Protein AF-0000000072531109 (afdb_homodimer)

Solvent-accessible surface area (backbone atoms only — not comparable to full-atom values): 39099 Å² total; per-residue (Å²): 50,68,42,26,28,25,37,37,33,79,38,69,64,46,64,43,44,53,31,45,40,44,66,66,68,36,47,60,57,28,36,29,14,93,40,52,65,58,13,46,54,49,19,65,73,68,67,26,83,44,51,34,50,50,70,63,61,52,66,65,31,84,72,41,41,29,36,38,39,43,54,59,18,72,52,40,29,58,50,51,32,55,35,42,73,74,69,27,26,36,40,30,37,73,45,58,39,57,43,49,66,50,29,45,49,33,32,52,40,41,66,75,41,68,78,44,54,54,35,38,57,56,27,52,56,42,20,67,42,46,45,51,49,36,51,39,44,77,71,45,60,24,51,59,61,44,44,33,43,34,42,35,36,22,49,62,76,81,61,69,62,89,50,51,59,34,27,42,80,39,34,16,19,45,55,38,63,50,38,39,54,52,51,43,48,52,28,66,54,66,73,40,52,59,47,31,24,32,26,48,69,40,59,84,68,40,62,47,93,62,42,68,77,93,68,67,40,59,15,31,48,32,33,39,35,37,32,38,29,69,83,70,20,37,35,43,39,40,40,37,36,84,32,56,39,74,76,41,43,38,43,35,46,30,29,76,42,12,33,41,36,33,52,62,46,27,24,32,37,30,46,61,91,38,63,60,73,40,82,75,40,86,54,77,86,54,63,68,58,42,46,71,29,57,43,49,69,71,54,53,74,73,43,59,64,42,48,50,55,1,41,54,43,41,51,53,27,50,44,52,15,19,51,76,22,85,42,50,84,38,65,47,62,74,63,48,69,71,56,37,35,41,62,53,46,32,51,35,38,31,47,51,54,25,24,55,49,7,38,73,69,43,26,59,26,66,46,71,77,82,87,65,76,77,57,73,76,59,57,55,54,57,53,47,58,62,50,66,72,101,50,69,42,26,27,25,38,34,31,80,39,70,64,45,64,45,46,51,30,45,39,44,66,66,68,36,48,60,55,29,35,30,14,93,39,53,65,58,12,46,53,50,19,64,74,70,68,26,83,44,50,33,51,49,70,65,61,50,66,64,32,85,71,41,41,30,36,39,38,42,55,59,16,70,52,40,29,58,52,51,31,53,36,43,74,74,70,28,26,37,41,31,39,73,46,58,38,60,44,49,67,50,28,45,48,33,32,52,41,41,67,76,41,67,80,45,54,55,34,37,58,56,26,52,57,44,20,66,42,48,44,49,49,36,51,40,44,76,70,45,58,24,51,60,61,43,43,32,41,36,42,35,36,22,48,63,75,82,61,69,63,92,49,52,60,34,28,43,80,39,36,15,19,45,54,36,63,48,38,39,54,52,52,44,49,51,28,66,55,67,73,40,53,59,46,30,25,32,27,48,69,39,57,84,67,38,64,46,93,63,40,67,78,92,69,67,40,58,16,31,46,31,34,39,36,37,33,38,28,70,82,70,21,35,36,42,38,39,39,37,36,85,30,57,39,74,76,41,43,38,43,36,46,31,29,77,43,11,33,40,34,34,52,61,44,27,23,33,37,28,44,62,90,37,64,61,74,41,81,75,40,84,53,77,87,53,64,69,59,42,44,71,30,57,42,48,70,70,54,54,73,72,43,58,64,42,48,49,53,0,41,54,44,43,51,53,27,50,43,52,15,19,50,76,22,85,45,50,83,38,66,47,60,75,63,47,68,71,55,38,35,41,61,53,45,32,52,33,39,31,46,52,52,25,24,56,49,7,38,74,69,43,27,60,26,67,47,72,76,81,86,65,78,78,57,73,74,60,56,55,56,57,53,48,58,60,50,65,74,100

Nearest PDB structures (foldseek):
  8y7p-assembly1_A  TM=9.864E-01  e=9.700E-52  Homo sapiens
  8y7p-assembly1_B  TM=9.841E-01  e=1.341E-49  Homo sapiens
  3cea-assembly1_D  TM=8.067E-01  e=6.374E-21  Lactiplantibacillus plantarum WCFS1
  4n54-assembly1_C  TM=7.666E-01  e=6.940E-18  Lacticaseibacillus casei BL23
  3u3x-assembly3_M-2  TM=7.727E-01  e=7.707E-17  Sinorhizobium meliloti 1021

Radius of gyration: 29.93 Å; Cα contacts (8 Å, |Δi|>4): 1709; chains: 2; bounding box: 58×89×75 Å

Structure (mmCIF, N/CA/C/O backbone):
data_AF-0000000072531109-model_v1
#
loop_
_entity.id
_entity.type
_entity.pdbx_description
1 polymer 'Gfo/Idh/MocA-like oxidoreductase N-terminal domain-containing protein'
#
loop_
_atom_site.group_PDB
_atom_site.id
_atom_site.type_symbol
_atom_site.label_atom_id
_atom_site.label_alt_id
_atom_site.label_comp_id
_atom_site.label_asym_id
_atom_site.label_entity_id
_atom_site.label_seq_id
_atom_site.pdbx_PDB_ins_code
_atom_site.Cartn_x
_atom_site.Cartn_y
_atom_site.Cartn_z
_atom_site.occupancy
_atom_site.B_iso_or_equiv
_atom_site.auth_seq_id
_atom_site.auth_comp_id
_atom_site.auth_asym_id
_atom_site.auth_atom_id
_atom_site.pdbx_PDB_model_num
ATOM 1 N N . MET A 1 1 ? -12.18 43.594 10.461 1 87.31 1 MET A N 1
ATOM 2 C CA . MET A 1 1 ? -10.773 44 10.516 1 87.31 1 MET A CA 1
ATOM 3 C C . MET A 1 1 ? -9.875 42.812 10.781 1 87.31 1 MET A C 1
ATOM 5 O O . MET A 1 1 ? -10.211 41.938 11.586 1 87.31 1 MET A O 1
ATOM 9 N N . LEU A 1 2 ? -8.75 42.844 10.133 1 94.25 2 LEU A N 1
ATOM 10 C CA . LEU A 1 2 ? -7.875 41.656 10.25 1 94.25 2 LEU A CA 1
ATOM 11 C C . LEU A 1 2 ? -6.949 41.812 11.453 1 94.25 2 LEU A C 1
ATOM 13 O O . LEU A 1 2 ? -6.453 42.906 11.734 1 94.25 2 LEU A O 1
ATOM 17 N N . PRO A 1 3 ? -6.812 40.812 12.156 1 95.62 3 PRO A N 1
ATOM 18 C CA . PRO A 1 3 ? -5.859 40.875 13.273 1 95.62 3 PRO A CA 1
ATOM 19 C C . PRO A 1 3 ? -4.406 40.938 12.805 1 95.62 3 PRO A C 1
ATOM 21 O O . PRO A 1 3 ? -4.113 40.625 11.648 1 95.62 3 PRO A O 1
ATOM 24 N N . ARG A 1 4 ? -3.576 41.406 13.68 1 96.25 4 ARG A N 1
ATOM 25 C CA . ARG A 1 4 ? -2.143 41.375 13.414 1 96.25 4 ARG A CA 1
ATOM 26 C C . ARG A 1 4 ? -1.522 40.062 13.859 1 96.25 4 ARG A C 1
ATOM 28 O O . ARG A 1 4 ? -1.914 39.5 14.883 1 96.25 4 ARG A O 1
ATOM 35 N N . VAL A 1 5 ? -0.551 39.594 13.078 1 98 5 VAL A N 1
ATOM 36 C CA . VAL A 1 5 ? -0.132 38.188 13.203 1 98 5 VAL A CA 1
ATOM 37 C C . VAL A 1 5 ? 1.293 38.125 13.75 1 98 5 VAL A C 1
ATOM 39 O O . VAL A 1 5 ? 2.166 38.875 13.305 1 98 5 VAL A O 1
ATOM 42 N N . GLY A 1 6 ? 1.514 37.344 14.75 1 98.38 6 GLY A N 1
ATOM 43 C CA . GLY A 1 6 ? 2.832 36.875 15.141 1 98.38 6 GLY A CA 1
ATOM 44 C C . GLY A 1 6 ? 3.096 35.438 14.711 1 98.38 6 GLY A C 1
ATOM 45 O O . GLY A 1 6 ? 2.23 34.562 14.852 1 98.38 6 GLY A O 1
ATOM 46 N N . VAL A 1 7 ? 4.301 35.188 14.172 1 98.31 7 VAL A N 1
ATOM 47 C CA . VAL A 1 7 ? 4.594 33.844 13.672 1 98.31 7 VAL A CA 1
ATOM 48 C C . VAL A 1 7 ? 5.723 33.219 14.492 1 98.31 7 VAL A C 1
ATOM 50 O O . VAL A 1 7 ? 6.668 33.906 14.875 1 98.31 7 VAL A O 1
ATOM 53 N N . PHE A 1 8 ? 5.523 31.922 14.789 1 97.88 8 PHE A N 1
ATOM 54 C CA . PHE A 1 8 ? 6.52 31.141 15.508 1 97.88 8 PHE A CA 1
ATOM 55 C C . PHE A 1 8 ? 7.129 30.078 14.602 1 97.88 8 PHE A C 1
ATOM 57 O O . PHE A 1 8 ? 6.441 29.156 14.172 1 97.88 8 PHE A O 1
ATOM 64 N N . GLY A 1 9 ? 8.438 30.203 14.398 1 95.69 9 GLY A N 1
ATOM 65 C CA . GLY A 1 9 ? 9.148 29.219 13.602 1 95.69 9 GLY A CA 1
ATOM 66 C C . GLY A 1 9 ? 9.844 29.828 12.398 1 95.69 9 GLY A C 1
ATOM 67 O O . GLY A 1 9 ? 9.469 30.891 11.93 1 95.69 9 GLY A O 1
ATOM 68 N N . THR A 1 10 ? 10.875 29.141 11.891 1 93.31 10 THR A N 1
ATOM 69 C CA . THR A 1 10 ? 11.625 29.562 10.711 1 93.31 10 THR A CA 1
ATOM 70 C C . THR A 1 10 ? 11.648 28.453 9.656 1 93.31 10 THR A C 1
ATOM 72 O O . THR A 1 10 ? 12.609 28.328 8.898 1 93.31 10 THR A O 1
ATOM 75 N N . THR A 1 11 ? 10.656 27.609 9.688 1 88.62 11 THR A N 1
ATOM 76 C CA . THR A 1 11 ? 10.578 26.469 8.797 1 88.62 11 THR A CA 1
ATOM 77 C C . THR A 1 11 ? 10.125 26.891 7.402 1 88.62 11 THR A C 1
ATOM 79 O O . THR A 1 11 ? 9.734 28.047 7.199 1 88.62 11 THR A O 1
ATOM 82 N N . THR A 1 12 ? 10.211 25.953 6.453 1 89 12 THR A N 1
ATOM 83 C CA . THR A 1 12 ? 9.727 26.188 5.098 1 89 12 THR A CA 1
ATOM 84 C C . THR A 1 12 ? 8.242 26.531 5.102 1 89 12 THR A C 1
ATOM 86 O O . THR A 1 12 ? 7.781 27.312 4.273 1 89 12 THR A O 1
ATOM 89 N N . ILE A 1 13 ? 7.586 26.031 6.059 1 92.12 13 ILE A N 1
ATOM 90 C CA . ILE A 1 13 ? 6.16 26.312 6.18 1 92.12 13 ILE A CA 1
ATOM 91 C C . ILE A 1 13 ? 5.949 27.797 6.473 1 92.12 13 ILE A C 1
ATOM 93 O O . ILE A 1 13 ? 5.121 28.453 5.832 1 92.12 13 ILE A O 1
ATOM 97 N N . ILE A 1 14 ? 6.719 28.344 7.391 1 94.56 14 ILE A N 1
ATOM 98 C CA . ILE A 1 14 ? 6.602 29.75 7.746 1 94.56 14 ILE A CA 1
ATOM 99 C C . ILE A 1 14 ? 7.027 30.625 6.566 1 94.56 14 ILE A C 1
ATOM 101 O O . ILE A 1 14 ? 6.402 31.656 6.289 1 94.56 14 ILE A O 1
ATOM 105 N N . LYS A 1 15 ? 8.008 30.172 5.844 1 93.38 15 LYS A N 1
ATOM 106 C CA . LYS A 1 15 ? 8.5 30.891 4.672 1 93.38 15 LYS A CA 1
ATOM 107 C C . LYS A 1 15 ? 7.418 31.016 3.604 1 93.38 15 LYS A C 1
ATOM 109 O O . LYS A 1 15 ? 7.387 31.984 2.852 1 93.38 15 LYS A O 1
ATOM 114 N N . SER A 1 16 ? 6.574 30.047 3.598 1 93.56 16 SER A N 1
ATOM 115 C CA . SER A 1 16 ? 5.48 30.062 2.631 1 93.56 16 SER A CA 1
ATOM 116 C C . SER A 1 16 ? 4.262 30.797 3.18 1 93.56 16 SER A C 1
ATOM 118 O O . SER A 1 16 ? 3.586 31.516 2.447 1 93.56 16 SER A O 1
ATOM 120 N N . LEU A 1 17 ? 4.02 30.672 4.434 1 95.62 17 LEU A N 1
ATOM 121 C CA . LEU A 1 17 ? 2.799 31.172 5.051 1 95.62 17 LEU A CA 1
ATOM 122 C C . LEU A 1 17 ? 2.82 32.688 5.133 1 95.62 17 LEU A C 1
ATOM 124 O O . LEU A 1 17 ? 1.797 33.344 4.922 1 95.62 17 LEU A O 1
ATOM 128 N N . VAL A 1 18 ? 3.93 33.312 5.434 1 96.88 18 VAL A N 1
ATOM 129 C CA . VAL A 1 18 ? 4.016 34.75 5.672 1 96.88 18 VAL A CA 1
ATOM 130 C C . VAL A 1 18 ? 3.658 35.5 4.395 1 96.88 18 VAL A C 1
ATOM 132 O O . VAL A 1 18 ? 2.797 36.375 4.41 1 96.88 18 VAL A O 1
ATOM 135 N N . PRO A 1 19 ? 4.242 35.125 3.225 1 96.12 19 PRO A N 1
ATOM 136 C CA . PRO A 1 19 ? 3.832 35.781 1.981 1 96.12 19 PRO A CA 1
ATOM 137 C C . PRO A 1 19 ? 2.348 35.594 1.675 1 96.12 19 PRO A C 1
ATOM 139 O O . PRO A 1 19 ? 1.692 36.5 1.191 1 96.12 19 PRO A O 1
ATOM 142 N N . ILE A 1 20 ? 1.811 34.406 1.944 1 95.56 20 ILE A N 1
ATOM 143 C CA . ILE A 1 20 ? 0.4 34.125 1.7 1 95.56 20 ILE A CA 1
ATOM 144 C C . ILE A 1 20 ? -0.464 35.031 2.588 1 95.56 20 ILE A C 1
ATOM 146 O O . ILE A 1 20 ? -1.449 35.594 2.125 1 95.56 20 ILE A O 1
ATOM 150 N N . LEU A 1 21 ? -0.075 35.219 3.863 1 97 21 LEU A N 1
ATOM 151 C CA . LEU A 1 21 ? -0.786 36.062 4.805 1 97 21 LEU A CA 1
ATOM 152 C C . LEU A 1 21 ? -0.783 37.531 4.324 1 97 21 LEU A C 1
ATOM 154 O O . LEU A 1 21 ? -1.835 38.156 4.262 1 97 21 LEU A O 1
ATOM 158 N N . LYS A 1 22 ? 0.374 37.969 3.949 1 96.25 22 LYS A N 1
ATOM 159 C CA . LYS A 1 22 ? 0.522 39.344 3.504 1 96.25 22 LYS A CA 1
ATOM 160 C C . LYS A 1 22 ? -0.317 39.625 2.26 1 96.25 22 LYS A C 1
ATOM 162 O O . LYS A 1 22 ? -0.972 40.656 2.16 1 96.25 22 LYS A O 1
ATOM 167 N N . SER A 1 23 ? -0.314 38.656 1.408 1 94.88 23 SER A N 1
ATOM 168 C CA . SER A 1 23 ? -1.079 38.812 0.173 1 94.88 23 SER A CA 1
ATOM 169 C C . SER A 1 23 ? -2.578 38.812 0.45 1 94.88 23 SER A C 1
ATOM 171 O O . SER A 1 23 ? -3.359 39.344 -0.357 1 94.88 23 SER A O 1
ATOM 173 N N . ASN A 1 24 ? -2.957 38.312 1.55 1 95.25 24 ASN A N 1
ATOM 174 C CA . ASN A 1 24 ? -4.363 38.281 1.935 1 95.25 24 ASN A CA 1
ATOM 175 C C . ASN A 1 24 ? -4.711 39.438 2.852 1 95.25 24 ASN A C 1
ATOM 177 O O . ASN A 1 24 ? -5.785 39.469 3.459 1 95.25 24 ASN A O 1
ATOM 181 N N . GLY A 1 25 ? -3.738 40.312 3.035 1 95.12 25 GLY A N 1
ATOM 182 C CA . GLY A 1 25 ? -4.027 41.562 3.725 1 95.12 25 GLY A CA 1
ATOM 183 C C . GLY A 1 25 ? -3.641 41.531 5.191 1 95.12 25 GLY A C 1
ATOM 184 O O . GLY A 1 25 ? -3.824 42.531 5.906 1 95.12 25 GLY A O 1
ATOM 185 N N . PHE A 1 26 ? -3.119 40.469 5.691 1 96.44 26 PHE A N 1
ATOM 186 C CA . PHE A 1 26 ? -2.693 40.406 7.082 1 96.44 26 PHE A CA 1
ATOM 187 C C . PHE A 1 26 ? -1.387 41.156 7.285 1 96.44 26 PHE A C 1
ATOM 189 O O . PHE A 1 26 ? -0.543 41.188 6.387 1 96.44 26 PHE A O 1
ATOM 196 N N . LEU A 1 27 ? -1.254 41.719 8.406 1 96.31 27 LEU A N 1
ATOM 197 C CA . LEU A 1 27 ? 0.023 42.312 8.812 1 96.31 27 LEU A CA 1
ATOM 198 C C . LEU A 1 27 ? 0.776 41.344 9.742 1 96.31 27 LEU A C 1
ATOM 200 O O . LEU A 1 27 ? 0.281 41 10.82 1 96.31 27 LEU A O 1
ATOM 204 N N . VAL A 1 28 ? 1.896 40.875 9.305 1 98 28 VAL A N 1
ATOM 205 C CA . VAL A 1 28 ? 2.771 40.062 10.148 1 98 28 VAL A CA 1
ATOM 206 C C . VAL A 1 28 ? 3.773 40.969 10.867 1 98 28 VAL A C 1
ATOM 208 O O . VAL A 1 28 ? 4.652 41.562 10.242 1 98 28 VAL A O 1
ATOM 211 N N . VAL A 1 29 ? 3.709 41 12.188 1 97.75 29 VAL A N 1
ATOM 212 C CA . VAL A 1 29 ? 4.387 42.094 12.875 1 97.75 29 VAL A CA 1
ATOM 213 C C . VAL A 1 29 ? 5.496 41.531 13.766 1 97.75 29 VAL A C 1
ATOM 215 O O . VAL A 1 29 ? 6.336 42.281 14.266 1 97.75 29 VAL A O 1
ATOM 218 N N . ALA A 1 30 ? 5.48 40.219 13.953 1 98.31 30 ALA A N 1
ATOM 219 C CA . ALA A 1 30 ? 6.484 39.625 14.828 1 98.31 30 ALA A CA 1
ATOM 220 C C . ALA A 1 30 ? 6.852 38.219 14.359 1 98.31 30 ALA A C 1
ATOM 222 O O . ALA A 1 30 ? 5.996 37.5 13.859 1 98.31 30 ALA A O 1
ATOM 223 N N . LEU A 1 31 ? 8.102 37.875 14.539 1 98.44 31 LEU A N 1
ATOM 224 C CA . LEU A 1 31 ? 8.617 36.562 14.141 1 98.44 31 LEU A CA 1
ATOM 225 C C . LEU A 1 31 ? 9.539 36 15.211 1 98.44 31 LEU A C 1
ATOM 227 O O . LEU A 1 31 ? 10.477 36.656 15.648 1 98.44 31 LEU A O 1
ATOM 231 N N . TRP A 1 32 ? 9.219 34.812 15.664 1 98.38 32 TRP A N 1
ATOM 232 C CA . TRP A 1 32 ? 10.039 34.062 16.625 1 98.38 32 TRP A CA 1
ATOM 233 C C . TRP A 1 32 ? 10.875 33 15.93 1 98.38 32 TRP A C 1
ATOM 235 O O . TRP A 1 32 ? 10.398 32.312 15.016 1 98.38 32 TRP A O 1
ATOM 245 N N . GLY A 1 33 ? 12.102 32.844 16.328 1 96.62 33 GLY A N 1
ATOM 246 C CA . GLY A 1 33 ? 12.969 31.734 15.945 1 96.62 33 GLY A CA 1
ATOM 247 C C . GLY A 1 33 ? 13.719 31.125 17.125 1 96.62 33 GLY A C 1
ATOM 248 O O . GLY A 1 33 ? 13.844 31.75 18.172 1 96.62 33 GLY A O 1
ATOM 249 N N . ARG A 1 34 ? 14.172 29.922 16.906 1 92.69 34 ARG A N 1
ATOM 250 C CA . ARG A 1 34 ? 14.891 29.234 17.969 1 92.69 34 ARG A CA 1
ATOM 251 C C . ARG A 1 34 ? 16.125 30.031 18.406 1 92.69 34 ARG A C 1
ATOM 253 O O . ARG A 1 34 ? 16.469 30.031 19.578 1 92.69 34 ARG A O 1
ATOM 260 N N . THR A 1 35 ? 16.781 30.641 17.422 1 94.81 35 THR A N 1
ATOM 261 C CA . THR A 1 35 ? 17.891 31.547 17.703 1 94.81 35 THR A CA 1
ATOM 262 C C . THR A 1 35 ? 17.609 32.938 17.109 1 94.81 35 THR A C 1
ATOM 264 O O . THR A 1 35 ? 16.875 33.062 16.141 1 94.81 35 THR A O 1
ATOM 267 N N . LYS A 1 36 ? 18.219 33.906 17.75 1 96.12 36 LYS A N 1
ATOM 268 C CA . LYS A 1 36 ? 18.047 35.25 17.266 1 96.12 36 LYS A CA 1
ATOM 269 C C . LYS A 1 36 ? 18.547 35.406 15.82 1 96.12 36 LYS A C 1
ATOM 271 O O . LYS A 1 36 ? 17.938 36.094 15.016 1 96.12 36 LYS A O 1
ATOM 276 N N . GLU A 1 37 ? 19.578 34.688 15.555 1 96.75 37 GLU A N 1
ATOM 277 C CA . GLU A 1 37 ? 20.172 34.75 14.219 1 96.75 37 GLU A CA 1
ATOM 278 C C . GLU A 1 37 ? 19.188 34.25 13.172 1 96.75 37 GLU A C 1
ATOM 280 O O . GLU A 1 37 ? 18.984 34.875 12.133 1 96.75 37 GLU A O 1
ATOM 285 N N . GLN A 1 38 ? 18.609 33.125 13.422 1 95 38 GLN A N 1
ATOM 286 C CA . GLN A 1 38 ? 17.641 32.531 12.5 1 95 38 GLN A CA 1
ATOM 287 C C . GLN A 1 38 ? 16.406 33.438 12.336 1 95 38 GLN A C 1
ATOM 289 O O . GLN A 1 38 ? 15.906 33.625 11.227 1 95 38 GLN A O 1
ATOM 294 N N . ALA A 1 39 ? 15.969 33.969 13.461 1 97.31 39 ALA A N 1
ATOM 295 C CA . ALA A 1 39 ? 14.812 34.875 13.438 1 97.31 39 ALA A CA 1
ATOM 296 C C . ALA A 1 39 ? 15.102 36.125 12.609 1 97.31 39 ALA A C 1
ATOM 298 O O . ALA A 1 39 ? 14.281 36.531 11.789 1 97.31 39 ALA A O 1
ATOM 299 N N . ASP A 1 40 ? 16.266 36.688 12.82 1 97.75 40 ASP A N 1
ATOM 300 C CA . ASP A 1 40 ? 16.656 37.938 12.125 1 97.75 40 ASP A CA 1
ATOM 301 C C . ASP A 1 40 ? 16.812 37.688 10.625 1 97.75 40 ASP A C 1
ATOM 303 O O . ASP A 1 40 ? 16.375 38.5 9.812 1 97.75 40 ASP A O 1
ATOM 307 N N . GLU A 1 41 ? 17.391 36.625 10.297 1 96.94 41 GLU A N 1
ATOM 308 C CA . GLU A 1 41 ? 17.609 36.312 8.891 1 96.94 41 GLU A CA 1
ATOM 309 C C . GLU A 1 41 ? 16.266 36.156 8.156 1 96.94 41 GLU A C 1
ATOM 311 O O . GLU A 1 41 ? 16.078 36.719 7.086 1 96.94 41 GLU A O 1
ATOM 316 N N . LEU A 1 42 ? 15.391 35.406 8.734 1 96.31 42 LEU A N 1
ATOM 317 C CA . LEU A 1 42 ? 14.102 35.188 8.086 1 96.31 42 LEU A CA 1
ATOM 318 C C . LEU A 1 42 ? 13.25 36.438 8.125 1 96.31 42 LEU A C 1
ATOM 320 O O . LEU A 1 42 ? 12.508 36.719 7.18 1 96.31 42 LEU A O 1
ATOM 324 N N . GLY A 1 43 ? 13.344 37.156 9.227 1 97.62 43 GLY A N 1
ATOM 325 C CA . GLY A 1 43 ? 12.648 38.438 9.305 1 97.62 43 GLY A CA 1
ATOM 326 C C . GLY A 1 43 ? 13.016 39.375 8.188 1 97.62 43 GLY A C 1
ATOM 327 O O . GLY A 1 43 ? 12.141 40 7.594 1 97.62 43 GLY A O 1
ATOM 328 N N . LYS A 1 44 ? 14.281 39.469 7.914 1 96.94 44 LYS A N 1
ATOM 329 C CA . LYS A 1 44 ? 14.766 40.312 6.824 1 96.94 44 LYS A CA 1
ATOM 330 C C . LYS A 1 44 ? 14.234 39.812 5.48 1 96.94 44 LYS A C 1
ATOM 332 O O . LYS A 1 44 ? 13.797 40.625 4.652 1 96.94 44 LYS A O 1
ATOM 337 N N . GLU A 1 45 ? 14.242 38.531 5.328 1 94.81 45 GLU A N 1
ATOM 338 C CA . GLU A 1 45 ? 13.781 37.938 4.082 1 94.81 45 GLU A CA 1
ATOM 339 C C . GLU A 1 45 ? 12.297 38.188 3.855 1 94.81 45 GLU A C 1
ATOM 341 O O . GLU A 1 45 ? 11.867 38.469 2.729 1 94.81 45 GLU A O 1
ATOM 346 N N . LEU A 1 46 ? 11.539 38.188 4.938 1 95.75 46 LEU A N 1
ATOM 347 C CA . LEU A 1 46 ? 10.086 38.219 4.809 1 95.75 46 LEU A CA 1
ATOM 348 C C . LEU A 1 46 ? 9.531 39.594 5.125 1 95.75 46 LEU A C 1
ATOM 350 O O . LEU A 1 46 ? 8.328 39.844 5.016 1 95.75 46 LEU A O 1
ATOM 354 N N . GLY A 1 47 ? 10.352 40.469 5.527 1 95.69 47 GLY A N 1
ATOM 355 C CA . GLY A 1 47 ? 9.938 41.844 5.828 1 95.69 47 GLY A CA 1
ATOM 356 C C . GLY A 1 47 ? 9.195 41.969 7.148 1 95.69 47 GLY A C 1
ATOM 357 O O . GLY A 1 47 ? 8.18 42.656 7.238 1 95.69 47 GLY A O 1
ATOM 358 N N . VAL A 1 48 ? 9.633 41.219 8.156 1 97.06 48 VAL A N 1
ATOM 359 C CA . VAL A 1 48 ? 9.102 41.344 9.508 1 97.06 48 VAL A CA 1
ATOM 360 C C . VAL A 1 48 ? 10.125 42 10.422 1 97.06 48 VAL A C 1
ATOM 362 O O . VAL A 1 48 ? 11.234 41.5 10.609 1 97.06 48 VAL A O 1
ATOM 365 N N . THR A 1 49 ? 9.828 43.094 10.977 1 92.88 49 THR A N 1
ATOM 366 C CA . THR A 1 49 ? 10.805 43.938 11.633 1 92.88 49 THR A CA 1
ATOM 367 C C . THR A 1 49 ? 11.07 43.469 13.062 1 92.88 49 THR A C 1
ATOM 369 O O . THR A 1 49 ? 12.211 43.469 13.523 1 92.88 49 THR A O 1
ATOM 372 N N . PHE A 1 50 ? 10.055 43.094 13.781 1 97.5 50 PHE A N 1
ATOM 373 C CA . PHE A 1 50 ? 10.258 42.625 15.148 1 97.5 50 PHE A CA 1
ATOM 374 C C . PHE A 1 50 ? 10.586 41.125 15.172 1 97.5 50 PHE A C 1
ATOM 376 O O . PHE A 1 50 ? 9.742 40.312 14.828 1 97.5 50 PHE A O 1
ATOM 383 N N . THR A 1 51 ? 11.789 40.781 15.516 1 98.06 51 THR A N 1
ATOM 384 C CA . THR A 1 51 ? 12.242 39.375 15.602 1 98.06 51 THR A CA 1
ATOM 385 C C . THR A 1 51 ? 12.82 39.094 16.984 1 98.06 51 THR A C 1
ATOM 387 O O . THR A 1 51 ? 13.438 39.969 17.609 1 98.06 51 THR A O 1
ATOM 390 N N . THR A 1 52 ? 12.602 37.906 17.469 1 98.19 52 THR A N 1
ATOM 391 C CA . THR A 1 52 ? 13.078 37.562 18.812 1 98.19 52 THR A CA 1
ATOM 392 C C . THR A 1 52 ? 13.195 36.031 18.969 1 98.19 52 THR A C 1
ATOM 394 O O . THR A 1 52 ? 12.688 35.281 18.125 1 98.19 52 THR A O 1
ATOM 397 N N . GLN A 1 53 ? 13.945 35.562 19.922 1 97.62 53 GLN A N 1
ATOM 398 C CA . GLN A 1 53 ? 14.023 34.156 20.281 1 97.62 53 GLN A CA 1
ATOM 399 C C . GLN A 1 53 ? 13.242 33.875 21.562 1 97.62 53 GLN A C 1
ATOM 401 O O . GLN A 1 53 ? 13.172 32.719 22.016 1 97.62 53 GLN A O 1
ATOM 406 N N . LYS A 1 54 ? 12.656 34.875 22.094 1 97.69 54 LYS A N 1
ATOM 407 C CA . LYS A 1 54 ? 11.875 34.719 23.312 1 97.69 54 LYS A CA 1
ATOM 408 C C . LYS A 1 54 ? 10.383 34.625 23.016 1 97.69 54 LYS A C 1
ATOM 410 O O . LYS A 1 54 ? 9.797 35.594 22.484 1 97.69 54 LYS A O 1
ATOM 415 N N . VAL A 1 55 ? 9.789 33.562 23.422 1 97.69 55 VAL A N 1
ATOM 416 C CA . VAL A 1 55 ? 8.383 33.281 23.141 1 97.69 55 VAL A CA 1
ATOM 417 C C . VAL A 1 55 ? 7.504 34.406 23.719 1 97.69 55 VAL A C 1
ATOM 419 O O . VAL A 1 55 ? 6.645 34.938 23.016 1 97.69 55 VAL A O 1
ATOM 422 N N . ASP A 1 56 ? 7.773 34.844 24.906 1 97.38 56 ASP A N 1
ATOM 423 C CA . ASP A 1 56 ? 6.93 35.812 25.625 1 97.38 56 ASP A CA 1
ATOM 424 C C . ASP A 1 56 ? 6.949 37.156 24.938 1 97.38 56 ASP A C 1
ATOM 426 O O . ASP A 1 56 ? 5.961 37.906 24.984 1 97.38 56 ASP A O 1
ATOM 430 N N . GLU A 1 57 ? 8.023 37.469 24.312 1 97.88 57 GLU A N 1
ATOM 431 C CA . GLU A 1 57 ? 8.125 38.75 23.656 1 97.88 57 GLU A CA 1
ATOM 432 C C . GLU A 1 57 ? 7.172 38.844 22.469 1 97.88 57 GLU A C 1
ATOM 434 O O . GLU A 1 57 ? 6.625 39.938 22.188 1 97.88 57 GLU A O 1
ATOM 439 N N . VAL A 1 58 ? 6.969 37.781 21.766 1 97.81 58 VAL A N 1
ATOM 440 C CA . VAL A 1 58 ? 5.996 37.781 20.672 1 97.81 58 VAL A CA 1
ATOM 441 C C . VAL A 1 58 ? 4.582 37.781 21.25 1 97.81 58 VAL A C 1
ATOM 443 O O . VAL A 1 58 ? 3.727 38.531 20.797 1 97.81 58 VAL A O 1
ATOM 446 N N . LEU A 1 59 ? 4.328 36.969 22.281 1 97.25 59 LEU A N 1
ATOM 447 C CA . LEU A 1 59 ? 2.992 36.75 22.828 1 97.25 59 LEU A CA 1
ATOM 448 C C . LEU A 1 59 ? 2.488 38.031 23.484 1 97.25 59 LEU A C 1
ATOM 450 O O . LEU A 1 59 ? 1.293 38.344 23.438 1 97.25 59 LEU A O 1
ATOM 454 N N . LEU A 1 60 ? 3.402 38.781 24.078 1 95.75 60 LEU A N 1
ATOM 455 C CA . LEU A 1 60 ? 3.01 39.969 24.828 1 95.75 60 LEU A CA 1
ATOM 456 C C . LEU A 1 60 ? 3.15 41.219 23.969 1 95.75 60 LEU A C 1
ATOM 458 O O . LEU A 1 60 ? 2.859 42.344 24.438 1 95.75 60 LEU A O 1
ATOM 462 N N . TYR A 1 61 ? 3.65 41 22.766 1 93.69 61 TYR A N 1
ATOM 463 C CA . TYR A 1 61 ? 3.709 42.156 21.859 1 93.69 61 TYR A CA 1
ATOM 464 C C . TYR A 1 61 ? 2.316 42.719 21.609 1 93.69 61 TYR A C 1
ATOM 466 O O . TYR A 1 61 ? 1.441 42 21.094 1 93.69 61 TYR A O 1
ATOM 474 N N . LYS A 1 62 ? 2.002 43.938 21.953 1 90.56 62 LYS A N 1
ATOM 475 C CA . LYS A 1 62 ? 0.68 44.531 22.016 1 90.56 62 LYS A CA 1
ATOM 476 C C . LYS A 1 62 ? -0.031 44.469 20.672 1 90.56 62 LYS A C 1
ATOM 478 O O . LYS A 1 62 ? -1.255 44.312 20.609 1 90.56 62 LYS A O 1
ATOM 483 N N . ASP A 1 63 ? 0.696 44.5 19.625 1 91.75 63 ASP A N 1
ATOM 484 C CA . ASP A 1 63 ? 0.089 44.531 18.297 1 91.75 63 ASP A CA 1
ATOM 485 C C . ASP A 1 63 ? -0.245 43.125 17.797 1 91.75 63 ASP A C 1
ATOM 487 O O . ASP A 1 63 ? -0.863 42.969 16.734 1 91.75 63 ASP A O 1
ATOM 491 N N . VAL A 1 64 ? 0.07 42.062 18.547 1 96.25 64 VAL A N 1
ATOM 492 C CA . VAL A 1 64 ? -0.189 40.719 18.078 1 96.25 64 VAL A CA 1
ATOM 493 C C . VAL A 1 64 ? -1.529 40.219 18.625 1 96.25 64 VAL A C 1
ATOM 495 O O . VAL A 1 64 ? -1.737 40.219 19.844 1 96.25 64 VAL A O 1
ATOM 498 N N . ASP A 1 65 ? -2.434 39.844 17.75 1 96.19 65 ASP A N 1
ATOM 499 C CA . ASP A 1 65 ? -3.754 39.312 18.094 1 96.19 65 ASP A CA 1
ATOM 500 C C . ASP A 1 65 ? -3.867 37.844 17.781 1 96.19 65 ASP A C 1
ATOM 502 O O . ASP A 1 65 ? -4.68 37.125 18.375 1 96.19 65 ASP A O 1
ATOM 506 N N . PHE A 1 66 ? -3.205 37.406 16.812 1 97.38 66 PHE A N 1
ATOM 507 C CA . PHE A 1 66 ? -3.295 36.094 16.172 1 97.38 66 PHE A CA 1
ATOM 508 C C . PHE A 1 66 ? -1.907 35.5 15.969 1 97.38 66 PHE A C 1
ATOM 510 O O . PHE A 1 66 ? -1.013 36.188 15.445 1 97.38 66 PHE A O 1
ATOM 517 N N . VAL A 1 67 ? -1.692 34.25 16.484 1 98.12 67 VAL A N 1
ATOM 518 C CA . VAL A 1 67 ? -0.371 33.656 16.328 1 98.12 67 VAL A CA 1
ATOM 519 C C . VAL A 1 67 ? -0.468 32.438 15.445 1 98.12 67 VAL A C 1
ATOM 521 O O . VAL A 1 67 ? -1.434 31.656 15.547 1 98.12 67 VAL A O 1
ATOM 524 N N . ILE A 1 68 ? 0.503 32.188 14.609 1 98.12 68 ILE A N 1
ATOM 525 C CA . ILE A 1 68 ? 0.7 30.984 13.812 1 98.12 68 ILE A CA 1
ATOM 526 C C . ILE A 1 68 ? 1.973 30.281 14.266 1 98.12 68 ILE A C 1
ATOM 528 O O . ILE A 1 68 ? 3.047 30.875 14.32 1 98.12 68 ILE A O 1
ATOM 532 N N . ILE A 1 69 ? 1.77 29.062 14.602 1 97.44 69 ILE A N 1
ATOM 533 C CA . ILE A 1 69 ? 2.867 28.328 15.219 1 97.44 69 ILE A CA 1
ATOM 534 C C . ILE A 1 69 ? 3.293 27.172 14.32 1 97.44 69 ILE A C 1
ATOM 536 O O . ILE A 1 69 ? 2.486 26.297 14.016 1 97.44 69 ILE A O 1
ATOM 540 N N . SER A 1 70 ? 4.516 27.125 13.859 1 94.69 70 SER A N 1
ATOM 541 C CA . SER A 1 70 ? 5.137 26.016 13.148 1 94.69 70 SER A CA 1
ATOM 542 C C . SER A 1 70 ? 6.609 25.875 13.516 1 94.69 70 SER A C 1
ATOM 544 O O . SER A 1 70 ? 7.48 26.391 12.82 1 94.69 70 SER A O 1
ATOM 546 N N . CYS A 1 71 ? 6.895 25.25 14.531 1 91.25 71 CYS A N 1
ATOM 547 C CA . CYS A 1 71 ? 8.234 24.969 15.023 1 91.25 71 CYS A CA 1
ATOM 548 C C . CYS A 1 71 ? 8.328 23.531 15.531 1 91.25 71 CYS A C 1
ATOM 550 O O . CYS A 1 71 ? 7.48 22.688 15.203 1 91.25 71 CYS A O 1
ATOM 552 N N . SER A 1 72 ? 9.375 23.203 16.25 1 87.56 72 SER A N 1
ATOM 553 C CA . SER A 1 72 ? 9.539 21.828 16.734 1 87.56 72 SER A CA 1
ATOM 554 C C . SER A 1 72 ? 8.344 21.406 17.562 1 87.56 72 SER A C 1
ATOM 556 O O . SER A 1 72 ? 7.91 22.125 18.469 1 87.56 72 SER A O 1
ATOM 558 N N . PRO A 1 73 ? 7.859 20.188 17.312 1 85.12 73 PRO A N 1
ATOM 559 C CA . PRO A 1 73 ? 6.621 19.734 17.938 1 85.12 73 PRO A CA 1
ATOM 560 C C . PRO A 1 73 ? 6.676 19.812 19.469 1 85.12 73 PRO A C 1
ATOM 562 O O . PRO A 1 73 ? 5.672 20.141 20.109 1 85.12 73 PRO A O 1
ATOM 565 N N . HIS A 1 74 ? 7.758 19.656 20.047 1 83 74 HIS A N 1
ATOM 566 C CA . HIS A 1 74 ? 7.855 19.672 21.5 1 83 74 HIS A CA 1
ATOM 567 C C . HIS A 1 74 ? 7.602 21.062 22.062 1 83 74 HIS A C 1
ATOM 569 O O . HIS A 1 74 ? 7.203 21.203 23.219 1 83 74 HIS A O 1
ATOM 575 N N . LEU A 1 75 ? 7.719 22.078 21.234 1 89.69 75 LEU A N 1
ATOM 576 C CA . LEU A 1 75 ? 7.523 23.469 21.688 1 89.69 75 LEU A CA 1
ATOM 577 C C . LEU A 1 75 ? 6.125 23.953 21.328 1 89.69 75 LEU A C 1
ATOM 579 O O . LEU A 1 75 ? 5.609 24.875 21.969 1 89.69 75 LEU A O 1
ATOM 583 N N . GLN A 1 76 ? 5.488 23.391 20.344 1 92.44 76 GLN A N 1
ATOM 584 C CA . GLN A 1 76 ? 4.258 23.906 19.75 1 92.44 76 GLN A CA 1
ATOM 585 C C . GLN A 1 76 ? 3.121 23.922 20.766 1 92.44 76 GLN A C 1
ATOM 587 O O . GLN A 1 76 ? 2.439 24.938 20.922 1 92.44 76 GLN A O 1
ATOM 592 N N . SER A 1 77 ? 3.006 22.844 21.469 1 91.44 77 SER A N 1
ATOM 593 C CA . SER A 1 77 ? 1.893 22.734 22.406 1 91.44 77 SER A CA 1
ATOM 594 C C . SER A 1 77 ? 1.998 23.781 23.516 1 91.44 77 SER A C 1
ATOM 596 O O . SER A 1 77 ? 1.003 24.406 23.891 1 91.44 77 SER A O 1
ATOM 598 N N . GLN A 1 78 ? 3.182 23.938 24 1 93.19 78 GLN A N 1
ATOM 599 C CA . GLN A 1 78 ? 3.404 24.906 25.078 1 93.19 78 GLN A CA 1
ATOM 600 C C . GLN A 1 78 ? 3.107 26.328 24.625 1 93.19 78 GLN A C 1
ATOM 602 O O . GLN A 1 78 ? 2.475 27.094 25.344 1 93.19 78 GLN A O 1
ATOM 607 N N . ILE A 1 79 ? 3.543 26.641 23.469 1 96.81 79 ILE A N 1
ATOM 608 C CA . ILE A 1 79 ? 3.344 27.969 22.922 1 96.81 79 ILE A CA 1
ATOM 609 C C . ILE A 1 79 ? 1.856 28.219 22.672 1 96.81 79 ILE A C 1
ATOM 611 O O . ILE A 1 79 ? 1.328 29.281 22.984 1 96.81 79 ILE A O 1
ATOM 615 N N . ALA A 1 80 ? 1.196 27.219 22.125 1 97.12 80 ALA A N 1
ATOM 616 C CA . ALA A 1 80 ? -0.229 27.344 21.812 1 97.12 80 ALA A CA 1
ATOM 617 C C . ALA A 1 80 ? -1.039 27.562 23.094 1 97.12 80 ALA A C 1
ATOM 619 O O . ALA A 1 80 ? -1.907 28.438 23.125 1 97.12 80 ALA A O 1
ATOM 620 N N . VAL A 1 81 ? -0.729 26.812 24.141 1 96.38 81 VAL A N 1
ATOM 621 C CA . VAL A 1 81 ? -1.441 26.922 25.406 1 96.38 81 VAL A CA 1
ATOM 622 C C . VAL A 1 81 ? -1.204 28.297 26 1 96.38 81 VAL A C 1
ATOM 624 O O . VAL A 1 81 ? -2.148 28.969 26.438 1 96.38 81 VAL A O 1
ATOM 627 N N . LYS A 1 82 ? 0.025 28.719 26.016 1 97.69 82 LYS A N 1
ATOM 628 C CA . LYS A 1 82 ? 0.369 30.047 26.547 1 97.69 82 LYS A CA 1
ATOM 629 C C . LYS A 1 82 ? -0.349 31.141 25.781 1 97.69 82 LYS A C 1
ATOM 631 O O . LYS A 1 82 ? -0.851 32.094 26.375 1 97.69 82 LYS A O 1
ATOM 636 N N . ALA A 1 83 ? -0.367 31.031 24.453 1 98.06 83 ALA A N 1
ATOM 637 C CA . ALA A 1 83 ? -1.01 32.031 23.609 1 98.06 83 ALA A CA 1
ATOM 638 C C . ALA A 1 83 ? -2.498 32.156 23.922 1 98.06 83 ALA A C 1
ATOM 640 O O . ALA A 1 83 ? -3.021 33.25 24.078 1 98.06 83 ALA A O 1
ATOM 641 N N . LEU A 1 84 ? -3.158 31.062 24.031 1 97.62 84 LEU A N 1
ATOM 642 C CA . LEU A 1 84 ? -4.586 31.047 24.344 1 97.62 84 LEU A CA 1
ATOM 643 C C . LEU A 1 84 ? -4.848 31.656 25.719 1 97.62 84 LEU A C 1
ATOM 645 O O . LEU A 1 84 ? -5.781 32.438 25.891 1 97.62 84 LEU A O 1
ATOM 649 N N . ASN A 1 85 ? -3.996 31.312 26.625 1 96.81 85 ASN A N 1
ATOM 650 C CA . ASN A 1 85 ? -4.168 31.75 28 1 96.81 85 ASN A CA 1
ATOM 651 C C . ASN A 1 85 ? -4.09 33.281 28.109 1 96.81 85 ASN A C 1
ATOM 653 O O . ASN A 1 85 ? -4.66 33.875 29.031 1 96.81 85 ASN A O 1
ATOM 657 N N . ILE A 1 86 ? -3.461 33.875 27.25 1 96.19 86 ILE A N 1
ATOM 658 C CA . ILE A 1 86 ? -3.312 35.312 27.344 1 96.19 86 ILE A CA 1
ATOM 659 C C . ILE A 1 86 ? -4.199 36 26.297 1 96.19 86 ILE A C 1
ATOM 661 O O . ILE A 1 86 ? -4.012 37.156 25.984 1 96.19 86 ILE A O 1
ATOM 665 N N . GLY A 1 87 ? -5.02 35.219 25.578 1 95.81 87 GLY A N 1
ATOM 666 C CA . GLY A 1 87 ? -6.105 35.781 24.797 1 95.81 87 GLY A CA 1
ATOM 667 C C . GLY A 1 87 ? -5.762 35.938 23.312 1 95.81 87 GLY A C 1
ATOM 668 O O . GLY A 1 87 ? -6.309 36.781 22.625 1 95.81 87 GLY A O 1
ATOM 669 N N . LYS A 1 88 ? -4.84 35.156 22.797 1 97.44 88 LYS A N 1
ATOM 670 C CA . LYS A 1 88 ? -4.477 35.25 21.391 1 97.44 88 LYS A CA 1
ATOM 671 C C . LYS A 1 88 ? -5.148 34.125 20.594 1 97.44 88 LYS A C 1
ATOM 673 O O . LYS A 1 88 ? -5.309 33 21.094 1 97.44 88 LYS A O 1
ATOM 678 N N . HIS A 1 89 ? -5.613 34.406 19.359 1 97.81 89 HIS A N 1
ATOM 679 C CA . HIS A 1 89 ? -6.027 33.375 18.422 1 97.81 89 HIS A CA 1
ATOM 680 C C . HIS A 1 89 ? -4.844 32.531 17.984 1 97.81 89 HIS A C 1
ATOM 682 O O . HIS A 1 89 ? -3.717 33.031 17.891 1 97.81 89 HIS A O 1
ATOM 688 N N . VAL A 1 90 ? -5.133 31.234 17.719 1 98.06 90 VAL A N 1
ATOM 689 C CA . VAL A 1 90 ? -4.008 30.328 17.453 1 98.06 90 VAL A CA 1
ATOM 690 C C . VAL A 1 90 ? -4.316 29.484 16.219 1 98.06 90 VAL A C 1
ATOM 692 O O . VAL A 1 90 ? -5.402 28.906 16.109 1 98.06 90 VAL A O 1
ATOM 695 N N . LEU A 1 91 ? -3.441 29.469 15.297 1 97.69 91 LEU A N 1
ATOM 696 C CA . LEU A 1 91 ? -3.332 28.469 14.234 1 97.69 91 LEU A CA 1
ATOM 697 C C . LEU A 1 91 ? -2.031 27.688 14.352 1 97.69 91 LEU A C 1
ATOM 699 O O . LEU A 1 91 ? -0.945 28.25 14.195 1 97.69 91 LEU A O 1
ATOM 703 N N . CYS A 1 92 ? -2.148 26.453 14.625 1 96.81 92 CYS A N 1
ATOM 704 C CA . CYS A 1 92 ? -0.984 25.625 14.945 1 96.81 92 CYS A CA 1
ATOM 705 C C . CYS A 1 92 ? -0.67 24.656 13.805 1 96.81 92 CYS A C 1
ATOM 707 O O . CYS A 1 92 ? -1.576 24.047 13.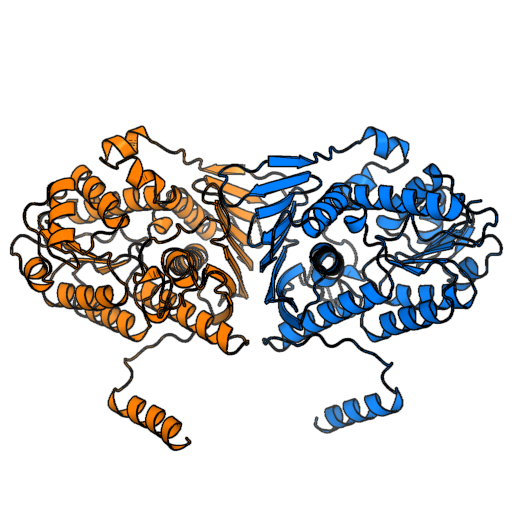242 1 96.81 92 CYS A O 1
ATOM 709 N N . GLY A 1 93 ? 0.579 24.516 13.492 1 95.06 93 GLY A N 1
ATOM 710 C CA . GLY A 1 93 ? 1.012 23.594 12.453 1 95.06 93 GLY A CA 1
ATOM 711 C C . GLY A 1 93 ? 1.034 22.141 12.906 1 95.06 93 GLY A C 1
ATOM 712 O O . GLY A 1 93 ? 0.817 21.844 14.086 1 95.06 93 GLY A O 1
ATOM 713 N N . THR A 1 94 ? 1.268 21.25 11.898 1 92.19 94 THR A N 1
ATOM 714 C CA . THR A 1 94 ? 1.44 19.828 12.156 1 92.19 94 THR A CA 1
ATOM 715 C C . THR A 1 94 ? 2.916 19.438 12.102 1 92.19 94 THR A C 1
ATOM 717 O O . THR A 1 94 ? 3.705 20.078 11.398 1 92.19 94 THR A O 1
ATOM 720 N N . PRO A 1 95 ? 3.377 18.5 12.789 1 89.5 95 PRO A N 1
ATOM 721 C CA . PRO A 1 95 ? 2.629 17.672 13.742 1 89.5 95 PRO A CA 1
ATOM 722 C C . PRO A 1 95 ? 2.402 18.359 15.078 1 89.5 95 PRO A C 1
ATOM 724 O O . PRO A 1 95 ? 3.119 19.312 15.414 1 89.5 95 PRO A O 1
ATOM 727 N N . SER A 1 96 ? 1.299 18.031 15.883 1 79.19 96 SER A N 1
ATOM 728 C CA . SER A 1 96 ? 0.855 18.75 17.078 1 79.19 96 SER A CA 1
ATOM 729 C C . SER A 1 96 ? 1.84 18.562 18.234 1 79.19 96 SER A C 1
ATOM 731 O O . SER A 1 96 ? 2.051 19.484 19.016 1 79.19 96 SER A O 1
ATOM 733 N N . GLY A 1 97 ? 2.301 17.406 18.547 1 74.69 97 GLY A N 1
ATOM 734 C CA . GLY A 1 97 ? 3.154 17.156 19.703 1 74.69 97 GLY A CA 1
ATOM 735 C C . GLY A 1 97 ? 3.812 15.797 19.672 1 74.69 97 GLY A C 1
ATOM 736 O O . GLY A 1 97 ? 3.564 15 18.766 1 74.69 97 GLY A O 1
ATOM 737 N N . PRO A 1 98 ? 4.68 15.797 20.656 1 78.31 98 PRO A N 1
ATOM 738 C CA . PRO A 1 98 ? 5.359 14.5 20.703 1 78.31 98 PRO A CA 1
ATOM 739 C C . PRO A 1 98 ? 4.492 13.398 21.328 1 78.31 98 PRO A C 1
ATOM 741 O O . PRO A 1 98 ? 4.801 12.219 21.172 1 78.31 98 PRO A O 1
ATOM 744 N N . GLY A 1 99 ? 3.312 13.914 21.984 1 87.62 99 GLY A N 1
ATOM 745 C CA . GLY A 1 99 ? 2.467 12.906 22.609 1 87.62 99 GLY A CA 1
ATOM 746 C C . GLY A 1 99 ? 1.082 13.422 22.953 1 87.62 99 GLY A C 1
ATOM 747 O O . GLY A 1 99 ? 0.805 14.617 22.812 1 87.62 99 GLY A O 1
ATOM 748 N N . GLN A 1 100 ? 0.287 12.555 23.5 1 91.81 100 GLN A N 1
ATOM 749 C CA . GLN A 1 100 ? -1.119 12.828 23.766 1 91.81 100 GLN A CA 1
ATOM 750 C C . GLN A 1 100 ? -1.271 13.852 24.891 1 91.81 100 GLN A C 1
ATOM 752 O O . GLN A 1 100 ? -2.168 14.695 24.859 1 91.81 100 GLN A O 1
ATOM 757 N N . VAL A 1 101 ? -0.417 13.82 25.844 1 92.38 101 VAL A N 1
ATOM 758 C CA . VAL A 1 101 ? -0.541 14.672 27.031 1 92.38 101 VAL A CA 1
ATOM 759 C C . VAL A 1 101 ? -0.42 16.141 26.625 1 92.38 101 VAL A C 1
ATOM 761 O O . VAL A 1 101 ? -1.222 16.969 27.047 1 92.38 101 VAL A O 1
ATOM 764 N N . GLU A 1 102 ? 0.559 16.438 25.828 1 91.81 102 GLU A N 1
ATOM 765 C CA . GLU A 1 102 ? 0.775 17.797 25.359 1 91.81 102 GLU A CA 1
ATOM 766 C C . GLU A 1 102 ? -0.412 18.297 24.547 1 91.81 102 GLU A C 1
ATOM 768 O O . GLU A 1 102 ? -0.836 19.453 24.703 1 91.81 102 GLU A O 1
ATOM 773 N N . VAL A 1 103 ? -0.95 17.469 23.719 1 94.94 103 VAL A N 1
ATOM 774 C CA . VAL A 1 103 ? -2.064 17.859 22.875 1 94.94 103 VAL A CA 1
ATOM 775 C C . VAL A 1 103 ? -3.324 18.047 23.719 1 94.94 103 VAL A C 1
ATOM 777 O O . VAL A 1 103 ? -4.141 18.922 23.438 1 94.94 103 VAL A O 1
ATOM 780 N N . LEU A 1 104 ? -3.461 17.188 24.719 1 96 104 LEU A N 1
ATOM 781 C CA . LEU A 1 104 ? -4.602 17.328 25.625 1 96 104 LEU A CA 1
ATOM 782 C C . LEU A 1 104 ? -4.594 18.688 26.312 1 96 104 LEU A C 1
ATOM 784 O O . LEU A 1 104 ? -5.645 19.297 26.5 1 96 104 LEU A O 1
ATOM 788 N N . ARG A 1 105 ? -3.463 19.172 26.656 1 94.94 105 ARG A N 1
ATOM 789 C CA . ARG A 1 105 ? -3.348 20.484 27.25 1 94.94 105 ARG A CA 1
ATOM 790 C C . ARG A 1 105 ? -3.842 21.578 26.297 1 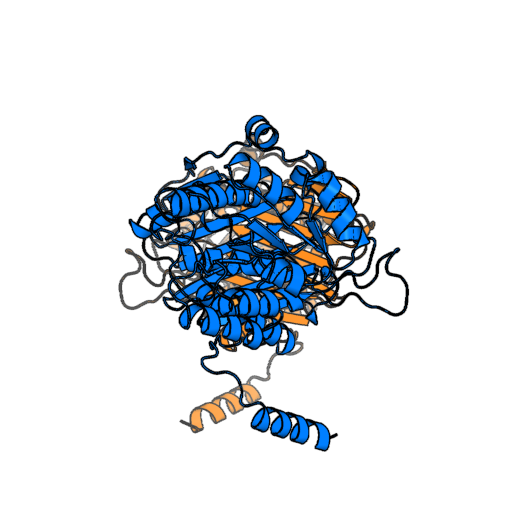94.94 105 ARG A C 1
ATOM 792 O O . ARG A 1 105 ? -4.484 22.531 26.734 1 94.94 105 ARG A O 1
ATOM 799 N N . MET A 1 106 ? -3.535 21.422 25.047 1 95.94 106 MET A N 1
ATOM 800 C CA . MET A 1 106 ? -4.039 22.359 24.031 1 95.94 106 MET A CA 1
ATOM 801 C C . MET A 1 106 ? -5.562 22.328 23.984 1 95.94 106 MET A C 1
ATOM 803 O O . MET A 1 106 ? -6.207 23.375 23.906 1 95.94 106 MET A O 1
ATOM 807 N N . VAL A 1 107 ? -6.082 21.094 24.016 1 96.75 107 VAL A N 1
ATOM 808 C CA . VAL A 1 107 ? -7.527 20.938 23.969 1 96.75 107 VAL A CA 1
ATOM 809 C C . VAL A 1 107 ? -8.172 21.641 25.156 1 96.75 107 VAL A C 1
ATOM 811 O O . VAL A 1 107 ? -9.148 22.375 25 1 96.75 107 VAL A O 1
ATOM 814 N N . ASN A 1 108 ? -7.605 21.438 26.312 1 96.75 108 ASN A N 1
ATOM 815 C CA . ASN A 1 108 ? -8.133 22.047 27.531 1 96.75 108 ASN A CA 1
ATOM 816 C C . ASN A 1 108 ? -8.094 23.562 27.453 1 96.75 108 ASN A C 1
ATOM 818 O O . ASN A 1 108 ? -9.055 24.234 27.828 1 96.75 108 ASN A O 1
ATOM 822 N N . ALA A 1 109 ? -7.008 24.078 26.969 1 96.81 109 ALA A N 1
ATOM 823 C CA . ALA A 1 109 ? -6.879 25.516 26.812 1 96.81 109 ALA A CA 1
ATOM 824 C C . ALA A 1 109 ? -7.93 26.062 25.844 1 96.81 109 ALA A C 1
ATOM 826 O O . ALA A 1 109 ? -8.555 27.094 26.109 1 96.81 109 ALA A O 1
ATOM 827 N N . ALA A 1 110 ? -8.141 25.406 24.734 1 97.19 110 ALA A N 1
ATOM 828 C CA . ALA A 1 110 ? -9.133 25.812 23.75 1 97.19 110 ALA A CA 1
ATOM 829 C C . ALA A 1 110 ? -10.539 25.812 24.359 1 97.19 110 ALA A C 1
ATOM 831 O O . ALA A 1 110 ? -11.336 26.703 24.062 1 97.19 110 ALA A O 1
ATOM 832 N N . ARG A 1 111 ? -10.82 24.844 25.156 1 96.44 111 ARG A N 1
ATOM 833 C CA . ARG A 1 111 ? -12.125 24.719 25.797 1 96.44 111 ARG A CA 1
ATOM 834 C C . ARG A 1 111 ? -12.352 25.844 26.797 1 96.44 111 ARG A C 1
ATOM 836 O O . ARG A 1 111 ? -13.477 26.328 26.969 1 96.44 111 ARG A O 1
ATOM 843 N N . TYR A 1 112 ? -11.32 26.219 27.422 1 95.69 112 TYR A N 1
ATOM 844 C CA . TYR A 1 112 ? -11.406 27.266 28.438 1 95.69 112 TYR A CA 1
ATOM 845 C C . TYR A 1 112 ? -11.664 28.625 27.797 1 95.69 112 TYR A C 1
ATOM 847 O O . TYR A 1 112 ? -12.328 29.484 28.375 1 95.69 112 TYR A O 1
ATOM 855 N N . TYR A 1 113 ? -11.188 28.844 26.609 1 93.94 113 TYR A N 1
ATOM 856 C CA . TYR A 1 113 ? -11.367 30.094 25.891 1 93.94 113 TYR A CA 1
ATOM 857 C C . TYR A 1 113 ? -12.047 29.875 24.547 1 93.94 113 TYR A C 1
ATOM 859 O O . TYR A 1 113 ? -11.453 30.125 23.5 1 93.94 113 TYR A O 1
ATOM 867 N N . PRO A 1 114 ? -13.289 29.531 24.484 1 92.5 114 PRO A N 1
ATOM 868 C CA . PRO A 1 114 ? -13.977 29.094 23.266 1 92.5 114 PRO A CA 1
ATOM 869 C C . PRO A 1 114 ? -14.172 30.234 22.266 1 92.5 114 PRO A C 1
ATOM 871 O O . PRO A 1 114 ? -14.469 29.984 21.094 1 92.5 114 PRO A O 1
ATOM 874 N N . ARG A 1 115 ? -14.023 31.484 22.703 1 93.62 115 ARG A N 1
ATOM 875 C CA . ARG A 1 115 ? -14.195 32.594 21.797 1 93.62 115 ARG A CA 1
ATOM 876 C C . ARG A 1 115 ? -12.953 32.812 20.938 1 93.62 115 ARG A C 1
ATOM 878 O O . ARG A 1 115 ? -13.008 33.5 19.906 1 93.62 115 ARG A O 1
ATOM 885 N N . LEU A 1 116 ? -11.852 32.281 21.375 1 96.44 116 LEU A N 1
ATOM 886 C CA . LEU A 1 116 ? -10.617 32.406 20.609 1 96.44 116 LEU A CA 1
ATOM 887 C C . LEU A 1 116 ? -10.539 31.312 19.531 1 96.44 116 LEU A C 1
ATOM 889 O O . LEU A 1 116 ? -10.953 30.172 19.75 1 96.44 116 LEU A O 1
ATOM 893 N N . MET A 1 117 ? -10.055 31.688 18.359 1 97.19 117 MET A N 1
ATOM 894 C CA . MET A 1 117 ? -9.773 30.688 17.312 1 97.19 117 MET A CA 1
ATOM 895 C C . MET A 1 117 ? -8.625 29.781 17.734 1 97.19 117 MET A C 1
ATOM 897 O O . MET A 1 117 ? -7.555 30.25 18.109 1 97.19 117 MET A O 1
ATOM 901 N N . SER A 1 118 ? -8.82 28.531 17.828 1 97.31 118 SER A N 1
ATOM 902 C CA . SER A 1 118 ? -7.82 27.516 18.109 1 97.31 118 SER A CA 1
ATOM 903 C C . SER A 1 118 ? -7.926 26.359 17.109 1 97.31 118 SER A C 1
ATOM 905 O O . SER A 1 118 ? -8.742 25.453 17.281 1 97.31 118 SER A O 1
ATOM 907 N N . LEU A 1 119 ? -7.07 26.422 16.062 1 97.81 119 LEU A N 1
ATOM 908 C CA . LEU A 1 119 ? -7.199 25.469 14.977 1 97.81 119 LEU A CA 1
ATOM 909 C C . LEU A 1 119 ? -5.844 24.875 14.602 1 97.81 119 LEU A C 1
ATOM 911 O O . LEU A 1 119 ? -4.805 25.422 14.984 1 97.81 119 LEU A O 1
ATOM 915 N N . MET A 1 120 ? -5.879 23.672 14 1 97.31 120 MET A N 1
ATOM 916 C CA . MET A 1 120 ? -4.699 23.016 13.438 1 97.31 120 MET A CA 1
ATOM 917 C C . MET A 1 120 ? -4.602 23.266 11.938 1 97.31 120 MET A C 1
ATOM 919 O O . MET A 1 120 ? -5.613 23.266 11.242 1 97.31 120 MET A O 1
ATOM 923 N N . CYS A 1 121 ? -3.359 23.359 11.484 1 95.19 121 CYS A N 1
ATOM 924 C CA . CYS A 1 121 ? -3.129 23.562 10.055 1 95.19 121 CYS A CA 1
ATOM 925 C C . CYS A 1 121 ? -3.094 22.234 9.312 1 95.19 121 CYS A C 1
ATOM 927 O O . CYS A 1 121 ? -2.051 21.844 8.789 1 95.19 121 CYS A O 1
ATOM 929 N N . HIS A 1 122 ? -4.133 21.531 9.156 1 97 122 HIS A N 1
ATOM 930 C CA . HIS A 1 122 ? -4.305 20.438 8.211 1 97 122 HIS A CA 1
ATOM 931 C C . HIS A 1 122 ? -4.82 20.938 6.867 1 97 122 HIS A C 1
ATOM 933 O O . HIS A 1 122 ? -6.02 20.844 6.586 1 97 122 HIS A O 1
ATOM 939 N N . SER A 1 123 ? -3.904 21.328 6.047 1 95.69 123 SER A N 1
ATOM 940 C CA . SER A 1 123 ? -4.223 22.109 4.855 1 95.69 123 SER A CA 1
ATOM 941 C C . SER A 1 123 ? -4.992 21.266 3.838 1 95.69 123 SER A C 1
ATOM 943 O O . SER A 1 123 ? -5.746 21.812 3.025 1 95.69 123 SER A O 1
ATOM 945 N N . LEU A 1 124 ? -4.887 19.938 3.896 1 97.62 124 LEU A N 1
ATOM 946 C CA . LEU A 1 124 ? -5.535 19.078 2.902 1 97.62 124 LEU A CA 1
ATOM 947 C C . LEU A 1 124 ? -7.051 19.203 2.986 1 97.62 124 LEU A C 1
ATOM 949 O O . LEU A 1 124 ? -7.75 19.016 1.987 1 97.62 124 LEU A O 1
ATOM 953 N N . ARG A 1 125 ? -7.566 19.516 4.188 1 98.25 125 ARG A N 1
ATOM 954 C CA . ARG A 1 125 ? -9.008 19.688 4.332 1 98.25 125 ARG A CA 1
ATOM 955 C C . ARG A 1 125 ? -9.531 20.812 3.461 1 98.25 125 ARG A C 1
ATOM 957 O O . ARG A 1 125 ? -10.711 20.859 3.125 1 98.25 125 ARG A O 1
ATOM 964 N N . PHE A 1 126 ? -8.617 21.781 3.115 1 97.62 126 PHE A N 1
ATOM 965 C CA . PHE A 1 126 ? -9.031 22.953 2.367 1 97.62 126 PHE A CA 1
ATOM 966 C C . PHE A 1 126 ? -8.695 22.797 0.887 1 97.62 126 PHE A C 1
ATOM 968 O O . PHE A 1 126 ? -8.953 23.703 0.091 1 97.62 126 PHE A O 1
ATOM 975 N N . LEU A 1 127 ? -8.062 21.688 0.502 1 97 127 LEU A N 1
ATOM 976 C CA . LEU A 1 127 ? -7.879 21.406 -0.916 1 97 127 LEU A CA 1
ATOM 977 C C . LEU A 1 127 ? -9.227 21.25 -1.614 1 97 127 LEU A C 1
ATOM 979 O O . LEU A 1 127 ? -10.047 20.422 -1.206 1 97 127 LEU A O 1
ATOM 983 N N . PRO A 1 128 ? -9.453 22 -2.639 1 96.44 128 PRO A N 1
ATOM 984 C CA . PRO A 1 128 ? -10.773 21.969 -3.285 1 96.44 128 PRO A CA 1
ATOM 985 C C . PRO A 1 128 ? -11.219 20.562 -3.654 1 96.44 128 PRO A C 1
ATOM 987 O O . PRO A 1 128 ? -12.391 20.219 -3.498 1 96.44 128 PRO A O 1
ATOM 990 N N . THR A 1 129 ? -10.344 19.719 -4.09 1 97.38 129 THR A N 1
ATOM 991 C CA . THR A 1 129 ? -10.688 18.359 -4.477 1 97.38 129 THR A CA 1
ATOM 992 C C . THR A 1 129 ? -11.125 17.547 -3.264 1 97.38 129 THR A C 1
ATOM 994 O O . THR A 1 129 ? -12.008 16.688 -3.369 1 97.38 129 THR A O 1
ATOM 997 N N . VAL A 1 130 ? -10.508 17.812 -2.115 1 97.88 130 VAL A N 1
ATOM 998 C CA . VAL A 1 130 ? -10.883 17.094 -0.896 1 97.88 130 VAL A CA 1
ATOM 999 C C . VAL A 1 130 ? -12.258 17.562 -0.426 1 97.88 130 VAL A C 1
ATOM 1001 O O . VAL A 1 130 ? -13.078 16.75 0.018 1 97.88 130 VAL A O 1
ATOM 1004 N N . THR A 1 131 ? -12.492 18.875 -0.518 1 97.06 131 THR A N 1
ATOM 1005 C CA . THR A 1 131 ? -13.812 19.406 -0.185 1 97.06 131 THR A CA 1
ATOM 1006 C C . THR A 1 131 ? -14.891 18.766 -1.051 1 97.06 131 THR A C 1
ATOM 1008 O O . THR A 1 131 ? -15.93 18.344 -0.543 1 97.06 131 THR A O 1
ATOM 1011 N N . LYS A 1 132 ? -14.617 18.719 -2.314 1 98.12 132 LYS A N 1
ATOM 1012 C CA . LYS A 1 132 ? -15.562 18.078 -3.225 1 98.12 132 LYS A CA 1
ATOM 1013 C C . LYS A 1 132 ? -15.742 16.594 -2.889 1 98.12 132 LYS A C 1
ATOM 1015 O O . LYS A 1 132 ? -16.859 16.094 -2.891 1 98.12 132 LYS A O 1
ATOM 1020 N N . MET A 1 133 ? -14.625 15.93 -2.672 1 98.56 133 MET A N 1
ATOM 1021 C CA . MET A 1 133 ? -14.664 14.516 -2.305 1 98.56 133 MET A CA 1
ATOM 1022 C C . MET A 1 133 ? -15.539 14.297 -1.077 1 98.56 133 MET A C 1
ATOM 1024 O O . MET A 1 133 ? -16.359 13.375 -1.057 1 98.56 133 MET A O 1
ATOM 1028 N N . LYS A 1 134 ? -15.359 15.125 -0.054 1 98.38 134 LYS A N 1
ATOM 1029 C CA . LYS A 1 134 ? -16.156 15.047 1.166 1 98.38 134 LYS A CA 1
ATOM 1030 C C . LYS A 1 134 ? -17.656 15.195 0.858 1 98.38 134 LYS A C 1
ATOM 1032 O O . LYS A 1 134 ? -18.469 14.43 1.357 1 98.38 134 LYS A O 1
ATOM 1037 N N . ASN A 1 135 ? -17.969 16.172 0.06 1 98.19 135 ASN A N 1
ATOM 1038 C CA . ASN A 1 135 ? -19.359 16.406 -0.324 1 98.19 135 ASN A CA 1
ATOM 1039 C C . ASN A 1 135 ? -19.953 15.219 -1.065 1 98.19 135 ASN A C 1
ATOM 1041 O O . ASN A 1 135 ? -21.078 14.82 -0.807 1 98.19 135 ASN A O 1
ATOM 1045 N N . LEU A 1 136 ? -19.203 14.641 -1.99 1 98.5 136 LEU A N 1
ATOM 1046 C CA . LEU A 1 136 ? -19.656 13.484 -2.756 1 98.5 136 LEU A CA 1
ATOM 1047 C C . LEU A 1 136 ? -19.906 12.297 -1.841 1 98.5 136 LEU A C 1
ATOM 1049 O O . LEU A 1 136 ? -20.891 11.578 -2.006 1 98.5 136 LEU A O 1
ATOM 1053 N N . ILE A 1 137 ? -19.047 12.086 -0.913 1 98.44 137 ILE A N 1
ATOM 1054 C CA . ILE A 1 137 ? -19.188 10.992 0.035 1 98.44 137 ILE A CA 1
ATOM 1055 C C . ILE A 1 137 ? -20.438 11.195 0.889 1 98.44 137 ILE A C 1
ATOM 1057 O O . ILE A 1 137 ? -21.234 10.273 1.068 1 98.44 137 ILE A O 1
ATOM 1061 N N . GLN A 1 138 ? -20.594 12.398 1.398 1 97.5 138 GLN A N 1
ATOM 1062 C CA . GLN A 1 138 ? -21.734 12.727 2.25 1 97.5 138 GLN A CA 1
ATOM 1063 C C . GLN A 1 138 ? -23.047 12.578 1.489 1 97.5 138 GLN A C 1
ATOM 1065 O O . GLN A 1 138 ? -24.078 12.234 2.076 1 97.5 138 GLN A O 1
ATOM 1070 N N . ASN A 1 139 ? -22.984 12.789 0.202 1 97.81 139 ASN A N 1
ATOM 1071 C CA . ASN A 1 139 ? -24.188 12.695 -0.625 1 97.81 139 ASN A CA 1
ATOM 1072 C C . ASN A 1 139 ? -24.391 11.281 -1.148 1 97.81 139 ASN A C 1
ATOM 1074 O O . ASN A 1 139 ? -25.234 11.062 -2.031 1 97.81 139 ASN A O 1
ATOM 1078 N N . GLY A 1 140 ? -23.547 10.383 -0.724 1 97.56 140 GLY A N 1
ATOM 1079 C CA . GLY A 1 140 ? -23.797 8.977 -0.959 1 97.56 140 GLY A CA 1
ATOM 1080 C C . GLY A 1 140 ? -23.156 8.453 -2.23 1 97.56 140 GLY A C 1
ATOM 1081 O O . GLY A 1 140 ? -23.5 7.363 -2.701 1 97.56 140 GLY A O 1
ATOM 1082 N N . PHE A 1 141 ? -22.25 9.219 -2.848 1 97.5 141 PHE A N 1
ATOM 1083 C CA . PHE A 1 141 ? -21.625 8.836 -4.109 1 97.5 141 PHE A CA 1
ATOM 1084 C C . PHE A 1 141 ? -20.969 7.469 -3.994 1 97.5 141 PHE A C 1
ATOM 1086 O O . PHE A 1 141 ? -21.062 6.652 -4.91 1 97.5 141 PHE A O 1
ATOM 1093 N N . VAL A 1 142 ? -20.328 7.148 -2.857 1 97.56 142 VAL A N 1
ATOM 1094 C CA . VAL A 1 142 ? -19.547 5.926 -2.721 1 97.56 142 VAL A CA 1
ATOM 1095 C C . VAL A 1 142 ? -20.375 4.859 -2.01 1 97.56 142 VAL A C 1
ATOM 1097 O O . VAL A 1 142 ? -19.969 3.693 -1.952 1 97.56 142 VAL A O 1
ATOM 1100 N N . GLY A 1 143 ? -21.547 5.133 -1.472 1 97.12 143 GLY A N 1
ATOM 1101 C CA . GLY A 1 143 ? -22.297 4.203 -0.645 1 97.12 143 GLY A CA 1
ATOM 1102 C C . GLY A 1 143 ? -21.641 3.938 0.698 1 97.12 143 GLY A C 1
ATOM 1103 O O . GLY A 1 143 ? -21.141 4.859 1.341 1 97.12 143 GLY A O 1
ATOM 1104 N N . ASP A 1 144 ? -21.703 2.688 1.196 1 96.56 144 ASP A N 1
ATOM 1105 C CA . ASP A 1 144 ? -21.062 2.312 2.457 1 96.56 144 ASP A CA 1
ATOM 1106 C C . ASP A 1 144 ? -19.562 2.16 2.291 1 96.56 144 ASP A C 1
ATOM 1108 O O . ASP A 1 144 ? -19.094 1.281 1.561 1 96.56 144 ASP A O 1
ATOM 1112 N N . ILE A 1 145 ? -18.828 2.955 2.986 1 97.88 145 ILE A N 1
ATOM 1113 C CA . ILE A 1 145 ? -17.375 2.943 2.863 1 97.88 145 ILE A CA 1
ATOM 1114 C C . ILE A 1 145 ? -16.812 1.654 3.461 1 97.88 145 ILE A C 1
ATOM 1116 O O . ILE A 1 145 ? -17.172 1.274 4.578 1 97.88 145 ILE A O 1
ATOM 1120 N N . ASN A 1 146 ? -15.891 0.961 2.746 1 97.12 146 ASN A N 1
ATOM 1121 C CA . ASN A 1 146 ? -15.312 -0.274 3.268 1 97.12 146 ASN A CA 1
ATOM 1122 C C . ASN A 1 146 ? -13.789 -0.232 3.252 1 97.12 146 ASN A C 1
ATOM 1124 O O . ASN A 1 146 ? -13.141 -0.802 4.133 1 97.12 146 ASN A O 1
ATOM 1128 N N . ILE A 1 147 ? -13.203 0.438 2.205 1 98.44 147 ILE A N 1
ATOM 1129 C CA . ILE A 1 147 ? -11.75 0.375 2.074 1 98.44 147 ILE A CA 1
ATOM 1130 C C . ILE A 1 147 ? -11.195 1.774 1.828 1 98.44 147 ILE A C 1
ATOM 1132 O O . ILE A 1 147 ? -11.688 2.504 0.965 1 98.44 147 ILE A O 1
ATOM 1136 N N . CYS A 1 148 ? -10.211 2.141 2.576 1 98.75 148 CYS A N 1
ATOM 1137 C CA . CYS A 1 148 ? -9.367 3.307 2.342 1 98.75 148 CYS A CA 1
ATOM 1138 C C . CYS A 1 148 ? -7.93 2.893 2.072 1 98.75 148 CYS A C 1
ATOM 1140 O O . CYS A 1 148 ? -7.352 2.113 2.832 1 98.75 148 CYS A O 1
ATOM 1142 N N . GLU A 1 149 ? -7.363 3.303 0.994 1 98.81 149 GLU A N 1
ATOM 1143 C CA . GLU A 1 149 ? -5.953 3.076 0.686 1 98.81 149 GLU A CA 1
ATOM 1144 C C . GLU A 1 149 ? -5.223 4.395 0.45 1 98.81 149 GLU A C 1
ATOM 1146 O O . GLU A 1 149 ? -5.711 5.262 -0.276 1 98.81 149 GLU A O 1
ATOM 1151 N N . VAL A 1 150 ? -4.109 4.508 1.092 1 98.88 150 VAL A N 1
ATOM 1152 C CA . VAL A 1 150 ? -3.307 5.711 0.891 1 98.88 150 VAL A CA 1
ATOM 1153 C C . VAL A 1 150 ? -1.847 5.328 0.655 1 98.88 150 VAL A C 1
ATOM 1155 O O . VAL A 1 150 ? -1.308 4.461 1.346 1 98.88 150 VAL A O 1
ATOM 1158 N N . ARG A 1 151 ? -1.263 5.914 -0.259 1 98.69 151 ARG A N 1
ATOM 1159 C CA . ARG A 1 151 ? 0.16 5.758 -0.546 1 98.69 151 ARG A CA 1
ATOM 1160 C C . ARG A 1 151 ? 0.833 7.113 -0.731 1 98.69 151 ARG A C 1
ATOM 1162 O O . ARG A 1 151 ? 0.363 7.945 -1.512 1 98.69 151 ARG A O 1
ATOM 1169 N N . VAL A 1 152 ? 1.907 7.316 -0.025 1 98.56 152 VAL A N 1
ATOM 1170 C CA . VAL A 1 152 ? 2.713 8.523 -0.163 1 98.56 152 VAL A CA 1
ATOM 1171 C C . VAL A 1 152 ? 4.168 8.148 -0.432 1 98.56 152 VAL A C 1
ATOM 1173 O O . VAL A 1 152 ? 4.789 7.434 0.361 1 98.56 152 VAL A O 1
ATOM 1176 N N . HIS A 1 153 ? 4.68 8.578 -1.564 1 97.31 153 HIS A N 1
ATOM 1177 C CA . HIS A 1 153 ? 6.066 8.359 -1.964 1 97.31 153 HIS A CA 1
ATOM 1178 C C . HIS A 1 153 ? 6.793 9.688 -2.17 1 97.31 153 HIS A C 1
ATOM 1180 O O . HIS A 1 153 ? 6.281 10.578 -2.846 1 97.31 153 HIS A O 1
ATOM 1186 N N . TYR A 1 154 ? 7.941 9.836 -1.587 1 95 154 TYR A N 1
ATOM 1187 C CA . TYR A 1 154 ? 8.773 11.016 -1.794 1 95 154 TYR A CA 1
ATOM 1188 C C . TYR A 1 154 ? 10.219 10.742 -1.374 1 95 154 TYR A C 1
ATOM 1190 O O . TYR A 1 154 ? 10.523 9.664 -0.856 1 95 154 TYR A O 1
ATOM 1198 N N . GLN A 1 155 ? 11.016 11.609 -1.692 1 89.88 155 GLN A N 1
ATOM 1199 C CA . GLN A 1 155 ? 12.406 11.523 -1.252 1 89.88 155 GLN A CA 1
ATOM 1200 C C . GLN A 1 155 ? 12.68 12.492 -0.104 1 89.88 155 GLN A C 1
ATOM 1202 O O . GLN A 1 155 ? 12.484 13.703 -0.243 1 89.88 155 GLN A O 1
ATOM 1207 N N . SER A 1 156 ? 13.086 11.852 0.965 1 81.31 156 SER A N 1
ATOM 1208 C CA . SER A 1 156 ? 13.438 12.719 2.08 1 81.31 156 SER A CA 1
ATOM 1209 C C . SER A 1 156 ? 14.711 13.508 1.784 1 81.31 156 SER A C 1
ATOM 1211 O O . SER A 1 156 ? 15.648 12.977 1.177 1 81.31 156 SER A O 1
ATOM 1213 N N . ILE A 1 157 ? 14.664 14.648 2.111 1 65.56 157 ILE A N 1
ATOM 1214 C CA . ILE A 1 157 ? 15.844 15.492 1.904 1 65.56 157 ILE A CA 1
ATOM 1215 C C . ILE A 1 157 ? 16.891 15.172 2.965 1 65.56 157 ILE A C 1
ATOM 1217 O O . ILE A 1 157 ? 16.578 15.109 4.156 1 65.56 157 ILE A O 1
ATOM 1221 N N . VAL A 1 158 ? 18.031 14.711 2.465 1 59.53 158 VAL A N 1
ATOM 1222 C CA . VAL A 1 158 ? 19.172 14.43 3.336 1 59.53 158 VAL A CA 1
ATOM 1223 C C . VAL A 1 158 ? 19.516 15.664 4.164 1 59.53 158 VAL A C 1
ATOM 1225 O O . VAL A 1 158 ? 19.719 16.75 3.617 1 59.53 158 VAL A O 1
ATOM 1228 N N . LYS A 1 159 ? 19.328 15.453 5.398 1 63.94 159 LYS A N 1
ATOM 1229 C CA . LYS A 1 159 ? 19.547 16.594 6.289 1 63.94 159 LYS A CA 1
ATOM 1230 C C . LYS A 1 159 ? 21.031 16.797 6.547 1 63.94 159 LYS A C 1
ATOM 1232 O O . LYS A 1 159 ? 21.766 15.844 6.77 1 63.94 159 LYS A O 1
ATOM 1237 N N . GLU A 1 160 ? 21.359 17.953 6.27 1 60.88 160 GLU A N 1
ATOM 1238 C CA . GLU A 1 160 ? 22.766 18.328 6.512 1 60.88 160 GLU A CA 1
ATOM 1239 C C . GLU A 1 160 ? 23.062 18.375 8.008 1 60.88 160 GLU A C 1
ATOM 1241 O O . GLU A 1 160 ? 24.188 18.094 8.43 1 60.88 160 GLU A O 1
ATOM 1246 N N . ASN A 1 161 ? 22.047 18.75 8.797 1 71.5 161 ASN A N 1
ATOM 1247 C CA . ASN A 1 161 ? 22.234 18.875 10.242 1 71.5 161 ASN A CA 1
ATOM 1248 C C . ASN A 1 161 ? 21.156 18.109 11.008 1 71.5 161 ASN A C 1
ATOM 1250 O O . ASN A 1 161 ? 20.031 17.938 10.516 1 71.5 161 ASN A O 1
ATOM 1254 N N . PHE A 1 162 ? 21.672 17.625 12.141 1 77 162 PHE A N 1
ATOM 1255 C CA . PHE A 1 162 ? 20.75 16.938 13.023 1 77 162 PHE A CA 1
ATOM 1256 C C . PHE A 1 162 ? 19.734 17.906 13.609 1 77 162 PHE A C 1
ATOM 1258 O O . PHE A 1 162 ? 20.094 18.922 14.18 1 77 162 PHE A O 1
ATOM 1265 N N . ASP A 1 163 ? 18.5 17.703 13.32 1 79.44 163 ASP A N 1
ATOM 1266 C CA . ASP A 1 163 ? 17.438 18.484 13.922 1 79.44 163 ASP A CA 1
ATOM 1267 C C . ASP A 1 163 ? 16.297 17.594 14.398 1 79.44 163 ASP A C 1
ATOM 1269 O O . ASP A 1 163 ? 16.469 16.375 14.555 1 79.44 163 ASP A O 1
ATOM 1273 N N . TRP A 1 164 ? 15.227 18.219 14.797 1 79.44 164 TRP A N 1
ATOM 1274 C CA . TRP A 1 164 ? 14.133 17.5 15.43 1 79.44 164 TRP A CA 1
ATOM 1275 C C . TRP A 1 164 ? 13.578 16.422 14.508 1 79.44 164 TRP A C 1
ATOM 1277 O O . TRP A 1 164 ? 13.062 15.406 14.969 1 79.44 164 TRP A O 1
ATOM 1287 N N . THR A 1 165 ? 13.719 16.562 13.227 1 80.5 165 THR A N 1
ATOM 1288 C CA . THR A 1 165 ? 13.156 15.633 12.258 1 80.5 165 THR A CA 1
ATOM 1289 C C . THR A 1 165 ? 13.914 14.312 12.273 1 80.5 165 THR A C 1
ATOM 1291 O O . THR A 1 165 ? 13.422 13.305 11.758 1 80.5 165 THR A O 1
ATOM 1294 N N . CYS A 1 166 ? 15.039 14.305 12.891 1 81.81 166 CYS A N 1
ATOM 1295 C CA . CYS A 1 166 ? 15.891 13.117 12.938 1 81.81 166 CYS A CA 1
ATOM 1296 C C . CYS A 1 166 ? 15.57 12.266 14.164 1 81.81 166 CYS A C 1
ATOM 1298 O O . CYS A 1 166 ? 16.016 11.125 14.266 1 81.81 166 CYS A O 1
ATOM 1300 N N . ASP A 1 167 ? 14.82 12.844 15.016 1 84 167 ASP A N 1
ATOM 1301 C CA . ASP A 1 167 ? 14.586 12.203 16.312 1 84 167 ASP A CA 1
ATOM 1302 C C . ASP A 1 167 ? 13.117 11.828 16.484 1 84 167 ASP A C 1
ATOM 1304 O O . ASP A 1 167 ? 12.242 12.695 16.453 1 84 167 ASP A O 1
ATOM 1308 N N . GLU A 1 168 ? 12.906 10.617 16.781 1 84.31 168 GLU A N 1
ATOM 1309 C CA . GLU A 1 168 ? 11.547 10.125 16.953 1 84.31 168 GLU A CA 1
ATOM 1310 C C . GLU A 1 168 ? 10.852 10.812 18.125 1 84.31 168 GLU A C 1
ATOM 1312 O O . GLU A 1 168 ? 9.68 11.18 18.031 1 84.31 168 GLU A O 1
ATOM 1317 N N . LEU A 1 169 ? 11.516 11.047 19.188 1 80.62 169 LEU A N 1
ATOM 1318 C CA . LEU A 1 169 ? 10.945 11.586 20.422 1 80.62 169 LEU A CA 1
ATOM 1319 C C . LEU A 1 169 ? 10.633 13.07 20.266 1 80.62 169 LEU A C 1
ATOM 1321 O O . LEU A 1 169 ? 9.82 13.625 21 1 80.62 169 LEU A O 1
ATOM 1325 N N . MET A 1 170 ? 11.281 13.664 19.281 1 82.25 170 MET A N 1
ATOM 1326 C CA . MET A 1 170 ? 11.055 15.086 19.047 1 82.25 170 MET A CA 1
ATOM 1327 C C . MET A 1 170 ? 9.992 15.305 17.969 1 82.25 170 MET A C 1
ATOM 1329 O O . MET A 1 170 ? 9.711 16.438 17.594 1 82.25 170 MET A O 1
ATOM 1333 N N . GLY A 1 171 ? 9.438 14.195 17.516 1 85.19 171 GLY A N 1
ATOM 1334 C CA . GLY A 1 171 ? 8.336 14.312 16.562 1 85.19 171 GLY A CA 1
ATOM 1335 C C . GLY A 1 171 ? 8.75 14.07 15.125 1 85.19 171 GLY A C 1
ATOM 1336 O O . GLY A 1 171 ? 7.984 14.32 14.195 1 85.19 171 GLY A O 1
ATOM 1337 N N . GLY A 1 172 ? 9.969 13.656 14.977 1 87.62 172 GLY A N 1
ATOM 1338 C CA . GLY A 1 172 ? 10.43 13.352 13.633 1 87.62 172 GLY A CA 1
ATOM 1339 C C . GLY A 1 172 ? 9.859 12.062 13.078 1 87.62 172 GLY A C 1
ATOM 1340 O O . GLY A 1 172 ? 9.133 11.352 13.781 1 87.62 172 GLY A O 1
ATOM 1341 N N . GLY A 1 173 ? 10.133 11.891 11.695 1 92.56 173 GLY A N 1
ATOM 1342 C CA . GLY A 1 173 ? 9.703 10.656 11.062 1 92.56 173 GLY A CA 1
ATOM 1343 C C . GLY A 1 173 ? 8.523 10.844 10.125 1 92.56 173 GLY A C 1
ATOM 1344 O O . GLY A 1 173 ? 7.734 11.773 10.289 1 92.56 173 GLY A O 1
ATOM 1345 N N . VAL A 1 174 ? 8.359 9.922 9.266 1 96 174 VAL A N 1
ATOM 1346 C CA . VAL A 1 174 ? 7.328 10.023 8.242 1 96 174 VAL A CA 1
ATOM 1347 C C . VAL A 1 174 ? 5.949 9.836 8.875 1 96 174 VAL A C 1
ATOM 1349 O O . VAL A 1 174 ? 4.969 10.438 8.43 1 96 174 VAL A O 1
ATOM 1352 N N . LEU A 1 175 ? 5.836 9.023 9.891 1 96.75 175 LEU A N 1
ATOM 1353 C CA . LEU A 1 175 ? 4.559 8.82 10.57 1 96.75 175 LEU A CA 1
ATOM 1354 C C . LEU A 1 175 ? 4.051 10.133 11.164 1 96.75 175 LEU A C 1
ATOM 1356 O O . LEU A 1 175 ? 2.898 10.516 10.938 1 96.75 175 LEU A O 1
ATOM 1360 N N . ASN A 1 176 ? 4.906 10.867 11.82 1 94.25 176 ASN A N 1
ATOM 1361 C CA . ASN A 1 176 ? 4.508 12.109 12.477 1 94.25 176 ASN A CA 1
ATOM 1362 C C . ASN A 1 176 ? 4.273 13.227 11.469 1 94.25 176 ASN A C 1
ATOM 1364 O O . ASN A 1 176 ? 3.289 13.961 11.57 1 94.25 176 ASN A O 1
ATOM 1368 N N . THR A 1 177 ? 5.137 13.359 10.508 1 92.75 177 THR A N 1
ATOM 1369 C CA . THR A 1 177 ? 5.148 14.531 9.641 1 92.75 177 THR A CA 1
ATOM 1370 C C . THR A 1 177 ? 4.121 14.383 8.523 1 92.75 177 THR A C 1
ATOM 1372 O O . THR A 1 177 ? 3.467 15.359 8.141 1 92.75 177 THR A O 1
ATOM 1375 N N . ILE A 1 178 ? 3.992 13.164 8 1 96.25 178 ILE A N 1
ATOM 1376 C CA . ILE A 1 178 ? 3.068 12.922 6.898 1 96.25 178 ILE A CA 1
ATOM 1377 C C . ILE A 1 178 ? 1.856 12.141 7.402 1 96.25 178 ILE A C 1
ATOM 1379 O O . ILE A 1 178 ? 0.715 12.469 7.07 1 96.25 178 ILE A O 1
ATOM 1383 N N . GLY A 1 179 ? 2.135 11.18 8.227 1 97.56 179 GLY A N 1
ATOM 1384 C CA . GLY A 1 179 ? 1.089 10.297 8.719 1 97.56 179 GLY A CA 1
ATOM 1385 C C . GLY A 1 179 ? -0.013 11.031 9.461 1 97.56 179 GLY A C 1
ATOM 1386 O O . GLY A 1 179 ? -1.185 10.656 9.367 1 97.56 179 GLY A O 1
ATOM 1387 N N . CYS A 1 180 ? 0.341 12.039 10.195 1 96.81 180 CYS A N 1
ATOM 1388 C CA . CYS A 1 180 ? -0.672 12.773 10.938 1 96.81 180 CYS A CA 1
ATOM 1389 C C . CYS A 1 180 ? -1.699 13.391 10 1 96.81 180 CYS A C 1
ATOM 1391 O O . CYS A 1 180 ? -2.893 13.414 10.305 1 96.81 180 CYS A O 1
ATOM 1393 N N . ASN A 1 181 ? -1.258 13.914 8.859 1 98 181 ASN A N 1
ATOM 1394 C CA . ASN A 1 181 ? -2.164 14.5 7.875 1 98 181 ASN A CA 1
ATOM 1395 C C . ASN A 1 181 ? -3.045 13.438 7.223 1 98 181 ASN A C 1
ATOM 1397 O O . ASN A 1 181 ? -4.227 13.68 6.961 1 98 181 ASN A O 1
ATOM 1401 N N . ILE A 1 182 ? -2.488 12.266 6.988 1 98.69 182 ILE A N 1
ATOM 1402 C CA . ILE A 1 182 ? -3.221 11.195 6.332 1 98.69 182 ILE A CA 1
ATOM 1403 C C . ILE A 1 182 ? -4.285 10.641 7.273 1 98.69 182 ILE A C 1
ATOM 1405 O O . ILE A 1 182 ? -5.422 10.398 6.863 1 98.69 182 ILE A O 1
ATOM 1409 N N . ILE A 1 183 ? -3.895 10.445 8.539 1 98.69 183 ILE A N 1
ATOM 1410 C CA . ILE A 1 183 ? -4.855 9.977 9.531 1 98.69 183 ILE A CA 1
ATOM 1411 C C . ILE A 1 183 ? -6.004 10.977 9.648 1 98.69 183 ILE A C 1
ATOM 1413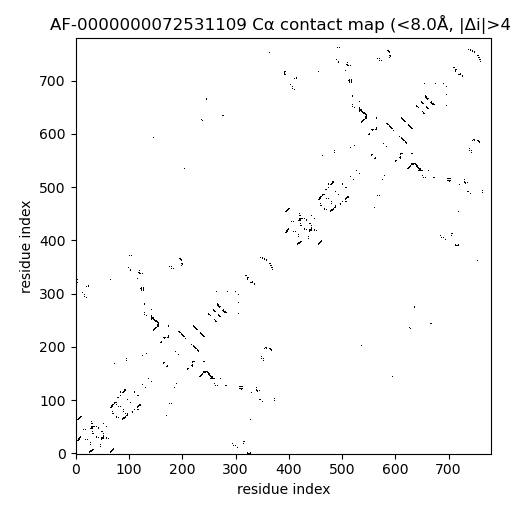 O O . ILE A 1 183 ? -7.176 10.586 9.672 1 98.69 183 ILE A O 1
ATOM 1417 N N . ASP A 1 184 ? -5.703 12.242 9.695 1 98.5 184 ASP A N 1
ATOM 1418 C CA . ASP A 1 184 ? -6.707 13.297 9.773 1 98.5 184 ASP A CA 1
ATOM 1419 C C . ASP A 1 184 ? -7.652 13.242 8.57 1 98.5 184 ASP A C 1
ATOM 1421 O O . ASP A 1 184 ? -8.875 13.289 8.734 1 98.5 184 ASP A O 1
ATOM 1425 N N . ILE A 1 185 ? -7.098 13.133 7.379 1 98.5 185 ILE A N 1
ATOM 1426 C CA . ILE A 1 185 ? -7.898 13.203 6.164 1 98.5 185 ILE A CA 1
ATOM 1427 C C . ILE A 1 185 ? -8.797 11.969 6.062 1 98.5 185 ILE A C 1
ATOM 1429 O O . ILE A 1 185 ? -9.922 12.055 5.57 1 98.5 185 ILE A O 1
ATOM 1433 N N . ILE A 1 186 ? -8.297 10.805 6.453 1 98.75 186 ILE A N 1
ATOM 1434 C CA . ILE A 1 186 ? -9.117 9.602 6.445 1 98.75 186 ILE A CA 1
ATOM 1435 C C . ILE A 1 186 ? -10.336 9.797 7.348 1 98.75 186 ILE A C 1
ATOM 1437 O O . ILE A 1 186 ? -11.469 9.531 6.941 1 98.75 186 ILE A O 1
ATOM 1441 N N . THR A 1 187 ? -10.102 10.297 8.562 1 98.5 187 THR A N 1
ATOM 1442 C CA . THR A 1 187 ? -11.188 10.531 9.508 1 98.5 187 THR A CA 1
ATOM 1443 C C . THR A 1 187 ? -12.141 11.609 8.992 1 98.5 187 THR A C 1
ATOM 1445 O O . THR A 1 187 ? -13.359 11.461 9.078 1 98.5 187 THR A O 1
ATOM 1448 N N . TYR A 1 188 ? -11.586 12.672 8.445 1 98.5 188 TYR A N 1
ATOM 1449 C CA . TYR A 1 188 ? -12.375 13.773 7.91 1 98.5 188 TYR A CA 1
ATOM 1450 C C . TYR A 1 188 ? -13.297 13.297 6.793 1 98.5 188 TYR A C 1
ATOM 1452 O O . TYR A 1 188 ? -14.484 13.625 6.777 1 98.5 188 TYR A O 1
ATOM 1460 N N . LEU A 1 189 ? -12.766 12.516 5.848 1 98.56 189 LEU A N 1
ATOM 1461 C CA . LEU A 1 189 ? -13.508 12.094 4.664 1 98.56 189 LEU A CA 1
ATOM 1462 C C . LEU A 1 189 ? -14.523 11.016 5.016 1 98.56 189 LEU A C 1
ATOM 1464 O O . LEU A 1 189 ? -15.648 11.023 4.508 1 98.56 189 LEU A O 1
ATOM 1468 N N . THR A 1 190 ? -14.172 10.094 5.902 1 97.88 190 THR A N 1
ATOM 1469 C CA . THR A 1 190 ? -15.008 8.938 6.156 1 97.88 190 THR A CA 1
ATOM 1470 C C . THR A 1 190 ? -15.977 9.211 7.305 1 97.88 190 THR A C 1
ATOM 1472 O O . THR A 1 190 ? -16.969 8.492 7.473 1 97.88 190 THR A O 1
ATOM 1475 N N . SER A 1 191 ? -15.648 10.172 8.164 1 97.12 191 SER A N 1
ATOM 1476 C CA . SER A 1 191 ? -16.359 10.445 9.398 1 97.12 191 SER A CA 1
ATOM 1477 C C . SER A 1 191 ? -16.344 9.234 10.328 1 97.12 191 SER A C 1
ATOM 1479 O O . SER A 1 191 ? -17.328 8.945 11.008 1 97.12 191 SER A O 1
ATOM 1481 N N . GLN A 1 192 ? -15.227 8.453 10.203 1 97.62 192 GLN A N 1
ATOM 1482 C CA . GLN A 1 192 ? -15 7.297 11.062 1 97.62 192 GLN A CA 1
ATOM 1483 C C . GLN A 1 192 ? -13.664 7.402 11.789 1 97.62 192 GLN A C 1
ATOM 1485 O O . GLN A 1 192 ? -12.672 7.832 11.211 1 97.62 192 GLN A O 1
ATOM 1490 N N . LYS A 1 193 ? -13.633 6.961 13.031 1 98.25 193 LYS A N 1
ATOM 1491 C CA . LYS A 1 193 ? -12.398 6.934 13.812 1 98.25 193 LYS A CA 1
ATOM 1492 C C . LYS A 1 193 ? -11.812 5.527 13.875 1 98.25 193 LYS A C 1
ATOM 1494 O O . LYS A 1 193 ? -12.539 4.543 13.703 1 98.25 193 LYS A O 1
ATOM 1499 N N . ALA A 1 194 ? -10.578 5.457 14.07 1 98.69 194 ALA A N 1
ATOM 1500 C CA . ALA A 1 194 ? -9.898 4.176 14.219 1 98.69 194 ALA A CA 1
ATOM 1501 C C . ALA A 1 194 ? -10.211 3.541 15.57 1 98.69 194 ALA A C 1
ATOM 1503 O O . ALA A 1 194 ? -10.195 4.219 16.594 1 98.69 194 ALA A O 1
ATOM 1504 N N . ILE A 1 195 ? -10.508 2.256 15.602 1 98.31 195 ILE A N 1
ATOM 1505 C CA . ILE A 1 195 ? -10.727 1.526 16.844 1 98.31 195 ILE A CA 1
ATOM 1506 C C . ILE A 1 195 ? -9.445 0.789 17.234 1 98.31 195 ILE A C 1
ATOM 1508 O O . ILE A 1 195 ? -9.133 0.663 18.422 1 98.31 195 ILE A O 1
ATOM 1512 N N . ARG A 1 196 ? -8.719 0.294 16.297 1 98.19 196 ARG A N 1
ATOM 1513 C CA . ARG A 1 196 ? -7.438 -0.372 16.484 1 98.19 196 ARG A CA 1
ATOM 1514 C C . ARG A 1 196 ? -6.52 -0.132 15.289 1 98.19 196 ARG A C 1
ATOM 1516 O O . ARG A 1 196 ? -6.992 0.159 14.188 1 98.19 196 ARG A O 1
ATOM 1523 N N . VAL A 1 197 ? -5.262 -0.26 15.586 1 98.81 197 VAL A N 1
ATOM 1524 C CA . VAL A 1 197 ? -4.273 0.013 14.547 1 98.81 197 VAL A CA 1
ATOM 1525 C C . VAL A 1 197 ? -3.119 -0.978 14.656 1 98.81 197 VAL A C 1
ATOM 1527 O O . VAL A 1 197 ? -2.885 -1.554 15.727 1 98.81 197 VAL A O 1
ATOM 1530 N N . HIS A 1 198 ? -2.535 -1.189 13.57 1 98.5 198 HIS A N 1
ATOM 1531 C CA . HIS A 1 198 ? -1.265 -1.898 13.469 1 98.5 198 HIS A CA 1
ATOM 1532 C C . HIS A 1 198 ? -0.272 -1.138 12.602 1 98.5 198 HIS A C 1
ATOM 1534 O O . HIS A 1 198 ? -0.648 -0.581 11.562 1 98.5 198 HIS A O 1
ATOM 1540 N N . GLY A 1 199 ? 0.954 -1.115 13.07 1 98.31 199 GLY A N 1
ATOM 1541 C CA . GLY A 1 199 ? 1.931 -0.374 12.289 1 98.31 199 GLY A CA 1
ATOM 1542 C C . GLY A 1 199 ? 3.297 -1.034 12.266 1 98.31 199 GLY A C 1
ATOM 1543 O O . GLY A 1 199 ? 3.668 -1.747 13.195 1 98.31 199 GLY A O 1
ATOM 1544 N N . MET A 1 200 ? 4.004 -0.851 11.156 1 98.44 200 MET A N 1
ATOM 1545 C CA . MET A 1 200 ? 5.418 -1.189 11 1 98.44 200 MET A CA 1
ATOM 1546 C C . MET A 1 200 ? 6.242 0.05 10.672 1 98.44 200 MET A C 1
ATOM 1548 O O . MET A 1 200 ? 6.055 0.661 9.617 1 98.44 200 MET A O 1
ATOM 1552 N N . LEU A 1 201 ? 7.102 0.43 11.594 1 97.69 201 LEU A N 1
ATOM 1553 C CA . LEU A 1 201 ? 8.016 1.551 11.414 1 97.69 201 LEU A CA 1
ATOM 1554 C C . LEU A 1 201 ? 9.445 1.059 11.227 1 97.69 201 LEU A C 1
ATOM 1556 O O . LEU A 1 201 ? 9.883 0.138 11.914 1 97.69 201 LEU A O 1
ATOM 1560 N N . LYS A 1 202 ? 10.109 1.615 10.211 1 96.81 202 LYS A N 1
ATOM 1561 C CA . LYS A 1 202 ? 11.508 1.281 9.961 1 96.81 202 LYS A CA 1
ATOM 1562 C C . LYS A 1 202 ? 12.359 2.539 9.852 1 96.81 202 LYS A C 1
ATOM 1564 O O . LYS A 1 202 ? 11.875 3.594 9.438 1 96.81 202 LYS A O 1
ATOM 1569 N N . THR A 1 203 ? 13.586 2.467 10.32 1 94.44 203 THR A N 1
ATOM 1570 C CA . THR A 1 203 ? 14.641 3.459 10.133 1 94.44 203 THR A CA 1
ATOM 1571 C C . THR A 1 203 ? 15.828 2.85 9.391 1 94.44 203 THR A C 1
ATOM 1573 O O . THR A 1 203 ? 16.656 2.168 9.992 1 94.44 203 THR A O 1
ATOM 1576 N N . TYR A 1 204 ? 15.891 3.07 8.133 1 91.12 204 TYR A N 1
ATOM 1577 C CA . TYR A 1 204 ? 16.953 2.457 7.34 1 91.12 204 TYR A CA 1
ATOM 1578 C C . TYR A 1 204 ? 18.172 3.371 7.258 1 91.12 204 TYR A C 1
ATOM 1580 O O . TYR A 1 204 ? 19.312 2.9 7.137 1 91.12 204 TYR A O 1
ATOM 1588 N N . HIS A 1 205 ? 17.938 4.641 7.285 1 85.19 205 HIS A N 1
ATOM 1589 C CA . HIS A 1 205 ? 19.047 5.594 7.324 1 85.19 205 HIS A CA 1
ATOM 1590 C C . HIS A 1 205 ? 19.312 6.074 8.742 1 85.19 205 HIS A C 1
ATOM 1592 O O . HIS A 1 205 ? 18.688 7.031 9.211 1 85.19 205 HIS A O 1
ATOM 1598 N N . LYS A 1 206 ? 20.219 5.449 9.383 1 79.5 206 LYS A N 1
ATOM 1599 C CA . LYS A 1 206 ? 20.531 5.781 10.773 1 79.5 206 LYS A CA 1
ATOM 1600 C C . LYS A 1 206 ? 21.672 6.793 10.859 1 79.5 206 LYS A C 1
ATOM 1602 O O . LYS A 1 206 ? 21.812 7.477 11.875 1 79.5 206 LYS A O 1
ATOM 1607 N N . GLN A 1 207 ? 22.453 6.781 9.805 1 76.62 207 GLN A N 1
ATOM 1608 C CA . GLN A 1 207 ? 23.594 7.699 9.719 1 76.62 207 GLN A CA 1
ATOM 1609 C C . GLN A 1 207 ? 23.719 8.273 8.312 1 76.62 207 GLN A C 1
ATOM 1611 O O . GLN A 1 207 ? 23.25 7.672 7.34 1 76.62 207 GLN A O 1
ATOM 1616 N N . THR A 1 208 ? 24.062 9.484 8.266 1 68.62 208 THR A N 1
ATOM 1617 C CA . THR A 1 208 ? 24.422 10.078 6.98 1 68.62 208 THR A CA 1
ATOM 1618 C C . THR A 1 208 ? 25.859 10.57 6.988 1 68.62 208 THR A C 1
ATOM 1620 O O . THR A 1 208 ? 26.562 10.453 8 1 68.62 208 THR A O 1
ATOM 1623 N N . ASP A 1 209 ? 26.375 10.867 5.797 1 65.75 209 ASP A N 1
ATOM 1624 C CA . ASP A 1 209 ? 27.734 11.383 5.691 1 65.75 209 ASP A CA 1
ATOM 1625 C C . ASP A 1 209 ? 27.922 12.617 6.574 1 65.75 209 ASP A C 1
ATOM 1627 O O . ASP A 1 209 ? 29.031 12.875 7.066 1 65.75 209 ASP A O 1
ATOM 1631 N N . LYS A 1 210 ? 26.859 13.328 6.773 1 65.62 210 LYS A N 1
ATOM 1632 C CA . LYS A 1 210 ? 26.953 14.586 7.508 1 65.62 210 LYS A CA 1
ATOM 1633 C C . LYS A 1 210 ? 26.594 14.398 8.977 1 65.62 210 LYS A C 1
ATOM 1635 O O . LYS A 1 210 ? 26.938 15.242 9.812 1 65.62 210 LYS A O 1
ATOM 1640 N N . ILE A 1 211 ? 25.844 13.555 9.234 1 62.16 211 ILE A N 1
ATOM 1641 C CA . ILE A 1 211 ? 25.5 13.195 10.609 1 62.16 211 ILE A CA 1
ATOM 1642 C C . ILE A 1 211 ? 26.25 11.938 11.023 1 62.16 211 ILE A C 1
ATOM 1644 O O . ILE A 1 211 ? 25.828 10.82 10.703 1 62.16 211 ILE A O 1
ATOM 1648 N N . LYS A 1 212 ? 27.672 12.125 11.047 1 59.81 212 LYS A N 1
ATOM 1649 C CA . LYS A 1 212 ? 28.609 11.07 11.406 1 59.81 212 LYS A CA 1
ATOM 1650 C C . LYS A 1 212 ? 29.078 11.227 12.852 1 59.81 212 LYS A C 1
ATOM 1652 O O . LYS A 1 212 ? 29.234 12.344 13.344 1 59.81 212 LYS A O 1
ATOM 1657 N N . GLY A 1 213 ? 28.812 10.109 13.711 1 55.41 213 GLY A N 1
ATOM 1658 C CA . GLY A 1 213 ? 29.359 10.18 15.055 1 55.41 213 GLY A CA 1
ATOM 1659 C C . GLY A 1 213 ? 28.438 9.586 16.109 1 55.41 213 GLY A C 1
ATOM 1660 O O . GLY A 1 213 ? 27.812 8.547 15.875 1 55.41 213 GLY A O 1
ATOM 1661 N N . ILE A 1 214 ? 28.203 10.438 17.219 1 58.22 214 ILE A N 1
ATOM 1662 C CA . ILE A 1 214 ? 27.625 9.969 18.469 1 58.22 214 ILE A CA 1
ATOM 1663 C C . ILE A 1 214 ? 26.109 9.953 18.359 1 58.22 214 ILE A C 1
ATOM 1665 O O . ILE A 1 214 ? 25.453 9.07 18.938 1 58.22 214 ILE A O 1
ATOM 1669 N N . ARG A 1 215 ? 25.438 10.836 17.422 1 72.44 215 ARG A N 1
ATOM 1670 C CA . ARG A 1 215 ? 23.969 10.883 17.438 1 72.44 215 ARG A CA 1
ATOM 1671 C C . ARG A 1 215 ? 23.375 10.031 16.328 1 72.44 215 ARG A C 1
ATOM 1673 O O . ARG A 1 215 ? 23.844 10.094 15.18 1 72.44 215 ARG A O 1
ATOM 1680 N N . GLU A 1 216 ? 22.531 9.148 16.641 1 81.56 216 GLU A N 1
ATOM 1681 C CA . GLU A 1 216 ? 21.859 8.234 15.719 1 81.56 216 GLU A CA 1
ATOM 1682 C C . GLU A 1 216 ? 20.469 8.734 15.367 1 81.56 216 GLU A C 1
ATOM 1684 O O . GLU A 1 216 ? 19.75 9.25 16.219 1 81.56 216 GLU A O 1
ATOM 1689 N N . ILE A 1 217 ? 20.188 8.75 14.031 1 86.38 217 ILE A N 1
ATOM 1690 C CA . ILE A 1 217 ? 18.828 9.047 13.586 1 86.38 217 ILE A CA 1
ATOM 1691 C C . ILE A 1 217 ? 17.875 7.961 14.07 1 86.38 217 ILE A C 1
ATOM 1693 O O . ILE A 1 217 ? 18.109 6.773 13.828 1 86.38 217 ILE A O 1
ATOM 1697 N N . THR A 1 218 ? 16.844 8.383 14.789 1 87.75 218 THR A N 1
ATOM 1698 C CA . THR A 1 218 ? 15.898 7.418 15.336 1 87.75 218 THR A CA 1
ATOM 1699 C C . THR A 1 218 ? 14.539 7.57 14.672 1 87.75 218 THR A C 1
ATOM 1701 O O . THR A 1 218 ? 13.672 6.703 14.812 1 87.75 218 THR A O 1
ATOM 1704 N N . SER A 1 219 ? 14.398 8.617 13.922 1 90.56 219 SER A N 1
ATOM 1705 C CA . SER A 1 219 ? 13.125 8.859 13.258 1 90.56 219 SER A CA 1
ATOM 1706 C C . SER A 1 219 ? 12.883 7.863 12.133 1 90.56 219 SER A C 1
ATOM 1708 O O . SER A 1 219 ? 13.82 7.48 11.422 1 90.56 219 SER A O 1
ATOM 1710 N N . ASP A 1 220 ? 11.641 7.469 12.023 1 94.88 220 ASP A N 1
ATOM 1711 C CA . ASP A 1 220 ? 11.297 6.516 10.977 1 94.88 220 ASP A CA 1
ATOM 1712 C C . ASP A 1 220 ? 11.359 7.168 9.594 1 94.88 220 ASP A C 1
ATOM 1714 O O . ASP A 1 220 ? 11 8.336 9.438 1 94.88 220 ASP A O 1
ATOM 1718 N N . ASP A 1 221 ? 11.859 6.438 8.617 1 95.81 221 ASP A N 1
ATOM 1719 C CA . ASP A 1 221 ? 11.891 6.91 7.234 1 95.81 221 ASP A CA 1
ATOM 1720 C C . ASP A 1 221 ? 11.031 6.027 6.332 1 95.81 221 ASP A C 1
ATOM 1722 O O . ASP A 1 221 ? 10.969 6.242 5.121 1 95.81 221 ASP A O 1
ATOM 1726 N N . TYR A 1 222 ? 10.484 5.066 6.883 1 97.69 222 TYR A N 1
ATOM 1727 C CA . TYR A 1 222 ? 9.461 4.227 6.266 1 97.69 222 TYR A CA 1
ATOM 1728 C C . TYR A 1 222 ? 8.398 3.822 7.285 1 97.69 222 TYR A C 1
ATOM 1730 O O . TYR A 1 222 ? 8.727 3.488 8.43 1 97.69 222 TYR A O 1
ATOM 1738 N N . CYS A 1 223 ? 7.098 3.855 6.855 1 98.31 223 CYS A N 1
ATOM 1739 C CA . CYS A 1 223 ? 6.004 3.455 7.734 1 98.31 223 CYS A CA 1
ATOM 1740 C C . CYS A 1 223 ? 4.84 2.879 6.934 1 98.31 223 CYS A C 1
ATOM 1742 O O . CYS A 1 223 ? 4.43 3.459 5.93 1 98.31 223 CYS A O 1
ATOM 1744 N N . SER A 1 224 ? 4.379 1.743 7.273 1 98.75 224 SER A N 1
ATOM 1745 C CA . SER A 1 224 ? 3.121 1.173 6.805 1 98.75 224 SER A CA 1
ATOM 1746 C C . SER A 1 224 ? 2.209 0.817 7.973 1 98.75 224 SER A C 1
ATOM 1748 O O . SER A 1 224 ? 2.66 0.249 8.969 1 98.75 224 SER A O 1
ATOM 1750 N N . PHE A 1 225 ? 0.944 1.196 7.871 1 98.81 225 PHE A N 1
ATOM 1751 C CA . PHE A 1 225 ? 0.061 0.867 8.984 1 98.81 225 PHE A CA 1
ATOM 1752 C C . PHE A 1 225 ? -1.354 0.596 8.492 1 98.81 225 PHE A C 1
ATOM 1754 O O . PHE A 1 225 ? -1.701 0.948 7.359 1 98.81 225 PHE A O 1
ATOM 1761 N N . GLN A 1 226 ? -2.096 -0.085 9.305 1 98.75 226 GLN A N 1
ATOM 1762 C CA . GLN A 1 226 ? -3.5 -0.41 9.07 1 98.75 226 GLN A CA 1
ATOM 1763 C C . GLN A 1 226 ? -4.375 0.107 10.211 1 98.75 226 GLN A C 1
ATOM 1765 O O . GLN A 1 226 ? -3.936 0.174 11.359 1 98.75 226 GLN A O 1
ATOM 1770 N N . MET A 1 227 ? -5.512 0.52 9.844 1 98.81 227 MET A N 1
ATOM 1771 C CA . MET A 1 227 ? -6.52 0.938 10.812 1 98.81 227 MET A CA 1
ATOM 1772 C C . MET A 1 227 ? -7.832 0.199 10.586 1 98.81 227 MET A C 1
ATOM 1774 O O . MET A 1 227 ? -8.258 0.013 9.445 1 98.81 227 MET A O 1
ATOM 1778 N N . GLU A 1 228 ? -8.43 -0.296 11.609 1 98.56 228 GLU A N 1
ATOM 1779 C CA . GLU A 1 228 ? -9.844 -0.673 11.594 1 98.56 228 GLU A CA 1
ATOM 1780 C C . GLU A 1 228 ? -10.719 0.469 12.094 1 98.56 228 GLU A C 1
ATOM 1782 O O . GLU A 1 228 ? -10.5 1 13.188 1 98.56 228 GLU A O 1
ATOM 1787 N N . LEU A 1 229 ? -11.656 0.851 11.328 1 98.5 229 LEU A N 1
ATOM 1788 C CA . LEU A 1 229 ? -12.484 2.008 11.641 1 98.5 229 LEU A CA 1
ATOM 1789 C C . LEU A 1 229 ? -13.805 1.575 12.273 1 98.5 229 LEU A C 1
ATOM 1791 O O . LEU A 1 229 ? -14.188 0.408 12.18 1 98.5 229 LEU A O 1
ATOM 1795 N N . GLU A 1 230 ? -14.461 2.408 12.891 1 97 230 GLU A N 1
ATOM 1796 C CA . GLU A 1 230 ? -15.539 2.102 13.82 1 97 230 GLU A CA 1
ATOM 1797 C C . GLU A 1 230 ? -16.766 1.559 13.086 1 97 230 GLU A C 1
ATOM 1799 O O . GLU A 1 230 ? -17.578 0.842 13.672 1 97 230 GLU A O 1
ATOM 1804 N N . LYS A 1 231 ? -16.984 1.854 11.812 1 96.06 231 LYS A N 1
ATOM 1805 C CA . LYS A 1 231 ? -18.172 1.365 11.102 1 96.06 231 LYS A CA 1
ATOM 1806 C C . LYS A 1 231 ? -17.828 0.205 10.18 1 96.06 231 LYS A C 1
ATOM 1808 O O . LYS A 1 231 ? -18.547 -0.073 9.219 1 96.06 231 LYS A O 1
ATOM 1813 N N . GLY A 1 232 ? -16.641 -0.398 10.383 1 94.81 232 GLY A N 1
ATOM 1814 C CA . GLY A 1 232 ? -16.297 -1.634 9.695 1 94.81 232 GLY A CA 1
ATOM 1815 C C . GLY A 1 232 ? -15.328 -1.435 8.555 1 94.81 232 GLY A C 1
ATOM 1816 O O . GLY A 1 232 ? -14.766 -2.4 8.031 1 94.81 232 GLY A O 1
ATOM 1817 N N . ALA A 1 233 ? -15.039 -0.222 8.148 1 97.62 233 ALA A N 1
ATOM 1818 C CA . ALA A 1 233 ? -14.062 0.046 7.094 1 97.62 233 ALA A CA 1
ATOM 1819 C C . ALA A 1 233 ? -12.633 -0.153 7.602 1 97.62 233 ALA A C 1
ATOM 1821 O O . ALA A 1 233 ? -12.406 -0.23 8.812 1 97.62 233 ALA A O 1
ATOM 1822 N N . CYS A 1 234 ? -11.758 -0.365 6.691 1 98.44 234 CYS A N 1
ATOM 1823 C CA . CYS A 1 234 ? -10.344 -0.428 7.051 1 98.44 234 CYS A CA 1
ATOM 1824 C C . CYS A 1 234 ? -9.531 0.573 6.238 1 98.44 234 CYS A C 1
ATOM 1826 O O . CYS A 1 234 ? -10 1.077 5.215 1 98.44 234 CYS A O 1
ATOM 1828 N N . ALA A 1 235 ? -8.422 0.925 6.742 1 98.81 235 ALA A N 1
ATOM 1829 C CA . ALA A 1 235 ? -7.477 1.781 6.031 1 98.81 235 ALA A CA 1
ATOM 1830 C C . ALA A 1 235 ? -6.09 1.146 5.98 1 98.81 235 ALA A C 1
ATOM 1832 O O . ALA A 1 235 ? -5.637 0.551 6.961 1 98.81 235 ALA A O 1
ATOM 1833 N N . THR A 1 236 ? -5.465 1.157 4.871 1 98.88 236 THR A N 1
ATOM 1834 C CA . THR A 1 236 ? -4.078 0.754 4.668 1 98.88 236 THR A CA 1
ATOM 1835 C C . THR A 1 236 ? -3.248 1.916 4.129 1 98.88 236 THR A C 1
ATOM 1837 O O . THR A 1 236 ? -3.576 2.484 3.082 1 98.88 236 THR A O 1
ATOM 1840 N N . VAL A 1 237 ? -2.188 2.24 4.844 1 98.94 237 VAL A N 1
ATOM 1841 C CA . VAL A 1 237 ? -1.4 3.422 4.508 1 98.94 237 VAL A CA 1
ATOM 1842 C C . VAL A 1 237 ? 0.073 3.043 4.375 1 98.94 237 VAL A C 1
ATOM 1844 O O . VAL A 1 237 ? 0.605 2.301 5.203 1 98.94 237 VAL A O 1
ATOM 1847 N N . THR A 1 238 ? 0.69 3.469 3.318 1 98.88 238 THR A N 1
ATOM 1848 C CA . THR A 1 238 ? 2.129 3.324 3.127 1 98.88 238 THR A CA 1
ATOM 1849 C C . THR A 1 238 ? 2.793 4.688 2.955 1 98.88 238 THR A C 1
ATOM 1851 O O . THR A 1 238 ? 2.408 5.465 2.078 1 98.88 238 THR A O 1
ATOM 1854 N N . LEU A 1 239 ? 3.717 4.992 3.816 1 98.62 239 LEU A N 1
ATOM 1855 C CA . LEU A 1 239 ? 4.535 6.199 3.777 1 98.62 239 LEU A CA 1
ATOM 1856 C C . LEU A 1 239 ? 6 5.855 3.52 1 98.62 239 LEU A C 1
ATOM 1858 O O . LEU A 1 239 ? 6.668 5.285 4.383 1 98.62 239 LEU A O 1
ATOM 1862 N N . ASN A 1 240 ? 6.496 6.219 2.326 1 98.12 240 ASN A N 1
ATOM 1863 C CA . ASN A 1 240 ? 7.832 5.824 1.894 1 98.12 240 ASN A CA 1
ATOM 1864 C C . ASN A 1 240 ? 8.664 7.031 1.475 1 98.12 240 ASN A C 1
ATOM 1866 O O . ASN A 1 240 ? 8.414 7.629 0.427 1 98.12 240 ASN A O 1
ATOM 1870 N N . SER A 1 241 ? 9.719 7.359 2.242 1 95.44 241 SER A N 1
ATOM 1871 C CA . SER A 1 241 ? 10.531 8.539 1.945 1 95.44 241 SER A CA 1
ATOM 1872 C C . SER A 1 241 ? 11.781 8.164 1.155 1 95.44 241 SER A C 1
ATOM 1874 O O . SER A 1 241 ? 12.711 8.961 1.03 1 95.44 241 SER A O 1
ATOM 1876 N N . HIS A 1 242 ? 11.859 6.918 0.644 1 93.94 242 HIS A N 1
ATOM 1877 C CA . HIS A 1 242 ? 12.992 6.43 -0.131 1 93.94 242 HIS A CA 1
ATOM 1878 C C . HIS A 1 242 ? 12.68 6.422 -1.623 1 93.94 242 HIS A C 1
ATOM 1880 O O . HIS A 1 242 ? 13.172 5.566 -2.361 1 93.94 242 HIS A O 1
ATOM 1886 N N . MET A 1 243 ? 11.828 7.328 -1.99 1 94.31 243 MET A N 1
ATOM 1887 C CA . MET A 1 243 ? 11.359 7.34 -3.373 1 94.31 243 MET A CA 1
ATOM 1888 C C . MET A 1 243 ? 11.742 8.641 -4.066 1 94.31 243 MET A C 1
ATOM 1890 O O . MET A 1 243 ? 10.977 9.609 -4.043 1 94.31 243 MET A O 1
ATOM 1894 N N . PRO A 1 244 ? 12.922 8.625 -4.734 1 91.44 244 PRO A N 1
ATOM 1895 C CA . PRO A 1 244 ? 13.273 9.836 -5.484 1 91.44 244 PRO A CA 1
ATOM 1896 C C . PRO A 1 244 ? 12.281 10.148 -6.602 1 91.44 244 PRO A C 1
ATOM 1898 O O . PRO A 1 244 ? 11.641 9.242 -7.137 1 91.44 244 PRO A O 1
ATOM 1901 N N . GLY A 1 245 ? 12.195 11.391 -6.961 1 89.38 245 GLY A N 1
ATOM 1902 C CA . GLY A 1 245 ? 11.242 11.844 -7.961 1 89.38 245 GLY A CA 1
ATOM 1903 C C . GLY A 1 245 ? 10.164 12.75 -7.398 1 89.38 245 GLY A C 1
ATOM 1904 O O . GLY A 1 245 ? 10.305 13.266 -6.289 1 89.38 245 GLY A O 1
ATOM 1905 N N . PRO A 1 246 ? 9.141 12.969 -8.211 1 89.56 246 PRO A N 1
ATOM 1906 C CA . PRO A 1 246 ? 8.055 13.836 -7.746 1 89.56 246 PRO A CA 1
ATOM 1907 C C . PRO A 1 246 ? 7.297 13.25 -6.555 1 89.56 246 PRO A C 1
ATOM 1909 O O . PRO A 1 246 ? 7.203 12.031 -6.414 1 89.56 246 PRO A O 1
ATOM 1912 N N . PHE A 1 247 ? 6.832 14.18 -5.711 1 94.88 247 PHE A N 1
ATOM 1913 C CA . PHE A 1 247 ? 5.973 13.789 -4.602 1 94.88 247 PHE A CA 1
ATOM 1914 C C . PHE A 1 247 ? 4.699 13.125 -5.113 1 94.88 247 PHE A C 1
ATOM 1916 O O . PHE A 1 247 ? 3.988 13.688 -5.945 1 94.88 247 PHE A O 1
ATOM 1923 N N . VAL A 1 248 ? 4.418 11.898 -4.613 1 96.44 248 VAL A N 1
ATOM 1924 C CA . VAL A 1 248 ? 3.23 11.148 -5.012 1 96.44 248 VAL A CA 1
ATOM 1925 C C . VAL A 1 248 ? 2.348 10.891 -3.793 1 96.44 248 VAL A C 1
ATOM 1927 O O . VAL A 1 248 ? 2.814 10.367 -2.779 1 96.44 248 VAL A O 1
ATOM 1930 N N . GLN A 1 249 ? 1.159 11.305 -3.873 1 98.12 249 GLN A N 1
ATOM 1931 C CA . GLN A 1 249 ? 0.142 11.008 -2.869 1 98.12 249 GLN A CA 1
ATOM 1932 C C . GLN A 1 249 ? -1.158 10.547 -3.523 1 98.12 249 GLN A C 1
ATOM 1934 O O . GLN A 1 249 ? -1.719 11.258 -4.367 1 98.12 249 GLN A O 1
ATOM 1939 N N . GLU A 1 250 ? -1.598 9.422 -3.223 1 98.5 250 GLU A N 1
ATOM 1940 C CA . GLU A 1 250 ? -2.863 8.867 -3.695 1 98.5 250 GLU A CA 1
ATOM 1941 C C . GLU A 1 250 ? -3.754 8.445 -2.527 1 98.5 250 GLU A C 1
ATOM 1943 O O . GLU A 1 250 ? -3.32 7.707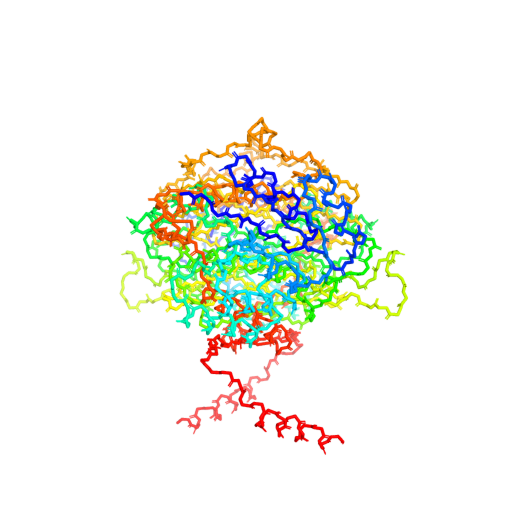 -1.645 1 98.5 250 GLU A O 1
ATOM 1948 N N . ILE A 1 251 ? -4.922 8.953 -2.486 1 98.69 251 ILE A N 1
ATOM 1949 C CA . ILE A 1 251 ? -5.918 8.617 -1.476 1 98.69 251 ILE A CA 1
ATOM 1950 C C . ILE A 1 251 ? -7.145 8.008 -2.145 1 98.69 251 ILE A C 1
ATOM 1952 O O . ILE A 1 251 ? -7.824 8.664 -2.936 1 98.69 251 ILE A O 1
ATOM 1956 N N . ILE A 1 252 ? -7.449 6.801 -1.83 1 98.75 252 ILE A N 1
ATOM 1957 C CA . ILE A 1 252 ? -8.578 6.082 -2.41 1 98.75 252 ILE A CA 1
ATOM 1958 C C . ILE A 1 252 ? -9.609 5.781 -1.326 1 98.75 252 ILE A C 1
ATOM 1960 O O . ILE A 1 252 ? -9.281 5.215 -0.282 1 98.75 252 ILE A O 1
ATOM 1964 N N . ILE A 1 253 ? -10.781 6.18 -1.518 1 98.62 253 ILE A N 1
ATOM 1965 C CA . ILE A 1 253 ? -11.922 5.785 -0.694 1 98.62 253 ILE A CA 1
ATOM 1966 C C . ILE A 1 253 ? -12.906 4.973 -1.531 1 98.62 253 ILE A C 1
ATOM 1968 O O . ILE A 1 253 ? -13.477 5.488 -2.496 1 98.62 253 ILE A O 1
ATOM 1972 N N . SER A 1 254 ? -13.078 3.75 -1.163 1 97.56 254 SER A N 1
ATOM 1973 C CA . SER A 1 254 ? -13.977 2.846 -1.867 1 97.56 254 SER A CA 1
ATOM 1974 C C . SER A 1 254 ? -15.148 2.426 -0.978 1 97.56 254 SER A C 1
ATOM 1976 O O . SER A 1 254 ? -14.969 2.223 0.225 1 97.56 254 SER A O 1
ATOM 1978 N N . GLY A 1 255 ? -16.266 2.324 -1.577 1 96.56 255 GLY A N 1
ATOM 1979 C CA . GLY A 1 255 ? -17.469 1.85 -0.89 1 96.56 255 GLY A CA 1
ATOM 1980 C C . GLY A 1 255 ? -18.297 0.892 -1.724 1 96.56 255 GLY A C 1
ATOM 1981 O O . GLY A 1 255 ? -17.781 0.289 -2.672 1 96.56 255 GLY A O 1
ATOM 1982 N N . SER A 1 256 ? -19.531 0.664 -1.406 1 95.06 256 SER A N 1
ATOM 1983 C CA . SER A 1 256 ? -20.406 -0.341 -2.002 1 95.06 256 SER A CA 1
ATOM 1984 C C . SER A 1 256 ? -20.828 0.062 -3.41 1 95.06 256 SER A C 1
ATOM 1986 O O . SER A 1 256 ? -21.25 -0.784 -4.203 1 95.06 256 SER A O 1
ATOM 1988 N N . LYS A 1 257 ? -20.672 1.389 -3.773 1 95.94 257 LYS A N 1
ATOM 1989 C CA . LYS A 1 257 ? -21.219 1.845 -5.043 1 95.94 257 LYS A CA 1
ATOM 1990 C C . LYS A 1 257 ? -20.125 2.32 -5.988 1 95.94 257 LYS A C 1
ATOM 1992 O O . LYS A 1 257 ? -20.266 2.205 -7.207 1 95.94 257 LYS A O 1
ATOM 1997 N N . ALA A 1 258 ? -19.125 2.922 -5.426 1 97.44 258 ALA A N 1
ATOM 1998 C CA . ALA A 1 258 ? -18.125 3.605 -6.242 1 97.44 258 ALA A CA 1
ATOM 1999 C C . ALA A 1 258 ? -16.844 3.852 -5.449 1 97.44 258 ALA A C 1
ATOM 2001 O O . ALA A 1 258 ? -16.75 3.48 -4.273 1 97.44 258 ALA A O 1
ATOM 2002 N N . ARG A 1 259 ? -15.898 4.355 -6.133 1 97.62 259 ARG A N 1
ATOM 2003 C CA . ARG A 1 259 ? -14.656 4.793 -5.496 1 97.62 259 ARG A CA 1
ATOM 2004 C C . ARG A 1 259 ? -14.312 6.227 -5.891 1 97.62 259 ARG A C 1
ATOM 2006 O O . ARG A 1 259 ? -14.672 6.676 -6.98 1 97.62 259 ARG A O 1
ATOM 2013 N N . LEU A 1 260 ? -13.75 6.922 -5.02 1 98.56 260 LEU A N 1
ATOM 2014 C CA . LEU A 1 260 ? -13.164 8.234 -5.254 1 98.56 260 LEU A CA 1
ATOM 2015 C C . LEU A 1 260 ? -11.664 8.219 -4.992 1 98.56 260 LEU A C 1
ATOM 2017 O O . LEU A 1 260 ? -11.203 7.602 -4.023 1 98.56 260 LEU A O 1
ATOM 2021 N N . THR A 1 261 ? -10.906 8.805 -5.902 1 98.44 261 THR A N 1
ATOM 2022 C CA . THR A 1 261 ? -9.445 8.805 -5.797 1 98.44 261 THR A CA 1
ATOM 2023 C C . THR A 1 261 ? -8.891 10.219 -5.965 1 98.44 261 THR A C 1
ATOM 2025 O O . THR A 1 261 ? -9.195 10.898 -6.949 1 98.44 261 THR A O 1
ATOM 2028 N N . VAL A 1 262 ? -8.109 10.656 -4.98 1 98.5 262 VAL A N 1
ATOM 2029 C CA . VAL A 1 262 ? -7.328 11.875 -5.133 1 98.5 262 VAL A CA 1
ATOM 2030 C C . VAL A 1 262 ? -5.891 11.531 -5.512 1 98.5 262 VAL A C 1
ATOM 2032 O O . VAL A 1 262 ? -5.199 10.828 -4.766 1 98.5 262 VAL A O 1
ATOM 2035 N N . ARG A 1 263 ? -5.457 11.922 -6.66 1 97.19 263 ARG A N 1
ATOM 2036 C CA . ARG A 1 263 ? -4.066 11.828 -7.094 1 97.19 263 ARG A CA 1
ATOM 2037 C C . ARG A 1 263 ? -3.432 13.211 -7.203 1 97.19 263 ARG A C 1
ATOM 2039 O O . ARG A 1 263 ? -3.783 13.992 -8.094 1 97.19 263 ARG A O 1
ATOM 2046 N N . GLY A 1 264 ? -2.461 13.438 -6.27 1 94.94 264 GLY A N 1
ATOM 2047 C CA . GLY A 1 264 ? -2.006 14.812 -6.172 1 94.94 264 GLY A CA 1
ATOM 2048 C C . GLY A 1 264 ? -3.104 15.781 -5.762 1 94.94 264 GLY A C 1
ATOM 2049 O O . GLY A 1 264 ? -3.67 15.656 -4.672 1 94.94 264 GLY A O 1
ATOM 2050 N N . ALA A 1 265 ? -3.441 16.656 -6.723 1 95.75 265 ALA A N 1
ATOM 2051 C CA . ALA A 1 265 ? -4.469 17.641 -6.41 1 95.75 265 ALA A CA 1
ATOM 2052 C C . ALA A 1 265 ? -5.73 17.406 -7.238 1 95.75 265 ALA A C 1
ATOM 2054 O O . ALA A 1 265 ? -6.688 18.172 -7.156 1 95.75 265 ALA A O 1
ATOM 2055 N N . ASP A 1 266 ? -5.766 16.25 -7.973 1 97.81 266 ASP A N 1
ATOM 2056 C CA . ASP A 1 266 ? -6.898 15.961 -8.852 1 97.81 266 ASP A CA 1
ATOM 2057 C C . ASP A 1 266 ? -7.816 14.906 -8.234 1 97.81 266 ASP A C 1
ATOM 2059 O O . ASP A 1 266 ? -7.355 14.031 -7.504 1 97.81 266 ASP A O 1
ATOM 2063 N N . LEU A 1 267 ? -9.07 15.016 -8.562 1 98.5 267 LEU A N 1
ATOM 2064 C CA . LEU A 1 267 ? -10.062 14.078 -8.039 1 98.5 267 LEU A CA 1
ATOM 2065 C C . LEU A 1 267 ? -10.641 13.227 -9.156 1 98.5 267 LEU A C 1
ATOM 2067 O O . LEU A 1 267 ? -11.078 13.75 -10.188 1 98.5 267 LEU A O 1
ATOM 2071 N N . TYR A 1 268 ? -10.68 11.969 -8.961 1 98.31 268 TYR A N 1
ATOM 2072 C CA . TYR A 1 268 ? -11.266 11.008 -9.883 1 98.31 268 TYR A CA 1
ATOM 2073 C C . TYR A 1 268 ? -12.383 10.219 -9.219 1 98.31 268 TYR A C 1
ATOM 2075 O O . TYR A 1 268 ? -12.398 10.07 -7.992 1 98.31 268 TYR A O 1
ATOM 2083 N N . GLY A 1 269 ? -13.328 9.781 -10 1 97.94 269 GLY A N 1
ATOM 2084 C CA . GLY A 1 269 ? -14.406 8.914 -9.539 1 97.94 269 GLY A CA 1
ATOM 2085 C C . GLY A 1 269 ? -14.719 7.785 -10.508 1 97.94 269 GLY A C 1
ATOM 2086 O O . GLY A 1 269 ? -14.539 7.926 -11.719 1 97.94 269 GLY A O 1
ATOM 2087 N N . GLN A 1 270 ? -15.125 6.668 -9.906 1 97.19 270 GLN A N 1
ATOM 2088 C CA . GLN A 1 270 ? -15.508 5.535 -10.742 1 97.19 270 GLN A CA 1
ATOM 2089 C C . GLN A 1 270 ? -16.578 4.691 -10.062 1 97.19 270 GLN A C 1
ATOM 2091 O O . GLN A 1 270 ? -16.359 4.156 -8.977 1 97.19 270 GLN A O 1
ATOM 2096 N N . ALA A 1 271 ? -17.672 4.605 -10.695 1 94.88 271 ALA A N 1
ATOM 2097 C CA . ALA A 1 271 ? -18.703 3.678 -10.234 1 94.88 271 ALA A CA 1
ATOM 2098 C C . ALA A 1 271 ? -18.281 2.229 -10.461 1 94.88 271 ALA A C 1
ATOM 2100 O O . ALA A 1 271 ? -17.547 1.931 -11.398 1 94.88 271 ALA A O 1
ATOM 2101 N N . HIS A 1 272 ? -18.781 1.304 -9.641 1 90.19 272 HIS A N 1
ATOM 2102 C CA . HIS A 1 272 ? -18.344 -0.086 -9.695 1 90.19 272 HIS A CA 1
ATOM 2103 C C . HIS A 1 272 ? -18.781 -0.748 -11 1 90.19 272 HIS A C 1
ATOM 2105 O O . HIS A 1 272 ? -18.188 -1.742 -11.43 1 90.19 272 HIS A O 1
ATOM 2111 N N . ASP A 1 273 ? -19.797 -0.237 -11.602 1 87.56 273 ASP A N 1
ATOM 2112 C CA . ASP A 1 273 ? -20.312 -0.841 -12.82 1 87.56 273 ASP A CA 1
ATOM 2113 C C . ASP A 1 273 ? -19.703 -0.199 -14.062 1 87.56 273 ASP A C 1
ATOM 2115 O O . ASP A 1 273 ? -20.078 -0.526 -15.188 1 87.56 273 ASP A O 1
ATOM 2119 N N . LYS A 1 274 ? -18.828 0.745 -13.852 1 89.25 274 LYS A N 1
ATOM 2120 C CA . LYS A 1 274 ? -18.141 1.398 -14.961 1 89.25 274 LYS A CA 1
ATOM 2121 C C . LYS A 1 274 ? -16.688 0.93 -15.07 1 89.25 274 LYS A C 1
ATOM 2123 O O . LYS A 1 274 ? -16.047 0.666 -14.055 1 89.25 274 LYS A O 1
ATOM 2128 N N . ILE A 1 275 ? -16.234 0.882 -16.266 1 85 275 ILE A N 1
ATOM 2129 C CA . ILE A 1 275 ? -14.875 0.393 -16.516 1 85 275 ILE A CA 1
ATOM 2130 C C . ILE A 1 275 ? -13.883 1.55 -16.438 1 85 275 ILE A C 1
ATOM 2132 O O . ILE A 1 275 ? -12.734 1.363 -16.016 1 85 275 ILE A O 1
ATOM 2136 N N . LYS A 1 276 ? -14.398 2.672 -16.719 1 91.38 276 LYS A N 1
ATOM 2137 C CA . LYS A 1 276 ? -13.484 3.803 -16.812 1 91.38 276 LYS A CA 1
ATOM 2138 C C . LYS A 1 276 ? -13.664 4.762 -15.641 1 91.38 276 LYS A C 1
ATOM 2140 O O . LYS A 1 276 ? -14.781 4.945 -15.148 1 91.38 276 LYS A O 1
ATOM 2145 N N . GLU A 1 277 ? -12.531 5.336 -15.25 1 95 277 GLU A N 1
ATOM 2146 C CA . GLU A 1 277 ? -12.516 6.375 -14.227 1 95 277 GLU A CA 1
ATOM 2147 C C . GLU A 1 277 ? -12.766 7.754 -14.828 1 95 277 GLU A C 1
ATOM 2149 O O . GLU A 1 277 ? -12.273 8.062 -15.914 1 95 277 GLU A O 1
ATOM 2154 N N . ASP A 1 278 ? -13.57 8.625 -14.156 1 96.44 278 ASP A N 1
ATOM 2155 C CA . ASP A 1 278 ? -13.852 9.992 -14.594 1 96.44 278 ASP A CA 1
ATOM 2156 C C . ASP A 1 278 ? -13.039 11.008 -13.789 1 96.44 278 ASP A C 1
ATOM 2158 O O . ASP A 1 278 ? -12.891 10.859 -12.578 1 96.44 278 ASP A O 1
ATOM 2162 N N . LEU A 1 279 ? -12.516 11.93 -14.523 1 97.44 279 LEU A N 1
ATOM 2163 C CA . LEU A 1 279 ? -11.945 13.094 -13.852 1 97.44 279 LEU A CA 1
ATOM 2164 C C . LEU A 1 279 ? -13.055 14.023 -13.344 1 97.44 279 LEU A C 1
ATOM 2166 O O . LEU A 1 279 ? -13.789 14.609 -14.141 1 97.44 279 LEU A O 1
ATOM 2170 N N . LEU A 1 280 ? -13.227 14.102 -12.07 1 97.75 280 LEU A N 1
ATOM 2171 C CA . LEU A 1 280 ? -14.328 14.867 -11.484 1 97.75 280 LEU A CA 1
ATOM 2172 C C . LEU A 1 280 ? -13.906 16.312 -11.219 1 97.75 280 LEU A C 1
ATOM 2174 O O . LEU A 1 280 ? -14.742 17.219 -11.227 1 97.75 280 LEU A O 1
ATOM 2178 N N . GLN A 1 281 ? -12.609 16.531 -10.883 1 97.12 281 GLN A N 1
ATOM 2179 C CA . GLN A 1 281 ? -12.078 17.859 -10.633 1 97.12 281 GLN A CA 1
ATOM 2180 C C . GLN A 1 281 ? -10.586 17.938 -10.961 1 97.12 281 GLN A C 1
ATOM 2182 O O . GLN A 1 281 ? -9.797 17.141 -10.438 1 97.12 281 GLN A O 1
ATOM 2187 N N . PHE A 1 282 ? -10.289 18.812 -11.82 1 94 282 PHE A N 1
ATOM 2188 C CA . PHE A 1 282 ? -8.906 19.094 -12.195 1 94 282 PHE A CA 1
ATOM 2189 C C . PHE A 1 282 ? -8.391 20.344 -11.477 1 94 282 PHE A C 1
ATOM 2191 O O . PHE A 1 282 ? -9.023 21.391 -11.523 1 94 282 PHE A O 1
ATOM 2198 N N . GLU A 1 283 ? -7.242 20.156 -10.75 1 89.38 283 GLU A N 1
ATOM 2199 C CA . GLU A 1 283 ? -6.613 21.266 -10.039 1 89.38 283 GLU A CA 1
ATOM 2200 C C . GLU A 1 283 ? -5.219 21.547 -10.594 1 89.38 283 GLU A C 1
ATOM 2202 O O . GLU A 1 283 ? -4.219 21.094 -10.031 1 89.38 283 GLU A O 1
ATOM 2207 N N . PRO A 1 284 ? -5.121 22.375 -11.547 1 85.56 284 PRO A N 1
ATOM 2208 C CA . PRO A 1 284 ? -3.805 22.656 -12.125 1 85.56 284 PRO A CA 1
ATOM 2209 C C . PRO A 1 284 ? -2.928 23.516 -11.203 1 85.56 284 PRO A C 1
ATOM 2211 O O . PRO A 1 284 ? -3.441 24.203 -10.312 1 85.56 284 PRO A O 1
ATOM 2214 N N . VAL A 1 285 ? -1.619 23.344 -11.367 1 80.62 285 VAL A N 1
ATOM 2215 C CA . VAL A 1 285 ? -0.691 24.219 -10.656 1 80.62 285 VAL A CA 1
ATOM 2216 C C . VAL A 1 285 ? -0.737 25.625 -11.266 1 80.62 285 VAL A C 1
ATOM 2218 O O . VAL A 1 285 ? -0.617 25.781 -12.484 1 80.62 285 VAL A O 1
ATOM 2221 N N . HIS A 1 286 ? -1.019 26.562 -10.422 1 81.38 286 HIS A N 1
ATOM 2222 C CA . HIS A 1 286 ? -1.009 27.953 -10.859 1 81.38 286 HIS A CA 1
ATOM 2223 C C . HIS A 1 286 ? 0.258 28.672 -10.398 1 81.38 286 HIS A C 1
ATOM 2225 O O . HIS A 1 286 ? 0.233 29.422 -9.422 1 81.38 286 HIS A O 1
ATOM 2231 N N . TYR A 1 287 ? 1.255 28.531 -11.164 1 80 287 TYR A N 1
ATOM 2232 C CA . TYR A 1 287 ? 2.545 29.109 -10.797 1 80 287 TYR A CA 1
ATOM 2233 C C . TYR A 1 287 ? 2.455 30.625 -10.688 1 80 287 TYR A C 1
ATOM 2235 O O . TYR A 1 287 ? 3.031 31.219 -9.773 1 80 287 TYR A O 1
ATOM 2243 N N . SER A 1 288 ? 1.697 31.172 -11.617 1 79.75 288 SER A N 1
ATOM 2244 C CA . SER A 1 288 ? 1.542 32.625 -11.609 1 79.75 288 SER A CA 1
ATOM 2245 C C . SER A 1 288 ? 0.833 33.094 -10.344 1 79.75 288 SER A C 1
ATOM 2247 O O . SER A 1 288 ? 1.198 34.125 -9.773 1 79.75 288 SER A O 1
ATOM 2249 N N . GLU A 1 289 ? -0.112 32.344 -9.891 1 81.38 289 GLU A N 1
ATOM 2250 C CA . GLU A 1 289 ? -0.824 32.688 -8.664 1 81.38 289 GLU A CA 1
ATOM 2251 C C . GLU A 1 289 ? 0.091 32.562 -7.445 1 81.38 289 GLU A C 1
ATOM 2253 O O . GLU A 1 289 ? 0.081 33.438 -6.578 1 81.38 289 GLU A O 1
ATOM 2258 N N . GLU A 1 290 ? 0.884 31.609 -7.504 1 84.5 290 GLU A N 1
ATOM 2259 C CA . GLU A 1 290 ? 1.799 31.391 -6.387 1 84.5 290 GLU A CA 1
ATOM 2260 C C . GLU A 1 290 ? 2.873 32.469 -6.328 1 84.5 290 GLU A C 1
ATOM 2262 O O . GLU A 1 290 ? 3.25 32.906 -5.246 1 84.5 290 GLU A O 1
ATOM 2267 N N . GLU A 1 291 ? 3.242 32.844 -7.496 1 83.06 291 GLU A N 1
ATOM 2268 C CA . GLU A 1 291 ? 4.207 33.938 -7.57 1 83.06 291 GLU A CA 1
ATOM 2269 C C . GLU A 1 291 ? 3.594 35.25 -7.09 1 83.06 291 GLU A C 1
ATOM 2271 O O . GLU A 1 291 ? 4.25 36.031 -6.398 1 83.06 291 GLU A O 1
ATOM 2276 N N . ARG A 1 292 ? 2.414 35.438 -7.449 1 84.88 292 ARG A N 1
ATOM 2277 C CA . ARG A 1 292 ? 1.717 36.625 -7.035 1 84.88 292 ARG A CA 1
ATOM 2278 C C . ARG A 1 292 ? 1.532 36.656 -5.52 1 84.88 292 ARG A C 1
ATOM 2280 O O . ARG A 1 292 ? 1.506 37.75 -4.914 1 84.88 292 ARG A O 1
ATOM 2287 N N . LEU A 1 293 ? 1.507 35.5 -4.961 1 87.62 293 LEU A N 1
ATOM 2288 C CA . LEU A 1 293 ? 1.337 35.406 -3.514 1 87.62 293 LEU A CA 1
ATOM 2289 C C . LEU A 1 293 ? 2.67 35.562 -2.795 1 87.62 293 LEU A C 1
ATOM 2291 O O . LEU A 1 293 ? 2.725 35.562 -1.564 1 87.62 293 LEU A O 1
ATOM 2295 N N . GLY A 1 294 ? 3.785 35.75 -3.596 1 84.88 294 GLY A N 1
ATOM 2296 C CA . GLY A 1 294 ? 5.094 36 -3.023 1 84.88 294 GLY A CA 1
ATOM 2297 C C . GLY A 1 294 ? 5.832 34.75 -2.605 1 84.88 294 GLY A C 1
ATOM 2298 O O . GLY A 1 294 ? 6.797 34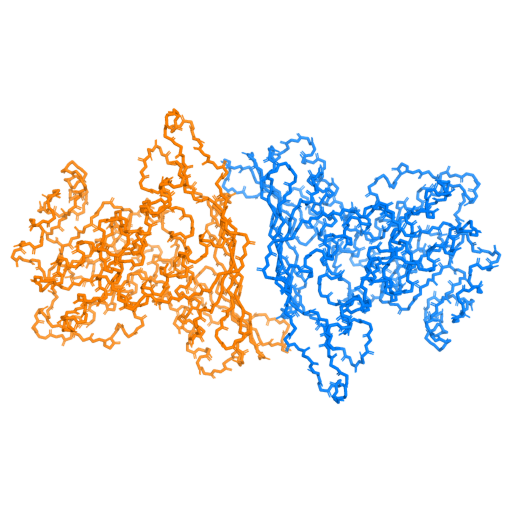.812 -1.837 1 84.88 294 GLY A O 1
ATOM 2299 N N . ILE A 1 295 ? 5.383 33.625 -3.029 1 87.5 295 ILE A N 1
ATOM 2300 C CA . ILE A 1 295 ? 6.047 32.375 -2.707 1 87.5 295 ILE A CA 1
ATOM 2301 C C . ILE A 1 295 ? 7.242 32.156 -3.635 1 87.5 295 ILE A C 1
ATOM 2303 O O . ILE A 1 295 ? 7.086 32.094 -4.855 1 87.5 295 ILE A O 1
ATOM 2307 N N . SER A 1 296 ? 8.406 32.031 -3.008 1 84.75 296 SER A N 1
ATOM 2308 C CA . SER A 1 296 ? 9.602 31.844 -3.816 1 84.75 296 SER A CA 1
ATOM 2309 C C . SER A 1 296 ? 9.625 30.484 -4.488 1 84.75 296 SER A C 1
ATOM 2311 O O . SER A 1 296 ? 8.969 29.547 -4.027 1 84.75 296 SER A O 1
ATOM 2313 N N . GLN A 1 297 ? 10.398 30.391 -5.516 1 84 297 GLN A N 1
ATOM 2314 C CA . GLN A 1 297 ? 10.539 29.141 -6.238 1 84 297 GLN A CA 1
ATOM 2315 C C . GLN A 1 297 ? 11.164 28.062 -5.352 1 84 297 GLN A C 1
ATOM 2317 O O . GLN A 1 297 ? 10.773 26.891 -5.414 1 84 297 GLN A O 1
ATOM 2322 N N . LYS A 1 298 ? 12.023 28.5 -4.598 1 81.75 298 LYS A N 1
ATOM 2323 C CA . LYS A 1 298 ? 12.703 27.578 -3.703 1 81.75 298 LYS A CA 1
ATOM 2324 C C . LYS A 1 298 ? 11.734 26.953 -2.705 1 81.75 298 LYS A C 1
ATOM 2326 O O . LYS A 1 298 ? 11.719 25.734 -2.51 1 81.75 298 LYS A O 1
ATOM 2331 N N . VAL A 1 299 ? 10.945 27.766 -2.193 1 82.25 299 VAL A N 1
ATOM 2332 C CA . VAL A 1 299 ? 9.977 27.328 -1.192 1 82.25 299 VAL A CA 1
ATOM 2333 C C . VAL A 1 299 ? 8.922 26.438 -1.845 1 82.25 299 VAL A C 1
ATOM 2335 O O . VAL A 1 299 ? 8.531 25.422 -1.277 1 82.25 299 VAL A O 1
ATOM 2338 N N . ARG A 1 300 ? 8.609 26.781 -3.051 1 84.31 300 ARG A N 1
ATOM 2339 C CA . ARG A 1 300 ? 7.605 26.031 -3.797 1 84.31 300 ARG A CA 1
ATOM 2340 C C . ARG A 1 300 ? 8.062 24.594 -4.035 1 84.31 300 ARG A C 1
ATOM 2342 O O . ARG A 1 300 ? 7.25 23.672 -4.035 1 84.31 300 ARG A O 1
ATOM 2349 N N . ARG A 1 301 ? 9.32 24.438 -4.164 1 83.5 301 ARG A N 1
ATOM 2350 C CA . ARG A 1 301 ? 9.867 23.125 -4.473 1 83.5 301 ARG A CA 1
ATOM 2351 C C . ARG A 1 301 ? 9.938 22.25 -3.225 1 83.5 301 ARG A C 1
ATOM 2353 O O . ARG A 1 301 ? 10.047 21.031 -3.322 1 83.5 301 ARG A O 1
ATOM 2360 N N . GLU A 1 302 ? 9.766 22.906 -2.082 1 87.25 302 GLU A N 1
ATOM 2361 C CA . GLU A 1 302 ? 9.953 22.188 -0.827 1 87.25 302 GLU A CA 1
ATOM 2362 C C . GLU A 1 302 ? 8.625 21.734 -0.241 1 87.25 302 GLU A C 1
ATOM 2364 O O . GLU A 1 302 ? 8.586 20.891 0.659 1 87.25 302 GLU A O 1
ATOM 2369 N N . ILE A 1 303 ? 7.551 22.25 -0.752 1 91.75 303 ILE A N 1
ATOM 2370 C CA . ILE A 1 303 ? 6.227 21.891 -0.259 1 91.75 303 ILE A CA 1
ATOM 2371 C C . ILE A 1 303 ? 5.434 21.188 -1.363 1 91.75 303 ILE A C 1
ATOM 2373 O O . ILE A 1 303 ? 5.254 21.75 -2.451 1 91.75 303 ILE A O 1
ATOM 2377 N N . PRO A 1 304 ? 4.973 19.984 -1.105 1 93.5 304 PRO A N 1
ATOM 2378 C CA . PRO A 1 304 ? 4.156 19.328 -2.123 1 93.5 304 PRO A CA 1
ATOM 2379 C C . PRO A 1 304 ? 2.951 20.156 -2.555 1 93.5 304 PRO A C 1
ATOM 2381 O O . PRO A 1 304 ? 2.322 20.812 -1.722 1 93.5 304 PRO A O 1
ATOM 2384 N N . ASN A 1 305 ? 2.598 20.062 -3.752 1 93.44 305 ASN A N 1
ATOM 2385 C CA . ASN A 1 305 ? 1.602 20.906 -4.391 1 93.44 305 ASN A CA 1
ATOM 2386 C C . ASN A 1 305 ? 0.253 20.828 -3.682 1 93.44 305 ASN A C 1
ATOM 2388 O O . ASN A 1 305 ? -0.375 21.844 -3.404 1 93.44 305 ASN A O 1
ATOM 2392 N N . PRO A 1 306 ? -0.284 19.656 -3.389 1 95.62 306 PRO A N 1
ATOM 2393 C CA . PRO A 1 306 ? -1.596 19.609 -2.736 1 95.62 306 PRO A CA 1
ATOM 2394 C C . PRO A 1 306 ? -1.613 20.344 -1.392 1 95.62 306 PRO A C 1
ATOM 2396 O O . PRO A 1 306 ? -2.619 20.953 -1.033 1 95.62 306 PRO A O 1
ATOM 2399 N N . TYR A 1 307 ? -0.531 20.297 -0.65 1 95.81 307 TYR A N 1
ATOM 2400 C CA . TYR A 1 307 ? -0.448 20.953 0.655 1 95.81 307 TYR A CA 1
ATOM 2401 C C . TYR A 1 307 ? -0.349 22.469 0.508 1 95.81 307 TYR A C 1
ATOM 2403 O O . TYR A 1 307 ? -0.978 23.203 1.264 1 95.81 307 TYR A O 1
ATOM 2411 N N . LEU A 1 308 ? 0.428 22.891 -0.463 1 94.88 308 LEU A N 1
ATOM 2412 C CA . LEU A 1 308 ? 0.557 24.328 -0.717 1 94.88 308 LEU A CA 1
ATOM 2413 C C . LEU A 1 308 ? -0.784 24.922 -1.126 1 94.88 308 LEU A C 1
ATOM 2415 O O . LEU A 1 308 ? -1.188 25.969 -0.601 1 94.88 308 LEU A O 1
ATOM 2419 N N . LYS A 1 309 ? -1.438 24.266 -2.016 1 94.88 309 LYS A N 1
ATOM 2420 C CA . LYS A 1 309 ? -2.748 24.734 -2.459 1 94.88 309 LYS A CA 1
ATOM 2421 C C . LYS A 1 309 ? -3.736 24.781 -1.299 1 94.88 309 LYS A C 1
ATOM 2423 O O . LYS A 1 309 ? -4.496 25.734 -1.163 1 94.88 309 LYS A O 1
ATOM 2428 N N . GLY A 1 310 ? -3.719 23.719 -0.506 1 96 310 GLY A N 1
ATOM 2429 C CA . GLY A 1 310 ? -4.562 23.703 0.678 1 96 310 GLY A CA 1
ATOM 2430 C C . GLY A 1 310 ? -4.242 24.828 1.65 1 96 310 GLY A C 1
ATOM 2431 O O . GLY A 1 310 ? -5.145 25.406 2.252 1 96 310 GLY A O 1
ATOM 2432 N N . MET A 1 311 ? -3.021 25.094 1.792 1 95.62 311 MET A N 1
ATOM 2433 C CA . MET A 1 311 ? -2.576 26.156 2.688 1 95.62 311 MET A CA 1
ATOM 2434 C C . MET A 1 311 ? -3.088 27.516 2.219 1 95.62 311 MET A C 1
ATOM 2436 O O . MET A 1 311 ? -3.578 28.312 3.021 1 95.62 311 MET A O 1
ATOM 2440 N N . ILE A 1 312 ? -3.006 27.781 0.962 1 95.62 312 ILE A N 1
ATOM 2441 C CA . ILE A 1 312 ? -3.482 29.031 0.384 1 95.62 312 ILE A CA 1
ATOM 2442 C C . ILE A 1 312 ? -4.977 29.188 0.654 1 95.62 312 ILE A C 1
ATOM 2444 O O . ILE A 1 312 ? -5.418 30.219 1.154 1 95.62 312 ILE A O 1
ATOM 2448 N N . ARG A 1 313 ? -5.688 28.125 0.411 1 96.25 313 ARG A N 1
ATOM 2449 C CA . ARG A 1 313 ? -7.137 28.172 0.602 1 96.25 313 ARG A CA 1
ATOM 2450 C C . ARG A 1 313 ? -7.488 28.312 2.08 1 96.25 313 ARG A C 1
ATOM 2452 O O . ARG A 1 313 ? -8.484 28.953 2.432 1 96.25 313 ARG A O 1
ATOM 2459 N N . SER A 1 314 ? -6.73 27.703 2.9 1 97.19 314 SER A N 1
ATOM 2460 C CA . SER A 1 314 ? -6.961 27.797 4.336 1 97.19 314 SER A CA 1
ATOM 2461 C C . SER A 1 314 ? -6.797 29.219 4.832 1 97.19 314 SER A C 1
ATOM 2463 O O . SER A 1 314 ? -7.605 29.703 5.629 1 97.19 314 SER A O 1
ATOM 2465 N N . ILE A 1 315 ? -5.77 29.922 4.387 1 96.94 315 ILE A N 1
ATOM 2466 C CA . ILE A 1 315 ? -5.512 31.281 4.82 1 96.94 315 ILE A CA 1
ATOM 2467 C C . ILE A 1 315 ? -6.586 32.219 4.262 1 96.94 315 ILE A C 1
ATOM 2469 O O . ILE A 1 315 ? -7.004 33.156 4.934 1 96.94 315 ILE A O 1
ATOM 2473 N N . GLU A 1 316 ? -7.02 31.922 3.049 1 96.69 316 GLU A N 1
ATOM 2474 C CA . GLU A 1 316 ? -8.148 32.656 2.502 1 96.69 316 GLU A CA 1
ATOM 2475 C C . GLU A 1 316 ? -9.383 32.531 3.389 1 96.69 316 GLU A C 1
ATOM 2477 O O . GLU A 1 316 ? -10.086 33.5 3.635 1 96.69 316 GLU A O 1
ATOM 2482 N N . ALA A 1 317 ? -9.602 31.375 3.83 1 97.44 317 ALA A N 1
ATOM 2483 C CA . ALA A 1 317 ? -10.742 31.125 4.715 1 97.44 317 ALA A CA 1
ATOM 2484 C C . ALA A 1 317 ? -10.562 31.859 6.043 1 97.44 317 ALA A C 1
ATOM 2486 O O . ALA A 1 317 ? -11.531 32.406 6.594 1 97.44 317 ALA A O 1
ATOM 2487 N N . VAL A 1 318 ? -9.367 31.859 6.566 1 97.38 318 VAL A N 1
ATOM 2488 C CA . VAL A 1 318 ? -9.07 32.594 7.797 1 97.38 318 VAL A CA 1
ATOM 2489 C C . VAL A 1 318 ? -9.336 34.062 7.605 1 97.38 318 VAL A C 1
ATOM 2491 O O . VAL A 1 318 ? -9.922 34.719 8.477 1 97.38 318 VAL A O 1
ATOM 2494 N N . ARG A 1 319 ? -8.938 34.656 6.461 1 97.06 319 ARG A N 1
ATOM 2495 C CA . ARG A 1 319 ? -9.18 36.031 6.145 1 97.06 319 ARG A CA 1
ATOM 2496 C C . ARG A 1 319 ? -10.672 36.375 6.176 1 97.06 319 ARG A C 1
ATOM 2498 O O . ARG A 1 319 ? -11.094 37.375 6.758 1 97.06 319 ARG A O 1
ATOM 2505 N N . VAL A 1 320 ? -11.414 35.469 5.566 1 96.81 320 VAL A N 1
ATOM 2506 C CA . VAL A 1 320 ? -12.859 35.656 5.523 1 96.81 320 VAL A CA 1
ATOM 2507 C C . VAL A 1 320 ? -13.43 35.594 6.934 1 96.81 320 VAL A C 1
ATOM 2509 O O . VAL A 1 320 ? -14.312 36.375 7.301 1 96.81 320 VAL A O 1
ATOM 2512 N N . ALA A 1 321 ? -12.984 34.719 7.699 1 96.56 321 ALA A N 1
ATOM 2513 C CA . ALA A 1 321 ? -13.477 34.5 9.055 1 96.56 321 ALA A CA 1
ATOM 2514 C C . ALA A 1 321 ? -13.289 35.75 9.914 1 96.56 321 ALA A C 1
ATOM 2516 O O . ALA A 1 321 ? -14.172 36.125 10.688 1 96.56 321 ALA A O 1
ATOM 2517 N N . PHE A 1 322 ? -12.148 36.406 9.789 1 95.81 322 PHE A N 1
ATOM 2518 C CA . PHE A 1 322 ? -11.859 37.625 10.562 1 95.81 322 PHE A CA 1
ATOM 2519 C C . PHE A 1 322 ? -12.461 38.844 9.898 1 95.81 322 PHE A C 1
ATOM 2521 O O . PHE A 1 322 ? -12.906 39.781 10.586 1 95.81 322 PHE A O 1
ATOM 2528 N N . GLY A 1 323 ? -12.477 38.844 8.594 1 92.06 323 GLY A N 1
ATOM 2529 C CA . GLY A 1 323 ? -12.891 40 7.816 1 92.06 323 GLY A CA 1
ATOM 2530 C C . GLY A 1 323 ? -14.367 40.312 7.957 1 92.06 323 GLY A C 1
ATOM 2531 O O . GLY A 1 323 ? -14.789 41.469 7.75 1 92.06 323 GLY A O 1
ATOM 2532 N N . LYS A 1 324 ? -15.102 39.406 8.266 1 85.31 324 LYS A N 1
ATOM 2533 C CA . LYS A 1 324 ? -16.547 39.562 8.398 1 85.31 324 LYS A CA 1
ATOM 2534 C C . LYS A 1 324 ? -16.906 40.25 9.703 1 85.31 324 LYS A C 1
ATOM 2536 O O . LYS A 1 324 ? -18.047 40.688 9.898 1 85.31 324 LYS A O 1
ATOM 2541 N N . GLU A 1 325 ? -15.891 40.438 10.484 1 83.25 325 GLU A N 1
ATOM 2542 C CA . GLU A 1 325 ? -16.156 40.969 11.812 1 83.25 325 GLU A CA 1
ATOM 2543 C C . GLU A 1 325 ? -15.688 42.438 11.914 1 83.25 325 GLU A C 1
ATOM 2545 O O . GLU A 1 325 ? -14.719 42.812 11.266 1 83.25 325 GLU A O 1
ATOM 2550 N N . GLU A 1 326 ? -16.359 43.094 12.727 1 82.25 326 GLU A N 1
ATOM 2551 C CA . GLU A 1 326 ? -16.078 44.531 12.883 1 82.25 326 GLU A CA 1
ATOM 2552 C C . GLU A 1 326 ? -14.93 44.75 13.859 1 82.25 326 GLU A C 1
ATOM 2554 O O . GLU A 1 326 ? -14.227 45.75 13.781 1 82.25 326 GLU A O 1
ATOM 2559 N N . VAL A 1 327 ? -14.875 43.812 14.766 1 81.5 327 VAL A N 1
ATOM 2560 C CA . VAL A 1 327 ? -13.852 43.938 15.797 1 81.5 327 VAL A CA 1
ATOM 2561 C C . VAL A 1 327 ? -12.688 43 15.477 1 81.5 327 VAL A C 1
ATOM 2563 O O . VAL A 1 327 ? -12.906 41.844 15.117 1 81.5 327 VAL A O 1
ATOM 2566 N N . ARG A 1 328 ? -11.562 43.469 15.711 1 80.94 328 ARG A N 1
ATOM 2567 C CA . ARG A 1 328 ? -10.328 42.75 15.352 1 80.94 328 ARG A CA 1
ATOM 2568 C C . ARG A 1 328 ? -10.203 41.438 16.094 1 80.94 328 ARG A C 1
ATOM 2570 O O . ARG A 1 328 ? -9.625 40.469 15.578 1 80.94 328 ARG A O 1
ATOM 2577 N N . GLN A 1 329 ? -10.883 41.406 17.234 1 81.31 329 GLN A N 1
ATOM 2578 C CA . GLN A 1 329 ? -10.688 40.219 18.094 1 81.31 329 GLN A CA 1
ATOM 2579 C C . GLN A 1 329 ? -11.797 39.219 17.859 1 81.31 329 GLN A C 1
ATOM 2581 O O . GLN A 1 329 ? -11.758 38.094 18.422 1 81.31 329 GLN A O 1
ATOM 2586 N N . SER A 1 330 ? -12.625 39.531 16.969 1 89.38 330 SER A N 1
ATOM 2587 C CA . SER A 1 330 ? -13.734 38.625 16.719 1 89.38 330 SER A CA 1
ATOM 2588 C C . SER A 1 330 ? -13.547 37.875 15.398 1 89.38 330 SER A C 1
ATOM 2590 O O . SER A 1 330 ? -12.867 38.344 14.492 1 89.38 330 SER A O 1
ATOM 2592 N N . TRP A 1 331 ? -14.031 36.656 15.344 1 93.31 331 TRP A N 1
ATOM 2593 C CA . TRP A 1 331 ? -13.977 35.844 14.117 1 93.31 331 TRP A CA 1
ATOM 2594 C C . TRP A 1 331 ? -15.234 35 13.961 1 93.31 331 TRP A C 1
ATOM 2596 O O . TRP A 1 331 ? -15.898 34.688 14.945 1 93.31 331 TRP A O 1
ATOM 2606 N N . CYS A 1 332 ? -15.617 34.75 12.734 1 93.81 332 CYS A N 1
ATOM 2607 C CA . CYS A 1 332 ? -16.75 33.875 12.445 1 93.81 332 CYS A CA 1
ATOM 2608 C C . CYS A 1 332 ? -16.297 32.5 12.055 1 93.81 332 CYS A C 1
ATOM 2610 O O . CYS A 1 332 ? -15.406 32.344 11.211 1 93.81 332 CYS A O 1
ATOM 2612 N N . SER A 1 333 ? -16.938 31.453 12.555 1 93.88 333 SER A N 1
ATOM 2613 C CA . SER A 1 333 ? -16.469 30.078 12.398 1 93.88 333 SER A CA 1
ATOM 2614 C C . SER A 1 333 ? -16.906 29.5 11.062 1 93.88 333 SER A C 1
ATOM 2616 O O . SER A 1 333 ? -16.328 28.516 10.594 1 93.88 333 SER A O 1
ATOM 2618 N N . GLU A 1 334 ? -17.844 30.047 10.383 1 94.75 334 GLU A N 1
ATOM 2619 C CA . GLU A 1 334 ? -18.5 29.438 9.219 1 94.75 334 GLU A CA 1
ATOM 2620 C C . GLU A 1 334 ? -17.484 29.156 8.109 1 94.75 334 GLU A C 1
ATOM 2622 O O . GLU A 1 334 ? -17.469 28.062 7.551 1 94.75 334 GLU A O 1
ATOM 2627 N N . PRO A 1 335 ? -16.562 30.078 7.82 1 95.94 335 PRO A N 1
ATOM 2628 C CA . PRO A 1 335 ? -15.602 29.828 6.75 1 95.94 335 PRO A CA 1
ATOM 2629 C C . PRO A 1 335 ? -14.594 28.734 7.113 1 95.94 335 PRO A C 1
ATOM 2631 O O . PRO A 1 335 ? -13.883 28.219 6.238 1 95.94 335 PRO A O 1
ATOM 2634 N N . LEU A 1 336 ? -14.562 28.422 8.414 1 97.25 336 LEU A N 1
ATOM 2635 C CA . LEU A 1 336 ? -13.539 27.516 8.898 1 97.25 336 LEU A CA 1
ATOM 2636 C C . LEU A 1 336 ? -14.164 26.25 9.477 1 97.25 336 LEU A C 1
ATOM 2638 O O . LEU A 1 336 ? -13.578 25.609 10.359 1 97.25 336 LEU A O 1
ATOM 2642 N N . VAL A 1 337 ? -15.328 25.891 9.023 1 95.5 337 VAL A N 1
ATOM 2643 C CA . VAL A 1 337 ? -16.062 24.75 9.539 1 95.5 337 VAL A CA 1
ATOM 2644 C C . VAL A 1 337 ? -15.297 23.469 9.242 1 95.5 337 VAL A C 1
ATOM 2646 O O . VAL A 1 337 ? -15.344 22.5 10.016 1 95.5 337 VAL A O 1
ATOM 2649 N N . ALA A 1 338 ? -14.484 23.5 8.172 1 96.19 338 ALA A N 1
ATOM 2650 C CA . ALA A 1 338 ? -13.742 22.312 7.758 1 96.19 338 ALA A CA 1
ATOM 2651 C C . ALA A 1 338 ? -12.406 22.203 8.5 1 96.19 338 ALA A C 1
ATOM 2653 O O . ALA A 1 338 ? -11.75 21.156 8.469 1 96.19 338 ALA A O 1
ATOM 2654 N N . ALA A 1 339 ? -12 23.25 9.18 1 97.88 339 ALA A N 1
ATOM 2655 C CA . ALA A 1 339 ? -10.68 23.297 9.797 1 97.88 339 ALA A CA 1
ATOM 2656 C C . ALA A 1 339 ? -10.57 22.281 10.93 1 97.88 339 ALA A C 1
ATOM 2658 O O . ALA A 1 339 ? -11.555 21.984 11.609 1 97.88 339 ALA A O 1
ATOM 2659 N N . ALA A 1 340 ? -9.414 21.766 11.094 1 98.06 340 ALA A N 1
ATOM 2660 C CA . ALA A 1 340 ? -9.148 20.812 12.172 1 98.06 340 ALA A CA 1
ATOM 2661 C C . ALA A 1 340 ? -9.016 21.531 13.508 1 98.06 340 ALA A C 1
ATOM 2663 O O . ALA A 1 340 ? -8.367 22.578 13.602 1 98.06 340 ALA A O 1
ATOM 2664 N N . THR A 1 341 ? -9.602 20.984 14.523 1 97.62 341 THR A N 1
ATOM 2665 C CA . THR A 1 341 ? -9.531 21.516 15.875 1 97.62 341 THR A CA 1
ATOM 2666 C C . THR A 1 341 ? -8.422 20.844 16.672 1 97.62 341 THR A C 1
ATOM 2668 O O . THR A 1 341 ? -7.797 19.891 16.188 1 97.62 341 THR A O 1
ATOM 2671 N N . PHE A 1 342 ? -8.164 21.375 17.844 1 97.12 342 PHE A N 1
ATOM 2672 C CA . PHE A 1 342 ? -7.207 20.719 18.734 1 97.12 342 PHE A CA 1
ATOM 2673 C C . PHE A 1 342 ? -7.719 19.344 19.156 1 97.12 342 PHE A C 1
ATOM 2675 O O . PHE A 1 342 ? -6.93 18.422 19.406 1 97.12 342 PHE A O 1
ATOM 2682 N N . GLU A 1 343 ? -9.039 19.156 19.172 1 96.62 343 GLU A N 1
ATOM 2683 C CA . GLU A 1 343 ? -9.617 17.844 19.422 1 96.62 343 GLU A CA 1
ATOM 2684 C C . GLU A 1 343 ? -9.266 16.859 18.312 1 96.62 343 GLU A C 1
ATOM 2686 O O . GLU A 1 343 ? -8.961 15.695 18.578 1 96.62 343 GLU A O 1
ATOM 2691 N N . ASP A 1 344 ? -9.383 17.344 17.094 1 97.25 344 ASP A N 1
ATOM 2692 C CA . ASP A 1 344 ? -8.953 16.516 15.977 1 97.25 344 ASP A CA 1
ATOM 2693 C C . ASP A 1 344 ? -7.488 16.094 16.125 1 97.25 344 ASP A C 1
ATOM 2695 O O . ASP A 1 344 ? -7.125 14.969 15.805 1 97.25 344 ASP A O 1
ATOM 2699 N N . SER A 1 345 ? -6.727 17.047 16.562 1 96.5 345 SER A N 1
ATOM 2700 C CA . SER A 1 345 ? -5.305 16.781 16.734 1 96.5 345 SER A CA 1
ATOM 2701 C C . SER A 1 345 ? -5.066 15.75 17.828 1 96.5 345 SER A C 1
ATOM 2703 O O . SER A 1 345 ? -4.156 14.922 17.734 1 96.5 345 SER A O 1
ATOM 2705 N N . LEU A 1 346 ? -5.812 15.836 18.922 1 96.62 346 LEU A N 1
ATOM 2706 C CA . LEU A 1 346 ? -5.703 14.844 19.969 1 96.62 346 LEU A CA 1
ATOM 2707 C C . LEU A 1 346 ? -5.988 13.445 19.438 1 96.62 346 LEU A C 1
ATOM 2709 O O . LEU A 1 346 ? -5.266 12.492 19.75 1 96.62 346 LEU A O 1
ATOM 2713 N N . TYR A 1 347 ? -6.973 13.344 18.672 1 97.38 347 TYR A N 1
ATOM 2714 C CA . TYR A 1 347 ? -7.293 12.07 18.047 1 97.38 347 TYR A CA 1
ATOM 2715 C C . TYR A 1 347 ? -6.133 11.578 17.188 1 97.38 347 TYR A C 1
ATOM 2717 O O . TYR A 1 347 ? -5.672 10.445 17.344 1 97.38 347 TYR A O 1
ATOM 2725 N N . THR A 1 348 ? -5.68 12.398 16.266 1 97.31 348 THR A N 1
ATOM 2726 C CA . THR A 1 348 ? -4.605 12.016 15.344 1 97.31 348 THR A CA 1
ATOM 2727 C C . THR A 1 348 ? -3.363 11.586 16.125 1 97.31 348 THR A C 1
ATOM 2729 O O . THR A 1 348 ? -2.729 10.586 15.781 1 97.31 348 THR A O 1
ATOM 2732 N N . GLN A 1 349 ? -3.047 12.344 17.172 1 96.06 349 GLN A N 1
ATOM 2733 C CA . GLN A 1 349 ? -1.889 12.008 17.984 1 96.06 349 GLN A CA 1
ATOM 2734 C C . GLN A 1 349 ? -2.088 10.664 18.703 1 96.06 349 GLN A C 1
ATOM 2736 O O . GLN A 1 349 ? -1.145 9.883 18.828 1 96.06 349 GLN A O 1
ATOM 2741 N N . THR A 1 350 ? -3.289 10.438 19.188 1 97.19 350 THR A N 1
ATOM 2742 C CA . THR A 1 350 ? -3.598 9.172 19.844 1 97.19 350 THR A CA 1
ATOM 2743 C C . THR A 1 350 ? -3.377 8 18.891 1 97.19 350 THR A C 1
ATOM 2745 O O . THR A 1 350 ? -2.811 6.98 19.266 1 97.19 350 THR A O 1
ATOM 2748 N N . VAL A 1 351 ? -3.799 8.102 17.672 1 98.19 351 VAL A N 1
ATOM 2749 C CA . VAL A 1 351 ? -3.623 7.07 16.656 1 98.19 351 VAL A CA 1
ATOM 2750 C C . VAL A 1 351 ? -2.135 6.871 16.375 1 98.19 351 VAL A C 1
ATOM 2752 O O . VAL A 1 351 ? -1.661 5.734 16.281 1 98.19 351 VAL A O 1
ATOM 2755 N N . ILE A 1 352 ? -1.411 7.984 16.234 1 97.31 352 ILE A N 1
ATOM 2756 C CA . ILE A 1 352 ? 0.026 7.934 15.984 1 97.31 352 ILE A CA 1
ATOM 2757 C C . ILE A 1 352 ? 0.718 7.164 17.109 1 97.31 352 ILE A C 1
ATOM 2759 O O . ILE A 1 352 ? 1.531 6.273 16.844 1 97.31 352 ILE A O 1
ATOM 2763 N N . ASP A 1 353 ? 0.377 7.527 18.359 1 96.5 353 ASP A N 1
ATOM 2764 C CA . ASP A 1 353 ? 0.974 6.859 19.516 1 96.5 353 ASP A CA 1
ATOM 2765 C C . ASP A 1 353 ? 0.66 5.367 19.5 1 96.5 353 ASP A C 1
ATOM 2767 O O . ASP A 1 353 ? 1.526 4.543 19.797 1 96.5 353 ASP A O 1
ATOM 2771 N N . ALA A 1 354 ? -0.534 5.035 19.156 1 98.06 354 ALA A N 1
ATOM 2772 C CA . ALA A 1 354 ? -0.94 3.635 19.094 1 98.06 354 ALA A CA 1
ATOM 2773 C C . ALA A 1 354 ? -0.174 2.889 18 1 98.06 354 ALA A C 1
ATOM 2775 O O . ALA A 1 354 ? 0.217 1.734 18.188 1 98.06 354 ALA A O 1
ATOM 2776 N N . ILE A 1 355 ? 0.024 3.471 16.875 1 98.06 355 ILE A N 1
ATOM 2777 C CA . ILE A 1 355 ? 0.767 2.863 15.773 1 98.06 355 ILE A CA 1
ATOM 2778 C C . ILE A 1 355 ? 2.205 2.59 16.203 1 98.06 355 ILE A C 1
ATOM 2780 O O . ILE A 1 355 ? 2.752 1.52 15.938 1 98.06 355 ILE A O 1
ATOM 2784 N N . ARG A 1 356 ? 2.818 3.584 16.859 1 96.75 356 ARG A N 1
ATOM 2785 C CA . ARG A 1 356 ? 4.176 3.41 17.375 1 96.75 356 ARG A CA 1
ATOM 2786 C C . ARG A 1 356 ? 4.25 2.25 18.359 1 96.75 356 ARG A C 1
ATOM 2788 O O . ARG A 1 356 ? 5.168 1.43 18.281 1 96.75 356 ARG A O 1
ATOM 2795 N N . THR A 1 357 ? 3.297 2.244 19.297 1 97.19 357 THR A N 1
ATOM 2796 C CA . THR A 1 357 ? 3.236 1.16 20.266 1 97.19 357 THR A CA 1
ATOM 2797 C C . THR A 1 357 ? 3.062 -0.185 19.562 1 97.19 357 THR A C 1
ATOM 2799 O O . THR A 1 357 ? 3.713 -1.168 19.922 1 97.19 357 THR A O 1
ATOM 2802 N N . SER A 1 358 ? 2.217 -0.227 18.578 1 98.25 358 SER A N 1
ATOM 2803 C CA . SER A 1 358 ? 1.977 -1.44 17.812 1 98.25 358 SER A CA 1
ATOM 2804 C C . SER A 1 358 ? 3.254 -1.926 17.125 1 98.25 358 SER A C 1
ATOM 2806 O O . SER A 1 358 ? 3.543 -3.123 17.125 1 98.25 358 SER A O 1
ATOM 2808 N N . SER A 1 359 ? 3.984 -1.026 16.516 1 97.69 359 SER A N 1
ATOM 2809 C CA . SER A 1 359 ? 5.23 -1.38 15.852 1 97.69 359 SER A CA 1
ATOM 2810 C C . SER A 1 359 ? 6.207 -2.049 16.812 1 97.69 359 SER A C 1
ATOM 2812 O O . SER A 1 359 ? 6.938 -2.965 16.422 1 97.69 359 SER A O 1
ATOM 2814 N N . LYS A 1 360 ? 6.234 -1.632 18.031 1 96.62 360 LYS A N 1
ATOM 2815 C CA . LYS A 1 360 ? 7.129 -2.188 19.047 1 96.62 360 LYS A CA 1
ATOM 2816 C C . LYS A 1 360 ? 6.59 -3.51 19.594 1 96.62 360 LYS A C 1
ATOM 2818 O O . LYS A 1 360 ? 7.336 -4.48 19.734 1 96.62 360 LYS A O 1
ATOM 2823 N N . SER A 1 361 ? 5.27 -3.518 19.875 1 97.25 361 SER A N 1
ATOM 2824 C CA . SER A 1 361 ? 4.668 -4.688 20.5 1 97.25 361 SER A CA 1
ATOM 2825 C C . SER A 1 361 ? 4.441 -5.805 19.484 1 97.25 361 SER A C 1
ATOM 2827 O O . SER A 1 361 ? 4.215 -6.957 19.875 1 97.25 361 SER A O 1
ATOM 2829 N N . LYS A 1 362 ? 4.406 -5.465 18.219 1 96.88 362 LYS A N 1
ATOM 2830 C CA . LYS A 1 362 ? 4.164 -6.391 17.125 1 96.88 362 LYS A CA 1
ATOM 2831 C C . LYS A 1 362 ? 2.764 -6.988 17.203 1 96.88 362 LYS A C 1
ATOM 2833 O O . LYS A 1 362 ? 2.566 -8.164 16.906 1 96.88 362 LYS A O 1
ATOM 2838 N N . GLU A 1 363 ? 1.851 -6.219 17.672 1 97 363 GLU A N 1
ATOM 2839 C CA . GLU A 1 363 ? 0.446 -6.609 17.75 1 97 363 GLU A CA 1
ATOM 2840 C C . GLU A 1 363 ? -0.473 -5.43 17.438 1 97 363 GLU A C 1
ATOM 2842 O O . GLU A 1 363 ? -0.021 -4.285 17.375 1 97 363 GLU A O 1
ATOM 2847 N N . TRP A 1 364 ? -1.702 -5.742 17.188 1 98.31 364 TRP A N 1
ATOM 2848 C CA . TRP A 1 364 ? -2.701 -4.684 17.078 1 98.31 364 TRP A CA 1
ATOM 2849 C C . TRP A 1 364 ? -2.877 -3.959 18.406 1 98.31 364 TRP A C 1
ATOM 2851 O O . TRP A 1 364 ? -2.852 -4.586 19.469 1 98.31 364 TRP A O 1
ATOM 2861 N N . GLU A 1 365 ? -3.012 -2.629 18.328 1 98.38 365 GLU A N 1
ATOM 2862 C CA . GLU A 1 365 ? -3.209 -1.793 19.5 1 98.38 365 GLU A CA 1
ATOM 2863 C C . GLU A 1 365 ? -4.531 -1.034 19.438 1 98.38 365 GLU A C 1
ATOM 2865 O O . GLU A 1 365 ? -4.898 -0.524 18.375 1 98.38 365 GLU A O 1
ATOM 2870 N N . LYS A 1 366 ? -5.258 -0.985 20.5 1 98.06 366 LYS A N 1
ATOM 2871 C CA . LYS A 1 366 ? -6.496 -0.216 20.562 1 98.06 366 LYS A CA 1
ATOM 2872 C C . LYS A 1 366 ? -6.215 1.283 20.594 1 98.06 366 LYS A C 1
ATOM 2874 O O . LYS A 1 366 ? -5.195 1.719 21.125 1 98.06 366 LYS A O 1
ATOM 2879 N N . VAL A 1 367 ? -7.066 2.033 19.984 1 98.19 367 VAL A N 1
ATOM 2880 C CA . VAL A 1 367 ? -6.996 3.49 20.031 1 98.19 367 VAL A CA 1
ATOM 2881 C C . VAL A 1 367 ? -7.883 4.012 21.172 1 98.19 367 VAL A C 1
ATOM 2883 O O . VAL A 1 367 ? -9.109 3.945 21.078 1 98.19 367 VAL A O 1
ATOM 2886 N N . VAL A 1 368 ? -7.285 4.516 22.172 1 95.75 368 VAL A N 1
ATOM 2887 C CA . VAL A 1 368 ? -8.008 5.004 23.344 1 95.75 368 VAL A CA 1
ATOM 2888 C C . VAL A 1 368 ? -7.617 6.453 23.625 1 95.75 368 VAL A C 1
ATOM 2890 O O . VAL A 1 368 ? -6.488 6.73 24.031 1 95.75 368 VAL A O 1
ATOM 2893 N N . MET A 1 369 ? -8.531 7.293 23.453 1 92.88 369 MET A N 1
ATOM 2894 C CA . MET A 1 369 ? -8.258 8.719 23.625 1 92.88 369 MET A CA 1
ATOM 2895 C C . MET A 1 369 ? -8.117 9.062 25.109 1 92.88 369 MET A C 1
ATOM 2897 O O . MET A 1 369 ? -8.914 8.609 25.938 1 92.88 369 MET A O 1
ATOM 2901 N N . MET A 1 370 ? -7.18 9.852 25.375 1 89.75 370 MET A N 1
ATOM 2902 C CA . MET A 1 370 ? -6.969 10.336 26.75 1 89.75 370 MET A CA 1
ATOM 2903 C C . MET A 1 370 ? -8.023 11.367 27.125 1 89.75 370 MET A C 1
ATOM 2905 O O . MET A 1 370 ? -8.344 12.25 26.328 1 89.75 370 MET A O 1
ATOM 2909 N N . LYS A 1 371 ? -8.633 11.281 28.281 1 86.94 371 LYS A N 1
ATOM 2910 C CA . LYS A 1 371 ? -9.672 12.203 28.719 1 86.94 371 LYS A CA 1
ATOM 2911 C C . LYS A 1 371 ? -9.141 13.148 29.797 1 86.94 371 LYS A C 1
ATOM 2913 O O . LYS A 1 371 ? -9.641 14.266 29.938 1 86.94 371 LYS A O 1
ATOM 2918 N N . GLU A 1 372 ? -8.234 12.625 30.531 1 86.94 372 GLU A N 1
ATOM 2919 C CA . GLU A 1 372 ? -7.664 13.43 31.609 1 86.94 372 GLU A CA 1
ATOM 2920 C C . GLU A 1 372 ? -6.141 13.305 31.641 1 86.94 372 GLU A C 1
ATOM 2922 O O . GLU A 1 372 ? -5.586 12.289 31.219 1 86.94 372 GLU A O 1
ATOM 2927 N N . GLU A 1 373 ? -5.621 14.438 32.062 1 84.88 373 GLU A N 1
ATOM 2928 C CA . GLU A 1 373 ? -4.172 14.398 32.219 1 84.88 373 GLU A CA 1
ATOM 2929 C C . GLU A 1 373 ? -3.75 13.43 33.312 1 84.88 373 GLU A C 1
ATOM 2931 O O . GLU A 1 373 ? -4.398 13.344 34.344 1 84.88 373 GLU A O 1
ATOM 2936 N N . PRO A 1 374 ? -2.756 12.562 32.969 1 72.88 374 PRO A N 1
ATOM 2937 C CA . PRO A 1 374 ? -2.297 11.656 34 1 72.88 374 PRO A CA 1
ATOM 2938 C C . PRO A 1 374 ? -1.856 12.383 35.281 1 72.88 374 PRO A C 1
ATOM 2940 O O . PRO A 1 374 ? -1.345 13.508 35.219 1 72.88 374 PRO A O 1
ATOM 2943 N N . ASN A 1 375 ? -2.418 11.93 36.406 1 62.53 375 ASN A N 1
ATOM 2944 C CA . ASN A 1 375 ? -1.99 12.469 37.688 1 62.53 375 ASN A CA 1
ATOM 2945 C C . ASN A 1 375 ? -0.48 12.352 37.875 1 62.53 375 ASN A C 1
ATOM 2947 O O . ASN A 1 375 ? 0.064 11.242 37.875 1 62.53 375 ASN A O 1
ATOM 2951 N N . PRO A 1 376 ? 0.208 13.406 37.75 1 55.78 376 PRO A N 1
ATOM 2952 C CA . PRO A 1 376 ? 1.664 13.328 37.906 1 55.78 376 PRO A CA 1
ATOM 2953 C C . PRO A 1 376 ? 2.1 12.469 39.094 1 55.78 376 PRO A C 1
ATOM 2955 O O . PRO A 1 376 ? 3.191 11.891 39.062 1 55.78 376 PRO A O 1
ATOM 2958 N N . PHE A 1 377 ? 1.459 12.352 40.156 1 51.91 377 PHE A N 1
ATOM 2959 C CA . PHE A 1 377 ? 1.82 11.594 41.344 1 51.91 377 PHE A CA 1
ATOM 2960 C C . PHE A 1 377 ? 1.639 10.102 41.125 1 51.91 377 PHE A C 1
ATOM 2962 O O . PHE A 1 377 ? 2.355 9.281 41.688 1 51.91 377 PHE A O 1
ATOM 2969 N N . LEU A 1 378 ? 0.84 9.594 40.375 1 45.5 378 LEU A N 1
ATOM 2970 C CA . LEU A 1 378 ? 0.595 8.18 40.125 1 45.5 378 LEU A CA 1
ATOM 2971 C C . LEU A 1 378 ? 1.573 7.633 39.094 1 45.5 378 LEU A C 1
ATOM 2973 O O . LEU A 1 378 ? 1.87 6.434 39.094 1 45.5 378 LEU A O 1
ATOM 2977 N N . THR A 1 379 ? 1.954 8.242 38.062 1 46.47 379 THR A N 1
ATOM 2978 C CA . THR A 1 379 ? 2.844 7.809 37 1 46.47 379 THR A CA 1
ATOM 2979 C C . THR A 1 379 ? 4.262 7.598 37.531 1 46.47 379 THR A C 1
ATOM 2981 O O . THR A 1 379 ? 4.98 6.715 37.062 1 46.47 379 THR A O 1
ATOM 2984 N N . ALA A 1 380 ? 4.773 8.352 38.5 1 42.56 380 ALA A N 1
ATOM 2985 C CA . ALA A 1 380 ? 6.035 8.07 39.188 1 42.56 380 ALA A CA 1
ATOM 2986 C C . ALA A 1 380 ? 5.98 6.73 39.906 1 42.56 380 ALA A C 1
ATOM 2988 O O . ALA A 1 380 ? 6.977 6 39.969 1 42.56 380 ALA A O 1
ATOM 2989 N N . ALA A 1 381 ? 4.891 6.328 40.344 1 45.16 381 ALA A N 1
ATOM 2990 C CA . ALA A 1 381 ? 4.824 5.07 41.062 1 45.16 381 ALA A CA 1
ATOM 2991 C C . ALA A 1 381 ? 4.957 3.873 40.125 1 45.16 381 ALA A C 1
ATOM 2993 O O . ALA A 1 381 ? 5.562 2.861 40.5 1 45.16 381 ALA A O 1
ATOM 2994 N N . MET A 1 382 ? 4.438 3.967 39.031 1 40.81 382 MET A N 1
ATOM 2995 C CA . MET A 1 382 ? 4.492 2.873 38.062 1 40.81 382 MET A CA 1
ATOM 2996 C C . MET A 1 382 ? 5.871 2.781 37.438 1 40.81 382 MET A C 1
ATOM 2998 O O . MET A 1 382 ? 6.297 1.702 37 1 40.81 382 MET A O 1
ATOM 3002 N N . ARG A 1 383 ? 6.484 3.936 37.125 1 39.94 383 ARG A N 1
ATOM 3003 C CA . ARG A 1 383 ? 7.867 3.84 36.688 1 39.94 383 ARG A CA 1
ATOM 3004 C C . ARG A 1 383 ? 8.766 3.27 37.781 1 39.94 383 ARG A C 1
ATOM 3006 O O . ARG A 1 383 ? 9.766 2.617 37.469 1 39.94 383 ARG A O 1
ATOM 3013 N N . LYS A 1 384 ? 8.469 3.525 38.969 1 45.28 384 LYS A N 1
ATOM 3014 C CA . LYS A 1 384 ? 9.328 3.053 40.031 1 45.28 384 LYS A CA 1
ATOM 3015 C C . LYS A 1 384 ? 9.234 1.537 40.188 1 45.28 384 LYS A C 1
ATOM 3017 O O . LYS A 1 384 ? 10.203 0.888 40.594 1 45.28 384 LYS A O 1
ATOM 3022 N N . SER A 1 385 ? 8.062 1.051 40 1 36.22 385 SER A N 1
ATOM 3023 C CA . SER A 1 385 ? 7.961 -0.401 40.094 1 36.22 385 SER A CA 1
ATOM 3024 C C . SER A 1 385 ? 8.727 -1.091 38.969 1 36.22 385 SER A C 1
ATOM 3026 O O . SER A 1 385 ? 9.125 -2.248 39.125 1 36.22 385 SER A O 1
ATOM 3028 N N . THR A 1 386 ? 8.797 -0.402 37.781 1 35.03 386 THR A N 1
ATOM 3029 C CA . THR A 1 386 ? 9.539 -1.099 36.719 1 35.03 386 THR A CA 1
ATOM 3030 C C . THR A 1 386 ? 11.039 -0.973 36.969 1 35.03 386 THR A C 1
ATOM 3032 O O . THR A 1 386 ? 11.82 -1.777 36.438 1 35.03 386 THR A O 1
ATOM 3035 N N . PHE A 1 387 ? 11.469 0.097 37.594 1 34.12 387 PHE A N 1
ATOM 3036 C CA . PHE A 1 387 ? 12.898 0.188 37.844 1 34.12 387 PHE A CA 1
ATOM 3037 C C . PHE A 1 387 ? 13.305 -0.739 38.969 1 34.12 387 PHE A C 1
ATOM 3039 O O . PHE A 1 387 ? 14.484 -1.053 39.156 1 34.12 387 PHE A O 1
ATOM 3046 N N . SER A 1 388 ? 12.414 -0.901 39.906 1 32.72 388 SER A N 1
ATOM 3047 C CA . SER A 1 388 ? 12.938 -1.71 41 1 32.72 388 SER A CA 1
ATOM 3048 C C . SER A 1 388 ? 13.125 -3.162 40.594 1 32.72 388 SER A C 1
ATOM 3050 O O . SER A 1 388 ? 13.57 -3.994 41.375 1 32.72 388 SER A O 1
ATOM 3052 N N . LEU A 1 389 ? 12.43 -3.467 39.5 1 31.86 389 LEU A N 1
ATOM 3053 C CA . LEU A 1 389 ? 12.672 -4.883 39.25 1 31.86 389 LEU A CA 1
ATOM 3054 C C . LEU A 1 389 ? 14 -5.094 38.531 1 31.86 389 LEU A C 1
ATOM 3056 O O . LEU A 1 389 ? 14.391 -6.234 38.25 1 31.86 389 LEU A O 1
ATOM 3060 N N . HIS A 1 390 ? 14.609 -3.92 37.938 1 26.41 390 HIS A N 1
ATOM 3061 C CA . HIS A 1 390 ? 15.977 -4.332 37.594 1 26.41 390 HIS A CA 1
ATOM 3062 C C . HIS A 1 390 ? 16.938 -3.963 38.719 1 26.41 390 HIS A C 1
ATOM 3064 O O . HIS A 1 390 ? 16.828 -2.889 39.312 1 26.41 390 HIS A O 1
ATOM 3070 N N . MET B 1 1 ? 12.469 -35.094 -28.156 1 86.94 1 MET B N 1
ATOM 3071 C CA . MET B 1 1 ? 11.07 -35.375 -28.438 1 86.94 1 MET B CA 1
ATOM 3072 C C . MET B 1 1 ? 10.164 -34.844 -27.328 1 86.94 1 MET B C 1
ATOM 3074 O O . MET B 1 1 ? 10.492 -34.969 -26.156 1 86.94 1 MET B O 1
ATOM 3078 N N . LEU B 1 2 ? 9.047 -34.344 -27.734 1 94.25 2 LEU B N 1
ATOM 3079 C CA . LEU B 1 2 ? 8.172 -33.75 -26.75 1 94.25 2 LEU B CA 1
ATOM 3080 C C . LEU B 1 2 ? 7.238 -34.781 -26.125 1 94.25 2 LEU B C 1
ATOM 3082 O O . LEU B 1 2 ? 6.742 -35.656 -26.812 1 94.25 2 LEU B O 1
ATOM 3086 N N . PRO B 1 3 ? 7.102 -34.719 -24.906 1 95.62 3 PRO B N 1
ATOM 3087 C CA . PRO B 1 3 ? 6.148 -35.625 -24.266 1 95.62 3 PRO B CA 1
ATOM 3088 C C . PRO B 1 3 ? 4.695 -35.312 -24.609 1 95.62 3 PRO B C 1
ATOM 3090 O O . PRO B 1 3 ? 4.402 -34.219 -25.078 1 95.62 3 PRO B O 1
ATOM 3093 N N . ARG B 1 4 ? 3.865 -36.281 -24.438 1 96.31 4 ARG B N 1
ATOM 3094 C CA . ARG B 1 4 ? 2.432 -36.062 -24.594 1 96.31 4 ARG B CA 1
ATOM 3095 C C . ARG B 1 4 ? 1.805 -35.594 -23.281 1 96.31 4 ARG B C 1
ATOM 3097 O O . ARG B 1 4 ? 2.189 -36.062 -22.203 1 96.31 4 ARG B O 1
ATOM 3104 N N . VAL B 1 5 ? 0.833 -34.688 -23.391 1 98.06 5 VAL B N 1
ATOM 3105 C CA . VAL B 1 5 ? 0.409 -33.938 -22.219 1 98.06 5 VAL B CA 1
ATOM 3106 C C . VAL B 1 5 ? -1.017 -34.344 -21.828 1 98.06 5 VAL B C 1
ATOM 3108 O O . VAL B 1 5 ? -1.889 -34.438 -22.703 1 98.06 5 VAL B O 1
ATOM 3111 N N . GLY B 1 6 ? -1.244 -34.656 -20.594 1 98.38 6 GLY B N 1
ATOM 3112 C CA . GLY B 1 6 ? -2.564 -34.656 -19.984 1 98.38 6 GLY B CA 1
ATOM 3113 C C . GLY B 1 6 ? -2.83 -33.469 -19.109 1 98.38 6 GLY B C 1
ATOM 3114 O O . GLY B 1 6 ? -1.969 -33.031 -18.344 1 98.38 6 GLY B O 1
ATOM 3115 N N . VAL B 1 7 ? -4.027 -32.875 -19.25 1 98.31 7 VAL B N 1
ATOM 3116 C CA . VAL B 1 7 ? -4.324 -31.656 -18.5 1 98.31 7 VAL B CA 1
ATOM 3117 C C . VAL B 1 7 ? -5.457 -31.922 -17.5 1 98.31 7 VAL B C 1
ATOM 3119 O O . VAL B 1 7 ? -6.406 -32.656 -17.812 1 98.31 7 VAL B O 1
ATOM 3122 N N . PHE B 1 8 ? -5.266 -31.359 -16.297 1 97.88 8 PHE B N 1
ATOM 3123 C CA . PHE B 1 8 ? -6.266 -31.453 -15.242 1 97.88 8 PHE B CA 1
ATOM 3124 C C . PHE B 1 8 ? -6.875 -30.078 -14.953 1 97.88 8 PHE B C 1
ATOM 3126 O O . PHE B 1 8 ? -6.188 -29.172 -14.484 1 97.88 8 PHE B O 1
ATOM 3133 N N . GLY B 1 9 ? -8.172 -30 -15.188 1 95.69 9 GLY B N 1
ATOM 3134 C CA . GLY B 1 9 ? -8.883 -28.766 -14.898 1 95.69 9 GLY B CA 1
ATOM 3135 C C . GLY B 1 9 ? -9.578 -28.172 -16.109 1 95.69 9 GLY B C 1
ATOM 3136 O O . GLY B 1 9 ? -9.195 -28.453 -17.25 1 95.69 9 GLY B O 1
ATOM 3137 N N . THR B 1 10 ? -10.609 -27.359 -15.891 1 93.31 10 THR B N 1
ATOM 3138 C CA . THR B 1 10 ? -11.359 -26.688 -16.953 1 93.31 10 THR B CA 1
ATOM 3139 C C . THR B 1 10 ? -11.383 -25.172 -16.719 1 93.31 10 THR B C 1
ATOM 3141 O O . THR B 1 10 ? -12.352 -24.5 -17.094 1 93.31 10 THR B O 1
ATOM 3144 N N . THR B 1 11 ? -10.406 -24.688 -16.031 1 88.75 11 THR B N 1
ATOM 3145 C CA . THR B 1 11 ? -10.328 -23.281 -15.664 1 88.75 11 THR B CA 1
ATOM 3146 C C . THR B 1 11 ? -9.867 -22.438 -16.859 1 88.75 11 THR B C 1
ATOM 3148 O O . THR B 1 11 ? -9.477 -22.984 -17.891 1 88.75 11 THR B O 1
ATOM 3151 N N . THR B 1 12 ? -9.953 -21.094 -16.688 1 89 12 THR B N 1
ATOM 3152 C CA . THR B 1 12 ? -9.469 -20.172 -17.703 1 89 12 THR B CA 1
ATOM 3153 C C . THR B 1 12 ? -7.98 -20.391 -17.953 1 89 12 THR B C 1
ATOM 3155 O O . THR B 1 12 ? -7.508 -20.219 -19.094 1 89 12 THR B O 1
ATOM 3158 N N . ILE B 1 13 ? -7.328 -20.844 -16.984 1 92.12 13 ILE B N 1
ATOM 3159 C CA . ILE B 1 13 ? -5.902 -21.109 -17.125 1 92.12 13 ILE B CA 1
ATOM 3160 C C . ILE B 1 13 ? -5.688 -22.266 -18.109 1 92.12 13 ILE B C 1
ATOM 3162 O O . ILE B 1 13 ? -4.855 -22.156 -19.016 1 92.12 13 ILE B O 1
ATOM 3166 N N . ILE B 1 14 ? -6.453 -23.312 -17.984 1 94.62 14 ILE B N 1
ATOM 3167 C CA . ILE B 1 14 ? -6.332 -24.453 -18.891 1 94.62 14 ILE B CA 1
ATOM 3168 C C . ILE B 1 14 ? -6.75 -24.062 -20.297 1 94.62 14 ILE B C 1
ATOM 3170 O O . ILE B 1 14 ? -6.117 -24.469 -21.281 1 94.62 14 ILE B O 1
ATOM 3174 N N . LYS B 1 15 ? -7.73 -23.203 -20.391 1 93.44 15 LYS B N 1
ATOM 3175 C CA . LYS B 1 15 ? -8.219 -22.719 -21.672 1 93.44 15 LYS B CA 1
ATOM 3176 C C . LYS B 1 15 ? -7.129 -21.953 -22.422 1 93.44 15 LYS B C 1
ATOM 3178 O O . LYS B 1 15 ? -7.09 -21.953 -23.656 1 93.44 15 LYS B O 1
ATOM 3183 N N . SER B 1 16 ? -6.285 -21.359 -21.641 1 93.69 16 SER B N 1
ATOM 3184 C CA . SER B 1 16 ? -5.191 -20.594 -22.234 1 93.69 16 SER B CA 1
ATOM 3185 C C . SER B 1 16 ? -3.971 -21.484 -22.484 1 93.69 16 SER B C 1
ATOM 3187 O O . SER B 1 16 ? -3.299 -21.359 -23.5 1 93.69 16 SER B O 1
ATOM 3189 N N . LEU B 1 17 ? -3.734 -22.406 -21.625 1 95.75 17 LEU B N 1
ATOM 3190 C CA . LEU B 1 17 ? -2.516 -23.203 -21.641 1 95.75 17 LEU B CA 1
ATOM 3191 C C . LEU B 1 17 ? -2.535 -24.203 -22.797 1 95.75 17 LEU B C 1
ATOM 3193 O O . LEU B 1 17 ? -1.511 -24.422 -23.438 1 95.75 17 LEU B O 1
ATOM 3197 N N . VAL B 1 18 ? -3.645 -24.812 -23.094 1 96.88 18 VAL B N 1
ATOM 3198 C CA . VAL B 1 18 ? -3.727 -25.875 -24.094 1 96.88 18 VAL B CA 1
ATOM 3199 C C . VAL B 1 18 ? -3.367 -25.328 -25.469 1 96.88 18 VAL B C 1
ATOM 3201 O O . VAL B 1 18 ? -2.502 -25.875 -26.156 1 96.88 18 VAL B O 1
ATOM 3204 N N . PRO B 1 19 ? -3.943 -24.156 -25.875 1 96.25 19 PRO B N 1
ATOM 3205 C CA . PRO B 1 19 ? -3.529 -23.578 -27.156 1 96.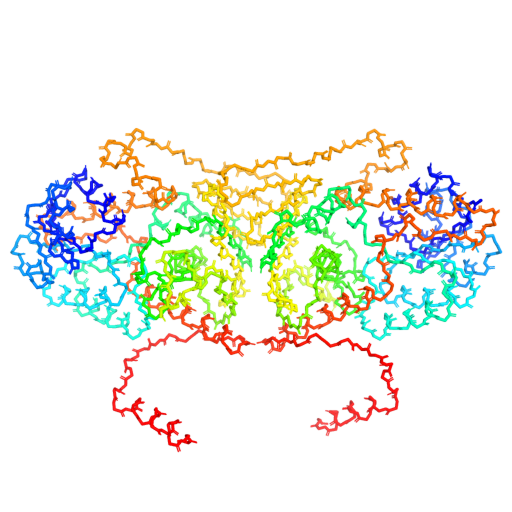25 19 PRO B CA 1
ATOM 3206 C C . PRO B 1 19 ? -2.045 -23.219 -27.188 1 96.25 19 PRO B C 1
ATOM 3208 O O . PRO B 1 19 ? -1.386 -23.406 -28.219 1 96.25 19 PRO B O 1
ATOM 3211 N N . ILE B 1 20 ? -1.509 -22.719 -26.094 1 95.69 20 ILE B N 1
ATOM 3212 C CA . ILE B 1 20 ? -0.098 -22.359 -26.016 1 95.69 20 ILE B CA 1
ATOM 3213 C C . ILE B 1 20 ? 0.764 -23.609 -26.188 1 95.69 20 ILE B C 1
ATOM 3215 O O . ILE B 1 20 ? 1.752 -23.594 -26.922 1 95.69 20 ILE B O 1
ATOM 3219 N N . LEU B 1 21 ? 0.374 -24.734 -25.562 1 97.06 21 LEU B N 1
ATOM 3220 C CA . LEU B 1 21 ? 1.083 -26.016 -25.656 1 97.06 21 LEU B CA 1
ATOM 3221 C C . LEU B 1 21 ? 1.085 -26.516 -27.109 1 97.06 21 LEU B C 1
ATOM 3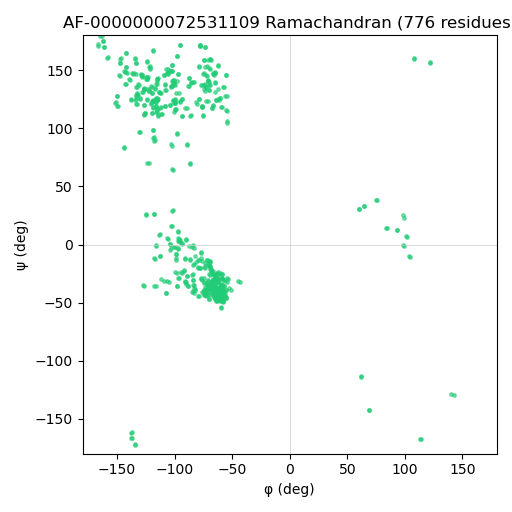223 O O . LEU B 1 21 ? 2.139 -26.859 -27.641 1 97.06 21 LEU B O 1
ATOM 3227 N N . LYS B 1 22 ? -0.069 -26.484 -27.703 1 96.31 22 LYS B N 1
ATOM 3228 C CA . LYS B 1 22 ? -0.213 -26.969 -29.062 1 96.31 22 LYS B CA 1
ATOM 3229 C C . LYS B 1 22 ? 0.63 -26.141 -30.031 1 96.31 22 LYS B C 1
ATOM 3231 O O . LYS B 1 22 ? 1.287 -26.703 -30.922 1 96.31 22 LYS B O 1
ATOM 3236 N N . SER B 1 23 ? 0.626 -24.891 -29.797 1 94.88 23 SER B N 1
ATOM 3237 C CA . SER B 1 23 ? 1.396 -24 -30.672 1 94.88 23 SER B CA 1
ATOM 3238 C C . SER B 1 23 ? 2.895 -24.234 -30.5 1 94.88 23 SER B C 1
ATOM 3240 O O . SER B 1 23 ? 3.68 -23.906 -31.391 1 94.88 23 SER B O 1
ATOM 3242 N N . ASN B 1 24 ? 3.27 -24.781 -29.422 1 95.31 24 ASN B N 1
ATOM 3243 C CA . ASN B 1 24 ? 4.676 -25.078 -29.156 1 95.31 24 ASN B CA 1
ATOM 3244 C C . ASN B 1 24 ? 5.023 -26.516 -29.516 1 95.31 24 ASN B C 1
ATOM 3246 O O . ASN B 1 24 ? 6.094 -27.016 -29.172 1 95.31 24 ASN B O 1
ATOM 3250 N N . GLY B 1 25 ? 4.051 -27.203 -30.094 1 95.19 25 GLY B N 1
ATOM 3251 C CA . GLY B 1 25 ? 4.34 -28.516 -30.656 1 95.19 25 GLY B CA 1
ATOM 3252 C C . GLY B 1 25 ? 3.947 -29.656 -29.75 1 95.19 25 GLY B C 1
ATOM 3253 O O . GLY B 1 25 ? 4.129 -30.828 -30.094 1 95.19 25 GLY B O 1
ATOM 3254 N N . PHE B 1 26 ? 3.426 -29.391 -28.594 1 96.5 26 PHE B N 1
ATOM 3255 C CA . PHE B 1 26 ? 2.996 -30.453 -27.688 1 96.5 26 PHE B CA 1
ATOM 3256 C C . PHE B 1 26 ? 1.691 -31.078 -28.172 1 96.5 26 PHE B C 1
ATOM 3258 O O . PHE B 1 26 ? 0.85 -30.391 -28.75 1 96.5 26 PHE B O 1
ATOM 3265 N N . LEU B 1 27 ? 1.549 -32.312 -27.922 1 96.38 27 LEU B N 1
ATOM 3266 C CA . LEU B 1 27 ? 0.273 -33 -28.141 1 96.38 27 LEU B CA 1
ATOM 3267 C C . LEU B 1 27 ? -0.483 -33.156 -26.828 1 96.38 27 LEU B C 1
ATOM 3269 O O . LEU B 1 27 ? 0.009 -33.781 -25.891 1 96.38 27 LEU B O 1
ATOM 3273 N N . VAL B 1 28 ? -1.602 -32.5 -26.719 1 98.06 28 VAL B N 1
ATOM 3274 C CA . VAL B 1 28 ? -2.479 -32.688 -25.578 1 98.06 28 VAL B CA 1
ATOM 3275 C C . VAL B 1 28 ? -3.48 -33.812 -25.844 1 98.06 28 VAL B C 1
ATOM 3277 O O . VAL B 1 28 ? -4.352 -33.656 -26.703 1 98.06 28 VAL B O 1
ATOM 3280 N N . VAL B 1 29 ? -3.418 -34.844 -25.062 1 97.75 29 VAL B N 1
ATOM 3281 C CA . VAL B 1 29 ? -4.094 -36.062 -25.5 1 97.75 29 VAL B CA 1
ATOM 3282 C C . VAL B 1 29 ? -5.207 -36.438 -24.516 1 97.75 29 VAL B C 1
ATOM 3284 O O . VAL B 1 29 ? -6.051 -37.281 -24.812 1 97.75 29 VAL B O 1
ATOM 3287 N N . ALA B 1 30 ? -5.199 -35.781 -23.375 1 98.31 30 ALA B N 1
ATOM 3288 C CA . ALA B 1 30 ? -6.211 -36.125 -22.375 1 98.31 30 ALA B CA 1
ATOM 3289 C C . ALA B 1 30 ? -6.574 -34.875 -21.547 1 98.31 30 ALA B C 1
ATOM 3291 O O . ALA B 1 30 ? -5.723 -34.031 -21.266 1 98.31 30 ALA B O 1
ATOM 3292 N N . LEU B 1 31 ? -7.82 -34.812 -21.172 1 98.44 31 LEU B N 1
ATOM 3293 C CA . LEU B 1 31 ? -8.336 -33.688 -20.375 1 98.44 31 LEU B CA 1
ATOM 3294 C C . LEU B 1 31 ? -9.266 -34.188 -19.281 1 98.44 31 LEU B C 1
ATOM 3296 O O . LEU B 1 31 ? -10.203 -34.938 -19.547 1 98.44 31 LEU B O 1
ATOM 3300 N N . TRP B 1 32 ? -8.953 -33.812 -18.047 1 98.38 32 TRP B N 1
ATOM 3301 C CA . TRP B 1 32 ? -9.773 -34.125 -16.891 1 98.38 32 TRP B CA 1
ATOM 3302 C C . TRP B 1 32 ? -10.617 -32.938 -16.469 1 98.38 32 TRP B C 1
ATOM 3304 O O . TRP B 1 32 ? -10.133 -31.797 -16.484 1 98.38 32 TRP B O 1
ATOM 3314 N N . GLY B 1 33 ? -11.836 -33.125 -16.094 1 96.56 33 GLY B N 1
ATOM 3315 C CA . GLY B 1 33 ? -12.703 -32.156 -15.461 1 96.56 33 GLY B CA 1
ATOM 3316 C C . GLY B 1 33 ? -13.461 -32.719 -14.266 1 96.56 33 GLY B C 1
ATOM 3317 O O . GLY B 1 33 ? -13.578 -33.938 -14.117 1 96.56 33 GLY B O 1
ATOM 3318 N N . ARG B 1 34 ? -13.906 -31.828 -13.445 1 92.69 34 ARG B N 1
ATOM 3319 C CA . ARG B 1 34 ? -14.633 -32.25 -12.25 1 92.69 34 ARG B CA 1
ATOM 3320 C C . ARG B 1 34 ? -15.859 -33.062 -12.617 1 92.69 34 ARG B C 1
ATOM 3322 O O . ARG B 1 34 ? -16.219 -34.031 -11.906 1 92.69 34 ARG B O 1
ATOM 3329 N N . THR B 1 35 ? -16.531 -32.656 -13.703 1 94.75 35 THR B N 1
ATOM 3330 C CA . THR B 1 35 ? -17.625 -33.438 -14.258 1 94.75 35 THR B CA 1
ATOM 3331 C C . THR B 1 35 ? -17.344 -33.812 -15.703 1 94.75 35 THR B C 1
ATOM 3333 O O . THR B 1 35 ? -16.609 -33.125 -16.406 1 94.75 35 THR B O 1
ATOM 3336 N N . LYS B 1 36 ? -17.953 -34.906 -16.094 1 96.06 36 LYS B N 1
ATOM 3337 C CA . LYS B 1 36 ? -17.781 -35.344 -17.469 1 96.06 36 LYS B CA 1
ATOM 3338 C C . LYS B 1 36 ? -18.281 -34.312 -18.453 1 96.06 36 LYS B C 1
ATOM 3340 O O . LYS B 1 36 ? -17.672 -34.094 -19.516 1 96.06 36 LYS B O 1
ATOM 3345 N N . GLU B 1 37 ? -19.312 -33.656 -18.078 1 96.69 37 GLU B N 1
ATOM 3346 C CA . GLU B 1 37 ? -19.891 -32.625 -18.938 1 96.69 37 GLU B CA 1
ATOM 3347 C C . GLU B 1 37 ? -18.906 -31.484 -19.172 1 96.69 37 GLU B C 1
ATOM 3349 O O . GLU B 1 37 ? -18.703 -31.062 -20.312 1 96.69 37 GLU B O 1
ATOM 3354 N N . GLN B 1 38 ? -18.328 -31.016 -18.125 1 95 38 GLN B N 1
ATOM 3355 C CA . GLN B 1 38 ? -17.359 -29.922 -18.234 1 95 38 GLN B CA 1
ATOM 3356 C C . GLN B 1 38 ? -16.141 -30.344 -19.031 1 95 38 GLN B C 1
ATOM 3358 O O . GLN B 1 38 ? -15.625 -29.578 -19.844 1 95 38 GLN B O 1
ATOM 3363 N N . ALA B 1 39 ? -15.695 -31.562 -18.781 1 97.31 39 ALA B N 1
ATOM 3364 C CA . ALA B 1 39 ? -14.539 -32.094 -19.5 1 97.31 39 ALA B CA 1
ATOM 3365 C C . ALA B 1 39 ? -14.82 -32.219 -20.984 1 97.31 39 ALA B C 1
ATOM 3367 O O . ALA B 1 39 ? -14 -31.812 -21.812 1 97.31 39 ALA B O 1
ATOM 3368 N N . ASP B 1 40 ? -15.984 -32.719 -21.312 1 97.69 40 ASP B N 1
ATOM 3369 C CA . ASP B 1 40 ? -16.359 -32.938 -22.719 1 97.69 40 ASP B CA 1
ATOM 3370 C C . ASP B 1 40 ? -16.516 -31.594 -23.438 1 97.69 40 ASP B C 1
ATOM 3372 O O . ASP B 1 40 ? -16.078 -31.453 -24.594 1 97.69 40 ASP B O 1
ATOM 3376 N N . GLU B 1 41 ? -17.109 -30.703 -22.812 1 97 41 GLU B N 1
ATOM 3377 C CA . GLU B 1 41 ? -17.312 -29.391 -23.406 1 97 41 GLU B CA 1
ATOM 3378 C C . GLU B 1 41 ? -15.992 -28.703 -23.734 1 97 41 GLU B C 1
ATOM 3380 O O . GLU B 1 41 ? -15.789 -28.219 -24.844 1 97 41 GLU B O 1
ATOM 3385 N N . LEU B 1 42 ? -15.109 -28.703 -22.781 1 96.31 42 LEU B N 1
ATOM 3386 C CA . LEU B 1 42 ? -13.82 -28.047 -23 1 96.31 42 LEU B CA 1
ATOM 3387 C C . LEU B 1 42 ? -12.961 -28.844 -23.969 1 96.31 42 LEU B C 1
ATOM 3389 O O . LEU B 1 42 ? -12.219 -28.281 -24.766 1 96.31 42 LEU B O 1
ATOM 3393 N N . GLY B 1 43 ? -13.055 -30.156 -23.859 1 97.62 43 GLY B N 1
ATOM 3394 C CA . GLY B 1 43 ? -12.352 -31 -24.812 1 97.62 43 GLY B CA 1
ATOM 3395 C C . GLY B 1 43 ? -12.719 -30.703 -26.266 1 97.62 43 GLY B C 1
ATOM 3396 O O . GLY B 1 43 ? -11.844 -30.625 -27.125 1 97.62 43 GLY B O 1
ATOM 3397 N N . LYS B 1 44 ? -13.977 -30.547 -26.484 1 96.94 44 LYS B N 1
ATOM 3398 C CA . LYS B 1 44 ? -14.453 -30.203 -27.828 1 96.94 44 LYS B CA 1
ATOM 3399 C C . LYS B 1 44 ? -13.922 -28.844 -28.266 1 96.94 44 LYS B C 1
ATOM 3401 O O . LYS B 1 44 ? -13.484 -28.672 -29.406 1 96.94 44 LYS B O 1
ATOM 3406 N N . GLU B 1 45 ? -13.938 -27.938 -27.359 1 94.88 45 GLU B N 1
ATOM 3407 C CA . GLU B 1 45 ? -13.477 -26.578 -27.641 1 94.88 45 GLU B CA 1
ATOM 3408 C C . GLU B 1 45 ? -11.992 -26.562 -27.984 1 94.88 45 GLU B C 1
ATOM 3410 O O . GLU B 1 45 ? -11.57 -25.828 -28.875 1 94.88 45 GLU B O 1
ATOM 3415 N N . LEU B 1 46 ? -11.227 -27.406 -27.297 1 95.81 46 LEU B N 1
ATOM 3416 C CA . LEU B 1 46 ? -9.773 -27.312 -27.391 1 95.81 46 LEU B CA 1
ATOM 3417 C C . LEU B 1 46 ? -9.219 -28.406 -28.281 1 95.81 46 LEU B C 1
ATOM 3419 O O . LEU B 1 46 ? -8.016 -28.469 -28.531 1 95.81 46 LEU B O 1
ATOM 3423 N N . GLY B 1 47 ? -10.039 -29.266 -28.766 1 95.69 47 GLY B N 1
ATOM 3424 C CA . GLY B 1 47 ? -9.617 -30.328 -29.656 1 95.69 47 GLY B CA 1
ATOM 3425 C C . GLY B 1 47 ? -8.883 -31.453 -28.938 1 95.69 47 GLY B C 1
ATOM 3426 O O . GLY B 1 47 ? -7.867 -31.953 -29.422 1 95.69 47 GLY B O 1
ATOM 3427 N N . VAL B 1 48 ? -9.328 -31.812 -27.734 1 97.12 48 VAL B N 1
ATOM 3428 C CA . VAL B 1 48 ? -8.805 -32.938 -26.984 1 97.12 48 VAL B CA 1
ATOM 3429 C C . VAL B 1 48 ? -9.836 -34.062 -26.969 1 97.12 48 VAL B C 1
ATOM 3431 O O . VAL B 1 48 ? -10.938 -33.906 -26.438 1 97.12 48 VAL B O 1
ATOM 3434 N N . THR B 1 49 ? -9.555 -35.188 -27.469 1 92.94 49 THR B N 1
ATOM 3435 C CA . THR B 1 49 ? -10.531 -36.219 -27.734 1 92.94 49 THR B CA 1
ATOM 3436 C C . THR B 1 49 ? -10.797 -37.062 -26.484 1 92.94 49 THR B C 1
ATOM 3438 O O . THR B 1 49 ? -11.938 -37.406 -26.219 1 92.94 49 THR B O 1
ATOM 3441 N N . PHE B 1 50 ? -9.773 -37.375 -25.766 1 97.5 50 PHE B N 1
ATOM 3442 C CA . PHE B 1 50 ? -9.977 -38.188 -24.562 1 97.5 50 PHE B CA 1
ATOM 3443 C C . PHE B 1 50 ? -10.312 -37.312 -23.375 1 97.5 50 PHE B C 1
ATOM 3445 O O . PHE B 1 50 ? -9.469 -36.531 -22.906 1 97.5 50 PHE B O 1
ATOM 3452 N N . THR B 1 51 ? -11.508 -37.344 -22.875 1 98.06 51 THR B N 1
ATOM 3453 C CA . THR B 1 51 ? -11.969 -36.562 -21.734 1 98.06 51 THR B CA 1
ATOM 3454 C C . THR B 1 51 ? -12.547 -37.469 -20.656 1 98.06 51 THR B C 1
ATOM 3456 O O . THR B 1 51 ? -13.164 -38.5 -20.969 1 98.06 51 THR B O 1
ATOM 3459 N N . THR B 1 52 ? -12.328 -37.156 -19.406 1 98.19 52 THR B N 1
ATOM 3460 C CA . THR B 1 52 ? -12.812 -38 -18.312 1 98.19 52 THR B CA 1
ATOM 3461 C C . THR B 1 52 ? -12.93 -37.188 -17.031 1 98.19 52 THR B C 1
ATOM 3463 O O . THR B 1 52 ? -12.414 -36.062 -16.938 1 98.19 52 THR B O 1
ATOM 3466 N N . GLN B 1 53 ? -13.68 -37.656 -16.078 1 97.56 53 GLN B N 1
ATOM 3467 C CA . GLN B 1 53 ? -13.758 -37.062 -14.734 1 97.56 53 GLN B CA 1
ATOM 3468 C C . GLN B 1 53 ? -12.977 -37.906 -13.727 1 97.56 53 GLN B C 1
ATOM 3470 O O . GLN B 1 53 ? -12.914 -37.562 -12.547 1 97.56 53 GLN B O 1
ATOM 3475 N N . LYS B 1 54 ? -12.398 -38.938 -14.195 1 97.69 54 LYS B N 1
ATOM 3476 C CA . LYS B 1 54 ? -11.617 -39.812 -13.328 1 97.69 54 LYS B CA 1
ATOM 3477 C C . LYS B 1 54 ? -10.125 -39.531 -13.438 1 97.69 54 LYS B C 1
ATOM 3479 O O . LYS B 1 54 ? -9.531 -39.688 -14.508 1 97.69 54 LYS B O 1
ATOM 3484 N N . VAL B 1 55 ? -9.547 -39.219 -12.344 1 97.69 55 VAL B N 1
ATOM 3485 C CA . VAL B 1 55 ? -8.148 -38.812 -12.289 1 97.69 55 VAL B CA 1
ATOM 3486 C C . VAL B 1 55 ? -7.258 -39.938 -12.812 1 97.69 55 VAL B C 1
ATOM 3488 O O . VAL B 1 55 ? -6.395 -39.719 -13.664 1 97.69 55 VAL B O 1
ATOM 3491 N N . ASP B 1 56 ? -7.531 -41.156 -12.43 1 97.38 56 ASP B N 1
ATOM 3492 C CA . ASP B 1 56 ? -6.68 -42.312 -12.75 1 97.38 56 ASP B CA 1
ATOM 3493 C C . ASP B 1 56 ? -6.695 -42.594 -14.25 1 97.38 56 ASP B C 1
ATOM 3495 O O . ASP B 1 56 ? -5.707 -43.094 -14.797 1 97.38 56 ASP B O 1
ATOM 3499 N N . GLU B 1 57 ? -7.77 -42.281 -14.867 1 97.88 57 GLU B N 1
ATOM 3500 C CA . GLU B 1 57 ? -7.867 -42.562 -16.297 1 97.88 57 GLU B CA 1
ATOM 3501 C C . GLU B 1 57 ? -6.906 -41.688 -17.094 1 97.88 57 GLU B C 1
ATOM 3503 O O . GLU B 1 57 ? -6.359 -42.125 -18.109 1 97.88 57 GLU B O 1
ATOM 3508 N N . VAL B 1 58 ? -6.703 -40.469 -16.672 1 97.81 58 VAL B N 1
ATOM 3509 C CA . VAL B 1 58 ? -5.727 -39.594 -17.328 1 97.81 58 VAL B CA 1
ATOM 3510 C C . VAL B 1 58 ? -4.316 -40.062 -16.969 1 97.81 58 VAL B C 1
ATOM 3512 O O . VAL B 1 58 ? -3.455 -40.156 -17.844 1 97.81 58 VAL B O 1
ATOM 3515 N N . LEU B 1 59 ? -4.066 -40.375 -15.695 1 97.31 59 LEU B N 1
ATOM 3516 C CA . LEU B 1 59 ? -2.734 -40.688 -15.203 1 97.31 59 LEU B CA 1
ATOM 3517 C C . LEU B 1 59 ? -2.229 -42 -15.812 1 97.31 59 LEU B C 1
ATOM 3519 O O . LEU B 1 59 ? -1.034 -42.125 -16.078 1 97.31 59 LEU B O 1
ATOM 3523 N N . LEU B 1 60 ? -3.143 -42.906 -16.047 1 95.88 60 LEU B N 1
ATOM 3524 C CA . LEU B 1 60 ? -2.748 -44.219 -16.531 1 95.88 60 LEU B CA 1
ATOM 3525 C C . LEU B 1 60 ? -2.885 -44.312 -18.047 1 95.88 60 LEU B C 1
ATOM 3527 O O . LEU B 1 60 ? -2.592 -45.344 -18.641 1 95.88 60 LEU B O 1
ATOM 3531 N N . TYR B 1 61 ? -3.389 -43.25 -18.609 1 93.88 61 TYR B N 1
ATOM 3532 C CA . TYR B 1 61 ? -3.443 -43.219 -20.062 1 93.88 61 TYR B CA 1
ATOM 3533 C C . TYR B 1 61 ? -2.051 -43.375 -20.656 1 93.88 61 TYR B C 1
ATOM 3535 O O . TYR B 1 61 ? -1.171 -42.531 -20.406 1 93.88 61 TYR B O 1
ATOM 3543 N N . LYS B 1 62 ? -1.737 -44.375 -21.422 1 90.81 62 LYS B N 1
ATOM 3544 C CA . LYS B 1 62 ? -0.415 -44.812 -21.875 1 90.81 62 LYS B CA 1
ATOM 3545 C C . LYS B 1 62 ? 0.303 -43.688 -22.625 1 90.81 62 LYS B C 1
ATOM 3547 O O . LYS B 1 62 ? 1.527 -43.562 -22.547 1 90.81 62 LYS B O 1
ATOM 3552 N N . ASP B 1 63 ? -0.425 -42.844 -23.281 1 91.88 63 ASP B N 1
ATOM 3553 C CA . ASP B 1 63 ? 0.188 -41.844 -24.125 1 91.88 63 ASP B CA 1
ATOM 3554 C C . ASP B 1 63 ? 0.523 -40.594 -23.328 1 91.88 63 ASP B C 1
ATOM 3556 O O . ASP B 1 63 ? 1.145 -39.656 -23.844 1 91.88 63 ASP B O 1
ATOM 3560 N N . VAL B 1 64 ? 0.217 -40.531 -22.031 1 96.31 64 VAL B N 1
ATOM 3561 C CA . VAL B 1 64 ? 0.475 -39.344 -21.234 1 96.31 64 VAL B CA 1
ATOM 3562 C C . VAL B 1 64 ? 1.813 -39.469 -20.516 1 96.31 64 VAL B C 1
ATOM 3564 O O . VAL B 1 64 ? 2.02 -40.438 -19.75 1 96.31 64 VAL B O 1
ATOM 3567 N N . ASP B 1 65 ? 2.719 -38.531 -20.719 1 96.19 65 ASP B N 1
ATOM 3568 C CA . ASP B 1 65 ? 4.039 -38.5 -20.094 1 96.19 65 ASP B CA 1
ATOM 3569 C C . ASP B 1 65 ? 4.148 -37.344 -19.109 1 96.19 65 ASP B C 1
ATOM 3571 O O . ASP B 1 65 ? 4.957 -37.375 -18.188 1 96.19 65 ASP B O 1
ATOM 3575 N N . PHE B 1 66 ? 3.467 -36.344 -19.359 1 97.38 66 PHE B N 1
ATOM 3576 C CA . PHE B 1 66 ? 3.557 -35.031 -18.719 1 97.38 66 PHE B CA 1
ATOM 3577 C C . PHE B 1 66 ? 2.17 -34.5 -18.375 1 97.38 66 PHE B C 1
ATOM 3579 O O . PHE B 1 66 ? 1.278 -34.469 -19.234 1 97.38 66 PHE B O 1
ATOM 3586 N N . VAL B 1 67 ? 1.954 -34.156 -17.078 1 98.12 67 VAL B N 1
ATOM 3587 C CA . VAL B 1 67 ? 0.632 -33.656 -16.719 1 98.12 67 VAL B CA 1
ATOM 3588 C C . VAL B 1 67 ? 0.73 -32.188 -16.266 1 98.12 67 VAL B C 1
ATOM 3590 O O . VAL B 1 67 ? 1.695 -31.812 -15.602 1 98.12 67 VAL B O 1
ATOM 3593 N N . ILE B 1 68 ? -0.239 -31.391 -16.609 1 98.12 68 ILE B N 1
ATOM 3594 C CA . ILE B 1 68 ? -0.436 -30.031 -16.141 1 98.12 68 ILE B CA 1
ATOM 3595 C C . ILE B 1 68 ? -1.711 -29.953 -15.305 1 98.12 68 ILE B C 1
ATOM 3597 O O . ILE B 1 68 ? -2.785 -30.344 -15.758 1 98.12 68 ILE B O 1
ATOM 3601 N N . ILE B 1 69 ? -1.509 -29.469 -14.133 1 97.38 69 ILE B N 1
ATOM 3602 C CA . ILE B 1 69 ? -2.611 -29.516 -13.172 1 97.38 69 ILE B CA 1
ATOM 3603 C C . ILE B 1 69 ? -3.035 -28.094 -12.805 1 97.38 69 ILE B C 1
ATOM 3605 O O . ILE B 1 69 ? -2.229 -27.312 -12.297 1 97.38 69 ILE B O 1
ATOM 3609 N N . SER B 1 70 ? -4.258 -27.703 -13.055 1 94.62 70 SER B N 1
ATOM 3610 C CA . SER B 1 70 ? -4.875 -26.453 -12.609 1 94.62 70 SER B CA 1
ATOM 3611 C C . SER B 1 70 ? -6.348 -26.656 -12.273 1 94.62 70 SER B C 1
ATOM 3613 O O . SER B 1 70 ? -7.223 -26.422 -13.109 1 94.62 70 SER B O 1
ATOM 3615 N N . CYS B 1 71 ? -6.625 -27.094 -11.164 1 91.19 71 CYS B N 1
ATOM 3616 C CA . CYS B 1 71 ? -7.965 -27.312 -10.633 1 91.19 71 CYS B CA 1
ATOM 3617 C C . CYS B 1 71 ? -8.055 -26.844 -9.188 1 91.19 71 CYS B C 1
ATOM 3619 O O . CYS B 1 71 ? -7.207 -26.078 -8.719 1 91.19 71 CYS B O 1
ATOM 3621 N N . SER B 1 72 ? -9.109 -27.219 -8.484 1 87.5 72 SER B N 1
ATOM 3622 C CA . SER B 1 72 ? -9.266 -26.75 -7.109 1 87.5 72 SER B CA 1
ATOM 3623 C C . SER B 1 72 ? -8.078 -27.156 -6.254 1 87.5 72 SER B C 1
ATOM 3625 O O . SER B 1 72 ? -7.648 -28.312 -6.281 1 87.5 72 SER B O 1
ATOM 3627 N N . PRO B 1 73 ? -7.586 -26.219 -5.457 1 84.94 73 PRO B N 1
ATOM 3628 C CA . PRO B 1 73 ? -6.352 -26.453 -4.703 1 84.94 73 PRO B CA 1
ATOM 3629 C C . PRO B 1 73 ? -6.406 -27.719 -3.85 1 84.94 73 PRO B C 1
ATOM 3631 O O . PRO B 1 73 ? -5.402 -28.422 -3.715 1 84.94 73 PRO B O 1
ATOM 3634 N N . HIS B 1 74 ? -7.488 -28.078 -3.375 1 82.81 74 HIS B N 1
ATOM 3635 C CA . HIS B 1 74 ? -7.586 -29.25 -2.506 1 82.81 74 HIS B CA 1
ATOM 3636 C C . HIS B 1 74 ? -7.332 -30.531 -3.283 1 82.81 74 HIS B C 1
ATOM 3638 O O . HIS B 1 74 ? -6.906 -31.531 -2.709 1 82.81 74 HIS B O 1
ATOM 3644 N N . LEU B 1 75 ? -7.48 -30.5 -4.578 1 89.75 75 LEU B N 1
ATOM 3645 C CA . LEU B 1 75 ? -7.289 -31.688 -5.41 1 89.75 75 LEU B CA 1
ATOM 3646 C C . LEU B 1 75 ? -5.891 -31.703 -6.02 1 89.75 75 LEU B C 1
ATOM 3648 O O . LEU B 1 75 ? -5.363 -32.75 -6.348 1 89.75 75 LEU B O 1
ATOM 3652 N N . GLN B 1 76 ? -5.258 -30.578 -6.172 1 92.44 76 GLN B N 1
ATOM 3653 C CA . GLN B 1 76 ? -4.027 -30.422 -6.938 1 92.44 76 GLN B CA 1
ATOM 3654 C C . GLN B 1 76 ? -2.889 -31.234 -6.32 1 92.44 76 GLN B C 1
ATOM 3656 O O . GLN B 1 76 ? -2.191 -31.969 -7.023 1 92.44 76 GLN B O 1
ATOM 3661 N N . SER B 1 77 ? -2.771 -31.125 -5.031 1 91.44 77 SER B N 1
ATOM 3662 C CA . SER B 1 77 ? -1.662 -31.797 -4.363 1 91.44 77 SER B CA 1
ATOM 3663 C C . SER B 1 77 ? -1.766 -33.312 -4.504 1 91.44 77 SER B C 1
ATOM 3665 O O . SER B 1 77 ? -0.768 -33.969 -4.773 1 91.44 77 SER B O 1
ATOM 3667 N N . GLN B 1 78 ? -2.945 -33.781 -4.348 1 93.12 78 GLN B N 1
ATOM 3668 C CA . GLN B 1 78 ? -3.168 -35.219 -4.449 1 93.12 78 GLN B CA 1
ATOM 3669 C C . GLN B 1 78 ? -2.859 -35.75 -5.855 1 93.12 78 GLN B C 1
ATOM 3671 O O . GLN B 1 78 ? -2.221 -36.781 -6.02 1 93.12 78 GLN B O 1
ATOM 3676 N N . ILE B 1 79 ? -3.295 -35.031 -6.812 1 96.81 79 ILE B N 1
ATOM 3677 C CA . ILE B 1 79 ? -3.09 -35.406 -8.203 1 96.81 79 ILE B CA 1
ATOM 3678 C C . ILE B 1 79 ? -1.603 -35.344 -8.539 1 96.81 79 ILE B C 1
ATOM 3680 O O . ILE B 1 79 ? -1.072 -36.25 -9.188 1 96.81 79 ILE B O 1
ATOM 3684 N N . ALA B 1 80 ? -0.946 -34.312 -8.094 1 97.06 80 ALA B N 1
ATOM 3685 C CA . ALA B 1 80 ? 0.48 -34.156 -8.359 1 97.06 80 ALA B CA 1
ATOM 3686 C C . ALA B 1 80 ? 1.288 -35.281 -7.762 1 97.06 80 ALA B C 1
ATOM 3688 O O . ALA B 1 80 ? 2.158 -35.844 -8.43 1 97.06 80 ALA B O 1
ATOM 3689 N N . VAL B 1 81 ? 0.97 -35.656 -6.516 1 96.25 81 VAL B N 1
ATOM 3690 C CA . VAL B 1 81 ? 1.68 -36.719 -5.832 1 96.25 81 VAL B CA 1
ATOM 3691 C C . VAL B 1 81 ? 1.443 -38.062 -6.559 1 96.25 81 VAL B C 1
ATOM 3693 O O . VAL B 1 81 ? 2.389 -38.781 -6.828 1 96.25 81 VAL B O 1
ATOM 3696 N N . LYS B 1 82 ? 0.22 -38.312 -6.895 1 97.62 82 LYS B N 1
ATOM 3697 C CA . LYS B 1 82 ? -0.123 -39.531 -7.613 1 97.62 82 LYS B CA 1
ATOM 3698 C C . LYS B 1 82 ? 0.6 -39.594 -8.953 1 97.62 82 LYS B C 1
ATOM 3700 O O . LYS B 1 82 ? 1.104 -40.656 -9.336 1 97.62 82 LYS B O 1
ATOM 3705 N N . ALA B 1 83 ? 0.617 -38.5 -9.672 1 98.06 83 ALA B N 1
ATOM 3706 C CA . ALA B 1 83 ? 1.265 -38.438 -10.977 1 98.06 83 ALA B CA 1
ATOM 3707 C C . ALA B 1 83 ? 2.754 -38.75 -10.867 1 98.06 83 ALA B C 1
ATOM 3709 O O . ALA B 1 83 ? 3.279 -39.531 -11.641 1 98.06 83 ALA B O 1
ATOM 3710 N N . LEU B 1 84 ? 3.414 -38.188 -9.93 1 97.62 84 LEU B N 1
ATOM 3711 C CA . LEU B 1 84 ? 4.84 -38.406 -9.734 1 97.62 84 LEU B CA 1
ATOM 3712 C C . LEU B 1 84 ? 5.102 -39.875 -9.367 1 97.62 84 LEU B C 1
ATOM 3714 O O . LEU B 1 84 ? 6.035 -40.5 -9.883 1 97.62 84 LEU B O 1
ATOM 3718 N N . ASN B 1 85 ? 4.242 -40.375 -8.547 1 96.75 85 ASN B N 1
ATOM 3719 C CA . ASN B 1 85 ? 4.41 -41.75 -8.055 1 96.75 85 ASN B CA 1
ATOM 3720 C C . ASN B 1 85 ? 4.34 -42.75 -9.195 1 96.75 85 ASN B C 1
ATOM 3722 O O . ASN B 1 85 ? 4.91 -43.844 -9.094 1 96.75 85 ASN B O 1
ATOM 3726 N N . ILE B 1 86 ? 3.715 -42.438 -10.195 1 96.25 86 ILE B N 1
ATOM 3727 C CA . ILE B 1 86 ? 3.572 -43.375 -11.289 1 96.25 86 ILE B CA 1
ATOM 3728 C C . ILE B 1 86 ? 4.461 -42.969 -12.453 1 96.25 86 ILE B C 1
ATOM 3730 O O . ILE B 1 86 ? 4.277 -43.438 -13.578 1 96.25 86 ILE B O 1
ATOM 3734 N N . GLY B 1 87 ? 5.281 -41.938 -12.281 1 95.88 87 GLY B N 1
ATOM 3735 C CA . GLY B 1 87 ? 6.367 -41.656 -13.203 1 95.88 87 GLY B CA 1
ATOM 3736 C C . GLY B 1 87 ? 6.027 -40.562 -14.219 1 95.88 87 GLY B C 1
ATOM 3737 O O . GLY B 1 87 ? 6.586 -40.531 -15.312 1 95.88 87 GLY B O 1
ATOM 3738 N N . LYS B 1 88 ? 5.098 -39.719 -13.938 1 97.44 88 LYS B N 1
ATOM 3739 C CA . LYS B 1 88 ? 4.738 -38.625 -14.859 1 97.44 88 LYS B CA 1
ATOM 3740 C C . LYS B 1 88 ? 5.41 -37.312 -14.461 1 97.44 88 LYS B C 1
ATOM 3742 O O . LYS B 1 88 ? 5.566 -37.031 -13.273 1 97.44 88 LYS B O 1
ATOM 3747 N N . HIS B 1 89 ? 5.875 -36.531 -15.438 1 97.81 89 HIS B N 1
ATOM 3748 C CA . HIS B 1 89 ? 6.289 -35.125 -15.195 1 97.81 89 HIS B CA 1
ATOM 3749 C C . HIS B 1 89 ? 5.102 -34.281 -14.781 1 97.81 89 HIS B C 1
ATOM 3751 O O . HIS B 1 89 ? 3.979 -34.5 -15.234 1 97.81 89 HIS B O 1
ATOM 3757 N N . VAL B 1 90 ? 5.395 -33.281 -13.922 1 98.06 90 VAL B N 1
ATOM 3758 C CA . VAL B 1 90 ? 4.273 -32.5 -13.383 1 98.06 90 VAL B CA 1
ATOM 3759 C C . VAL B 1 90 ? 4.578 -31.016 -13.469 1 98.06 90 VAL B C 1
ATOM 3761 O O . VAL B 1 90 ? 5.664 -30.578 -13.078 1 98.06 90 VAL B O 1
ATOM 3764 N N . LEU B 1 91 ? 3.701 -30.266 -14.008 1 97.69 91 LEU B N 1
ATOM 3765 C CA . LEU B 1 91 ? 3.592 -28.812 -13.875 1 97.69 91 LEU B CA 1
ATOM 3766 C C . LEU B 1 91 ? 2.289 -28.438 -13.18 1 97.69 91 LEU B C 1
ATOM 3768 O O . LEU B 1 91 ? 1.204 -28.656 -13.727 1 97.69 91 LEU B O 1
ATOM 3772 N N . CYS B 1 92 ? 2.404 -27.891 -12.031 1 96.75 92 CYS B N 1
ATOM 3773 C CA . CYS B 1 92 ? 1.239 -27.641 -11.195 1 96.75 92 CYS B CA 1
ATOM 3774 C C . CYS B 1 92 ? 0.926 -26.156 -11.125 1 96.75 92 CYS B C 1
ATOM 3776 O O . CYS B 1 92 ? 1.831 -25.328 -10.977 1 96.75 92 CYS B O 1
ATOM 3778 N N . GLY B 1 93 ? -0.331 -25.797 -11.203 1 95.06 93 GLY B N 1
ATOM 3779 C CA . GLY B 1 93 ? -0.764 -24.422 -11.117 1 95.06 93 GLY B CA 1
ATOM 3780 C C . GLY B 1 93 ? -0.791 -23.891 -9.695 1 95.06 93 GLY B C 1
ATOM 3781 O O . GLY B 1 93 ? -0.587 -24.656 -8.742 1 95.06 93 GLY B O 1
ATOM 3782 N N . THR B 1 94 ? -1.019 -22.562 -9.586 1 92.12 94 THR B N 1
ATOM 3783 C CA . THR B 1 94 ? -1.195 -21.891 -8.305 1 92.12 94 THR B CA 1
ATOM 3784 C C . THR B 1 94 ? -2.672 -21.609 -8.031 1 92.12 94 THR B C 1
ATOM 3786 O O . THR B 1 94 ? -3.461 -21.453 -8.969 1 92.12 94 THR B O 1
ATOM 3789 N N . PRO B 1 95 ? -3.131 -21.578 -6.871 1 89.38 95 PRO B N 1
ATOM 3790 C CA . PRO B 1 95 ? -2.383 -21.812 -5.633 1 89.38 95 PRO B CA 1
ATOM 3791 C C . PRO B 1 95 ? -2.146 -23.297 -5.363 1 89.38 95 PRO B C 1
ATOM 3793 O O . PRO B 1 95 ? -2.848 -24.156 -5.914 1 89.38 95 PRO B O 1
ATOM 3796 N N . SER B 1 96 ? -1.05 -23.719 -4.594 1 79.06 96 SER B N 1
ATOM 3797 C CA . SER B 1 96 ? -0.593 -25.094 -4.43 1 79.06 96 SER B CA 1
ATOM 3798 C C . SER B 1 96 ? -1.583 -25.906 -3.6 1 79.06 96 SER B C 1
ATOM 3800 O O . SER B 1 96 ? -1.787 -27.094 -3.859 1 79.06 96 SER B O 1
ATOM 3802 N N . GLY B 1 97 ? -2.064 -25.453 -2.496 1 74.62 97 GLY B N 1
ATOM 3803 C CA . GLY B 1 97 ? -2.924 -26.219 -1.607 1 74.62 97 GLY B CA 1
ATOM 3804 C C . GLY B 1 97 ? -3.602 -25.359 -0.551 1 74.62 97 GLY B C 1
ATOM 3805 O O . GLY B 1 97 ? -3.367 -24.156 -0.475 1 74.62 97 GLY B O 1
ATOM 3806 N N . PRO B 1 98 ? -4.461 -26.141 0.057 1 78.31 98 PRO B N 1
ATOM 3807 C CA . PRO B 1 98 ? -5.148 -25.406 1.115 1 78.31 98 PRO B CA 1
ATOM 3808 C C . PRO B 1 98 ? -4.285 -25.203 2.357 1 78.31 98 PRO B C 1
ATOM 3810 O O . PRO B 1 98 ? -4.594 -24.375 3.207 1 78.31 98 PRO B O 1
ATOM 3813 N N . GLY B 1 99 ? -3.096 -26.062 2.369 1 87.69 99 GLY B N 1
ATOM 3814 C CA . GLY B 1 99 ? -2.25 -25.938 3.545 1 87.69 99 GLY B CA 1
ATOM 3815 C C . GLY B 1 99 ? -0.865 -26.516 3.35 1 87.69 99 GLY B C 1
ATOM 3816 O O . GLY B 1 99 ? -0.585 -27.125 2.316 1 87.69 99 GLY B O 1
ATOM 3817 N N . GLN B 1 100 ? -0.075 -26.422 4.367 1 91.75 100 GLN B N 1
ATOM 3818 C CA . GLN B 1 100 ? 1.33 -26.812 4.316 1 91.75 100 GLN B CA 1
ATOM 3819 C C . GLN B 1 100 ? 1.479 -28.328 4.191 1 91.75 100 GLN B C 1
ATOM 3821 O O . GLN B 1 100 ? 2.375 -28.812 3.494 1 91.75 100 GLN B O 1
ATOM 3826 N N . VAL B 1 101 ? 0.624 -29.062 4.801 1 92.38 101 VAL B N 1
ATOM 3827 C CA . VAL B 1 101 ? 0.748 -30.516 4.848 1 92.38 101 VAL B CA 1
ATOM 3828 C C . VAL B 1 101 ? 0.631 -31.094 3.438 1 92.38 101 VAL B C 1
ATOM 3830 O O . VAL B 1 101 ? 1.435 -31.938 3.037 1 92.38 101 VAL B O 1
ATOM 3833 N N . GLU B 1 102 ? -0.347 -30.641 2.713 1 91.75 102 GLU B N 1
ATOM 3834 C CA . GLU B 1 102 ? -0.559 -31.109 1.349 1 91.75 102 GLU B CA 1
ATOM 3835 C C . GLU B 1 102 ? 0.629 -30.781 0.455 1 91.75 102 GLU B C 1
ATOM 3837 O O . GLU B 1 102 ? 1.058 -31.594 -0.357 1 91.75 102 GLU B O 1
ATOM 3842 N N . VAL B 1 103 ? 1.165 -29.609 0.615 1 94.94 103 VAL B N 1
ATOM 3843 C CA . VAL B 1 103 ? 2.281 -29.172 -0.219 1 94.94 103 VAL B CA 1
ATOM 3844 C C . VAL B 1 103 ? 3.539 -29.953 0.158 1 94.94 103 VAL B C 1
ATOM 3846 O O . VAL B 1 103 ? 4.359 -30.281 -0.706 1 94.94 103 VAL B O 1
ATOM 3849 N N . LEU B 1 104 ? 3.68 -30.234 1.454 1 95.94 104 LEU B N 1
ATOM 3850 C CA . LEU B 1 104 ? 4.82 -31.016 1.9 1 95.94 104 LEU B CA 1
ATOM 3851 C C . LEU B 1 104 ? 4.812 -32.406 1.246 1 95.94 104 LEU B C 1
ATOM 3853 O O . LEU B 1 104 ? 5.863 -32.938 0.881 1 95.94 104 LEU B O 1
ATOM 3857 N N . ARG B 1 105 ? 3.682 -32.969 1.066 1 94.81 105 ARG B N 1
ATOM 3858 C CA . ARG B 1 105 ? 3.566 -34.25 0.389 1 94.81 105 ARG B CA 1
ATOM 3859 C C . ARG B 1 105 ? 4.066 -34.156 -1.048 1 94.81 105 ARG B C 1
ATOM 3861 O O . ARG B 1 105 ? 4.715 -35.094 -1.545 1 94.81 105 ARG B O 1
ATOM 3868 N N . MET B 1 106 ? 3.762 -33.094 -1.696 1 95.88 106 MET B N 1
ATOM 3869 C CA . MET B 1 106 ? 4.27 -32.844 -3.045 1 95.88 106 MET B CA 1
ATOM 3870 C C . MET B 1 106 ? 5.793 -32.781 -3.047 1 95.88 106 MET B C 1
ATOM 3872 O O . MET B 1 106 ? 6.445 -33.375 -3.922 1 95.88 106 MET B O 1
ATOM 3876 N N . VAL B 1 107 ? 6.312 -32.062 -2.062 1 96.75 107 VAL B N 1
ATOM 3877 C CA . VAL B 1 107 ? 7.758 -31.922 -1.945 1 96.75 107 VAL B CA 1
ATOM 3878 C C . VAL B 1 107 ? 8.398 -33.312 -1.777 1 96.75 107 VAL B C 1
ATOM 3880 O O . VAL B 1 107 ? 9.375 -33.625 -2.453 1 96.75 107 VAL B O 1
ATOM 3883 N N . ASN B 1 108 ? 7.828 -34.094 -0.909 1 96.69 108 ASN B N 1
ATOM 3884 C CA . ASN B 1 108 ? 8.359 -35.406 -0.648 1 96.69 108 ASN B CA 1
ATOM 3885 C C . ASN B 1 108 ? 8.32 -36.281 -1.9 1 96.69 108 ASN B C 1
ATOM 3887 O O . ASN B 1 108 ? 9.281 -37 -2.191 1 96.69 108 ASN B O 1
ATOM 3891 N N . ALA B 1 109 ? 7.242 -36.219 -2.596 1 96.75 109 ALA B N 1
ATOM 3892 C CA . ALA B 1 109 ? 7.121 -36.969 -3.836 1 96.75 109 ALA B CA 1
ATOM 3893 C C . ALA B 1 109 ? 8.172 -36.562 -4.852 1 96.75 109 ALA B C 1
ATOM 3895 O O . ALA B 1 109 ? 8.797 -37.375 -5.504 1 96.75 109 ALA B O 1
ATOM 3896 N N . ALA B 1 110 ? 8.375 -35.281 -5.012 1 97.12 110 ALA B N 1
ATOM 3897 C CA . ALA B 1 110 ? 9.375 -34.75 -5.938 1 97.12 110 ALA B CA 1
ATOM 3898 C C . ALA B 1 110 ? 10.773 -35.219 -5.566 1 97.12 110 ALA B C 1
ATOM 3900 O O . ALA B 1 110 ? 11.578 -35.531 -6.445 1 97.12 110 ALA B O 1
ATOM 3901 N N . ARG B 1 111 ? 11.062 -35.25 -4.297 1 96.38 111 ARG B N 1
ATOM 3902 C CA . ARG B 1 111 ? 12.367 -35.688 -3.811 1 96.38 111 ARG B CA 1
ATOM 3903 C C . ARG B 1 111 ? 12.594 -37.156 -4.094 1 96.38 111 ARG B C 1
ATOM 3905 O O . ARG B 1 111 ? 13.719 -37.594 -4.355 1 96.38 111 ARG B O 1
ATOM 3912 N N . TYR B 1 112 ? 11.562 -37.906 -4.012 1 95.5 112 TYR B N 1
ATOM 3913 C CA . TYR B 1 112 ? 11.648 -39.344 -4.223 1 95.5 112 TYR B CA 1
ATOM 3914 C C . TYR B 1 112 ? 11.906 -39.656 -5.691 1 95.5 112 TYR B C 1
ATOM 3916 O O . TYR B 1 112 ? 12.578 -40.656 -6.012 1 95.5 112 TYR B O 1
ATOM 3924 N N . TYR B 1 113 ? 11.445 -38.844 -6.594 1 93.94 113 TYR B N 1
ATOM 3925 C CA . TYR B 1 113 ? 11.617 -39.062 -8.031 1 93.94 113 TYR B CA 1
ATOM 3926 C C . TYR B 1 113 ? 12.305 -37.844 -8.672 1 93.94 113 TYR B C 1
ATOM 3928 O O . TYR B 1 113 ? 11.719 -37.156 -9.516 1 93.94 113 TYR B O 1
ATOM 3936 N N . PRO B 1 114 ? 13.539 -37.594 -8.43 1 92.5 114 PRO B N 1
ATOM 3937 C CA . PRO B 1 114 ? 14.227 -36.375 -8.828 1 92.5 114 PRO B CA 1
ATOM 3938 C C . PRO B 1 114 ? 14.43 -36.281 -10.336 1 92.5 114 PRO B C 1
ATOM 3940 O O . PRO B 1 114 ? 14.727 -35.188 -10.852 1 92.5 114 PRO B O 1
ATOM 3943 N N . ARG B 1 115 ? 14.273 -37.375 -11.047 1 93.56 115 ARG B N 1
ATOM 3944 C CA . ARG B 1 115 ? 14.445 -37.344 -12.5 1 93.56 115 ARG B CA 1
ATOM 3945 C C . ARG B 1 115 ? 13.203 -36.781 -13.188 1 93.56 115 ARG B C 1
ATOM 3947 O O . ARG B 1 115 ? 13.266 -36.406 -14.352 1 93.56 115 ARG B O 1
ATOM 3954 N N . LEU B 1 116 ? 12.109 -36.812 -12.5 1 96.44 116 LEU B N 1
ATOM 3955 C CA . LEU B 1 116 ? 10.867 -36.281 -13.055 1 96.44 116 LEU B CA 1
ATOM 3956 C C . LEU B 1 116 ? 10.797 -34.75 -12.867 1 96.44 116 LEU B C 1
ATOM 3958 O O . LEU B 1 116 ? 11.211 -34.25 -11.828 1 96.44 116 LEU B O 1
ATOM 3962 N N . MET B 1 117 ? 10.312 -34.062 -13.875 1 97.19 117 MET B N 1
ATOM 3963 C CA . MET B 1 117 ? 10.031 -32.625 -13.734 1 97.19 117 MET B CA 1
ATOM 3964 C C . MET B 1 117 ? 8.883 -32.375 -12.758 1 97.19 117 MET B C 1
ATOM 3966 O O . MET B 1 117 ? 7.812 -32.969 -12.906 1 97.19 117 MET B O 1
ATOM 3970 N N . SER B 1 118 ? 9.078 -31.703 -11.711 1 97.31 118 SER B N 1
ATOM 3971 C CA . SER B 1 118 ? 8.078 -31.297 -10.734 1 97.31 118 SER B CA 1
ATOM 3972 C C . SER B 1 118 ? 8.18 -29.812 -10.43 1 97.31 118 SER B C 1
ATOM 3974 O O . SER B 1 118 ? 9 -29.391 -9.609 1 97.31 118 SER B O 1
ATOM 3976 N N . LEU B 1 119 ? 7.324 -29.016 -11.125 1 97.81 119 LEU B N 1
ATOM 3977 C CA . LEU B 1 119 ? 7.453 -27.578 -11.031 1 97.81 119 LEU B CA 1
ATOM 3978 C C . LEU B 1 119 ? 6.098 -26.922 -10.797 1 97.81 119 LEU B C 1
ATOM 3980 O O . LEU B 1 119 ? 5.059 -27.547 -10.992 1 97.81 119 LEU B O 1
ATOM 3984 N N . MET B 1 120 ? 6.129 -25.703 -10.203 1 97.25 120 MET B N 1
ATOM 3985 C CA . MET B 1 120 ? 4.945 -24.859 -10.031 1 97.25 120 MET B CA 1
ATOM 3986 C C . MET B 1 120 ? 4.855 -23.812 -11.141 1 97.25 120 MET B C 1
ATOM 3988 O O . MET B 1 120 ? 5.871 -23.266 -11.555 1 97.25 120 MET B O 1
ATOM 3992 N N . CYS B 1 121 ? 3.613 -23.5 -11.492 1 95.25 121 CYS B N 1
ATOM 3993 C CA . CYS B 1 121 ? 3.389 -22.5 -12.523 1 95.25 121 CYS B CA 1
ATOM 3994 C C . CYS B 1 121 ? 3.355 -21.094 -11.93 1 95.25 121 CYS B C 1
ATOM 3996 O O . CYS B 1 121 ? 2.316 -20.438 -11.938 1 95.25 121 CYS B O 1
ATOM 3998 N N . HIS B 1 122 ? 4.402 -20.562 -11.477 1 97 122 HIS B N 1
ATOM 3999 C CA . HIS B 1 122 ? 4.578 -19.141 -11.18 1 97 122 HIS B CA 1
ATOM 4000 C C . HIS B 1 122 ? 5.094 -18.375 -12.398 1 97 122 HIS B C 1
ATOM 4002 O O . HIS B 1 122 ? 6.289 -18.109 -12.5 1 97 122 HIS B O 1
ATOM 4008 N N . SER B 1 123 ? 4.172 -17.969 -13.211 1 95.69 123 SER B N 1
ATOM 4009 C CA . SER B 1 123 ? 4.488 -17.516 -14.555 1 95.69 123 SER B CA 1
ATOM 4010 C C . SER B 1 123 ? 5.27 -16.203 -14.523 1 95.69 123 SER B C 1
ATOM 4012 O O . SER B 1 123 ? 6.027 -15.898 -15.445 1 95.69 123 SER B O 1
ATOM 4014 N N . LEU B 1 124 ? 5.16 -15.422 -13.422 1 97.62 124 LEU B N 1
ATOM 4015 C CA . LEU B 1 124 ? 5.812 -14.117 -13.359 1 97.62 124 LEU B CA 1
ATOM 4016 C C . LEU B 1 124 ? 7.328 -14.266 -13.406 1 97.62 124 LEU B C 1
ATOM 4018 O O . LEU B 1 124 ? 8.031 -13.367 -13.867 1 97.62 124 LEU B O 1
ATOM 4022 N N . ARG B 1 125 ? 7.84 -15.414 -12.922 1 98.25 125 ARG B N 1
ATOM 4023 C CA . ARG B 1 125 ? 9.281 -15.633 -12.953 1 98.25 125 ARG B CA 1
ATOM 4024 C C . ARG B 1 125 ? 9.805 -15.641 -14.383 1 98.25 125 ARG B C 1
ATOM 4026 O O . ARG B 1 125 ? 10.992 -15.406 -14.617 1 98.25 125 ARG B O 1
ATOM 4033 N N . PHE B 1 126 ? 8.898 -15.945 -15.352 1 97.69 126 PHE B N 1
ATOM 4034 C CA . PHE B 1 126 ? 9.312 -16.078 -16.734 1 97.69 126 PHE B CA 1
ATOM 4035 C C . PHE B 1 126 ? 8.984 -14.812 -17.531 1 97.69 126 PHE B C 1
ATOM 4037 O O . PHE B 1 126 ? 9.242 -14.734 -18.734 1 97.69 126 PHE B O 1
ATOM 4044 N N . LEU B 1 127 ? 8.344 -13.82 -16.891 1 97.06 127 LEU B N 1
ATOM 4045 C CA . LEU B 1 127 ? 8.164 -12.523 -17.531 1 97.06 127 LEU B CA 1
ATOM 4046 C C . LEU B 1 127 ? 9.516 -11.875 -17.828 1 97.06 127 LEU B C 1
ATOM 4048 O O . LEU B 1 127 ? 10.336 -11.695 -16.922 1 97.06 127 LEU B O 1
ATOM 4052 N N . PRO B 1 128 ? 9.758 -11.531 -19.047 1 96.5 128 PRO B N 1
ATOM 4053 C CA . PRO B 1 128 ? 11.07 -11 -19.422 1 96.5 128 PRO B CA 1
ATOM 4054 C C . PRO B 1 128 ? 11.516 -9.852 -18.516 1 96.5 128 PRO B C 1
ATOM 4056 O O . PRO B 1 128 ? 12.688 -9.766 -18.156 1 96.5 128 PRO B O 1
ATOM 4059 N N . THR B 1 129 ? 10.641 -8.992 -18.125 1 97.44 129 THR B N 1
ATOM 4060 C CA . THR B 1 129 ? 10.984 -7.855 -17.297 1 97.44 129 THR B CA 1
ATOM 4061 C C . THR B 1 129 ? 11.422 -8.32 -15.898 1 97.44 129 THR B C 1
ATOM 4063 O O . THR B 1 129 ? 12.297 -7.711 -15.281 1 97.44 129 THR B O 1
ATOM 4066 N N . VAL B 1 130 ? 10.797 -9.383 -15.406 1 97.94 130 VAL B N 1
ATOM 4067 C CA . VAL B 1 130 ? 11.172 -9.914 -14.102 1 97.94 130 VAL B CA 1
ATOM 4068 C C . VAL B 1 130 ? 12.547 -10.57 -14.18 1 97.94 130 VAL B C 1
ATOM 4070 O O . VAL B 1 130 ? 13.367 -10.43 -13.266 1 97.94 130 VAL B O 1
ATOM 4073 N N . THR B 1 131 ? 12.781 -11.297 -15.266 1 97.06 131 THR B N 1
ATOM 4074 C CA . THR B 1 131 ? 14.102 -11.891 -15.484 1 97.06 131 THR B CA 1
ATOM 4075 C C . THR B 1 131 ? 15.18 -10.812 -15.508 1 97.06 131 THR B C 1
ATOM 4077 O O . THR B 1 131 ? 16.219 -10.953 -14.859 1 97.06 131 THR B O 1
ATOM 4080 N N . LYS B 1 132 ? 14.906 -9.781 -16.25 1 98.12 132 LYS B N 1
ATOM 4081 C CA . LYS B 1 132 ? 15.852 -8.672 -16.297 1 98.12 132 LYS B CA 1
ATOM 4082 C C . LYS B 1 132 ? 16.031 -8.031 -14.922 1 98.12 132 LYS B C 1
ATOM 4084 O O . LYS B 1 132 ? 17.141 -7.719 -14.516 1 98.12 132 LYS B O 1
ATOM 4089 N N . MET B 1 133 ? 14.914 -7.801 -14.258 1 98.56 133 MET B N 1
ATOM 4090 C CA . MET B 1 133 ? 14.945 -7.223 -12.914 1 98.56 133 MET B CA 1
ATOM 4091 C C . MET B 1 133 ? 15.82 -8.055 -11.984 1 98.56 133 MET B C 1
ATOM 4093 O O . MET B 1 133 ? 16.641 -7.516 -11.25 1 98.56 133 MET B O 1
ATOM 4097 N N . LYS B 1 134 ? 15.648 -9.367 -12.016 1 98.38 134 LYS B N 1
ATOM 4098 C CA . LYS B 1 134 ? 16.438 -10.289 -11.211 1 98.38 134 LYS B CA 1
ATOM 4099 C C . LYS B 1 134 ? 17.938 -10.133 -11.516 1 98.38 134 LYS B C 1
ATOM 4101 O O . LYS B 1 134 ? 18.75 -10.062 -10.602 1 98.38 134 LYS B O 1
ATOM 4106 N N . ASN B 1 135 ? 18.25 -10.109 -12.773 1 98.19 135 ASN B N 1
ATOM 4107 C CA . ASN B 1 135 ? 19.641 -9.953 -13.195 1 98.19 135 ASN B CA 1
ATOM 4108 C C . ASN B 1 135 ? 20.234 -8.633 -12.703 1 98.19 135 ASN B C 1
ATOM 4110 O O . ASN B 1 135 ? 21.375 -8.602 -12.227 1 98.19 135 ASN B O 1
ATOM 4114 N N . LEU B 1 136 ? 19.484 -7.551 -12.82 1 98.5 136 LEU B N 1
ATOM 4115 C CA . LEU B 1 136 ? 19.938 -6.242 -12.375 1 98.5 136 LEU B CA 1
ATOM 4116 C C . LEU B 1 136 ? 20.188 -6.234 -10.867 1 98.5 136 LEU B C 1
ATOM 4118 O O . LEU B 1 136 ? 21.188 -5.668 -10.398 1 98.5 136 LEU B O 1
ATOM 4122 N N . ILE B 1 137 ? 19.328 -6.844 -10.133 1 98.5 137 ILE B N 1
ATOM 4123 C CA . ILE B 1 137 ? 19.469 -6.922 -8.688 1 98.5 137 ILE B CA 1
ATOM 4124 C C . ILE B 1 137 ? 20.703 -7.727 -8.32 1 98.5 137 ILE B C 1
ATOM 4126 O O . ILE B 1 137 ? 21.5 -7.305 -7.48 1 98.5 137 ILE B O 1
ATOM 4130 N N . GLN B 1 138 ? 20.875 -8.859 -8.953 1 97.5 138 GLN B N 1
ATOM 4131 C CA . GLN B 1 138 ? 22.016 -9.734 -8.688 1 97.5 138 GLN B CA 1
ATOM 4132 C C . GLN B 1 138 ? 23.328 -9.039 -9.031 1 97.5 138 GLN B C 1
ATOM 4134 O O . GLN B 1 138 ? 24.359 -9.297 -8.398 1 97.5 138 GLN B O 1
ATOM 4139 N N . ASN B 1 139 ? 23.266 -8.148 -9.992 1 97.81 139 ASN B N 1
ATOM 4140 C CA . ASN B 1 139 ? 24.469 -7.441 -10.422 1 97.81 139 ASN B CA 1
ATOM 4141 C C . ASN B 1 139 ? 24.672 -6.16 -9.625 1 97.81 139 ASN B C 1
ATOM 4143 O O . ASN B 1 139 ? 25.5 -5.324 -9.992 1 97.81 139 ASN B O 1
ATOM 4147 N N . GLY B 1 140 ? 23.828 -5.949 -8.664 1 97.56 140 GLY B N 1
ATOM 4148 C CA . GLY B 1 140 ? 24.078 -4.902 -7.688 1 97.56 140 GLY B CA 1
ATOM 4149 C C . GLY B 1 140 ? 23.438 -3.576 -8.055 1 97.56 140 GLY B C 1
ATOM 4150 O O . GLY B 1 140 ? 23.781 -2.537 -7.484 1 97.56 140 GLY B O 1
ATOM 4151 N N . PHE B 1 141 ? 22.531 -3.559 -9.047 1 97.5 141 PHE B N 1
ATOM 4152 C CA . PHE B 1 141 ? 21.906 -2.328 -9.516 1 97.5 141 PHE B CA 1
ATOM 4153 C C . PHE B 1 141 ? 21.25 -1.581 -8.367 1 97.5 141 PHE B C 1
ATOM 4155 O O . PHE B 1 141 ? 21.344 -0.356 -8.273 1 97.5 141 PHE B O 1
ATOM 4162 N N . VAL B 1 142 ? 20.594 -2.285 -7.41 1 97.62 142 VAL B N 1
ATOM 4163 C CA . VAL B 1 142 ? 19.812 -1.646 -6.363 1 97.62 142 VAL B CA 1
ATOM 4164 C C . VAL B 1 142 ? 20.641 -1.556 -5.078 1 97.62 142 VAL B C 1
ATOM 4166 O O . VAL B 1 142 ? 20.234 -0.893 -4.121 1 97.62 142 VAL B O 1
ATOM 4169 N N . GLY B 1 143 ? 21.812 -2.156 -4.969 1 97.12 143 GLY B N 1
ATOM 4170 C CA . GLY B 1 143 ? 22.562 -2.242 -3.723 1 97.12 143 GLY B CA 1
ATOM 4171 C C . GLY B 1 143 ? 21.891 -3.143 -2.693 1 97.12 143 GLY B C 1
ATOM 4172 O O . GLY B 1 143 ? 21.391 -4.211 -3.031 1 97.12 143 GLY B O 1
ATOM 4173 N N . ASP B 1 144 ? 21.953 -2.771 -1.408 1 96.56 144 ASP B N 1
ATOM 4174 C CA . ASP B 1 144 ? 21.312 -3.539 -0.343 1 96.56 144 ASP B CA 1
ATOM 4175 C C . ASP B 1 144 ? 19.812 -3.309 -0.328 1 96.56 144 ASP B C 1
ATOM 4177 O O . ASP B 1 144 ? 19.344 -2.191 -0.087 1 96.56 144 ASP B O 1
ATOM 4181 N N . ILE B 1 145 ? 19.078 -4.352 -0.523 1 97.88 145 ILE B N 1
ATOM 4182 C CA . ILE B 1 145 ? 17.625 -4.242 -0.596 1 97.88 145 ILE B CA 1
ATOM 4183 C C . ILE B 1 145 ? 17.062 -3.924 0.788 1 97.88 145 ILE B C 1
ATOM 4185 O O . ILE B 1 145 ? 17.406 -4.578 1.772 1 97.88 145 ILE B O 1
ATOM 4189 N N . ASN B 1 146 ? 16.141 -2.922 0.904 1 97 146 ASN B N 1
ATOM 4190 C CA . ASN B 1 146 ? 15.555 -2.574 2.197 1 97 146 ASN B CA 1
ATOM 4191 C C . ASN B 1 146 ? 14.031 -2.594 2.15 1 97 146 ASN B C 1
ATOM 4193 O O . ASN B 1 146 ? 13.383 -2.941 3.137 1 97 146 ASN B O 1
ATOM 4197 N N . ILE B 1 147 ? 13.461 -2.174 0.973 1 98.44 147 ILE B N 1
ATOM 4198 C CA . ILE B 1 147 ? 12.008 -2.023 0.939 1 98.44 147 ILE B CA 1
ATOM 4199 C C . ILE B 1 147 ? 11.453 -2.686 -0.318 1 98.44 147 ILE B C 1
ATOM 4201 O O . ILE B 1 147 ? 11.945 -2.447 -1.424 1 98.44 147 ILE B O 1
ATOM 4205 N N . CYS B 1 148 ? 10.469 -3.504 -0.154 1 98.81 148 CYS B N 1
ATOM 4206 C CA . CYS B 1 148 ? 9.633 -4.031 -1.222 1 98.81 148 CYS B CA 1
ATOM 4207 C C . CYS B 1 148 ? 8.188 -3.562 -1.062 1 98.81 148 CYS B C 1
ATOM 4209 O O . CYS B 1 148 ? 7.605 -3.684 0.018 1 98.81 148 CYS B O 1
ATOM 4211 N N . GLU B 1 149 ? 7.625 -2.955 -2.043 1 98.81 149 GLU B N 1
ATOM 4212 C CA . GLU B 1 149 ? 6.219 -2.57 -2.055 1 98.81 149 GLU B CA 1
ATOM 4213 C C . GLU B 1 149 ? 5.488 -3.189 -3.244 1 98.81 149 GLU B C 1
ATOM 4215 O O . GLU B 1 149 ? 5.98 -3.141 -4.375 1 98.81 149 GLU B O 1
ATOM 4220 N N . VAL B 1 150 ? 4.367 -3.762 -2.943 1 98.88 150 VAL B N 1
ATOM 4221 C CA . VAL B 1 150 ? 3.57 -4.336 -4.02 1 98.88 150 VAL B CA 1
ATOM 4222 C C . VAL B 1 150 ? 2.111 -3.912 -3.867 1 98.88 150 VAL B C 1
ATOM 4224 O O . VAL B 1 150 ? 1.563 -3.938 -2.762 1 98.88 150 VAL B O 1
ATOM 4227 N N . ARG B 1 151 ? 1.537 -3.545 -4.891 1 98.69 151 ARG B N 1
ATOM 4228 C CA . ARG B 1 151 ? 0.115 -3.221 -4.949 1 98.69 151 ARG B CA 1
ATOM 4229 C C . ARG B 1 151 ? -0.554 -3.902 -6.137 1 98.69 151 ARG B C 1
ATOM 4231 O O . ARG B 1 151 ? -0.08 -3.791 -7.27 1 98.69 151 ARG B O 1
ATOM 4238 N N . VAL B 1 152 ? -1.633 -4.578 -5.871 1 98.56 152 VAL B N 1
ATOM 4239 C CA . VAL B 1 152 ? -2.436 -5.207 -6.914 1 98.56 152 VAL B CA 1
ATOM 4240 C C . VAL B 1 152 ? -3.891 -4.758 -6.789 1 98.56 152 VAL B C 1
ATOM 4242 O O . VAL B 1 152 ? -4.516 -4.945 -5.742 1 98.56 152 VAL B O 1
ATOM 4245 N N . HIS B 1 153 ? -4.402 -4.133 -7.82 1 97.25 153 HIS B N 1
ATOM 4246 C CA . HIS B 1 153 ? -5.789 -3.686 -7.902 1 97.25 153 HIS B CA 1
ATOM 4247 C C . HIS B 1 153 ? -6.508 -4.336 -9.078 1 97.25 153 HIS B C 1
ATOM 4249 O O . HIS B 1 153 ? -5.996 -4.348 -10.195 1 97.25 153 HIS B O 1
ATOM 4255 N N . TYR B 1 154 ? -7.656 -4.891 -8.844 1 94.94 154 TYR B N 1
ATOM 4256 C CA . TYR B 1 154 ? -8.492 -5.449 -9.906 1 94.94 154 TYR B CA 1
ATOM 4257 C C . TYR B 1 154 ? -9.93 -5.617 -9.438 1 94.94 154 TYR B C 1
ATOM 4259 O O . TYR B 1 154 ? -10.242 -5.359 -8.273 1 94.94 154 TYR B O 1
ATOM 4267 N N . GLN B 1 155 ? -10.719 -5.902 -10.336 1 89.62 155 GLN B N 1
ATOM 4268 C CA . GLN B 1 155 ? -12.109 -6.199 -10 1 89.62 155 GLN B CA 1
ATOM 4269 C C . GLN B 1 155 ? -12.383 -7.699 -10.07 1 89.62 155 GLN B C 1
ATOM 4271 O O . GLN B 1 155 ? -12.188 -8.328 -11.109 1 89.62 155 GLN B O 1
ATOM 4276 N N . SER B 1 156 ? -12.789 -8.156 -8.898 1 80.88 156 SER B N 1
ATOM 4277 C CA . SER B 1 156 ? -13.141 -9.57 -8.914 1 80.88 156 SER B CA 1
ATOM 4278 C C . SER B 1 156 ? -14.422 -9.812 -9.711 1 80.88 156 SER B C 1
ATOM 4280 O O . SER B 1 156 ? -15.352 -9.008 -9.648 1 80.88 156 SER B O 1
ATOM 4282 N N . ILE B 1 157 ? -14.367 -10.766 -10.43 1 65.19 157 ILE B N 1
ATOM 4283 C CA . ILE B 1 157 ? -15.547 -11.109 -11.219 1 65.19 157 ILE B CA 1
ATOM 4284 C C . ILE B 1 157 ? -16.594 -11.766 -10.328 1 65.19 157 ILE B C 1
ATOM 4286 O O . ILE B 1 157 ? -16.281 -12.672 -9.555 1 65.19 157 ILE B O 1
ATOM 4290 N N . VAL B 1 158 ? -17.734 -11.094 -10.266 1 59.28 158 VAL B N 1
ATOM 4291 C CA . VAL B 1 158 ? -18.859 -11.617 -9.508 1 59.28 158 VAL B CA 1
ATOM 4292 C C . VAL B 1 158 ? -19.203 -13.031 -9.992 1 59.28 158 VAL B C 1
ATOM 4294 O O . VAL B 1 158 ? -19.422 -13.242 -11.188 1 59.28 158 VAL B O 1
ATOM 4297 N N . LYS B 1 159 ? -19.016 -13.875 -9.062 1 63.88 159 LYS B N 1
ATOM 4298 C CA . LYS B 1 159 ? -19.234 -15.273 -9.43 1 63.88 159 LYS B CA 1
ATOM 4299 C C . LYS B 1 159 ? -20.719 -15.609 -9.453 1 63.88 159 LYS B C 1
ATOM 4301 O O . LYS B 1 159 ? -21.469 -15.195 -8.562 1 63.88 159 LYS B O 1
ATOM 4306 N N . GLU B 1 160 ? -21.047 -16.078 -10.539 1 60.31 160 GLU B N 1
ATOM 4307 C CA . GLU B 1 160 ? -22.438 -16.5 -10.695 1 60.31 160 GLU B CA 1
ATOM 4308 C C . GLU B 1 160 ? -22.75 -17.719 -9.82 1 60.31 160 GLU B C 1
ATOM 4310 O O . GLU B 1 160 ? -23.875 -17.891 -9.367 1 60.31 160 GLU B O 1
ATOM 4315 N N . ASN B 1 161 ? -21.734 -18.562 -9.625 1 70.69 161 ASN B N 1
ATOM 4316 C CA . ASN B 1 161 ? -21.922 -19.781 -8.844 1 70.69 161 ASN B CA 1
ATOM 4317 C C . ASN B 1 161 ? -20.859 -19.922 -7.758 1 70.69 161 ASN B C 1
ATOM 4319 O O . ASN B 1 161 ? -19.734 -19.438 -7.91 1 70.69 161 ASN B O 1
ATOM 4323 N N . PHE B 1 162 ? -21.391 -20.516 -6.688 1 76.19 162 PHE B N 1
ATOM 4324 C CA . PHE B 1 162 ? -20.469 -20.797 -5.586 1 76.19 162 PHE B CA 1
ATOM 4325 C C . PHE B 1 162 ? -19.453 -21.859 -5.984 1 76.19 162 PHE B C 1
ATOM 4327 O O . PHE B 1 162 ? -19.812 -22.938 -6.453 1 76.19 162 PHE B O 1
ATOM 4334 N N . ASP B 1 163 ? -18.234 -21.516 -5.992 1 79.06 163 ASP B N 1
ATOM 4335 C CA . ASP B 1 163 ? -17.156 -22.469 -6.238 1 79.06 163 ASP B CA 1
ATOM 4336 C C . ASP B 1 163 ? -16.016 -22.297 -5.23 1 79.06 163 ASP B C 1
ATOM 4338 O O . ASP B 1 163 ? -16.203 -21.672 -4.18 1 79.06 163 ASP B O 1
ATOM 4342 N N . TRP B 1 164 ? -14.961 -23 -5.473 1 78.81 164 TRP B N 1
ATOM 4343 C CA . TRP B 1 164 ? -13.867 -23.062 -4.504 1 78.81 164 TRP B CA 1
ATOM 4344 C C . TRP B 1 164 ? -13.32 -21.656 -4.223 1 78.81 164 TRP B C 1
ATOM 4346 O O . TRP B 1 164 ? -12.805 -21.406 -3.133 1 78.81 164 TRP B O 1
ATOM 4356 N N . THR B 1 165 ? -13.461 -20.734 -5.121 1 79.62 165 THR B N 1
ATOM 4357 C CA . THR B 1 165 ? -12.898 -19.406 -4.98 1 79.62 165 THR B CA 1
ATOM 4358 C C . THR B 1 165 ? -13.656 -18.609 -3.926 1 79.62 165 THR B C 1
ATOM 4360 O O . THR B 1 165 ? -13.172 -17.578 -3.449 1 79.62 165 THR B O 1
ATOM 4363 N N . CYS B 1 166 ? -14.781 -19.094 -3.541 1 81 166 CYS B N 1
ATOM 4364 C CA . CYS B 1 166 ? -15.633 -18.391 -2.578 1 81 166 CYS B CA 1
ATOM 4365 C C . CYS B 1 166 ? -15.312 -18.828 -1.154 1 81 166 CYS B C 1
ATOM 4367 O O . CYS B 1 166 ? -15.758 -18.203 -0.192 1 81 166 CYS B O 1
ATOM 4369 N N . ASP B 1 167 ? -14.57 -19.875 -1.086 1 83.31 167 ASP B N 1
ATOM 4370 C CA . ASP B 1 167 ? -14.344 -20.5 0.213 1 83.31 167 ASP B CA 1
ATOM 4371 C C . ASP B 1 167 ? -12.875 -20.406 0.621 1 83.31 167 ASP B C 1
ATOM 4373 O O . ASP B 1 167 ? -11.992 -20.906 -0.078 1 83.31 167 ASP B O 1
ATOM 4377 N N . GLU B 1 168 ? -12.672 -19.891 1.747 1 83.81 168 GLU B N 1
ATOM 4378 C CA . GLU B 1 168 ? -11.312 -19.719 2.252 1 83.81 168 GLU B CA 1
ATOM 4379 C C . GLU B 1 168 ? -10.609 -21.062 2.432 1 83.81 168 GLU B C 1
ATOM 4381 O O . GLU B 1 168 ? -9.438 -21.203 2.09 1 83.81 168 GLU B O 1
ATOM 4386 N N . LEU B 1 169 ? -11.281 -22.047 2.895 1 80 169 LEU B N 1
ATOM 4387 C CA . LEU B 1 169 ? -10.711 -23.344 3.221 1 80 169 LEU B CA 1
ATOM 4388 C C . LEU B 1 169 ? -10.391 -24.141 1.955 1 80 169 LEU B C 1
ATOM 4390 O O . LEU B 1 169 ? -9.57 -25.062 1.982 1 80 169 LEU B O 1
ATOM 4394 N N . MET B 1 170 ? -11.023 -23.719 0.885 1 81.56 170 MET B N 1
ATOM 4395 C CA . MET B 1 170 ? -10.789 -24.406 -0.377 1 81.56 170 MET B CA 1
ATOM 4396 C C . MET B 1 170 ? -9.734 -23.703 -1.208 1 81.56 170 MET B C 1
ATOM 4398 O O . MET B 1 170 ? -9.453 -24.094 -2.342 1 81.56 170 MET B O 1
ATOM 4402 N N . GLY B 1 171 ? -9.18 -22.656 -0.621 1 84.75 171 GLY B N 1
ATOM 4403 C CA . GLY B 1 171 ? -8.078 -21.969 -1.299 1 84.75 171 GLY B CA 1
ATOM 4404 C C . GLY B 1 171 ? -8.5 -20.688 -1.982 1 84.75 171 GLY B C 1
ATOM 4405 O O . GLY B 1 171 ? -7.73 -20.109 -2.752 1 84.75 171 GLY B O 1
ATOM 4406 N N . GLY B 1 172 ? -9.719 -20.328 -1.747 1 87.31 172 GLY B N 1
ATOM 4407 C CA . GLY B 1 172 ? -10.18 -19.078 -2.33 1 87.31 172 GLY B CA 1
ATOM 4408 C C . GLY B 1 172 ? -9.609 -17.844 -1.646 1 87.31 172 GLY B C 1
ATOM 4409 O O . GLY B 1 172 ? -8.891 -17.969 -0.653 1 87.31 172 GLY B O 1
ATOM 4410 N N . GLY B 1 173 ? -9.883 -16.656 -2.355 1 92.44 173 GLY B N 1
ATOM 4411 C CA . GLY B 1 173 ? -9.461 -15.398 -1.769 1 92.44 173 GLY B CA 1
ATOM 4412 C C . GLY B 1 173 ? -8.273 -14.773 -2.486 1 92.44 173 GLY B C 1
ATOM 4413 O O . GLY B 1 173 ? -7.488 -15.477 -3.123 1 92.44 173 GLY B O 1
ATOM 4414 N N . VAL B 1 174 ? -8.117 -13.531 -2.279 1 95.88 174 VAL B N 1
ATOM 4415 C CA . VAL B 1 174 ? -7.078 -12.789 -2.986 1 95.88 174 VAL B CA 1
ATOM 4416 C C . VAL B 1 174 ? -5.703 -13.172 -2.445 1 95.88 174 VAL B C 1
ATOM 4418 O O . VAL B 1 174 ? -4.719 -13.195 -3.191 1 95.88 174 VAL B O 1
ATOM 4421 N N . LEU B 1 175 ? -5.59 -13.484 -1.18 1 96.69 175 LEU B N 1
ATOM 4422 C CA . LEU B 1 175 ? -4.312 -13.898 -0.607 1 96.69 175 LEU B CA 1
ATOM 4423 C C . LEU B 1 175 ? -3.805 -15.172 -1.279 1 96.69 175 LEU B C 1
ATOM 4425 O O . LEU B 1 175 ? -2.652 -15.234 -1.716 1 96.69 175 LEU B O 1
ATOM 4429 N N . ASN B 1 176 ? -4.668 -16.141 -1.465 1 94.12 176 ASN B N 1
ATOM 4430 C CA . ASN B 1 176 ? -4.27 -17.406 -2.045 1 94.12 176 ASN B CA 1
ATOM 4431 C C . ASN B 1 176 ? -4.035 -17.297 -3.547 1 94.12 176 ASN B C 1
ATOM 4433 O O . ASN B 1 176 ? -3.053 -17.828 -4.066 1 94.12 176 ASN B O 1
ATOM 4437 N N . THR B 1 177 ? -4.891 -16.609 -4.238 1 92.62 177 THR B N 1
ATOM 4438 C CA . THR B 1 177 ? -4.895 -16.641 -5.695 1 92.62 177 THR B CA 1
ATOM 4439 C C . THR B 1 177 ? -3.865 -15.664 -6.258 1 92.62 177 THR B C 1
ATOM 4441 O O . THR B 1 177 ? -3.209 -15.961 -7.262 1 92.62 177 THR B O 1
ATOM 4444 N N . ILE B 1 178 ? -3.736 -14.516 -5.609 1 96.12 178 ILE B N 1
ATOM 4445 C CA . ILE B 1 178 ? -2.807 -13.5 -6.086 1 96.12 178 ILE B CA 1
ATOM 4446 C C . ILE B 1 178 ? -1.6 -13.422 -5.156 1 96.12 178 ILE B C 1
ATOM 4448 O O . ILE B 1 178 ? -0.456 -13.367 -5.613 1 96.12 178 ILE B O 1
ATOM 4452 N N . GLY B 1 179 ? -1.875 -13.492 -3.893 1 97.5 179 GLY B N 1
ATOM 4453 C CA . GLY B 1 179 ? -0.834 -13.344 -2.889 1 97.5 179 GLY B CA 1
ATOM 4454 C C . GLY B 1 179 ? 0.267 -14.383 -3.01 1 97.5 179 GLY B C 1
ATOM 4455 O O . GLY B 1 179 ? 1.438 -14.078 -2.766 1 97.5 179 GLY B O 1
ATOM 4456 N N . CYS B 1 180 ? -0.091 -15.578 -3.359 1 96.81 180 CYS B N 1
ATOM 4457 C CA . CYS B 1 180 ? 0.922 -16.625 -3.48 1 96.81 180 CYS B CA 1
ATOM 4458 C C . CYS B 1 180 ? 1.954 -16.25 -4.543 1 96.81 180 CYS B C 1
ATOM 4460 O O . CYS B 1 180 ? 3.146 -16.516 -4.367 1 96.81 180 CYS B O 1
ATOM 4462 N N . ASN B 1 181 ? 1.521 -15.672 -5.656 1 98 181 ASN B N 1
ATOM 4463 C CA . ASN B 1 181 ? 2.432 -15.25 -6.715 1 98 181 ASN B CA 1
ATOM 4464 C C . ASN B 1 181 ? 3.312 -14.086 -6.266 1 98 181 ASN B C 1
ATOM 4466 O O . ASN B 1 181 ? 4.492 -14.023 -6.613 1 98 181 ASN B O 1
ATOM 4470 N N . ILE B 1 182 ? 2.746 -13.18 -5.488 1 98.69 182 ILE B N 1
ATOM 4471 C CA . ILE B 1 182 ? 3.477 -12 -5.031 1 98.69 182 ILE B CA 1
ATOM 4472 C C . ILE B 1 182 ? 4.535 -12.414 -4.012 1 98.69 182 ILE B C 1
ATOM 4474 O O . ILE B 1 182 ? 5.672 -11.945 -4.066 1 98.69 182 ILE B O 1
ATOM 4478 N N . ILE B 1 183 ? 4.148 -13.297 -3.092 1 98.69 183 ILE B N 1
ATOM 4479 C CA . ILE B 1 183 ? 5.105 -13.797 -2.111 1 98.69 183 ILE B CA 1
ATOM 4480 C C . ILE B 1 183 ? 6.258 -14.5 -2.826 1 98.69 183 ILE B C 1
ATOM 4482 O O . ILE B 1 183 ? 7.426 -14.289 -2.496 1 98.69 183 ILE B O 1
ATOM 4486 N N . ASP B 1 184 ? 5.953 -15.312 -3.805 1 98.5 184 ASP B N 1
ATOM 4487 C CA . ASP B 1 184 ? 6.961 -16.016 -4.59 1 98.5 184 ASP B CA 1
ATOM 4488 C C . ASP B 1 184 ? 7.91 -15.039 -5.273 1 98.5 184 ASP B C 1
ATOM 4490 O O . ASP B 1 184 ? 9.133 -15.195 -5.203 1 98.5 184 ASP B O 1
ATOM 4494 N N . ILE B 1 185 ? 7.359 -14.023 -5.918 1 98.5 185 ILE B N 1
ATOM 4495 C CA . ILE B 1 185 ? 8.164 -13.102 -6.715 1 98.5 185 ILE B CA 1
ATOM 4496 C C . ILE B 1 185 ? 9.062 -12.273 -5.797 1 98.5 185 ILE B C 1
ATOM 4498 O O . ILE B 1 185 ? 10.195 -11.938 -6.164 1 98.5 185 ILE B O 1
ATOM 4502 N N . ILE B 1 186 ? 8.555 -11.875 -4.629 1 98.75 186 ILE B N 1
ATOM 4503 C CA . ILE B 1 186 ? 9.375 -11.125 -3.68 1 98.75 186 ILE B CA 1
ATOM 4504 C C . ILE B 1 186 ? 10.586 -11.961 -3.277 1 98.75 186 ILE B C 1
ATOM 4506 O O . ILE B 1 186 ? 11.719 -11.477 -3.307 1 98.75 186 ILE B O 1
ATOM 4510 N N . THR B 1 187 ? 10.359 -13.234 -2.941 1 98.5 187 THR B N 1
ATOM 4511 C CA . THR B 1 187 ? 11.445 -14.125 -2.543 1 98.5 187 THR B CA 1
ATOM 4512 C C . THR B 1 187 ? 12.391 -14.375 -3.711 1 98.5 187 THR B C 1
ATOM 4514 O O . THR B 1 187 ? 13.617 -14.359 -3.541 1 98.5 187 THR B O 1
ATOM 4517 N N . TYR B 1 188 ? 11.844 -14.586 -4.887 1 98.5 188 TYR B N 1
ATOM 4518 C CA . TYR B 1 188 ? 12.641 -14.844 -6.082 1 98.5 188 TYR B CA 1
ATOM 4519 C C . TYR B 1 188 ? 13.562 -13.672 -6.391 1 98.5 188 TYR B C 1
ATOM 4521 O O . TYR B 1 188 ? 14.75 -13.859 -6.652 1 98.5 188 TYR B O 1
ATOM 4529 N N . LEU B 1 189 ? 13.023 -12.445 -6.352 1 98.56 189 LEU B N 1
ATOM 4530 C CA . LEU B 1 189 ? 13.766 -11.25 -6.738 1 98.56 189 LEU B CA 1
ATOM 4531 C C . LEU B 1 189 ? 14.781 -10.875 -5.664 1 98.56 189 LEU B C 1
ATOM 4533 O O . LEU B 1 189 ? 15.906 -10.477 -5.98 1 98.56 189 LEU B O 1
ATOM 4537 N N . THR B 1 190 ? 14.43 -11.008 -4.398 1 97.88 190 THR B N 1
ATOM 4538 C CA . THR B 1 190 ? 15.273 -10.492 -3.324 1 97.88 190 THR B CA 1
ATOM 4539 C C . THR B 1 190 ? 16.234 -11.57 -2.832 1 97.88 190 THR B C 1
ATOM 4541 O O . THR B 1 190 ? 17.219 -11.266 -2.16 1 97.88 190 THR B O 1
ATOM 4544 N N . SER B 1 191 ? 15.898 -12.844 -3.068 1 97.06 191 SER B N 1
ATOM 4545 C CA . SER B 1 191 ? 16.609 -13.992 -2.52 1 97.06 191 SER B CA 1
ATOM 4546 C C . SER B 1 191 ? 16.578 -13.984 -0.996 1 97.06 191 SER B C 1
ATOM 4548 O O . SER B 1 191 ? 17.562 -14.336 -0.347 1 97.06 191 SER B O 1
ATOM 4550 N N . GLN B 1 192 ? 15.461 -13.406 -0.459 1 97.56 192 GLN B N 1
ATOM 4551 C CA . GLN B 1 192 ? 15.234 -13.375 0.982 1 97.56 192 GLN B CA 1
ATOM 4552 C C . GLN B 1 192 ? 13.898 -14.016 1.342 1 97.56 192 GLN B C 1
ATOM 4554 O O . GLN B 1 192 ? 12.898 -13.82 0.644 1 97.56 192 GLN B O 1
ATOM 4559 N N . LYS B 1 193 ? 13.859 -14.727 2.449 1 98.19 193 LYS B N 1
ATOM 4560 C CA . LYS B 1 193 ? 12.625 -15.328 2.945 1 98.19 193 LYS B CA 1
ATOM 4561 C C . LYS B 1 193 ? 12.039 -14.516 4.094 1 98.19 193 LYS B C 1
ATOM 4563 O O . LYS B 1 193 ? 12.758 -13.781 4.773 1 98.19 193 LYS B O 1
ATOM 4568 N N . ALA B 1 194 ? 10.805 -14.625 4.258 1 98.69 194 ALA B N 1
ATOM 4569 C CA . ALA B 1 194 ? 10.117 -13.961 5.359 1 98.69 194 ALA B CA 1
ATOM 4570 C C . ALA B 1 194 ? 10.422 -14.648 6.691 1 98.69 194 ALA B C 1
ATOM 4572 O O . ALA B 1 194 ? 10.406 -15.875 6.781 1 98.69 194 ALA B O 1
ATOM 4573 N N . ILE B 1 195 ? 10.711 -13.875 7.734 1 98.31 195 ILE B N 1
ATOM 4574 C CA . ILE B 1 195 ? 10.922 -14.414 9.07 1 98.31 195 ILE B CA 1
ATOM 4575 C C . ILE B 1 195 ? 9.641 -14.273 9.891 1 98.31 195 ILE B C 1
ATOM 4577 O O . ILE B 1 195 ? 9.328 -15.141 10.719 1 98.31 195 ILE B O 1
ATOM 4581 N N . ARG B 1 196 ? 8.922 -13.234 9.711 1 98.19 196 ARG B N 1
ATOM 4582 C CA . ARG B 1 196 ? 7.637 -12.977 10.344 1 98.19 196 ARG B CA 1
ATOM 4583 C C . ARG B 1 196 ? 6.727 -12.172 9.414 1 98.19 196 ARG B C 1
ATOM 4585 O O . ARG B 1 196 ? 7.203 -11.477 8.516 1 98.19 196 ARG B O 1
ATOM 4592 N N . VAL B 1 197 ? 5.469 -12.328 9.695 1 98.81 197 VAL B N 1
ATOM 4593 C CA . VAL B 1 197 ? 4.488 -11.664 8.836 1 98.81 197 VAL B CA 1
ATOM 4594 C C . VAL B 1 197 ? 3.328 -11.148 9.68 1 98.81 197 VAL B C 1
ATOM 4596 O O . VAL B 1 197 ? 3.088 -11.641 10.789 1 98.81 197 VAL B O 1
ATOM 4599 N N . HIS B 1 198 ? 2.748 -10.148 9.18 1 98.5 198 HIS B N 1
ATOM 4600 C CA . HIS B 1 198 ? 1.478 -9.633 9.68 1 98.5 198 HIS B CA 1
ATOM 4601 C C . HIS B 1 198 ? 0.486 -9.414 8.547 1 98.5 198 HIS B C 1
ATOM 4603 O O . HIS B 1 198 ? 0.863 -8.945 7.469 1 98.5 198 HIS B O 1
ATOM 4609 N N . GLY B 1 199 ? -0.741 -9.812 8.812 1 98.31 199 GLY B N 1
ATOM 4610 C CA . GLY B 1 199 ? -1.717 -9.656 7.746 1 98.31 199 GLY B CA 1
ATOM 4611 C C . GLY B 1 199 ? -3.08 -9.219 8.242 1 98.31 199 GLY B C 1
ATOM 4612 O O . GLY B 1 199 ? -3.455 -9.508 9.383 1 98.31 199 GLY B O 1
ATOM 4613 N N . MET B 1 200 ? -3.783 -8.445 7.41 1 98.44 200 MET B N 1
ATOM 4614 C CA . MET B 1 200 ? -5.195 -8.109 7.582 1 98.44 200 MET B CA 1
ATOM 4615 C C . MET B 1 200 ? -6.016 -8.609 6.395 1 98.44 200 MET B C 1
ATOM 4617 O O . MET B 1 200 ? -5.824 -8.148 5.266 1 98.44 200 MET B O 1
ATOM 4621 N N . LEU B 1 201 ? -6.883 -9.57 6.656 1 97.62 201 LEU B N 1
ATOM 4622 C CA . LEU B 1 201 ? -7.797 -10.109 5.652 1 97.62 201 LEU B CA 1
ATOM 4623 C C . LEU B 1 201 ? -9.227 -9.656 5.926 1 97.62 201 LEU B C 1
ATOM 4625 O O . LEU B 1 201 ? -9.672 -9.641 7.074 1 97.62 201 LEU B O 1
ATOM 4629 N N . LYS B 1 202 ? -9.883 -9.195 4.863 1 96.75 202 LYS B N 1
ATOM 4630 C CA . LYS B 1 202 ? -11.273 -8.789 4.965 1 96.75 202 LYS B CA 1
ATOM 4631 C C . LYS B 1 202 ? -12.133 -9.469 3.9 1 96.75 202 LYS B C 1
ATOM 4633 O O . LYS B 1 202 ? -11.641 -9.781 2.811 1 96.75 202 LYS B O 1
ATOM 4638 N N . THR B 1 203 ? -13.352 -9.797 4.242 1 94.25 203 THR B N 1
ATOM 4639 C CA . THR B 1 203 ? -14.398 -10.25 3.334 1 94.25 203 THR B CA 1
ATOM 4640 C C . THR B 1 203 ? -15.586 -9.289 3.357 1 94.25 203 THR B C 1
ATOM 4642 O O . THR B 1 203 ? -16.422 -9.352 4.262 1 94.25 203 THR B O 1
ATOM 4645 N N . TYR B 1 204 ? -15.648 -8.43 2.42 1 91 204 TYR B N 1
ATOM 4646 C CA . TYR B 1 204 ? -16.703 -7.43 2.416 1 91 204 TYR B CA 1
ATOM 4647 C C . TYR B 1 204 ? -17.922 -7.926 1.644 1 91 204 TYR B C 1
ATOM 4649 O O . TYR B 1 204 ? -19.062 -7.547 1.945 1 91 204 TYR B O 1
ATOM 4657 N N . HIS B 1 205 ? -17.688 -8.719 0.654 1 85.06 205 HIS B N 1
ATOM 4658 C CA . HIS B 1 205 ? -18.797 -9.328 -0.078 1 85.06 205 HIS B CA 1
ATOM 4659 C C . HIS B 1 205 ? -19.062 -10.75 0.419 1 85.06 205 HIS B C 1
ATOM 4661 O O . HIS B 1 205 ? -18.438 -11.703 -0.046 1 85.06 205 HIS B O 1
ATOM 4667 N N . LYS B 1 206 ? -19.984 -10.867 1.298 1 79.12 206 LYS B N 1
ATOM 4668 C CA . LYS B 1 206 ? -20.281 -12.164 1.884 1 79.12 206 LYS B CA 1
ATOM 4669 C C . LYS B 1 206 ? -21.422 -12.852 1.13 1 79.12 206 LYS B C 1
ATOM 4671 O O . LYS B 1 206 ? -21.578 -14.07 1.212 1 79.12 206 LYS B O 1
ATOM 4676 N N . GLN B 1 207 ? -22.203 -12.008 0.477 1 76.38 207 GLN B N 1
ATOM 4677 C CA . GLN B 1 207 ? -23.328 -12.5 -0.313 1 76.38 207 GLN B CA 1
ATOM 4678 C C . GLN B 1 207 ? -23.453 -11.734 -1.629 1 76.38 207 GLN B C 1
ATOM 4680 O O . GLN B 1 207 ? -22.984 -10.602 -1.738 1 76.38 207 GLN B O 1
ATOM 4685 N N . THR B 1 208 ? -23.797 -12.438 -2.621 1 67.88 208 THR B N 1
ATOM 4686 C CA . THR B 1 208 ? -24.156 -11.781 -3.877 1 67.88 208 THR B CA 1
ATOM 4687 C C . THR B 1 208 ? -25.594 -12.086 -4.262 1 67.88 208 THR B C 1
ATOM 4689 O O . THR B 1 208 ? -26.297 -12.812 -3.551 1 67.88 208 THR B O 1
ATOM 4692 N N . ASP B 1 209 ? -26.094 -11.328 -5.238 1 65.06 209 ASP B N 1
ATOM 4693 C CA . ASP B 1 209 ? -27.453 -11.562 -5.727 1 65.06 209 ASP B CA 1
ATOM 4694 C C . ASP B 1 209 ? -27.641 -13.016 -6.148 1 65.06 209 ASP B C 1
ATOM 4696 O O . ASP B 1 209 ? -28.75 -13.555 -6.055 1 65.06 209 ASP B O 1
ATOM 4700 N N . LYS B 1 210 ? -26.562 -13.617 -6.582 1 65 210 LYS B N 1
ATOM 4701 C CA . LYS B 1 210 ? -26.672 -14.977 -7.117 1 65 210 LYS B CA 1
ATOM 4702 C C . LYS B 1 210 ? -26.312 -16.016 -6.062 1 65 210 LYS B C 1
ATOM 4704 O O . LYS B 1 210 ? -26.641 -17.188 -6.203 1 65 210 LYS B O 1
ATOM 4709 N N . ILE B 1 211 ? -25.562 -15.695 -5.246 1 61.84 211 ILE B N 1
ATOM 4710 C CA . ILE B 1 211 ? -25.219 -16.547 -4.121 1 61.84 211 ILE B CA 1
ATOM 4711 C C . ILE B 1 211 ? -25.953 -16.094 -2.869 1 61.84 211 ILE B C 1
ATOM 4713 O O . ILE B 1 211 ? -25.547 -15.148 -2.197 1 61.84 211 ILE B O 1
ATOM 4717 N N . LYS B 1 212 ? -27.375 -16.25 -2.99 1 60.12 212 LYS B N 1
ATOM 4718 C CA . LYS B 1 212 ? -28.312 -15.875 -1.937 1 60.12 212 LYS B CA 1
ATOM 4719 C C . LYS B 1 212 ? -28.781 -17.094 -1.154 1 60.12 212 LYS B C 1
ATOM 4721 O O . LYS B 1 212 ? -28.922 -18.188 -1.722 1 60.12 212 LYS B O 1
ATOM 4726 N N . GLY B 1 213 ? -28.562 -17.062 0.246 1 55.09 213 GLY B N 1
ATOM 4727 C CA . GLY B 1 213 ? -29.109 -18.172 1.022 1 55.09 213 GLY B CA 1
ATOM 4728 C C . GLY B 1 213 ? -28.188 -18.641 2.129 1 55.09 213 GLY B C 1
ATOM 4729 O O . GLY B 1 213 ? -27.547 -17.828 2.805 1 55.09 213 GLY B O 1
ATOM 4730 N N . ILE B 1 214 ? -27.953 -20.031 2.121 1 57.53 214 ILE B N 1
ATOM 4731 C CA . ILE B 1 214 ? -27.375 -20.75 3.25 1 57.53 214 ILE B CA 1
ATOM 4732 C C . ILE B 1 214 ? -25.859 -20.672 3.197 1 57.53 214 ILE B C 1
ATOM 4734 O O . ILE B 1 214 ? -25.188 -20.594 4.234 1 57.53 214 ILE B O 1
ATOM 4738 N N . ARG B 1 215 ? -25.172 -20.484 1.916 1 71 215 ARG B N 1
ATOM 4739 C CA . ARG B 1 215 ? -23.719 -20.547 1.889 1 71 215 ARG B CA 1
ATOM 4740 C C . ARG B 1 215 ? -23.109 -19.141 1.878 1 71 215 ARG B C 1
ATOM 4742 O O . ARG B 1 215 ? -23.547 -18.281 1.115 1 71 215 ARG B O 1
ATOM 4749 N N . GLU B 1 216 ? -22.297 -18.828 2.795 1 80.94 216 GLU B N 1
ATOM 4750 C CA . GLU B 1 216 ? -21.625 -17.547 2.955 1 80.94 216 GLU B CA 1
ATOM 4751 C C . GLU B 1 216 ? -20.234 -17.578 2.344 1 80.94 216 GLU B C 1
ATOM 4753 O O . GLU B 1 216 ? -19.516 -18.578 2.459 1 80.94 216 GLU B O 1
ATOM 4758 N N . ILE B 1 217 ? -19.953 -16.547 1.517 1 86 217 ILE B N 1
ATOM 4759 C CA . ILE B 1 217 ? -18.594 -16.391 1.009 1 86 217 ILE B CA 1
ATOM 4760 C C . ILE B 1 217 ? -17.641 -16.109 2.168 1 86 217 ILE B C 1
ATOM 4762 O O . ILE B 1 217 ? -17.859 -15.195 2.963 1 86 217 ILE B O 1
ATOM 4766 N N . THR B 1 218 ? -16.625 -16.938 2.287 1 87.12 218 THR B N 1
ATOM 4767 C CA . THR B 1 218 ? -15.672 -16.781 3.385 1 87.12 218 THR B CA 1
ATOM 4768 C C . THR B 1 218 ? -14.305 -16.359 2.861 1 87.12 218 THR B C 1
ATOM 4770 O O . THR B 1 218 ? -13.438 -15.938 3.635 1 87.12 218 THR B O 1
ATOM 4773 N N . SER B 1 219 ? -14.164 -16.406 1.571 1 90.31 219 SER B N 1
ATOM 4774 C CA . SER B 1 219 ? -12.891 -16.031 0.97 1 90.31 219 SER B CA 1
ATOM 4775 C C . SER B 1 219 ? -12.648 -14.531 1.07 1 90.31 219 SER B C 1
ATOM 4777 O O . SER B 1 219 ? -13.578 -13.734 0.929 1 90.31 219 SER B O 1
ATOM 4779 N N . ASP B 1 220 ? -11.406 -14.203 1.332 1 94.69 220 ASP B N 1
ATOM 4780 C CA . ASP B 1 220 ? -11.055 -12.789 1.447 1 94.69 220 ASP B CA 1
ATOM 4781 C C . ASP B 1 220 ? -11.117 -12.102 0.088 1 94.69 220 ASP B C 1
ATOM 4783 O O . ASP B 1 220 ? -10.75 -12.688 -0.931 1 94.69 220 ASP B O 1
ATOM 4787 N N . ASP B 1 221 ? -11.625 -10.875 0.057 1 95.69 221 ASP B N 1
ATOM 4788 C CA . ASP B 1 221 ? -11.641 -10.078 -1.162 1 95.69 221 ASP B CA 1
ATOM 4789 C C . ASP B 1 221 ? -10.781 -8.82 -1.009 1 95.69 221 ASP B C 1
ATOM 4791 O O . ASP B 1 221 ? -10.711 -7.996 -1.919 1 95.69 221 ASP B O 1
ATOM 4795 N N . TYR B 1 222 ? -10.227 -8.664 0.094 1 97.56 222 TYR B N 1
ATOM 4796 C CA . TYR B 1 222 ? -9.211 -7.668 0.384 1 97.56 222 TYR B CA 1
ATOM 4797 C C . TYR B 1 222 ? -8.156 -8.227 1.332 1 97.56 222 TYR B C 1
ATOM 4799 O O . TYR B 1 222 ? -8.484 -8.93 2.291 1 97.56 222 TYR B O 1
ATOM 4807 N N . CYS B 1 223 ? -6.852 -7.906 1.047 1 98.31 223 CYS B N 1
ATOM 4808 C CA . CYS B 1 223 ? -5.766 -8.359 1.907 1 98.31 223 CYS B CA 1
ATOM 4809 C C . CYS B 1 223 ? -4.602 -7.375 1.88 1 98.31 223 CYS B C 1
ATOM 4811 O O . CYS B 1 223 ? -4.176 -6.938 0.808 1 98.31 223 CYS B O 1
ATOM 4813 N N . SER B 1 224 ? -4.148 -6.945 2.988 1 98.75 224 SER B N 1
ATOM 4814 C CA . SER B 1 224 ? -2.889 -6.234 3.162 1 98.75 224 SER B CA 1
ATOM 4815 C C . SER B 1 224 ? -1.979 -6.953 4.152 1 98.75 224 SER B C 1
ATOM 4817 O O . SER B 1 224 ? -2.436 -7.402 5.207 1 98.75 224 SER B O 1
ATOM 4819 N N . PHE B 1 225 ? -0.721 -7.109 3.793 1 98.81 225 PHE B N 1
ATOM 4820 C CA . PHE B 1 225 ? 0.16 -7.793 4.734 1 98.81 225 PHE B CA 1
ATOM 4821 C C . PHE B 1 225 ? 1.576 -7.234 4.652 1 98.81 225 PHE B C 1
ATOM 4823 O O . PHE B 1 225 ? 1.924 -6.547 3.689 1 98.81 225 PHE B O 1
ATOM 4830 N N . GLN B 1 226 ? 2.314 -7.477 5.68 1 98.75 226 GLN B N 1
ATOM 4831 C CA . GLN B 1 226 ? 3.715 -7.094 5.805 1 98.75 226 GLN B CA 1
ATOM 4832 C C . GLN B 1 226 ? 4.594 -8.305 6.105 1 98.75 226 GLN B C 1
ATOM 4834 O O . GLN B 1 226 ? 4.148 -9.25 6.758 1 98.75 226 GLN B O 1
ATOM 4839 N N . MET B 1 227 ? 5.734 -8.258 5.559 1 98.81 227 MET B N 1
ATOM 4840 C CA . MET B 1 227 ? 6.742 -9.281 5.828 1 98.81 227 MET B CA 1
ATOM 4841 C C . MET B 1 227 ? 8.055 -8.648 6.273 1 98.81 227 MET B C 1
ATOM 4843 O O . MET B 1 227 ? 8.477 -7.633 5.723 1 98.81 227 MET B O 1
ATOM 4847 N N . GLU B 1 228 ? 8.648 -9.156 7.297 1 98.56 228 GLU B N 1
ATOM 4848 C CA . GLU B 1 228 ? 10.062 -8.914 7.59 1 98.56 228 GLU B CA 1
ATOM 4849 C C . GLU B 1 228 ? 10.938 -10.016 6.996 1 98.56 228 GLU B C 1
ATOM 4851 O O . GLU B 1 228 ? 10.719 -11.203 7.242 1 98.56 228 GLU B O 1
ATOM 4856 N N . LEU B 1 229 ? 11.875 -9.641 6.227 1 98.5 229 LEU B N 1
ATOM 4857 C CA . LEU B 1 229 ? 12.711 -10.602 5.504 1 98.5 229 LEU B CA 1
ATOM 4858 C C . LEU B 1 229 ? 14.023 -10.836 6.234 1 98.5 229 LEU B C 1
ATOM 4860 O O . LEU B 1 229 ? 14.414 -10.039 7.094 1 98.5 229 LEU B O 1
ATOM 4864 N N . GLU B 1 230 ? 14.68 -11.836 5.961 1 96.94 230 GLU B N 1
ATOM 4865 C CA . GLU B 1 230 ? 15.766 -12.383 6.777 1 96.94 230 GLU B CA 1
ATOM 4866 C C . GLU B 1 230 ? 16.984 -11.469 6.754 1 96.94 230 GLU B C 1
ATOM 4868 O O . GLU B 1 230 ? 17.797 -11.484 7.684 1 96.94 230 GLU B O 1
ATOM 4873 N N . LYS B 1 231 ? 17.219 -10.648 5.73 1 96 231 LYS B N 1
ATOM 4874 C CA . LYS B 1 231 ? 18.391 -9.789 5.688 1 96 231 LYS B CA 1
ATOM 4875 C C . LYS B 1 231 ? 18.047 -8.352 6.043 1 96 231 LYS B C 1
ATOM 4877 O O . LYS B 1 231 ? 18.766 -7.418 5.676 1 96 231 LYS B O 1
ATOM 4882 N N . GLY B 1 232 ? 16.859 -8.141 6.648 1 94.75 232 GLY B N 1
ATOM 4883 C CA . GLY B 1 232 ? 16.531 -6.84 7.203 1 94.75 232 GLY B CA 1
ATOM 4884 C C . GLY B 1 232 ? 15.555 -6.059 6.344 1 94.75 232 GLY B C 1
ATOM 4885 O O . GLY B 1 232 ? 14.992 -5.055 6.789 1 94.75 232 GLY B O 1
ATOM 4886 N N . ALA B 1 233 ? 15.266 -6.48 5.133 1 97.62 233 ALA B N 1
ATOM 4887 C CA . ALA B 1 233 ? 14.289 -5.805 4.273 1 97.62 233 ALA B CA 1
ATOM 4888 C C . ALA B 1 233 ? 12.867 -6.086 4.738 1 97.62 233 ALA B C 1
ATOM 4890 O O . ALA B 1 233 ? 12.633 -6.996 5.535 1 97.62 233 ALA B O 1
ATOM 4891 N N . CYS B 1 234 ? 11.984 -5.234 4.348 1 98.44 234 CYS B N 1
ATOM 4892 C CA . CYS B 1 234 ? 10.57 -5.473 4.613 1 98.44 234 CYS B CA 1
ATOM 4893 C C . CYS B 1 234 ? 9.766 -5.445 3.322 1 98.44 234 CYS B C 1
ATOM 4895 O O . CYS B 1 234 ? 10.242 -4.953 2.297 1 98.44 234 CYS B O 1
ATOM 4897 N N . ALA B 1 235 ? 8.656 -6.059 3.344 1 98.88 235 ALA B N 1
ATOM 4898 C CA . ALA B 1 235 ? 7.715 -6.023 2.227 1 98.88 235 ALA B CA 1
ATOM 4899 C C . ALA B 1 235 ? 6.324 -5.598 2.693 1 98.88 235 ALA B C 1
ATOM 4901 O O . ALA B 1 235 ? 5.867 -6.012 3.758 1 98.88 235 ALA B O 1
ATOM 4902 N N . THR B 1 236 ? 5.715 -4.715 2.014 1 98.88 236 THR B N 1
ATOM 4903 C CA . THR B 1 236 ? 4.328 -4.301 2.205 1 98.88 236 THR B CA 1
ATOM 4904 C C . THR B 1 236 ? 3.504 -4.582 0.953 1 98.88 236 THR B C 1
ATOM 4906 O O . THR B 1 236 ? 3.832 -4.105 -0.135 1 98.88 236 THR B O 1
ATOM 4909 N N . VAL B 1 237 ? 2.434 -5.34 1.138 1 98.94 237 VAL B N 1
ATOM 4910 C CA . VAL B 1 237 ? 1.65 -5.797 -0.005 1 98.94 237 VAL B CA 1
ATOM 4911 C C . VAL B 1 237 ? 0.176 -5.457 0.209 1 98.94 237 VAL B C 1
ATOM 4913 O O . VAL B 1 237 ? -0.362 -5.664 1.3 1 98.94 237 VAL B O 1
ATOM 4916 N N . THR B 1 238 ? -0.435 -4.879 -0.783 1 98.88 238 THR B N 1
ATOM 4917 C CA . THR B 1 238 ? -1.874 -4.641 -0.791 1 98.88 238 THR B CA 1
ATOM 4918 C C . THR B 1 238 ? -2.533 -5.336 -1.977 1 98.88 238 THR B C 1
ATOM 4920 O O . THR B 1 238 ? -2.145 -5.117 -3.127 1 98.88 238 THR B O 1
ATOM 4923 N N . LEU B 1 239 ? -3.461 -6.203 -1.694 1 98.62 239 LEU B N 1
ATOM 4924 C CA . LEU B 1 239 ? -4.277 -6.906 -2.676 1 98.62 239 LEU B CA 1
ATOM 4925 C C . LEU B 1 239 ? -5.738 -6.488 -2.568 1 98.62 239 LEU B C 1
ATOM 4927 O O . LEU B 1 239 ? -6.414 -6.824 -1.591 1 98.62 239 LEU B O 1
ATOM 4931 N N . ASN B 1 240 ? -6.23 -5.777 -3.584 1 98.06 240 ASN B N 1
ATOM 4932 C CA . ASN B 1 240 ? -7.566 -5.188 -3.543 1 98.06 240 ASN B CA 1
ATOM 4933 C C . ASN B 1 240 ? -8.398 -5.594 -4.758 1 98.06 240 ASN B C 1
ATOM 4935 O O . ASN B 1 240 ? -8.148 -5.129 -5.871 1 98.06 240 ASN B O 1
ATOM 4939 N N . SER B 1 241 ? -9.445 -6.402 -4.547 1 95.31 241 SER B N 1
ATOM 4940 C CA . SER B 1 241 ? -10.258 -6.887 -5.66 1 95.31 241 SER B CA 1
ATOM 4941 C C . SER B 1 241 ? -11.508 -6.031 -5.852 1 95.31 241 SER B C 1
ATOM 4943 O O . SER B 1 241 ? -12.43 -6.422 -6.57 1 95.31 241 SER B O 1
ATOM 4945 N N . HIS B 1 242 ? -11.586 -4.867 -5.176 1 93.69 242 HIS B N 1
ATOM 4946 C CA . HIS B 1 242 ? -12.719 -3.955 -5.27 1 93.69 242 HIS B CA 1
ATOM 4947 C C . HIS B 1 242 ? -12.406 -2.773 -6.18 1 93.69 242 HIS B C 1
ATOM 4949 O O . HIS B 1 242 ? -12.898 -1.665 -5.961 1 93.69 242 HIS B O 1
ATOM 4955 N N . MET B 1 243 ? -11.555 -3.045 -7.117 1 94.06 243 MET B N 1
ATOM 4956 C CA . MET B 1 243 ? -11.078 -1.96 -7.973 1 94.06 243 MET B CA 1
ATOM 4957 C C . MET B 1 243 ? -11.461 -2.213 -9.43 1 94.06 243 MET B C 1
ATOM 4959 O O . MET B 1 243 ? -10.695 -2.832 -10.172 1 94.06 243 MET B O 1
ATOM 4963 N N . PRO B 1 244 ? -12.641 -1.673 -9.828 1 91.19 244 PRO B N 1
ATOM 4964 C CA . PRO B 1 244 ? -12.992 -1.822 -11.242 1 91.19 244 PRO B CA 1
ATOM 4965 C C . PRO B 1 244 ? -11.992 -1.137 -12.172 1 91.19 244 PRO B C 1
ATOM 4967 O O . PRO B 1 244 ? -11.352 -0.158 -11.781 1 91.19 244 PRO B O 1
ATOM 4970 N N . GLY B 1 245 ? -11.898 -1.622 -13.367 1 89.06 245 GLY B N 1
ATOM 4971 C CA . GLY B 1 245 ? -10.945 -1.102 -14.336 1 89.06 245 GLY B CA 1
ATOM 4972 C C . GLY B 1 245 ? -9.867 -2.1 -14.703 1 89.06 245 GLY B C 1
ATOM 4973 O O . GLY B 1 245 ? -10 -3.295 -14.43 1 89.06 245 GLY B O 1
ATOM 4974 N N . PRO B 1 246 ? -8.844 -1.581 -15.367 1 89.44 246 PRO B N 1
ATOM 4975 C CA . PRO B 1 246 ? -7.754 -2.473 -15.766 1 89.44 246 PRO B CA 1
ATOM 4976 C C . PRO B 1 246 ? -7 -3.057 -14.578 1 89.44 246 PRO B C 1
ATOM 4978 O O . PRO B 1 246 ? -6.91 -2.42 -13.523 1 89.44 246 PRO B O 1
ATOM 4981 N N . PHE B 1 247 ? -6.523 -4.285 -14.805 1 94.81 247 PHE B N 1
ATOM 4982 C CA . PHE B 1 247 ? -5.664 -4.922 -13.812 1 94.81 247 PHE B CA 1
ATOM 4983 C C . PHE B 1 247 ? -4.395 -4.105 -13.586 1 94.81 247 PHE B C 1
ATOM 4985 O O . PHE B 1 247 ? -3.684 -3.785 -14.547 1 94.81 247 PHE B O 1
ATOM 4992 N N . VAL B 1 248 ? -4.129 -3.758 -12.312 1 96.44 248 VAL B N 1
ATOM 4993 C CA . VAL B 1 248 ? -2.945 -2.982 -11.961 1 96.44 248 VAL B CA 1
ATOM 4994 C C . VAL B 1 248 ? -2.064 -3.791 -11.016 1 96.44 248 VAL B C 1
ATOM 4996 O O . VAL B 1 248 ? -2.535 -4.277 -9.984 1 96.44 248 VAL B O 1
ATOM 4999 N N . GLN B 1 249 ? -0.868 -3.984 -11.383 1 98.12 249 GLN B N 1
ATOM 5000 C CA . GLN B 1 249 ? 0.147 -4.598 -10.531 1 98.12 249 GLN B CA 1
ATOM 5001 C C . GLN B 1 249 ? 1.448 -3.803 -10.562 1 98.12 249 GLN B C 1
ATOM 5003 O O . GLN B 1 249 ? 2.012 -3.57 -11.633 1 98.12 249 GLN B O 1
ATOM 5008 N N . GLU B 1 250 ? 1.88 -3.346 -9.477 1 98.5 250 GLU B N 1
ATOM 5009 C CA . GLU B 1 250 ? 3.148 -2.639 -9.328 1 98.5 250 GLU B CA 1
ATOM 5010 C C . GLU B 1 250 ? 4.031 -3.311 -8.281 1 98.5 250 GLU B C 1
ATOM 5012 O O . GLU B 1 250 ? 3.596 -3.555 -7.152 1 98.5 250 GLU B O 1
ATOM 5017 N N . ILE B 1 251 ? 5.207 -3.654 -8.648 1 98.69 251 ILE B N 1
ATOM 5018 C CA . ILE B 1 251 ? 6.203 -4.254 -7.77 1 98.69 251 ILE B CA 1
ATOM 5019 C C . ILE B 1 251 ? 7.43 -3.352 -7.688 1 98.69 251 ILE B C 1
ATOM 5021 O O . ILE B 1 251 ? 8.117 -3.135 -8.688 1 98.69 251 ILE B O 1
ATOM 5025 N N . ILE B 1 252 ? 7.73 -2.863 -6.547 1 98.75 252 ILE B N 1
ATOM 5026 C CA . ILE B 1 252 ? 8.859 -1.964 -6.328 1 98.75 252 ILE B CA 1
ATOM 5027 C C . ILE B 1 252 ? 9.883 -2.637 -5.422 1 98.75 252 ILE B C 1
ATOM 5029 O O . ILE B 1 252 ? 9.547 -3.113 -4.336 1 98.75 252 ILE B O 1
ATOM 5033 N N . ILE B 1 253 ? 11.062 -2.734 -5.848 1 98.69 253 ILE B N 1
ATOM 5034 C CA . ILE B 1 253 ? 12.203 -3.145 -5.027 1 98.69 253 ILE B CA 1
ATOM 5035 C C . ILE B 1 253 ? 13.188 -1.987 -4.898 1 98.69 253 ILE B C 1
ATOM 5037 O O . ILE B 1 253 ? 13.766 -1.538 -5.895 1 98.69 253 ILE B O 1
ATOM 5041 N N . SER B 1 254 ? 13.344 -1.525 -3.707 1 97.62 254 SER B N 1
ATOM 5042 C CA . SER B 1 254 ? 14.242 -0.412 -3.424 1 97.62 254 SER B CA 1
ATOM 5043 C C . SER B 1 254 ? 15.398 -0.848 -2.531 1 97.62 254 SER B C 1
ATOM 5045 O O . SER B 1 254 ? 15.219 -1.652 -1.614 1 97.62 254 SER B O 1
ATOM 5047 N N . GLY B 1 255 ? 16.531 -0.336 -2.818 1 96.62 255 GLY B N 1
ATOM 5048 C CA . GLY B 1 255 ? 17.719 -0.59 -2.014 1 96.62 255 GLY B CA 1
ATOM 5049 C C . GLY B 1 255 ? 18.562 0.654 -1.77 1 96.62 255 GLY B C 1
ATOM 5050 O O . GLY B 1 255 ? 18.047 1.774 -1.867 1 96.62 255 GLY B O 1
ATOM 5051 N N . SER B 1 256 ? 19.797 0.543 -1.399 1 95.12 256 SER B N 1
ATOM 5052 C CA . SER B 1 256 ? 20.672 1.627 -0.967 1 95.12 256 SER B CA 1
ATOM 5053 C C . SER B 1 256 ? 21.109 2.492 -2.146 1 95.12 256 SER B C 1
ATOM 5055 O O . SER B 1 256 ? 21.531 3.635 -1.962 1 95.12 256 SER B O 1
ATOM 5057 N N . LYS B 1 257 ? 20.938 1.973 -3.412 1 96 257 LYS B N 1
ATOM 5058 C CA . LYS B 1 257 ? 21.516 2.695 -4.547 1 96 257 LYS B CA 1
ATOM 5059 C C . LYS B 1 257 ? 20.422 3.156 -5.508 1 96 257 LYS B C 1
ATOM 5061 O O . LYS B 1 257 ? 20.547 4.191 -6.16 1 96 257 LYS B O 1
ATOM 5066 N N . ALA B 1 258 ? 19.406 2.34 -5.637 1 97.5 258 ALA B N 1
ATOM 5067 C CA . ALA B 1 258 ? 18.406 2.568 -6.68 1 97.5 258 ALA B CA 1
ATOM 5068 C C . ALA B 1 258 ? 17.125 1.791 -6.395 1 97.5 258 ALA B C 1
ATOM 5070 O O . ALA B 1 258 ? 17.031 1.091 -5.383 1 97.5 258 ALA B O 1
ATOM 5071 N N . ARG B 1 259 ? 16.188 2.027 -7.219 1 97.69 259 ARG B N 1
ATOM 5072 C CA . ARG B 1 259 ? 14.945 1.255 -7.18 1 97.69 259 ARG B CA 1
ATOM 5073 C C . ARG B 1 259 ? 14.602 0.688 -8.555 1 97.69 259 ARG B C 1
ATOM 5075 O O . ARG B 1 259 ? 14.961 1.273 -9.578 1 97.69 259 ARG B O 1
ATOM 5082 N N . LEU B 1 260 ? 14.039 -0.426 -8.57 1 98.62 260 LEU B N 1
ATOM 5083 C CA . LEU B 1 260 ? 13.453 -1.045 -9.75 1 98.62 260 LEU B CA 1
ATOM 5084 C C . LEU B 1 260 ? 11.945 -1.238 -9.578 1 98.62 260 LEU B C 1
ATOM 5086 O O . LEU B 1 260 ? 11.484 -1.626 -8.5 1 98.62 260 LEU B O 1
ATOM 5090 N N . THR B 1 261 ? 11.203 -0.88 -10.602 1 98.44 261 THR B N 1
ATOM 5091 C CA . THR B 1 261 ? 9.742 -0.965 -10.547 1 98.44 261 THR B CA 1
ATOM 5092 C C . THR B 1 261 ? 9.195 -1.694 -11.766 1 98.44 261 THR B C 1
ATOM 5094 O O . THR B 1 261 ? 9.5 -1.329 -12.906 1 98.44 261 THR B O 1
ATOM 5097 N N . VAL B 1 262 ? 8.398 -2.73 -11.508 1 98.5 262 VAL B N 1
ATOM 5098 C CA . VAL B 1 262 ? 7.621 -3.355 -12.57 1 98.5 262 VAL B CA 1
ATOM 5099 C C . VAL B 1 262 ? 6.184 -2.844 -12.531 1 98.5 262 VAL B C 1
ATOM 5101 O O . VAL B 1 262 ? 5.488 -3.006 -11.523 1 98.5 262 VAL B O 1
ATOM 5104 N N . ARG B 1 263 ? 5.758 -2.182 -13.555 1 97.19 263 ARG B N 1
ATOM 5105 C CA . ARG B 1 263 ? 4.367 -1.781 -13.75 1 97.19 263 ARG B CA 1
ATOM 5106 C C . ARG B 1 263 ? 3.736 -2.539 -14.914 1 97.19 263 ARG B C 1
ATOM 5108 O O . ARG B 1 263 ? 4.094 -2.318 -16.078 1 97.19 263 ARG B O 1
ATOM 5115 N N . GLY B 1 264 ? 2.762 -3.408 -14.523 1 95.06 264 GLY B N 1
ATOM 5116 C CA . GLY B 1 264 ? 2.309 -4.328 -15.555 1 95.06 264 GLY B CA 1
ATOM 5117 C C . GLY B 1 264 ? 3.408 -5.246 -16.062 1 95.06 264 GLY B C 1
ATOM 5118 O O . GLY B 1 264 ? 3.973 -6.027 -15.289 1 95.06 264 GLY B O 1
ATOM 5119 N N . ALA B 1 265 ? 3.742 -5.027 -17.344 1 95.81 265 ALA B N 1
ATOM 5120 C CA . ALA B 1 265 ? 4.773 -5.883 -17.922 1 95.81 265 ALA B CA 1
ATOM 5121 C C . ALA B 1 265 ? 6.035 -5.082 -18.234 1 95.81 265 ALA B C 1
ATOM 5123 O O . ALA B 1 265 ? 6.992 -5.621 -18.797 1 95.81 265 ALA B O 1
ATOM 5124 N N . ASP B 1 266 ? 6.07 -3.783 -17.766 1 97.81 266 ASP B N 1
ATOM 5125 C CA . ASP B 1 266 ? 7.199 -2.916 -18.078 1 97.81 266 ASP B CA 1
ATOM 5126 C C . ASP B 1 266 ? 8.117 -2.754 -16.875 1 97.81 266 ASP B C 1
ATOM 5128 O O . ASP B 1 266 ? 7.656 -2.791 -15.727 1 97.81 266 ASP B O 1
ATOM 5132 N N . LEU B 1 267 ? 9.375 -2.576 -17.156 1 98.5 267 LEU B N 1
ATOM 5133 C CA . LEU B 1 267 ? 10.367 -2.416 -16.094 1 98.5 267 LEU B CA 1
ATOM 5134 C C . LEU B 1 267 ? 10.953 -1.007 -16.109 1 98.5 267 LEU B C 1
ATOM 5136 O O . LEU B 1 267 ? 11.391 -0.52 -17.141 1 98.5 267 LEU B O 1
ATOM 5140 N N . TYR B 1 268 ? 10.984 -0.393 -14.984 1 98.31 268 TYR B N 1
ATOM 5141 C CA . TYR B 1 268 ? 11.57 0.928 -14.789 1 98.31 268 TYR B CA 1
ATOM 5142 C C . TYR B 1 268 ? 12.688 0.884 -13.75 1 98.31 268 TYR B C 1
ATOM 5144 O O . TYR B 1 268 ? 12.695 0.011 -12.875 1 98.31 268 TYR B O 1
ATOM 5152 N N . GLY B 1 269 ? 13.641 1.764 -13.883 1 98 269 GLY B N 1
ATOM 5153 C CA . GLY B 1 269 ? 14.719 1.93 -12.922 1 98 269 GLY B CA 1
ATOM 5154 C C . GLY B 1 269 ? 15.023 3.383 -12.609 1 98 269 GLY B C 1
ATOM 5155 O O . GLY B 1 269 ? 14.852 4.254 -13.469 1 98 269 GLY B O 1
ATOM 5156 N N . GLN B 1 270 ? 15.422 3.6 -11.359 1 97.25 270 GLN B N 1
ATOM 5157 C CA . GLN B 1 270 ? 15.812 4.953 -10.977 1 97.25 270 GLN B CA 1
ATOM 5158 C C . GLN B 1 270 ? 16.875 4.934 -9.891 1 97.25 270 GLN B C 1
ATOM 5160 O O . GLN B 1 270 ? 16.656 4.406 -8.797 1 97.25 270 GLN B O 1
ATOM 5165 N N . ALA B 1 271 ? 17.984 5.48 -10.203 1 95 271 ALA B N 1
ATOM 5166 C CA . ALA B 1 271 ? 19.016 5.684 -9.188 1 95 271 ALA B CA 1
ATOM 5167 C C . ALA B 1 271 ? 18.594 6.754 -8.18 1 95 271 ALA B C 1
ATOM 5169 O O . ALA B 1 271 ? 17.844 7.68 -8.523 1 95 271 ALA B O 1
ATOM 5170 N N . HIS B 1 272 ? 19.078 6.664 -6.945 1 90.38 272 HIS B N 1
ATOM 5171 C CA . HIS B 1 272 ? 18.641 7.566 -5.887 1 90.38 272 HIS B CA 1
ATOM 5172 C C . HIS B 1 272 ? 19.094 9 -6.164 1 90.38 272 HIS B C 1
ATOM 5174 O O . HIS B 1 272 ? 18.5 9.945 -5.645 1 90.38 272 HIS B O 1
ATOM 5180 N N . ASP B 1 273 ? 20.094 9.164 -6.934 1 87.69 273 ASP B N 1
ATOM 5181 C CA . ASP B 1 273 ? 20.625 10.492 -7.207 1 87.69 273 ASP B CA 1
ATOM 5182 C C . ASP B 1 273 ? 20 11.078 -8.477 1 87.69 273 ASP B C 1
ATOM 5184 O O . ASP B 1 273 ? 20.375 12.172 -8.914 1 87.69 273 ASP B O 1
ATOM 5188 N N . LYS B 1 274 ? 19.125 10.336 -9.086 1 89.5 274 LYS B N 1
ATOM 5189 C CA . LYS B 1 274 ? 18.438 10.812 -10.289 1 89.5 274 LYS B CA 1
ATOM 5190 C C . LYS B 1 274 ? 16.984 11.188 -9.984 1 89.5 274 LYS B C 1
ATOM 5192 O O . LYS B 1 274 ? 16.344 10.547 -9.156 1 89.5 274 LYS B O 1
ATOM 5197 N N . ILE B 1 275 ? 16.531 12.156 -10.688 1 85.12 275 ILE B N 1
ATOM 5198 C CA . ILE B 1 275 ? 15.18 12.664 -10.461 1 85.12 275 ILE B CA 1
ATOM 5199 C C . ILE B 1 275 ? 14.188 11.891 -11.32 1 85.12 275 ILE B C 1
ATOM 5201 O O . ILE B 1 275 ? 13.039 11.68 -10.922 1 85.12 275 ILE B O 1
ATOM 5205 N N . LYS B 1 276 ? 14.711 11.422 -12.375 1 91.44 276 LYS B N 1
ATOM 5206 C CA . LYS B 1 276 ? 13.797 10.805 -13.328 1 91.44 276 LYS B CA 1
ATOM 5207 C C . LYS B 1 276 ? 13.977 9.289 -13.367 1 91.44 276 LYS B C 1
ATOM 5209 O O . LYS B 1 276 ? 15.094 8.789 -13.203 1 91.44 276 LYS B O 1
ATOM 5214 N N . GLU B 1 277 ? 12.828 8.633 -13.586 1 95.06 277 GLU B N 1
ATOM 5215 C CA . GLU B 1 277 ? 12.82 7.188 -13.781 1 95.06 277 GLU B CA 1
ATOM 5216 C C . GLU B 1 277 ? 13.078 6.82 -15.242 1 95.06 277 GLU B C 1
ATOM 5218 O O . GLU B 1 277 ? 12.578 7.488 -16.156 1 95.06 277 GLU B O 1
ATOM 5223 N N . ASP B 1 278 ? 13.883 5.746 -15.508 1 96.5 278 ASP B N 1
ATOM 5224 C CA . ASP B 1 278 ? 14.172 5.258 -16.859 1 96.5 278 ASP B CA 1
ATOM 5225 C C . ASP B 1 278 ? 13.359 4 -17.172 1 96.5 278 ASP B C 1
ATOM 5227 O O . ASP B 1 278 ? 13.203 3.129 -16.312 1 96.5 278 ASP B O 1
ATOM 5231 N N . LEU B 1 279 ? 12.836 4.016 -18.359 1 97.44 279 LEU B N 1
ATOM 5232 C CA . LEU B 1 279 ? 12.273 2.771 -18.859 1 97.44 279 LEU B CA 1
ATOM 5233 C C . LEU B 1 279 ? 13.375 1.805 -19.281 1 97.44 279 LEU B C 1
ATOM 5235 O O . LEU B 1 279 ? 14.117 2.074 -20.234 1 97.44 279 LEU B O 1
ATOM 5239 N N . LEU B 1 280 ? 13.547 0.748 -18.578 1 97.75 280 LEU B N 1
ATOM 5240 C CA . LEU B 1 280 ? 14.641 -0.184 -18.812 1 97.75 280 LEU B CA 1
ATOM 5241 C C . LEU B 1 280 ? 14.227 -1.277 -19.797 1 97.75 280 LEU B C 1
ATOM 5243 O O . LEU B 1 280 ? 15.062 -1.83 -20.5 1 97.75 280 LEU B O 1
ATOM 5247 N N . GLN B 1 281 ? 12.922 -1.673 -19.75 1 97.12 281 GLN B N 1
ATOM 5248 C CA . GLN B 1 281 ? 12.391 -2.688 -20.656 1 97.12 281 GLN B CA 1
ATOM 5249 C C . GLN B 1 281 ? 10.898 -2.467 -20.922 1 97.12 281 GLN B C 1
ATOM 5251 O O . GLN B 1 281 ? 10.109 -2.389 -19.969 1 97.12 281 GLN B O 1
ATOM 5256 N N . PHE B 1 282 ? 10.602 -2.332 -22.141 1 93.94 282 PHE B N 1
ATOM 5257 C CA . PHE B 1 282 ? 9.227 -2.199 -22.594 1 93.94 282 PHE B CA 1
ATOM 5258 C C . PHE B 1 282 ? 8.703 -3.521 -23.156 1 93.94 282 PHE B C 1
ATOM 5260 O O . PHE B 1 282 ? 9.336 -4.129 -24.016 1 93.94 282 PHE B O 1
ATOM 5267 N N . GLU B 1 283 ? 7.539 -3.975 -22.562 1 89.12 283 GLU B N 1
ATOM 5268 C CA . GLU B 1 283 ? 6.91 -5.215 -23.016 1 89.12 283 GLU B CA 1
ATOM 5269 C C . GLU B 1 283 ? 5.516 -4.953 -23.578 1 89.12 283 GLU B C 1
ATOM 5271 O O . GLU B 1 283 ? 4.516 -5.121 -22.891 1 89.12 283 GLU B O 1
ATOM 5276 N N . PRO B 1 284 ? 5.422 -4.688 -24.812 1 85.25 284 PRO B N 1
ATOM 5277 C CA . PRO B 1 284 ? 4.105 -4.406 -25.391 1 85.25 284 PRO B CA 1
ATOM 5278 C C . PRO B 1 284 ? 3.23 -5.648 -25.5 1 85.25 284 PRO B C 1
ATOM 5280 O O . PRO B 1 284 ? 3.744 -6.77 -25.516 1 85.25 284 PRO B O 1
ATOM 5283 N N . VAL B 1 285 ? 1.922 -5.422 -25.484 1 80.69 285 VAL B N 1
ATOM 5284 C CA . VAL B 1 285 ? 0.992 -6.516 -25.734 1 80.69 285 VAL B CA 1
ATOM 5285 C C . VAL B 1 285 ? 1.026 -6.883 -27.219 1 80.69 285 VAL B C 1
ATOM 5287 O O . VAL B 1 285 ? 0.904 -6.012 -28.078 1 80.69 285 VAL B O 1
ATOM 5290 N N . HIS B 1 286 ? 1.309 -8.125 -27.453 1 81.19 286 HIS B N 1
ATOM 5291 C CA . HIS B 1 286 ? 1.286 -8.617 -28.828 1 81.19 286 HIS B CA 1
ATOM 5292 C C . HIS B 1 286 ? 0.022 -9.422 -29.094 1 81.19 286 HIS B C 1
ATOM 5294 O O . HIS B 1 286 ? 0.053 -10.656 -29.094 1 81.19 286 HIS B O 1
ATOM 5300 N N . TYR B 1 287 ? -0.98 -8.742 -29.453 1 79.94 287 TYR B N 1
ATOM 5301 C CA . TYR B 1 287 ? -2.268 -9.391 -29.672 1 79.94 287 TYR B CA 1
ATOM 5302 C C . TYR B 1 287 ? -2.18 -10.406 -30.812 1 79.94 287 TYR B C 1
ATOM 5304 O O . TYR B 1 287 ? -2.746 -11.5 -30.719 1 79.94 287 TYR B O 1
ATOM 5312 N N . SER B 1 288 ? -1.426 -9.992 -31.812 1 79.44 288 SER B N 1
ATOM 5313 C CA . SER B 1 288 ? -1.275 -10.883 -32.969 1 79.44 288 SER B CA 1
ATOM 5314 C C . SER B 1 288 ? -0.558 -12.172 -32.562 1 79.44 288 SER B C 1
ATOM 5316 O O . SER B 1 288 ? -0.92 -13.258 -33.031 1 79.44 288 SER B O 1
ATOM 5318 N N . GLU B 1 289 ? 0.388 -12.07 -31.688 1 81.25 289 GLU B N 1
ATOM 5319 C CA . GLU B 1 289 ? 1.109 -13.25 -31.219 1 81.25 289 GLU B CA 1
ATOM 5320 C C . GLU B 1 289 ? 0.205 -14.148 -30.391 1 81.25 289 GLU B C 1
ATOM 5322 O O . GLU B 1 289 ? 0.219 -15.375 -30.547 1 81.25 289 GLU B O 1
ATOM 5327 N N . GLU B 1 290 ? -0.585 -13.516 -29.656 1 84.5 290 GLU B N 1
ATOM 5328 C CA . GLU B 1 290 ? -1.491 -14.273 -28.797 1 84.5 290 GLU B CA 1
ATOM 5329 C C . GLU B 1 290 ? -2.566 -14.977 -29.609 1 84.5 290 GLU B C 1
ATOM 5331 O O . GLU B 1 290 ? -2.938 -16.109 -29.297 1 84.5 290 GLU B O 1
ATOM 5336 N N . GLU B 1 291 ? -2.951 -14.289 -30.609 1 83.06 291 GLU B N 1
ATOM 5337 C CA . GLU B 1 291 ? -3.918 -14.898 -31.516 1 83.06 291 GLU B CA 1
ATOM 5338 C C . GLU B 1 291 ? -3.303 -16.078 -32.281 1 83.06 291 GLU B C 1
ATOM 5340 O O . GLU B 1 291 ? -3.957 -17.109 -32.469 1 83.06 291 GLU B O 1
ATOM 5345 N N . ARG B 1 292 ? -2.129 -15.898 -32.625 1 84.62 292 ARG B N 1
ATOM 5346 C CA . ARG B 1 292 ? -1.43 -16.969 -33.344 1 84.62 292 ARG B CA 1
ATOM 5347 C C . ARG B 1 292 ? -1.237 -18.188 -32.438 1 84.62 292 ARG B C 1
ATOM 5349 O O . ARG B 1 292 ? -1.206 -19.312 -32.938 1 84.62 292 ARG B O 1
ATOM 5356 N N . LEU B 1 293 ? -1.219 -17.922 -31.188 1 87.5 293 LEU B N 1
ATOM 5357 C CA . LEU B 1 293 ? -1.045 -19 -30.219 1 87.5 293 LEU B CA 1
ATOM 5358 C C . LEU B 1 293 ? -2.377 -19.688 -29.922 1 87.5 293 LEU B C 1
ATOM 5360 O O . LEU B 1 293 ? -2.43 -20.641 -29.141 1 87.5 293 LEU B O 1
ATOM 5364 N N . GLY B 1 294 ? -3.496 -19.156 -30.547 1 84.81 294 GLY B N 1
ATOM 5365 C CA . GLY B 1 294 ? -4.805 -19.766 -30.406 1 84.81 294 GLY B CA 1
ATOM 5366 C C . GLY B 1 294 ? -5.551 -19.344 -29.156 1 84.81 294 GLY B C 1
ATOM 5367 O O . GLY B 1 294 ? -6.516 -19.984 -28.75 1 84.81 294 GLY B O 1
ATOM 5368 N N . ILE B 1 295 ? -5.102 -18.312 -28.531 1 87.5 295 ILE B N 1
ATOM 5369 C CA . ILE B 1 295 ? -5.773 -17.797 -27.328 1 87.5 295 ILE B CA 1
ATOM 5370 C C . ILE B 1 295 ? -6.961 -16.938 -27.75 1 87.5 295 ILE B C 1
ATOM 5372 O O . ILE B 1 295 ? -6.797 -15.93 -28.453 1 87.5 295 ILE B O 1
ATOM 5376 N N . SER B 1 296 ? -8.125 -17.344 -27.25 1 84.75 296 SER B N 1
ATOM 5377 C CA . SER B 1 296 ? -9.328 -16.594 -27.609 1 84.75 296 SER B CA 1
ATOM 5378 C C . SER B 1 296 ? -9.344 -15.227 -26.938 1 84.75 296 SER B C 1
ATOM 5380 O O . SER B 1 296 ? -8.688 -15.023 -25.906 1 84.75 296 SER B O 1
ATOM 5382 N N . GLN B 1 297 ? -10.102 -14.359 -27.516 1 84.12 297 GLN B N 1
ATOM 5383 C CA . GLN B 1 297 ? -10.242 -13.023 -26.953 1 84.12 297 GLN B CA 1
ATOM 5384 C C . GLN B 1 297 ? -10.867 -13.062 -25.562 1 84.12 297 GLN B C 1
ATOM 5386 O O . GLN B 1 297 ? -10.484 -12.297 -24.688 1 84.12 297 GLN B O 1
ATOM 5391 N N . LYS B 1 298 ? -11.742 -13.922 -25.453 1 81.75 298 LYS B N 1
ATOM 5392 C CA . LYS B 1 298 ? -12.43 -14.055 -24.172 1 81.75 298 LYS B CA 1
ATOM 5393 C C . LYS B 1 298 ? -11.461 -14.477 -23.078 1 81.75 298 LYS B C 1
ATOM 5395 O O . LYS B 1 298 ? -11.453 -13.883 -22 1 81.75 298 LYS B O 1
ATOM 5400 N N . VAL B 1 299 ? -10.68 -15.391 -23.406 1 82.5 299 VAL B N 1
ATOM 5401 C CA . VAL B 1 299 ? -9.719 -15.922 -22.438 1 82.5 299 VAL B CA 1
ATOM 5402 C C . VAL B 1 299 ? -8.664 -14.867 -22.125 1 82.5 299 VAL B C 1
ATOM 5404 O O . VAL B 1 299 ? -8.273 -14.688 -20.969 1 82.5 299 VAL B O 1
ATOM 5407 N N . ARG B 1 300 ? -8.336 -14.125 -23.141 1 84.19 300 ARG B N 1
ATOM 5408 C CA . ARG B 1 300 ? -7.324 -13.078 -23 1 84.19 300 ARG B CA 1
ATOM 5409 C C . ARG B 1 300 ? -7.777 -12.008 -22.016 1 84.19 300 ARG B C 1
ATOM 5411 O O . ARG B 1 300 ? -6.961 -11.453 -21.281 1 84.19 300 ARG B O 1
ATOM 5418 N N . ARG B 1 301 ? -9.031 -11.797 -21.969 1 83.5 301 ARG B N 1
ATOM 5419 C CA . ARG B 1 301 ? -9.578 -10.742 -21.125 1 83.5 301 ARG B CA 1
ATOM 5420 C C . ARG B 1 301 ? -9.648 -11.188 -19.672 1 83.5 301 ARG B C 1
ATOM 5422 O O . ARG B 1 301 ? -9.758 -10.359 -18.766 1 83.5 301 ARG B O 1
ATOM 5429 N N . GLU B 1 302 ? -9.484 -12.492 -19.484 1 87.38 302 GLU B N 1
ATOM 5430 C CA . GLU B 1 302 ? -9.672 -13.039 -18.141 1 87.38 302 GLU B CA 1
ATOM 5431 C C . GLU B 1 302 ? -8.344 -13.234 -17.422 1 87.38 302 GLU B C 1
ATOM 5433 O O . GLU B 1 302 ? -8.305 -13.438 -16.219 1 87.38 302 GLU B O 1
ATOM 5438 N N . ILE B 1 303 ? -7.27 -13.125 -18.141 1 91.75 303 ILE B N 1
ATOM 5439 C CA . ILE B 1 303 ? -5.945 -13.305 -17.562 1 91.75 303 ILE B CA 1
ATOM 5440 C C . ILE B 1 303 ? -5.148 -12.008 -17.672 1 91.75 303 ILE B C 1
ATOM 5442 O O . ILE B 1 303 ? -4.965 -11.484 -18.781 1 91.75 303 ILE B O 1
ATOM 5446 N N . PRO B 1 304 ? -4.68 -11.477 -16.562 1 93.5 304 PRO B N 1
ATOM 5447 C CA . PRO B 1 304 ? -3.861 -10.266 -16.656 1 93.5 304 PRO B CA 1
ATOM 5448 C C . PRO B 1 304 ? -2.656 -10.438 -17.578 1 93.5 304 PRO B C 1
ATOM 5450 O O . PRO B 1 304 ? -2.029 -11.5 -17.578 1 93.5 304 PRO B O 1
ATOM 5453 N N . ASN B 1 305 ? -2.293 -9.43 -18.234 1 93.5 305 ASN B N 1
ATOM 5454 C CA . ASN B 1 305 ? -1.294 -9.453 -19.297 1 93.5 305 ASN B CA 1
ATOM 5455 C C . ASN B 1 305 ? 0.052 -9.961 -18.781 1 93.5 305 ASN B C 1
ATOM 5457 O O . ASN B 1 305 ? 0.68 -10.812 -19.422 1 93.5 305 ASN B O 1
ATOM 5461 N N . PRO B 1 306 ? 0.587 -9.484 -17.688 1 95.62 306 PRO B N 1
ATOM 5462 C CA . PRO B 1 306 ? 1.896 -9.977 -17.234 1 95.62 306 PRO B CA 1
ATOM 5463 C C . PRO B 1 306 ? 1.907 -11.484 -16.984 1 95.62 306 PRO B C 1
ATOM 5465 O O . PRO B 1 306 ? 2.912 -12.148 -17.25 1 95.62 306 PRO B O 1
ATOM 5468 N N . TYR B 1 307 ? 0.82 -12.047 -16.516 1 95.81 307 TYR B N 1
ATOM 5469 C CA . TYR B 1 307 ? 0.733 -13.469 -16.234 1 95.81 307 TYR B CA 1
ATOM 5470 C C . TYR B 1 307 ? 0.635 -14.281 -17.516 1 95.81 307 TYR B C 1
ATOM 5472 O O . TYR B 1 307 ? 1.259 -15.336 -17.641 1 95.81 307 TYR B O 1
ATOM 5480 N N . LEU B 1 308 ? -0.137 -13.773 -18.453 1 94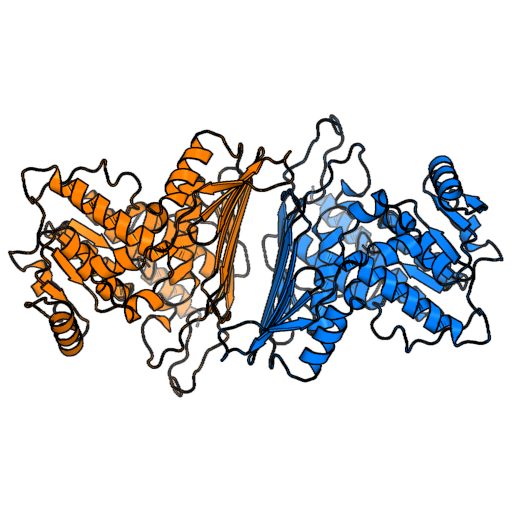.88 308 LEU B N 1
ATOM 5481 C CA . LEU B 1 308 ? -0.262 -14.453 -19.734 1 94.88 308 LEU B CA 1
ATOM 5482 C C . LEU B 1 308 ? 1.081 -14.5 -20.469 1 94.88 308 LEU B C 1
ATOM 5484 O O . LEU B 1 308 ? 1.484 -15.555 -20.953 1 94.88 308 LEU B O 1
ATOM 5488 N N . LYS B 1 309 ? 1.737 -13.391 -20.469 1 94.88 309 LYS B N 1
ATOM 5489 C CA . LYS B 1 309 ? 3.049 -13.336 -21.109 1 94.88 309 LYS B CA 1
ATOM 5490 C C . LYS B 1 309 ? 4.035 -14.281 -20.438 1 94.88 309 LYS B C 1
ATOM 5492 O O . LYS B 1 309 ? 4.793 -14.984 -21.109 1 94.88 309 LYS B O 1
ATOM 5497 N N . GLY B 1 310 ? 4.016 -14.266 -19.109 1 96 310 GLY B N 1
ATOM 5498 C CA . GLY B 1 310 ? 4.855 -15.195 -18.375 1 96 310 GLY B CA 1
ATOM 5499 C C . GLY B 1 310 ? 4.531 -16.641 -18.672 1 96 310 GLY B C 1
ATOM 5500 O O . GLY B 1 310 ? 5.434 -17.484 -18.766 1 96 310 GLY B O 1
ATOM 5501 N N . MET B 1 311 ? 3.303 -16.922 -18.797 1 95.62 311 MET B N 1
ATOM 5502 C CA . MET B 1 311 ? 2.855 -18.281 -19.094 1 95.62 311 MET B CA 1
ATOM 5503 C C . MET B 1 311 ? 3.371 -18.734 -20.453 1 95.62 311 MET B C 1
ATOM 5505 O O . MET B 1 311 ? 3.865 -19.859 -20.594 1 95.62 311 MET B O 1
ATOM 5509 N N . ILE B 1 312 ? 3.293 -17.906 -21.438 1 95.69 312 ILE B N 1
ATOM 5510 C CA . ILE B 1 312 ? 3.773 -18.203 -22.781 1 95.69 312 ILE B CA 1
ATOM 5511 C C . ILE B 1 312 ? 5.27 -18.516 -22.734 1 95.69 312 ILE B C 1
ATOM 5513 O O . ILE B 1 312 ? 5.711 -19.547 -23.234 1 95.69 312 ILE B O 1
ATOM 5517 N N . ARG B 1 313 ? 5.984 -17.672 -22.047 1 96.31 313 ARG B N 1
ATOM 5518 C CA . ARG B 1 313 ? 7.43 -17.859 -21.953 1 96.31 313 ARG B CA 1
ATOM 5519 C C . ARG B 1 313 ? 7.781 -19.109 -21.156 1 96.31 313 ARG B C 1
ATOM 5521 O O . ARG B 1 313 ? 8.773 -19.781 -21.453 1 96.31 313 ARG B O 1
ATOM 5528 N N . SER B 1 314 ? 7.02 -19.391 -20.172 1 97.19 314 SER B N 1
ATOM 5529 C CA . SER B 1 314 ? 7.246 -20.578 -19.375 1 97.19 314 SER B CA 1
ATOM 5530 C C . SER B 1 314 ? 7.082 -21.859 -20.203 1 97.19 314 SER B C 1
ATOM 5532 O O . SER B 1 314 ? 7.891 -22.781 -20.094 1 97.19 314 SER B O 1
ATOM 5534 N N . ILE B 1 315 ? 6.059 -21.922 -21.031 1 96.94 315 ILE B N 1
ATOM 5535 C CA . ILE B 1 315 ? 5.801 -23.094 -21.844 1 96.94 315 ILE B CA 1
ATOM 5536 C C . ILE B 1 315 ? 6.875 -23.234 -22.922 1 96.94 315 ILE B C 1
ATOM 5538 O O . ILE B 1 315 ? 7.293 -24.344 -23.266 1 96.94 315 ILE B O 1
ATOM 5542 N N . GLU B 1 316 ? 7.312 -22.078 -23.422 1 96.69 316 GLU B N 1
ATOM 5543 C CA . GLU B 1 316 ? 8.445 -22.109 -24.359 1 96.69 316 GLU B CA 1
ATOM 5544 C C . GLU B 1 316 ? 9.672 -22.734 -23.703 1 96.69 316 GLU B C 1
ATOM 5546 O O . GLU B 1 316 ? 10.383 -23.531 -24.328 1 96.69 316 GLU B O 1
ATOM 5551 N N . ALA B 1 317 ? 9.906 -22.375 -22.516 1 97.44 317 ALA B N 1
ATOM 5552 C CA . ALA B 1 317 ? 11.039 -22.938 -21.781 1 97.44 317 ALA B CA 1
ATOM 5553 C C . ALA B 1 317 ? 10.859 -24.422 -21.547 1 97.44 317 ALA B C 1
ATOM 5555 O O . ALA B 1 317 ? 11.828 -25.188 -21.641 1 97.44 317 ALA B O 1
ATOM 5556 N N . VAL B 1 318 ? 9.648 -24.844 -21.234 1 97.38 318 VAL B N 1
ATOM 5557 C CA . VAL B 1 318 ? 9.352 -26.25 -21.047 1 97.38 318 VAL B CA 1
ATOM 5558 C C . VAL B 1 318 ? 9.625 -27.016 -22.344 1 97.38 318 VAL B C 1
ATOM 5560 O O . VAL B 1 318 ? 10.211 -28.109 -22.328 1 97.38 318 VAL B O 1
ATOM 5563 N N . ARG B 1 319 ? 9.227 -26.453 -23.5 1 97.06 319 ARG B N 1
ATOM 5564 C CA . ARG B 1 319 ? 9.477 -27.062 -24.797 1 97.06 319 ARG B CA 1
ATOM 5565 C C . ARG B 1 319 ? 10.969 -27.281 -25.031 1 97.06 319 ARG B C 1
ATOM 5567 O O . ARG B 1 319 ? 11.383 -28.344 -25.469 1 97.06 319 ARG B O 1
ATOM 5574 N N . VAL B 1 320 ? 11.711 -26.25 -24.688 1 96.81 320 VAL B N 1
ATOM 5575 C CA . VAL B 1 320 ? 13.156 -26.344 -24.875 1 96.81 320 VAL B CA 1
ATOM 5576 C C . VAL B 1 320 ? 13.727 -27.406 -23.953 1 96.81 320 VAL B C 1
ATOM 5578 O O . VAL B 1 320 ? 14.609 -28.188 -24.344 1 96.81 320 VAL B O 1
ATOM 5581 N N . ALA B 1 321 ? 13.281 -27.484 -22.781 1 96.56 321 ALA B N 1
ATOM 5582 C CA . ALA B 1 321 ? 13.773 -28.422 -21.781 1 96.56 321 ALA B CA 1
ATOM 5583 C C . ALA B 1 321 ? 13.586 -29.875 -22.25 1 96.56 321 ALA B C 1
ATOM 5585 O O . ALA B 1 321 ? 14.469 -30.703 -22.062 1 96.56 321 ALA B O 1
ATOM 5586 N N . PHE B 1 322 ? 12.438 -30.172 -22.859 1 95.75 322 PHE B N 1
ATOM 5587 C CA . PHE B 1 322 ? 12.156 -31.516 -23.328 1 95.75 322 PHE B CA 1
ATOM 5588 C C . PHE B 1 322 ? 12.766 -31.75 -24.703 1 95.75 322 PHE B C 1
ATOM 5590 O O . PHE B 1 322 ? 13.211 -32.844 -25.016 1 95.75 322 PHE B O 1
ATOM 5597 N N . GLY B 1 323 ? 12.773 -30.719 -25.516 1 92.19 323 GLY B N 1
ATOM 5598 C CA . GLY B 1 323 ? 13.195 -30.812 -26.906 1 92.19 323 GLY B CA 1
ATOM 5599 C C . GLY B 1 323 ? 14.68 -31.125 -27.047 1 92.19 323 GLY B C 1
ATOM 5600 O O . GLY B 1 323 ? 15.109 -31.656 -28.078 1 92.19 323 GLY B O 1
ATOM 5601 N N . LYS B 1 324 ? 15.422 -30.812 -26.125 1 85.44 324 LYS B N 1
ATOM 5602 C CA . LYS B 1 324 ? 16.859 -31.016 -26.172 1 85.44 324 LYS B CA 1
ATOM 5603 C C . LYS B 1 324 ? 17.219 -32.469 -25.922 1 85.44 324 LYS B C 1
ATOM 5605 O O . LYS B 1 324 ? 18.359 -32.906 -26.125 1 85.44 324 LYS B O 1
ATOM 5610 N N . GLU B 1 325 ? 16.188 -33.188 -25.578 1 83.56 325 GLU B N 1
ATOM 5611 C CA . GLU B 1 325 ? 16.453 -34.594 -25.203 1 83.56 325 GLU B CA 1
ATOM 5612 C C . GLU B 1 325 ? 16 -35.531 -26.297 1 83.56 325 GLU B C 1
ATOM 5614 O O . GLU B 1 325 ? 15.031 -35.281 -27 1 83.56 325 GLU B O 1
ATOM 5619 N N . GLU B 1 326 ? 16.672 -36.594 -26.328 1 82.06 326 GLU B N 1
ATOM 5620 C CA . GLU B 1 326 ? 16.375 -37.594 -27.359 1 82.06 326 GLU B CA 1
ATOM 5621 C C . GLU B 1 326 ? 15.227 -38.5 -26.953 1 82.06 326 GLU B C 1
ATOM 5623 O O . GLU B 1 326 ? 14.523 -39.062 -27.812 1 82.06 326 GLU B O 1
ATOM 5628 N N . VAL B 1 327 ? 15.172 -38.656 -25.656 1 81.25 327 VAL B N 1
ATOM 5629 C CA . VAL B 1 327 ? 14.133 -39.531 -25.125 1 81.25 327 VAL B CA 1
ATOM 5630 C C . VAL B 1 327 ? 12.977 -38.688 -24.594 1 81.25 327 VAL B C 1
ATOM 5632 O O . VAL B 1 327 ? 13.188 -37.688 -23.891 1 81.25 327 VAL B O 1
ATOM 5635 N N . ARG B 1 328 ? 11.852 -39.156 -24.812 1 80.75 328 ARG B N 1
ATOM 5636 C CA . ARG B 1 328 ? 10.617 -38.438 -24.484 1 80.75 328 ARG B CA 1
ATOM 5637 C C . ARG B 1 328 ? 10.484 -38.219 -22.984 1 80.75 328 ARG B C 1
ATOM 5639 O O . ARG B 1 328 ? 9.906 -37.219 -22.547 1 80.75 328 ARG B O 1
ATOM 5646 N N . GLN B 1 329 ? 11.156 -39.125 -22.25 1 81.25 329 GLN B N 1
ATOM 5647 C CA . GLN B 1 329 ? 10.961 -39.062 -20.812 1 81.25 329 GLN B CA 1
ATOM 5648 C C . GLN B 1 329 ? 12.062 -38.25 -20.125 1 81.25 329 GLN B C 1
ATOM 5650 O O . GLN B 1 329 ? 12.008 -38.031 -18.922 1 81.25 329 GLN B O 1
ATOM 5655 N N . SER B 1 330 ? 12.898 -37.75 -20.922 1 89.19 330 SER B N 1
ATOM 5656 C CA . SER B 1 330 ? 14.008 -37 -20.359 1 89.19 330 SER B CA 1
ATOM 5657 C C . SER B 1 330 ? 13.828 -35.5 -20.578 1 89.19 330 SER B C 1
ATOM 5659 O O . SER B 1 330 ? 13.141 -35.094 -21.516 1 89.19 330 SER B O 1
ATOM 5661 N N . TRP B 1 331 ? 14.32 -34.719 -19.641 1 93.25 331 TRP B N 1
ATOM 5662 C CA . TRP B 1 331 ? 14.266 -33.25 -19.766 1 93.25 331 TRP B CA 1
ATOM 5663 C C . TRP B 1 331 ? 15.516 -32.625 -19.188 1 93.25 331 TRP B C 1
ATOM 5665 O O . TRP B 1 331 ? 16.188 -33.219 -18.328 1 93.25 331 TRP B O 1
ATOM 5675 N N . CYS B 1 332 ? 15.906 -31.5 -19.734 1 93.62 332 CYS B N 1
ATOM 5676 C CA . CYS B 1 332 ? 17.047 -30.75 -19.219 1 93.62 332 CYS B CA 1
ATOM 5677 C C . CYS B 1 332 ? 16.578 -29.578 -18.359 1 93.62 332 CYS B C 1
ATOM 5679 O O . CYS B 1 332 ? 15.695 -28.828 -18.75 1 93.62 332 CYS B O 1
ATOM 5681 N N . SER B 1 333 ? 17.234 -29.344 -17.234 1 93.75 333 SER B N 1
ATOM 5682 C CA . SER B 1 333 ? 16.766 -28.375 -16.234 1 93.75 333 SER B CA 1
ATOM 5683 C C . SER B 1 333 ? 17.203 -26.969 -16.594 1 93.75 333 SER B C 1
ATOM 5685 O O . SER B 1 333 ? 16.625 -25.984 -16.109 1 93.75 333 SER B O 1
ATOM 5687 N N . GLU B 1 334 ? 18.156 -26.75 -17.438 1 94.62 334 GLU B N 1
ATOM 5688 C CA . GLU B 1 334 ? 18.797 -25.469 -17.672 1 94.62 334 GLU B CA 1
ATOM 5689 C C . GLU B 1 334 ? 17.781 -24.406 -18.125 1 94.62 334 GLU B C 1
ATOM 5691 O O . GLU B 1 334 ? 17.766 -23.297 -17.609 1 94.62 334 GLU B O 1
ATOM 5696 N N . PRO B 1 335 ? 16.859 -24.75 -19.031 1 95.88 335 PRO B N 1
ATOM 5697 C CA . PRO B 1 335 ? 15.891 -23.734 -19.484 1 95.88 335 PRO B CA 1
ATOM 5698 C C . PRO B 1 335 ? 14.883 -23.359 -18.406 1 95.88 335 PRO B C 1
ATOM 5700 O O . PRO B 1 335 ? 14.164 -22.359 -18.547 1 95.88 335 PRO B O 1
ATOM 5703 N N . LEU B 1 336 ? 14.852 -24.203 -17.359 1 97.19 336 LEU B N 1
ATOM 5704 C CA . LEU B 1 336 ? 13.82 -24.031 -16.344 1 97.19 336 LEU B CA 1
ATOM 5705 C C . LEU B 1 336 ? 14.445 -23.719 -14.992 1 97.19 336 LEU B C 1
ATOM 5707 O O . LEU B 1 336 ? 13.859 -24.016 -13.945 1 97.19 336 LEU B O 1
ATOM 5711 N N . VAL B 1 337 ? 15.625 -23.141 -14.984 1 95.56 337 VAL B N 1
ATOM 5712 C CA . VAL B 1 337 ? 16.359 -22.844 -13.766 1 95.56 337 VAL B CA 1
ATOM 5713 C C . VAL B 1 337 ? 15.578 -21.812 -12.93 1 95.56 337 VAL B C 1
ATOM 5715 O O . VAL B 1 337 ? 15.625 -21.844 -11.703 1 95.56 337 VAL B O 1
ATOM 5718 N N . ALA B 1 338 ? 14.766 -20.984 -13.617 1 96.19 338 ALA B N 1
ATOM 5719 C CA . ALA B 1 338 ? 14.023 -19.938 -12.938 1 96.19 338 ALA B CA 1
ATOM 5720 C C . ALA B 1 338 ? 12.688 -20.469 -12.398 1 96.19 338 ALA B C 1
ATOM 5722 O O . ALA B 1 338 ? 12.031 -19.797 -11.602 1 96.19 338 ALA B O 1
ATOM 5723 N N . ALA B 1 339 ? 12.281 -21.641 -12.82 1 97.88 339 ALA B N 1
ATOM 5724 C CA . ALA B 1 339 ? 10.961 -22.172 -12.484 1 97.88 339 ALA B CA 1
ATOM 5725 C C . ALA B 1 339 ? 10.844 -22.438 -10.984 1 97.88 339 ALA B C 1
ATOM 5727 O O . ALA B 1 339 ? 11.828 -22.797 -10.336 1 97.88 339 ALA B O 1
ATOM 5728 N N . ALA B 1 340 ? 9.688 -22.25 -10.469 1 98.06 340 ALA B N 1
ATOM 5729 C CA . ALA B 1 340 ? 9.422 -22.516 -9.062 1 98.06 340 ALA B CA 1
ATOM 5730 C C . ALA B 1 340 ? 9.281 -24.016 -8.805 1 98.06 340 ALA B C 1
ATOM 5732 O O . ALA B 1 340 ? 8.648 -24.734 -9.586 1 98.06 340 ALA B O 1
ATOM 5733 N N . THR B 1 341 ? 9.852 -24.484 -7.75 1 97.56 341 THR B N 1
ATOM 5734 C CA . THR B 1 341 ? 9.781 -25.891 -7.344 1 97.56 341 THR B CA 1
ATOM 5735 C C . THR B 1 341 ? 8.664 -26.094 -6.324 1 97.56 341 THR B C 1
ATOM 5737 O O . THR B 1 341 ? 8.039 -25.141 -5.875 1 97.56 341 THR B O 1
ATOM 5740 N N . PHE B 1 342 ? 8.406 -27.344 -6.023 1 97.12 342 PHE B N 1
ATOM 5741 C CA . PHE B 1 342 ? 7.445 -27.641 -4.965 1 97.12 342 PHE B CA 1
ATOM 5742 C C . PHE B 1 342 ? 7.953 -27.141 -3.619 1 97.12 342 PHE B C 1
ATOM 5744 O O . PHE B 1 342 ? 7.16 -26.781 -2.748 1 97.12 342 PHE B O 1
ATOM 5751 N N . GLU B 1 343 ? 9.273 -27.047 -3.457 1 96.62 343 GLU B N 1
ATOM 5752 C CA . GLU B 1 343 ? 9.844 -26.438 -2.256 1 96.62 343 GLU B CA 1
ATOM 5753 C C . GLU B 1 343 ? 9.5 -24.953 -2.164 1 96.62 343 GLU B C 1
ATOM 5755 O O . GLU B 1 343 ? 9.188 -24.453 -1.084 1 96.62 343 GLU B O 1
ATOM 5760 N N . ASP B 1 344 ? 9.609 -24.297 -3.285 1 97.25 344 ASP B N 1
ATOM 5761 C CA . ASP B 1 344 ? 9.188 -22.891 -3.322 1 97.25 344 ASP B CA 1
ATOM 5762 C C . ASP B 1 344 ? 7.723 -22.75 -2.912 1 97.25 344 ASP B C 1
ATOM 5764 O O . ASP B 1 344 ? 7.355 -21.812 -2.209 1 97.25 344 ASP B O 1
ATOM 5768 N N . SER B 1 345 ? 6.957 -23.688 -3.398 1 96.5 345 SER B N 1
ATOM 5769 C CA . SER B 1 345 ? 5.531 -23.672 -3.084 1 96.5 345 SER B CA 1
ATOM 5770 C C . SER B 1 345 ? 5.289 -23.906 -1.598 1 96.5 345 SER B C 1
ATOM 5772 O O . SER B 1 345 ? 4.379 -23.328 -1.01 1 96.5 345 SER B O 1
ATOM 5774 N N . LEU B 1 346 ? 6.039 -24.812 -1.007 1 96.62 346 LEU B N 1
ATOM 5775 C CA . LEU B 1 346 ? 5.922 -25.031 0.429 1 96.62 346 LEU B CA 1
ATOM 5776 C C . LEU B 1 346 ? 6.207 -23.766 1.209 1 96.62 346 LEU B C 1
ATOM 5778 O O . LEU B 1 346 ? 5.48 -23.422 2.148 1 96.62 346 LEU B O 1
ATOM 5782 N N . TYR B 1 347 ? 7.195 -23.094 0.828 1 97.38 347 TYR B N 1
ATOM 5783 C CA . TYR B 1 347 ? 7.516 -21.812 1.456 1 97.38 347 TYR B CA 1
ATOM 5784 C C . TYR B 1 347 ? 6.355 -20.828 1.316 1 97.38 347 TYR B C 1
ATOM 5786 O O . TYR B 1 347 ? 5.898 -20.25 2.307 1 97.38 347 TYR B O 1
ATOM 5794 N N . THR B 1 348 ? 5.898 -20.609 0.088 1 97.31 348 THR B N 1
ATOM 5795 C CA . THR B 1 348 ? 4.832 -19.641 -0.168 1 97.31 348 THR B CA 1
ATOM 5796 C C . THR B 1 348 ? 3.586 -20 0.639 1 97.31 348 THR B C 1
ATOM 5798 O O . THR B 1 348 ? 2.949 -19.109 1.221 1 97.31 348 THR B O 1
ATOM 5801 N N . GLN B 1 349 ? 3.264 -21.297 0.684 1 96 349 GLN B N 1
ATOM 5802 C CA . GLN B 1 349 ? 2.104 -21.734 1.451 1 96 349 GLN B CA 1
ATOM 5803 C C . GLN B 1 349 ? 2.297 -21.469 2.941 1 96 349 GLN B C 1
ATOM 5805 O O . GLN B 1 349 ? 1.353 -21.094 3.639 1 96 349 GLN B O 1
ATOM 5810 N N . THR B 1 350 ? 3.498 -21.719 3.43 1 97.19 350 THR B N 1
ATOM 5811 C CA . THR B 1 350 ? 3.803 -21.453 4.832 1 97.19 350 THR B CA 1
ATOM 5812 C C . THR B 1 350 ? 3.582 -19.984 5.172 1 97.19 350 THR B C 1
ATOM 5814 O O . THR B 1 350 ? 3.01 -19.656 6.215 1 97.19 350 THR B O 1
ATOM 5817 N N . VAL B 1 351 ? 4.012 -19.078 4.34 1 98.19 351 VAL B N 1
ATOM 5818 C CA . VAL B 1 351 ? 3.836 -17.656 4.535 1 98.19 351 VAL B CA 1
ATOM 5819 C C . VAL B 1 351 ? 2.35 -17.297 4.52 1 98.19 351 VAL B C 1
ATOM 5821 O O . VAL B 1 351 ? 1.874 -16.547 5.363 1 98.19 351 VAL B O 1
ATOM 5824 N N . ILE B 1 352 ? 1.626 -17.875 3.555 1 97.31 352 ILE B N 1
ATOM 5825 C CA . ILE B 1 352 ? 0.19 -17.641 3.434 1 97.31 352 ILE B CA 1
ATOM 5826 C C . ILE B 1 352 ? -0.509 -18.047 4.727 1 97.31 352 ILE B C 1
ATOM 5828 O O . ILE B 1 352 ? -1.324 -17.297 5.266 1 97.31 352 ILE B O 1
ATOM 5832 N N . ASP B 1 353 ? -0.172 -19.266 5.203 1 96.5 353 ASP B N 1
ATOM 5833 C CA . ASP B 1 353 ? -0.774 -19.766 6.434 1 96.5 353 ASP B CA 1
ATOM 5834 C C . ASP B 1 353 ? -0.466 -18.844 7.613 1 96.5 353 ASP B C 1
ATOM 5836 O O . ASP B 1 353 ? -1.336 -18.578 8.445 1 96.5 353 ASP B O 1
ATOM 5840 N N . ALA B 1 354 ? 0.731 -18.375 7.668 1 98.06 354 ALA B N 1
ATOM 5841 C CA . ALA B 1 354 ? 1.136 -17.469 8.742 1 98.06 354 ALA B CA 1
ATOM 5842 C C . ALA B 1 354 ? 0.373 -16.156 8.664 1 98.06 354 ALA B C 1
ATOM 5844 O O . ALA B 1 354 ? -0.022 -15.602 9.695 1 98.06 354 ALA B O 1
ATOM 5845 N N . ILE B 1 355 ? 0.182 -15.609 7.5 1 98.06 355 ILE B N 1
ATOM 5846 C CA . ILE B 1 355 ? -0.557 -14.367 7.309 1 98.06 355 ILE B CA 1
ATOM 5847 C C . ILE B 1 355 ? -1.996 -14.547 7.785 1 98.06 355 ILE B C 1
ATOM 5849 O O . ILE B 1 355 ? -2.543 -13.672 8.461 1 98.06 355 ILE B O 1
ATOM 5853 N N . ARG B 1 356 ? -2.615 -15.664 7.398 1 96.69 356 ARG B N 1
ATOM 5854 C CA . ARG B 1 356 ? -3.977 -15.953 7.836 1 96.69 356 ARG B CA 1
ATOM 5855 C C . ARG B 1 356 ? -4.055 -16.031 9.359 1 96.69 356 ARG B C 1
ATOM 5857 O O . ARG B 1 356 ? -4.977 -15.477 9.961 1 96.69 356 ARG B O 1
ATOM 5864 N N . THR B 1 357 ? -3.107 -16.766 9.938 1 97.12 357 THR B N 1
ATOM 5865 C CA . THR B 1 357 ? -3.055 -16.875 11.391 1 97.12 357 THR B CA 1
ATOM 5866 C C . THR B 1 357 ? -2.881 -15.508 12.031 1 97.12 357 THR B C 1
ATOM 5868 O O . THR B 1 357 ? -3.535 -15.188 13.023 1 97.12 357 THR B O 1
ATOM 5871 N N . SER B 1 358 ? -2.023 -14.703 11.469 1 98.25 358 SER B N 1
ATOM 5872 C CA . SER B 1 358 ? -1.78 -13.352 11.953 1 98.25 358 SER B CA 1
ATOM 5873 C C . SER B 1 358 ? -3.053 -12.508 11.922 1 98.25 358 SER B C 1
ATOM 5875 O O . SER B 1 358 ? -3.344 -11.773 12.867 1 98.25 358 SER B O 1
ATOM 5877 N N . SER B 1 359 ? -3.783 -12.57 10.836 1 97.69 359 SER B N 1
ATOM 5878 C CA . SER B 1 359 ? -5.027 -11.82 10.703 1 97.69 359 SER B CA 1
ATOM 5879 C C . SER B 1 359 ? -6.008 -12.172 11.812 1 97.69 359 SER B C 1
ATOM 5881 O O . SER B 1 359 ? -6.742 -11.305 12.297 1 97.69 359 SER B O 1
ATOM 5883 N N . LYS B 1 360 ? -6.043 -13.391 12.234 1 96.62 360 LYS B N 1
ATOM 5884 C CA . LYS B 1 360 ? -6.941 -13.852 13.289 1 96.62 360 LYS B CA 1
ATOM 5885 C C . LYS B 1 360 ? -6.402 -13.477 14.664 1 96.62 360 LYS B C 1
ATOM 5887 O O . LYS B 1 360 ? -7.152 -12.992 15.516 1 96.62 360 LYS B O 1
ATOM 5892 N N . SER B 1 361 ? -5.09 -13.703 14.844 1 97.25 361 SER B N 1
ATOM 5893 C CA . SER B 1 361 ? -4.488 -13.492 16.156 1 97.25 361 SER B CA 1
ATOM 5894 C C . SER B 1 361 ? -4.258 -12.008 16.422 1 97.25 361 SER B C 1
ATOM 5896 O O . SER B 1 361 ? -4.027 -11.602 17.562 1 97.25 361 SER B O 1
ATOM 5898 N N . LYS B 1 362 ? -4.219 -11.219 15.383 1 96.88 362 LYS B N 1
ATOM 5899 C CA . LYS B 1 362 ? -3.98 -9.781 15.453 1 96.88 362 LYS B CA 1
ATOM 5900 C C . LYS B 1 362 ? -2.58 -9.477 15.977 1 96.88 362 LYS B C 1
ATOM 5902 O O . LYS B 1 362 ? -2.383 -8.516 16.719 1 96.88 362 LYS B O 1
ATOM 5907 N N . GLU B 1 363 ? -1.663 -10.32 15.656 1 97 363 GLU B N 1
ATOM 5908 C CA . GLU B 1 363 ? -0.259 -10.148 16.016 1 97 363 GLU B CA 1
ATOM 5909 C C . GLU B 1 363 ? 0.662 -10.625 14.898 1 97 363 GLU B C 1
ATOM 5911 O O . GLU B 1 363 ? 0.212 -11.273 13.953 1 97 363 GLU B O 1
ATOM 5916 N N . TRP B 1 364 ? 1.896 -10.242 14.992 1 98.31 364 TRP B N 1
ATOM 5917 C CA . TRP B 1 364 ? 2.895 -10.805 14.086 1 98.31 364 TRP B CA 1
ATOM 5918 C C . TRP B 1 364 ? 3.068 -12.297 14.328 1 98.31 364 TRP B C 1
ATOM 5920 O O . TRP B 1 364 ? 3.037 -12.758 15.477 1 98.31 364 TRP B O 1
ATOM 5930 N N . GLU B 1 365 ? 3.213 -13.039 13.234 1 98.38 365 GLU B N 1
ATOM 5931 C CA . GLU B 1 365 ? 3.406 -14.484 13.297 1 98.38 365 GLU B CA 1
ATOM 5932 C C . GLU B 1 365 ? 4.73 -14.891 12.656 1 98.38 365 GLU B C 1
ATOM 5934 O O . GLU B 1 365 ? 5.102 -14.367 11.602 1 98.38 365 GLU B O 1
ATOM 5939 N N . LYS B 1 366 ? 5.449 -15.781 13.281 1 98.06 366 LYS B N 1
ATOM 5940 C CA . LYS B 1 366 ? 6.691 -16.297 12.711 1 98.06 366 LYS B CA 1
ATOM 5941 C C . LYS B 1 366 ? 6.406 -17.234 11.539 1 98.06 366 LYS B C 1
ATOM 5943 O O . LYS B 1 366 ? 5.383 -17.922 11.516 1 98.06 366 LYS B O 1
ATOM 5948 N N . VAL B 1 367 ? 7.262 -17.219 10.57 1 98.19 367 VAL B N 1
ATOM 5949 C CA . VAL B 1 367 ? 7.188 -18.156 9.453 1 98.19 367 VAL B CA 1
ATOM 5950 C C . VAL B 1 367 ? 8.07 -19.375 9.727 1 98.19 367 VAL B C 1
ATOM 5952 O O . VAL B 1 367 ? 9.297 -19.266 9.727 1 98.19 367 VAL B O 1
ATOM 5955 N N . VAL B 1 368 ? 7.477 -20.469 9.938 1 95.75 368 VAL B N 1
ATOM 5956 C CA . VAL B 1 368 ? 8.195 -21.688 10.266 1 95.75 368 VAL B CA 1
ATOM 5957 C C . VAL B 1 368 ? 7.805 -22.797 9.289 1 95.75 368 VAL B C 1
ATOM 5959 O O . VAL B 1 368 ? 6.676 -23.297 9.328 1 95.75 368 VAL B O 1
ATOM 5962 N N . MET B 1 369 ? 8.719 -23.188 8.516 1 93 369 MET B N 1
ATOM 5963 C CA . MET B 1 369 ? 8.453 -24.203 7.504 1 93 369 MET B CA 1
ATOM 5964 C C . MET B 1 369 ? 8.32 -25.578 8.141 1 93 369 MET B C 1
ATOM 5966 O O . MET B 1 369 ? 9.117 -25.969 8.992 1 93 369 MET B O 1
ATOM 5970 N N . MET B 1 370 ? 7.379 -26.281 7.699 1 90.56 370 MET B N 1
ATOM 5971 C CA . MET B 1 370 ? 7.172 -27.656 8.148 1 90.56 370 MET B CA 1
ATOM 5972 C C . MET B 1 370 ? 8.227 -28.594 7.562 1 90.56 370 MET B C 1
ATOM 5974 O O . MET B 1 370 ? 8.547 -28.5 6.375 1 90.56 370 MET B O 1
ATOM 5978 N N . LYS B 1 371 ? 8.812 -29.406 8.383 1 88.81 371 LYS B N 1
ATOM 5979 C CA . LYS B 1 371 ? 9.852 -30.312 7.914 1 88.81 371 LYS B CA 1
ATOM 5980 C C . LYS B 1 371 ? 9.328 -31.75 7.809 1 88.81 371 LYS B C 1
ATOM 5982 O O . LYS B 1 371 ? 9.812 -32.531 6.992 1 88.81 371 LYS B O 1
ATOM 5987 N N . GLU B 1 372 ? 8.43 -32.062 8.688 1 87.81 372 GLU B N 1
ATOM 5988 C CA . GLU B 1 372 ? 7.863 -33.406 8.703 1 87.81 372 GLU B CA 1
ATOM 5989 C C . GLU B 1 372 ? 6.344 -33.344 8.82 1 87.81 372 GLU B C 1
ATOM 5991 O O . GLU B 1 372 ? 5.785 -32.406 9.375 1 87.81 372 GLU B O 1
ATOM 5996 N N . GLU B 1 373 ? 5.82 -34.344 8.156 1 85.38 373 GLU B N 1
ATOM 5997 C CA . GLU B 1 373 ? 4.367 -34.438 8.266 1 85.38 373 GLU B CA 1
ATOM 5998 C C . GLU B 1 373 ? 3.939 -34.688 9.711 1 85.38 373 GLU B C 1
ATOM 6000 O O . GLU B 1 373 ? 4.59 -35.469 10.422 1 85.38 373 GLU B O 1
ATOM 6005 N N . PRO B 1 374 ? 2.914 -33.906 10.164 1 73 374 PRO B N 1
ATOM 6006 C CA . PRO B 1 374 ? 2.449 -34.156 11.531 1 73 374 PRO B CA 1
ATOM 6007 C C . PRO B 1 374 ? 2.012 -35.625 11.734 1 73 374 PRO B C 1
ATOM 6009 O O . PRO B 1 374 ? 1.5 -36.25 10.805 1 73 374 PRO B O 1
ATOM 6012 N N . ASN B 1 375 ? 2.57 -36.25 12.781 1 62.84 375 ASN B N 1
ATOM 6013 C CA . ASN B 1 375 ? 2.143 -37.594 13.141 1 62.84 375 ASN B CA 1
ATOM 6014 C C . ASN B 1 375 ? 0.634 -37.656 13.359 1 62.84 375 ASN B C 1
ATOM 6016 O O . ASN B 1 375 ? 0.094 -37 14.227 1 62.84 375 ASN B O 1
ATOM 6020 N N . PRO B 1 376 ? -0.047 -38.219 12.453 1 56.56 376 PRO B N 1
ATOM 6021 C CA . PRO B 1 376 ? -1.502 -38.281 12.609 1 56.56 376 PRO B CA 1
ATOM 6022 C C . PRO B 1 376 ? -1.934 -38.688 14.016 1 56.56 376 PRO B C 1
ATOM 6024 O O . PRO B 1 376 ? -3.02 -38.312 14.461 1 56.56 376 PRO B O 1
ATOM 6027 N N . PHE B 1 377 ? -1.297 -39.438 14.766 1 52.34 377 PHE B N 1
ATOM 6028 C CA . PHE B 1 377 ? -1.654 -39.906 16.094 1 52.34 377 PHE B CA 1
ATOM 6029 C C . PHE B 1 377 ? -1.45 -38.812 17.141 1 52.34 377 PHE B C 1
ATOM 6031 O O . PHE B 1 377 ? -2.162 -38.781 18.141 1 52.34 377 PHE B O 1
ATOM 6038 N N . LEU B 1 378 ? -0.644 -37.938 17.109 1 45.72 378 LEU B N 1
ATOM 6039 C CA . LEU B 1 378 ? -0.392 -36.875 18.078 1 45.72 378 LEU B CA 1
ATOM 6040 C C . LEU B 1 378 ? -1.365 -35.719 17.875 1 45.72 378 LEU B C 1
ATOM 6042 O O . LEU B 1 378 ? -1.726 -35.031 18.828 1 45.72 378 LEU B O 1
ATOM 6046 N N . THR B 1 379 ? -1.745 -35.281 16.766 1 46.62 379 THR B N 1
ATOM 6047 C CA . THR B 1 379 ? -2.637 -34.188 16.453 1 46.62 379 THR B CA 1
ATOM 6048 C C . THR B 1 379 ? -4.059 -34.469 16.922 1 46.62 379 THR B C 1
ATOM 6050 O O . THR B 1 379 ? -4.797 -33.562 17.312 1 46.62 379 THR B O 1
ATOM 6053 N N . ALA B 1 380 ? -4.574 -35.688 16.875 1 43.38 380 ALA B N 1
ATOM 6054 C CA . ALA B 1 380 ? -5.848 -36.062 17.5 1 43.38 380 ALA B CA 1
ATOM 6055 C C . ALA B 1 380 ? -5.812 -35.812 19 1 43.38 380 ALA B C 1
ATOM 6057 O O . ALA B 1 380 ? -6.805 -35.406 19.594 1 43.38 380 ALA B O 1
ATOM 6058 N N . ALA B 1 381 ? -4.75 -35.969 19.625 1 45.84 381 ALA B N 1
ATOM 6059 C CA . ALA B 1 381 ? -4.695 -35.812 21.078 1 45.84 381 ALA B CA 1
ATOM 6060 C C . ALA B 1 381 ? -4.824 -34.344 21.484 1 45.84 381 ALA B C 1
ATOM 6062 O O . ALA B 1 381 ? -5.441 -34.031 22.5 1 45.84 381 ALA B O 1
ATOM 6063 N N . MET B 1 382 ? -4.312 -33.5 20.719 1 41.22 382 MET B N 1
ATOM 6064 C CA . MET B 1 382 ? -4.379 -32.062 21.016 1 41.22 382 MET B CA 1
ATOM 6065 C C . MET B 1 382 ? -5.762 -31.516 20.703 1 41.22 382 MET B C 1
ATOM 6067 O O . MET B 1 382 ? -6.199 -30.547 21.312 1 41.22 382 MET B O 1
ATOM 6071 N N . ARG B 1 383 ? -6.324 -31.984 19.578 1 40.59 383 ARG B N 1
ATOM 6072 C CA . ARG B 1 383 ? -7.703 -31.562 19.375 1 40.59 383 ARG B CA 1
ATOM 6073 C C . ARG B 1 383 ? -8.617 -32.094 20.469 1 40.59 383 ARG B C 1
ATOM 6075 O O . ARG B 1 383 ? -9.625 -31.469 20.797 1 40.59 383 ARG B O 1
ATOM 6082 N N . LYS B 1 384 ? -8.328 -33.219 20.969 1 45.31 384 LYS B N 1
ATOM 6083 C CA . LYS B 1 384 ? -9.203 -33.812 21.969 1 45.31 384 LYS B CA 1
ATOM 6084 C C . LYS B 1 384 ? -9.133 -33.031 23.281 1 45.31 384 LYS B C 1
ATOM 6086 O O . LYS B 1 384 ? -10.109 -32.969 24.031 1 45.31 384 LYS B O 1
ATOM 6091 N N . SER B 1 385 ? -7.984 -32.562 23.562 1 37 385 SER B N 1
ATOM 6092 C CA . SER B 1 385 ? -7.898 -31.781 24.781 1 37 385 SER B CA 1
ATOM 6093 C C . SER B 1 385 ? -8.68 -30.484 24.656 1 37 385 SER B C 1
ATOM 6095 O O . SER B 1 385 ? -9.117 -29.906 25.656 1 37 385 SER B O 1
ATOM 6097 N N . THR B 1 386 ? -8.734 -29.953 23.375 1 35.78 386 THR B N 1
ATOM 6098 C CA . THR B 1 386 ? -9.484 -28.703 23.312 1 35.78 386 THR B CA 1
ATOM 6099 C C . THR B 1 386 ? -10.984 -28.969 23.359 1 35.78 386 THR B C 1
ATOM 6101 O O . THR B 1 386 ? -11.773 -28.062 23.672 1 35.78 386 THR B O 1
ATOM 6104 N N . PHE B 1 387 ? -11.406 -30.094 22.891 1 34.44 387 PHE B N 1
ATOM 6105 C CA . PHE B 1 387 ? -12.844 -30.359 22.969 1 34.44 387 PHE B CA 1
ATOM 6106 C C . PHE B 1 387 ? -13.266 -30.703 24.391 1 34.44 387 PHE B C 1
ATOM 6108 O O . PHE B 1 387 ? -14.445 -30.609 24.734 1 34.44 387 PHE B O 1
ATOM 6115 N N . SER B 1 388 ? -12.391 -31.328 25.109 1 32.94 388 SER B N 1
ATOM 6116 C CA . SER B 1 388 ? -12.93 -31.734 26.406 1 32.94 388 SER B CA 1
ATOM 6117 C C . SER B 1 388 ? -13.164 -30.516 27.312 1 32.94 388 SER B C 1
ATOM 6119 O O . SER B 1 388 ? -13.625 -30.672 28.438 1 32.94 388 SER B O 1
ATOM 6121 N N . LEU B 1 389 ? -12.508 -29.438 26.891 1 31.61 389 LEU B N 1
ATOM 6122 C CA . LEU B 1 389 ? -12.781 -28.391 27.875 1 31.61 389 LEU B CA 1
ATOM 6123 C C . LEU B 1 389 ? -14.125 -27.734 27.594 1 31.61 389 LEU B C 1
ATOM 6125 O O . LEU B 1 389 ? -14.523 -26.812 28.312 1 31.61 389 LEU B O 1
ATOM 6129 N N . HIS B 1 390 ? -14.773 -28.078 26.312 1 26.8 390 HIS B N 1
ATOM 6130 C CA . HIS B 1 390 ? -16.172 -27.672 26.453 1 26.8 390 HIS B CA 1
ATOM 6131 C C . HIS B 1 390 ? -17.047 -28.828 26.922 1 26.8 390 HIS B C 1
ATOM 6133 O O . HIS B 1 390 ? -16.859 -29.969 26.469 1 26.8 390 HIS B O 1
#

Organism: Lottia gigantea (NCBI:txid225164)

InterPro domains:
  IPR000683 Gfo/Idh/MocA-like oxidoreductase, N-terminal [PF01408] (4-111)
  IPR036291 NAD(P)-binding domain superfamily [SSF51735] (4-152)
  IPR050463 Gfo/Idh/MocA family oxidoreductases and glycosidases [PTHR43818] (2-372)
  IPR055170 GFO/IDH/MocA-like oxidoreductase domain [PF22725] (131-260)

Sequence (780 aa):
MLPRVGVFGTTTIIKSLVPILKSNGFLVVALWGRTKEQADELGKELGVTFTTQKVDEVLLYKDVDFVIISCSPHLQSQIAVKALNIGKHVLCGTPSGPGQVEVLRMVNAARYYPRLMSLMCHSLRFLPTVTKMKNLIQNGFVGDINICEVRVHYQSIVKENFDWTCDELMGGGVLNTIGCNIIDIITYLTSQKAIRVHGMLKTYHKQTDKIKGIREITSDDYCSFQMELEKGACATVTLNSHMPGPFVQEIIISGSKARLTVRGADLYGQAHDKIKEDLLQFEPVHYSEEERLGISQKVRREIPNPYLKGMIRSIEAVRVAFGKEEVRQSWCSEPLVAAATFEDSLYTQTVIDAIRTSSKSKEWEKVVMMKEEPNPFLTAAMRKSTFSLHMLPRVGVFGTTTIIKSLVPILKSNGFLVVALWGRTKEQADELGKELGVTFTTQKVDEVLLYKDVDFVIISCSPHLQSQIAVKALNIGKHVLCGTPSGPGQVEVLRMVNAARYYPRLMSLMCHSLRFLPTVTKMKNLIQNGFVGDINICEVRVHYQSIVKENFDWTCDELMGGGVLNTIGCNIIDIITYLTSQKAIRVHGMLKTYHKQTDKIKGIREITSDDYCSFQMELEKGACATVTLNSHMPGPFVQEIIISGSKARLTVRGADLYGQAHDKIKEDLLQFEPVHYSEEERLGISQKVRREIPNPYLKGMIRSIEAVRVAFGKEEVRQSWCSEPLVAAATFEDSLYTQTVIDAIRTSSKSKEWEKVVMMKEEPNPFLTAAMRKSTFSLH

Secondary structure (DSSP, 8-state):
-PPEEEEE--SHHHHHHHHHHHHTT-EEEEEE-SSHHHHHHHHHHHT--EEES-HHHHHT-TT--EEEE-S-HHHHHHHHHHHHHTT-EEEEPSS--SSHHHHHHHHHHHHH-TTS-EEE--GGGGSHHHHHHHHHHHTTSS-SEEEEEEEEE-BPP--SS--GGG-GGGT-SHIIIIIHHHHHHHHHHH---EEEEEEEEE------SSS-SSPPP-S-SEEEEEEEETTS-EEEEEEESB--SS-EEEEEEEESSEEEEEETTEEEEEETT-SS-EEEE-----HHHHHHTT--HHHHHHS-HHHHHHHHHHHHHHHHHHHT-SSTT---SGGGTTSEEHHHHHHHHHHHHHHHHHHHHTB-EE-----S---HHHHHHHHHHHHTT-/-PPEEEEE--SHHHHHHHHHHHHTT-EEEEEE-SSHHHHHHHHHHHT--EEES-HHHHHT-TT--EEEE-S-HHHHHHHHHHHHHTT-EEEEPSS--SSHHHHHHHHHHHHH-TTS-EEE--GGGGSHHHHHHHHHHHTTSS-SEEEEEEEEE-BPPPPSS--GGG-GGGT-SHIIIIIHHHHHHHHHHH---EEEEEEEEE------SSS-SSPPP-S-SEEEEEEEETTS-EEEEEEESB--SS-EEEEEEEESSEEEEEETTEEEEEETT-SS-EEEE-----HHHHHHTT--HHHHHHS-HHHHHHHHHHHHHHHHHHHT-SSTT---SGGGTTSEEHHHHHHHHHHHHHHHHHHHHTB-EE-----S---HHHHHHHHHHHHTT-

Foldseek 3Di:
DAAEEEEEELDLVCLQQLLLLVLLPHHHAEYEYCDQVSQVVSCVVSVHDHYDPDLVCRLVVPRHAEYEYDHFQQCQLVSLLVSLVVHHAYEYEFPNHLFLQSLVSNVVSCVVRVQHHFFYQLLLLLQPQLVVLLVCVVVQVQPAWAEKEKEKEAADDPDLDDDLLQESSRQHAQCRHPVLSVQLSVCLRNVWAFFKKAKAFDDPPQADPRRDDDHTRPYGQWMWMKTQTDVNHMYTYTHHNHHYDAIWMKIWIHHPFWIWIDTQSWIWIDTPPDDDIDGPDDDDDDPVVSVSSVNDPVSVVVDRDSSSSSSSSQSSLQSVQQVVDPDNNGGHCVSVVSTHGSVSSSRSSQNSVQNVVNNVVVHMGGRDGDDDNPDPVVVVVVVVVVVVVD/DAAEEEEEELDLVCLQQLLLLVLLPHHHAEYEYCDQVSQVVSCVVSVHDHYDPDLVCRLVVVRHAEYEYDDFQQCQLVSLLVSLVVHHAYEYEFPNHLFLQSLVSNVVSCVVRVQHHFFYQLLLLLQPQLVVLLVCVVVQVQPAWAEKEKEKEAADDPDLDDDLLQESSRQHACCRHPVLSVQLSVCLRNVWAFFKKAKAFDDPPQADPRRDDDHTRPYGQWMWMKTQTDVNHIYTYTHHNHHYDAIWMKIWIHHDFWIWIDTQSWIWIDTPVDDDIDGPDDDDDDPVVSVSSVNDPVSVVVDRDSSSSSSSSQSSLQSQQQVVDPDNNGGHCVSVVSTHGSVSSSSSSQNSVQNVVNNVVVHMGGRDGDDDNPDPVVVVVVVVVVVVVD

pLDDT: mean 91.02, std 12.81, range [26.41, 98.94]